Protein AF-0000000075656816 (afdb_homodimer)

Structure (mmCIF, N/CA/C/O backbone):
data_AF-0000000075656816-model_v1
#
loop_
_entity.id
_entity.type
_entity.pdbx_description
1 polymer 'Kelch-like protein 36'
#
loop_
_atom_site.group_PDB
_atom_site.id
_atom_site.type_symbol
_atom_site.label_atom_id
_atom_site.label_alt_id
_atom_site.label_comp_id
_atom_site.label_asym_id
_atom_site.label_entity_id
_atom_site.label_seq_id
_atom_site.pdbx_PDB_ins_code
_atom_site.Cartn_x
_atom_site.Cartn_y
_atom_site.Cartn_z
_atom_site.occupancy
_atom_site.B_iso_or_equiv
_atom_site.auth_seq_id
_atom_site.auth_comp_id
_atom_site.auth_asym_id
_atom_site.auth_atom_id
_atom_site.pdbx_PDB_model_num
ATOM 1 N N . MET A 1 1 ? -4.961 -36.656 16.75 1 29.28 1 MET A N 1
ATOM 2 C CA . MET A 1 1 ? -5.898 -35.531 16.656 1 29.28 1 MET A CA 1
ATOM 3 C C . MET A 1 1 ? -5.984 -35.031 15.211 1 29.28 1 MET A C 1
ATOM 5 O O . MET A 1 1 ? -4.988 -34.562 14.641 1 29.28 1 MET A O 1
ATOM 9 N N . GLU A 1 2 ? -6.75 -35.562 14.344 1 34.56 2 GLU A N 1
ATOM 10 C CA . GLU A 1 2 ? -6.816 -35.438 12.891 1 34.56 2 GLU A CA 1
ATOM 11 C C . GLU A 1 2 ? -6.973 -33.969 12.461 1 34.56 2 GLU A C 1
ATOM 13 O O . GLU A 1 2 ? -7.902 -33.312 12.891 1 34.56 2 GLU A O 1
ATOM 18 N N . LYS A 1 3 ? -5.938 -33.312 12.32 1 48.75 3 LYS A N 1
ATOM 19 C CA . LYS A 1 3 ? -5.871 -31.859 12.047 1 48.75 3 LYS A CA 1
ATOM 20 C C . LYS A 1 3 ? -6.977 -31.438 11.086 1 48.75 3 LYS A C 1
ATOM 22 O O . LYS A 1 3 ? -7.012 -31.875 9.938 1 48.75 3 LYS A O 1
ATOM 27 N N . ILE A 1 4 ? -8.156 -31.234 11.664 1 57.34 4 ILE A N 1
ATOM 28 C CA . ILE A 1 4 ? -9.219 -30.625 10.883 1 57.34 4 ILE A CA 1
ATOM 29 C C . ILE A 1 4 ? -8.664 -29.469 10.062 1 57.34 4 ILE A C 1
ATOM 31 O O . ILE A 1 4 ? -8.133 -28.5 10.625 1 57.34 4 ILE A O 1
ATOM 35 N N . ASN A 1 5 ? -8.445 -29.703 8.758 1 74.75 5 ASN A N 1
ATOM 36 C CA . ASN A 1 5 ? -7.926 -28.688 7.848 1 74.75 5 ASN A CA 1
ATOM 37 C C . ASN A 1 5 ? -8.906 -27.531 7.684 1 74.75 5 ASN A C 1
ATOM 39 O O . ASN A 1 5 ? -9.93 -27.672 7.008 1 74.75 5 ASN A O 1
ATOM 43 N N . GLU A 1 6 ? -8.953 -26.656 8.781 1 87.69 6 GLU A N 1
ATOM 44 C CA . GLU A 1 6 ? -9.828 -25.484 8.734 1 87.69 6 GLU A CA 1
ATOM 45 C C . GLU A 1 6 ? -9.141 -24.312 8.039 1 87.69 6 GLU A C 1
ATOM 47 O O . GLU A 1 6 ? -7.953 -24.047 8.273 1 87.69 6 GLU A O 1
ATOM 52 N N . ARG A 1 7 ? -9.922 -23.781 7.02 1 90.31 7 ARG A N 1
ATOM 53 C CA . ARG A 1 7 ? -9.414 -22.625 6.281 1 90.31 7 ARG A CA 1
ATOM 54 C C . ARG A 1 7 ? -10.367 -21.453 6.391 1 90.31 7 ARG A C 1
ATOM 56 O O . ARG A 1 7 ? -11.57 -21.594 6.152 1 90.31 7 ARG A O 1
ATOM 63 N N . LYS A 1 8 ? -9.789 -20.266 6.84 1 92.62 8 LYS A N 1
ATOM 64 C CA . LYS A 1 8 ? -10.594 -19.047 6.977 1 92.62 8 LYS A CA 1
ATOM 65 C C . LYS A 1 8 ? -10.375 -18.109 5.793 1 92.62 8 LYS A C 1
ATOM 67 O O . LYS A 1 8 ? -9.242 -17.891 5.379 1 92.62 8 LYS A O 1
ATOM 72 N N . PHE A 1 9 ? -11.5 -17.719 5.191 1 91.81 9 PHE A N 1
ATOM 73 C CA . PHE A 1 9 ? -11.477 -16.75 4.102 1 91.81 9 PHE A CA 1
ATOM 74 C C . PHE A 1 9 ? -12.109 -15.43 4.535 1 91.81 9 PHE A C 1
ATOM 76 O O . PHE A 1 9 ? -13.047 -15.414 5.34 1 91.81 9 PHE A O 1
ATOM 83 N N . SER A 1 10 ? -11.508 -14.336 4.102 1 92.5 10 SER A N 1
ATOM 84 C CA . SER A 1 10 ? -12.078 -13.016 4.328 1 92.5 10 SER A CA 1
ATOM 85 C C . SER A 1 10 ? -12.078 -12.188 3.047 1 92.5 10 SER A C 1
ATOM 87 O O . SER A 1 10 ? -11.055 -12.078 2.373 1 92.5 10 SER A O 1
ATOM 89 N N . LEU A 1 11 ? -13.18 -11.672 2.686 1 90.38 11 LEU A N 1
ATOM 90 C CA . LEU A 1 11 ? -13.297 -10.82 1.51 1 90.38 11 LEU A CA 1
ATOM 91 C C . LEU A 1 11 ? -13.398 -9.352 1.914 1 90.38 11 LEU A C 1
ATOM 93 O O . LEU A 1 11 ? -14.477 -8.867 2.27 1 90.38 11 LEU A O 1
ATOM 97 N N . ALA A 1 12 ? -12.375 -8.578 1.737 1 85.56 12 ALA A N 1
ATOM 98 C CA . ALA A 1 12 ? -12.273 -7.191 2.188 1 85.56 12 ALA A CA 1
ATOM 99 C C . ALA A 1 12 ? -13.258 -6.301 1.436 1 85.56 12 ALA A C 1
ATOM 101 O O . ALA A 1 12 ? -13.742 -5.309 1.979 1 85.56 12 ALA A O 1
ATOM 102 N N . SER A 1 13 ? -13.609 -6.66 0.224 1 90.19 13 SER A N 1
ATOM 103 C CA . SER A 1 13 ? -14.453 -5.824 -0.615 1 90.19 13 SER A CA 1
ATOM 104 C C . SER A 1 13 ? -15.93 -6.094 -0.351 1 90.19 13 SER A C 1
ATOM 106 O O . SER A 1 13 ? -16.797 -5.445 -0.936 1 90.19 13 SER A O 1
ATOM 108 N N . HIS A 1 14 ? -16.219 -6.984 0.478 1 94 14 HIS A N 1
ATOM 109 C CA . HIS A 1 14 ? -17.609 -7.367 0.692 1 94 14 HIS A CA 1
ATOM 110 C C . HIS A 1 14 ? -18.406 -6.203 1.251 1 94 14 HIS A C 1
ATOM 112 O O . HIS A 1 14 ? -19.547 -5.965 0.817 1 94 14 HIS A O 1
ATOM 118 N N . GLY A 1 15 ? -17.859 -5.469 2.182 1 94 15 GLY A N 1
ATOM 119 C CA . GLY A 1 15 ? -18.531 -4.312 2.732 1 94 15 GLY A CA 1
ATOM 120 C C . GLY A 1 15 ? -18.922 -3.291 1.679 1 94 15 GLY A C 1
ATOM 121 O O . GLY A 1 15 ? -20.062 -2.803 1.668 1 94 15 GLY A O 1
ATOM 122 N N . SER A 1 16 ? -18.047 -3.018 0.867 1 93.44 16 SER A N 1
ATOM 123 C CA . SER A 1 16 ? -18.297 -2.064 -0.208 1 93.44 16 SER A CA 1
ATOM 124 C C . SER A 1 16 ? -19.375 -2.586 -1.161 1 93.44 16 SER A C 1
ATOM 126 O O . SER A 1 16 ? -20.188 -1.811 -1.673 1 93.44 16 SER A O 1
ATOM 128 N N . SER A 1 17 ? -19.344 -3.867 -1.377 1 94.19 17 SER A N 1
ATOM 129 C CA . SER A 1 17 ? -20.359 -4.465 -2.248 1 94.19 17 SER A CA 1
ATOM 130 C C . SER A 1 17 ? -21.75 -4.371 -1.635 1 94.19 17 SER A C 1
ATOM 132 O O . SER A 1 17 ? -22.719 -4.094 -2.336 1 94.19 17 SER A O 1
ATOM 134 N N . VAL A 1 18 ? -21.797 -4.609 -0.379 1 95.88 18 VAL A N 1
ATOM 135 C CA . VAL A 1 18 ? -23.062 -4.508 0.341 1 95.88 18 VAL A CA 1
ATOM 136 C C . VAL A 1 18 ? -23.594 -3.08 0.251 1 95.88 18 VAL A C 1
ATOM 138 O O . VAL A 1 18 ? -24.781 -2.869 -0.036 1 95.88 18 VAL A O 1
ATOM 141 N N . LEU A 1 19 ? -22.734 -2.178 0.471 1 96.31 19 LEU A N 1
ATOM 142 C CA . LEU A 1 19 ? -23.141 -0.776 0.423 1 96.31 19 LEU A CA 1
ATOM 143 C C . LEU A 1 19 ? -23.641 -0.402 -0.966 1 96.31 19 LEU A C 1
ATOM 145 O O . LEU A 1 19 ? -24.609 0.341 -1.099 1 96.31 19 LEU A O 1
ATOM 149 N N . ALA A 1 20 ? -23 -0.905 -1.975 1 96.12 20 ALA A N 1
ATOM 150 C CA . ALA A 1 20 ? -23.438 -0.663 -3.348 1 96.12 20 ALA A CA 1
ATOM 151 C C . ALA A 1 20 ? -24.828 -1.222 -3.58 1 96.12 20 ALA A C 1
ATOM 153 O O . ALA A 1 20 ? -25.641 -0.609 -4.277 1 96.12 20 ALA A O 1
ATOM 154 N N . GLY A 1 21 ? -25.062 -2.328 -3.035 1 96.31 21 GLY A N 1
ATOM 155 C CA . GLY A 1 21 ? -26.406 -2.904 -3.113 1 96.31 21 GLY A CA 1
ATOM 156 C C . GLY A 1 21 ? -27.469 -2.039 -2.465 1 96.31 21 GLY A C 1
ATOM 157 O O . GLY A 1 21 ? -28.547 -1.848 -3.029 1 96.31 21 GLY A O 1
ATOM 158 N N . PHE A 1 22 ? -27.156 -1.512 -1.354 1 97.12 22 PHE A N 1
ATOM 159 C CA . PHE A 1 22 ? -28.109 -0.655 -0.649 1 97.12 22 PHE A CA 1
ATOM 160 C C . PHE A 1 22 ? -28.328 0.645 -1.414 1 97.12 22 PHE A C 1
ATOM 162 O O . PHE A 1 22 ? -29.438 1.195 -1.398 1 97.12 22 PHE A O 1
ATOM 169 N N . ARG A 1 23 ? -27.312 1.143 -1.962 1 96.56 23 ARG A N 1
ATOM 170 C CA . ARG A 1 23 ? -27.469 2.338 -2.785 1 96.56 23 ARG A CA 1
ATOM 171 C C . ARG A 1 23 ? -28.469 2.102 -3.912 1 96.56 23 ARG A C 1
ATOM 173 O O . ARG A 1 23 ? -29.297 2.971 -4.211 1 96.56 23 ARG A O 1
ATOM 180 N N . GLU A 1 24 ? -28.406 0.906 -4.477 1 96 24 GLU A N 1
ATOM 181 C CA . GLU A 1 24 ? -29.359 0.545 -5.52 1 96 24 GLU A CA 1
ATOM 182 C C . GLU A 1 24 ? -30.781 0.464 -4.965 1 96 24 GLU A C 1
ATOM 184 O O . GLU A 1 24 ? -31.719 0.938 -5.598 1 96 24 GLU A O 1
ATOM 189 N N . LEU A 1 25 ? -30.906 -0.125 -3.818 1 95.94 25 LEU A N 1
ATOM 190 C CA . LEU A 1 25 ? -32.219 -0.218 -3.178 1 95.94 25 LEU A CA 1
ATOM 191 C C . LEU A 1 25 ? -32.781 1.17 -2.873 1 95.94 25 LEU A C 1
ATOM 193 O O . LEU A 1 25 ? -33.969 1.408 -3.025 1 95.94 25 LEU A O 1
ATOM 197 N N . TYR A 1 26 ? -31.906 2.07 -2.465 1 96.06 26 TYR A N 1
ATOM 198 C CA . TYR A 1 26 ? -32.312 3.434 -2.131 1 96.06 26 TYR A CA 1
ATOM 199 C C . TYR A 1 26 ? -32.781 4.18 -3.367 1 96.06 26 TYR A C 1
ATOM 201 O O . TYR A 1 26 ? -33.844 4.828 -3.334 1 96.06 26 TYR A O 1
ATOM 209 N N . GLN A 1 27 ? -32.094 3.996 -4.453 1 95.25 27 GLN A N 1
ATOM 210 C CA . GLN A 1 27 ? -32.406 4.695 -5.691 1 95.25 27 GLN A CA 1
ATOM 211 C C . GLN A 1 27 ? -33.719 4.184 -6.285 1 95.25 27 GLN A C 1
ATOM 213 O O . GLN A 1 27 ? -34.5 4.961 -6.844 1 95.25 27 GLN A O 1
ATOM 218 N N . THR A 1 28 ? -34 2.879 -6.098 1 94.06 28 THR A N 1
ATOM 219 C CA . THR A 1 28 ? -35.188 2.279 -6.66 1 94.06 28 THR A CA 1
ATOM 220 C C . THR A 1 28 ? -36.344 2.264 -5.637 1 94.06 28 THR A C 1
ATOM 222 O O . THR A 1 28 ? -37.469 1.919 -5.965 1 94.06 28 THR A O 1
ATOM 225 N N . GLU A 1 29 ? -36.062 2.645 -4.352 1 93.38 29 GLU A N 1
ATOM 226 C CA . GLU A 1 29 ? -36.969 2.643 -3.223 1 93.38 29 GLU A CA 1
ATOM 227 C C . GLU A 1 29 ? -37.562 1.25 -2.986 1 93.38 29 GLU A C 1
ATOM 229 O O . GLU A 1 29 ? -38.688 1.113 -2.49 1 93.38 29 GLU A O 1
ATOM 234 N N . LEU A 1 30 ? -36.75 0.257 -3.5 1 92.19 30 LEU A N 1
ATOM 235 C CA . LEU A 1 30 ? -37.156 -1.121 -3.279 1 92.19 30 LEU A CA 1
ATOM 236 C C . LEU A 1 30 ? -37.031 -1.506 -1.81 1 92.19 30 LEU A C 1
ATOM 238 O O . LEU A 1 30 ? -36 -1.204 -1.182 1 92.19 30 LEU A O 1
ATOM 242 N N . LEU A 1 31 ? -38.031 -2.062 -1.165 1 91 31 LEU A N 1
ATOM 243 C CA . LEU A 1 31 ? -38.094 -2.596 0.192 1 91 31 LEU A CA 1
ATOM 244 C C . LEU A 1 31 ? -37.938 -1.48 1.221 1 91 31 LEU A C 1
ATOM 246 O O . LEU A 1 31 ? -37.469 -1.716 2.334 1 91 31 LEU A O 1
ATOM 250 N N . SER A 1 32 ? -38.188 -0.219 0.778 1 92.88 32 SER A N 1
ATOM 251 C CA . SER A 1 32 ? -38.188 0.855 1.766 1 92.88 32 SER A CA 1
ATOM 252 C C . SER A 1 32 ? -39.25 0.605 2.832 1 92.88 32 SER A C 1
ATOM 254 O O . SER A 1 32 ? -40.344 0.127 2.525 1 92.88 32 SER A O 1
ATOM 256 N N . ASP A 1 33 ? -38.938 0.909 4.09 1 90.75 33 ASP A N 1
ATOM 257 C CA . ASP A 1 33 ? -39.875 0.591 5.152 1 90.75 33 ASP A CA 1
ATOM 258 C C . ASP A 1 33 ? -40.031 1.749 6.137 1 90.75 33 ASP A C 1
ATOM 260 O O . ASP A 1 33 ? -40.656 1.615 7.18 1 90.75 33 ASP A O 1
ATOM 264 N N . VAL A 1 34 ? -39.375 2.867 5.824 1 92.94 34 VAL A N 1
ATOM 265 C CA . VAL A 1 34 ? -39.531 4.066 6.641 1 92.94 34 VAL A CA 1
ATOM 266 C C . VAL A 1 34 ? -39.5 5.305 5.75 1 92.94 34 VAL A C 1
ATOM 268 O O . VAL A 1 34 ? -38.812 5.328 4.73 1 92.94 34 VAL A O 1
ATOM 271 N N . CYS A 1 35 ? -40.281 6.23 6.074 1 94.81 35 CYS A N 1
ATOM 272 C CA . CYS A 1 35 ? -40.312 7.523 5.402 1 94.81 35 CYS A CA 1
ATOM 273 C C . CYS A 1 35 ? -39.938 8.648 6.367 1 94.81 35 CYS A C 1
ATOM 275 O O . CYS A 1 35 ? -40.688 8.93 7.305 1 94.81 35 CYS A O 1
ATOM 277 N N . LEU A 1 36 ? -38.812 9.266 6.191 1 94.94 36 LEU A N 1
ATOM 278 C CA . LEU A 1 36 ? -38.375 10.391 7.012 1 94.94 36 LEU A CA 1
ATOM 279 C C . LEU A 1 36 ? -38.812 11.711 6.406 1 94.94 36 LEU A C 1
ATOM 281 O O . LEU A 1 36 ? -38.75 11.898 5.188 1 94.94 36 LEU A O 1
ATOM 285 N N . VAL A 1 37 ? -39.344 12.562 7.238 1 96.12 37 VAL A N 1
ATOM 286 C CA . VAL A 1 37 ? -39.844 13.836 6.746 1 96.12 37 VAL A CA 1
ATOM 287 C C . VAL A 1 37 ? -39.125 14.992 7.41 1 96.12 37 VAL A C 1
ATOM 289 O O . VAL A 1 37 ? -39.062 15.07 8.641 1 96.12 37 VAL A O 1
ATOM 292 N N . ALA A 1 38 ? -38.5 15.828 6.652 1 95.31 38 ALA A N 1
ATOM 293 C CA . ALA A 1 38 ? -37.844 17.062 7.105 1 95.31 38 ALA A CA 1
ATOM 294 C C . ALA A 1 38 ? -38.312 18.25 6.27 1 95.31 38 ALA A C 1
ATOM 296 O O . ALA A 1 38 ? -38.156 18.25 5.047 1 95.31 38 ALA A O 1
ATOM 297 N N . GLU A 1 39 ? -38.875 19.281 6.828 1 94.94 39 GLU A N 1
ATOM 298 C CA . GLU A 1 39 ? -39.344 20.469 6.156 1 94.94 39 GLU A CA 1
ATOM 299 C C . GLU A 1 39 ? -40.312 20.125 5.02 1 94.94 39 GLU A C 1
ATOM 301 O O . GLU A 1 39 ? -40.156 20.594 3.893 1 94.94 39 GLU A O 1
ATOM 306 N N . LYS A 1 40 ? -41.219 19.172 5.188 1 92.12 40 LYS A N 1
ATOM 307 C CA . LYS A 1 40 ? -42.281 18.75 4.297 1 92.12 40 LYS A CA 1
ATOM 308 C C . LYS A 1 40 ? -41.75 17.938 3.125 1 92.12 40 LYS A C 1
ATOM 310 O O . LYS A 1 40 ? -42.5 17.578 2.213 1 92.12 40 LYS A O 1
ATOM 315 N N . ARG A 1 41 ? -40.5 17.625 3.178 1 95.75 41 ARG A N 1
ATOM 316 C CA . ARG A 1 41 ? -39.938 16.734 2.17 1 95.75 41 ARG A CA 1
ATOM 317 C C . ARG A 1 41 ? -39.781 15.312 2.707 1 95.75 41 ARG A C 1
ATOM 319 O O . ARG A 1 41 ? -39.406 15.117 3.854 1 95.75 41 ARG A O 1
ATOM 326 N N . GLU A 1 42 ? -40.125 14.375 1.845 1 95.88 42 GLU A N 1
ATOM 327 C CA . GLU A 1 42 ? -40.125 12.977 2.26 1 95.88 42 GLU A CA 1
ATOM 328 C C . GLU A 1 42 ? -38.906 12.234 1.701 1 95.88 42 GLU A C 1
ATOM 330 O O . GLU A 1 42 ? -38.531 12.445 0.55 1 95.88 42 GLU A O 1
ATOM 335 N N . PHE A 1 43 ? -38.312 11.383 2.549 1 96.56 43 PHE A N 1
ATOM 336 C CA . PHE A 1 43 ? -37.188 10.531 2.164 1 96.56 43 PHE A CA 1
ATOM 337 C C . PHE A 1 43 ? -37.469 9.078 2.531 1 96.56 43 PHE A C 1
ATOM 339 O O . PHE A 1 43 ? -37.406 8.703 3.703 1 96.56 43 PHE A O 1
ATOM 346 N N . ARG A 1 44 ? -37.781 8.289 1.512 1 95.94 44 ARG A N 1
ATOM 347 C CA . ARG A 1 44 ? -37.969 6.863 1.754 1 95.94 44 ARG A CA 1
ATOM 348 C C . ARG A 1 44 ? -36.656 6.16 1.963 1 95.94 44 ARG A C 1
ATOM 350 O O . ARG A 1 44 ? -35.719 6.32 1.165 1 95.94 44 ARG A O 1
ATOM 357 N N . SER A 1 45 ? -36.5 5.465 3.086 1 95.81 45 SER A N 1
ATOM 358 C CA . SER A 1 45 ? -35.25 4.867 3.479 1 95.81 45 SER A CA 1
ATOM 359 C C . SER A 1 45 ? -35.438 3.475 4.066 1 95.81 45 SER A C 1
ATOM 361 O O . SER A 1 45 ? -36.531 2.918 3.994 1 95.81 45 SER A O 1
ATOM 363 N N . HIS A 1 46 ? -34.438 2.828 4.492 1 95 46 HIS A N 1
ATOM 364 C CA . HIS A 1 46 ? -34.469 1.479 5.051 1 95 46 HIS A CA 1
ATOM 365 C C . HIS A 1 46 ? -34.062 1.482 6.523 1 95 46 HIS A C 1
ATOM 367 O O . HIS A 1 46 ? -32.938 1.843 6.867 1 95 46 HIS A O 1
ATOM 373 N N . LYS A 1 47 ? -34.969 1.039 7.41 1 94 47 LYS A N 1
ATOM 374 C CA . LYS A 1 47 ? -34.75 1.073 8.859 1 94 47 LYS A CA 1
ATOM 375 C C . LYS A 1 47 ? -33.469 0.352 9.25 1 94 47 LYS A C 1
ATOM 377 O O . LYS A 1 47 ? -32.719 0.849 10.078 1 94 47 LYS A O 1
ATOM 382 N N . THR A 1 48 ? -33.25 -0.8 8.609 1 94.69 48 THR A N 1
ATOM 383 C CA . THR A 1 48 ? -32.156 -1.647 9.039 1 94.69 48 THR A CA 1
ATOM 384 C C . THR A 1 48 ? -30.812 -1.003 8.695 1 94.69 48 THR A C 1
ATOM 386 O O . THR A 1 48 ? -29.875 -1.048 9.492 1 94.69 48 THR A O 1
ATOM 389 N N . LEU A 1 49 ? -30.719 -0.398 7.469 1 96.88 49 LEU A N 1
ATOM 390 C CA . LEU A 1 49 ? -29.484 0.289 7.121 1 96.88 49 LEU A CA 1
ATOM 391 C C . LEU A 1 49 ? -29.219 1.457 8.07 1 96.88 49 LEU A C 1
ATOM 393 O O . LEU A 1 49 ? -28.109 1.623 8.57 1 96.88 49 LEU A O 1
ATOM 397 N N . LEU A 1 50 ? -30.219 2.25 8.312 1 96.12 50 LEU A N 1
ATOM 398 C CA . LEU A 1 50 ? -30.094 3.41 9.188 1 96.12 50 LEU A CA 1
ATOM 399 C C . LEU A 1 50 ? -29.703 2.986 10.594 1 96.12 50 LEU A C 1
ATOM 401 O O . LEU A 1 50 ? -28.812 3.596 11.211 1 96.12 50 LEU A O 1
ATOM 405 N N . ALA A 1 51 ? -30.344 1.909 11.07 1 95.06 51 ALA A N 1
ATOM 406 C CA . ALA A 1 51 ? -30.031 1.408 12.406 1 95.06 51 ALA A CA 1
ATOM 407 C C . ALA A 1 51 ? -28.625 0.822 12.469 1 95.06 51 ALA A C 1
ATOM 409 O O . ALA A 1 51 ? -27.969 0.866 13.516 1 95.06 51 ALA A O 1
ATOM 410 N N . ALA A 1 52 ? -28.156 0.276 11.359 1 95.75 52 ALA A N 1
ATOM 411 C CA . ALA A 1 52 ? -26.844 -0.368 11.32 1 95.75 52 ALA A CA 1
ATOM 412 C C . ALA A 1 52 ? -25.734 0.664 11.406 1 95.75 52 ALA A C 1
ATOM 414 O O . ALA A 1 52 ? -24.672 0.401 12 1 95.75 52 ALA A O 1
ATOM 415 N N . CYS A 1 53 ? -25.922 1.86 10.828 1 93.88 53 CYS A N 1
ATOM 416 C CA . CYS A 1 53 ? -24.766 2.742 10.711 1 93.88 53 CYS A CA 1
ATOM 417 C C . CYS A 1 53 ? -24.984 4.039 11.477 1 93.88 53 CYS A C 1
ATOM 419 O O . CYS A 1 53 ? -24.078 4.867 11.586 1 93.88 53 CYS A O 1
ATOM 421 N N . CYS A 1 54 ? -26.156 4.297 12.086 1 94.38 54 CYS A N 1
ATOM 422 C CA . CYS A 1 54 ? -26.453 5.52 12.828 1 94.38 54 CYS A CA 1
ATOM 423 C C . CYS A 1 54 ? -27.062 5.199 14.188 1 94.38 54 CYS A C 1
ATOM 425 O O . CYS A 1 54 ? -28.203 4.746 14.258 1 94.38 54 CYS A O 1
ATOM 427 N N . PRO A 1 55 ? -26.406 5.52 15.258 1 90.94 55 PRO A N 1
ATOM 428 C CA . PRO A 1 55 ? -26.891 5.191 16.594 1 90.94 55 PRO A CA 1
ATOM 429 C C . PRO A 1 55 ? -28.219 5.855 16.922 1 90.94 55 PRO A C 1
ATOM 431 O O . PRO A 1 55 ? -29.062 5.262 17.609 1 90.94 55 PRO A O 1
ATOM 434 N N . TYR A 1 56 ? -28.422 7.094 16.469 1 92.94 56 TYR A N 1
ATOM 435 C CA . TYR A 1 56 ? -29.688 7.797 16.688 1 92.94 56 TYR A CA 1
ATOM 436 C C . TYR A 1 56 ? -30.859 6.984 16.156 1 92.94 56 TYR A C 1
ATOM 438 O O . TYR A 1 56 ? -31.812 6.723 16.875 1 92.94 56 TYR A O 1
ATOM 446 N N . PHE A 1 57 ? -30.734 6.516 14.969 1 93.44 57 PHE A N 1
ATOM 447 C CA . PHE A 1 57 ? -31.797 5.742 14.352 1 93.44 57 PHE A CA 1
ATOM 448 C C . PHE A 1 57 ? -31.906 4.359 14.984 1 93.44 57 PHE A C 1
ATOM 450 O O . PHE A 1 57 ? -33 3.809 15.109 1 93.44 57 PHE A O 1
ATOM 457 N N . ARG A 1 58 ? -30.75 3.771 15.344 1 92.44 58 ARG A N 1
ATOM 458 C CA . ARG A 1 58 ? -30.766 2.479 16.016 1 92.44 58 ARG A CA 1
ATOM 459 C C . ARG A 1 58 ? -31.609 2.539 17.297 1 92.44 58 ARG A C 1
ATOM 461 O O . ARG A 1 58 ? -32.438 1.67 17.531 1 92.44 58 ARG A O 1
ATOM 468 N N . SER A 1 59 ? -31.406 3.607 18.062 1 90.5 59 SER A N 1
ATOM 469 C CA . SER A 1 59 ? -32.188 3.803 19.297 1 90.5 59 SER A CA 1
ATOM 470 C C . SER A 1 59 ? -33.656 4.066 19 1 90.5 59 SER A C 1
ATOM 472 O O . SER A 1 59 ? -34.531 3.525 19.672 1 90.5 59 SER A O 1
ATOM 474 N N . MET A 1 60 ? -33.844 4.828 18 1 89.69 60 MET A N 1
ATOM 475 C CA . MET A 1 60 ? -35.219 5.199 17.625 1 89.69 60 MET A CA 1
ATOM 476 C C . MET A 1 60 ? -36.031 3.975 17.219 1 89.69 60 MET A C 1
ATOM 478 O O . MET A 1 60 ? -37.156 3.775 17.688 1 89.69 60 MET A O 1
ATOM 482 N N . PHE A 1 61 ? -35.438 3.113 16.391 1 90.12 61 PHE A N 1
ATOM 483 C CA . PHE A 1 61 ? -36.156 2.002 15.805 1 90.12 61 PHE A CA 1
ATOM 484 C C . PHE A 1 61 ? -36.188 0.805 16.75 1 90.12 61 PHE A C 1
ATOM 486 O O . PHE A 1 61 ? -36.938 -0.15 16.547 1 90.12 61 PHE A O 1
ATOM 493 N N . SER A 1 62 ? -35.25 0.786 17.672 1 85.75 62 SER A N 1
ATOM 494 C CA . SER A 1 62 ? -35.25 -0.292 18.656 1 85.75 62 SER A CA 1
ATOM 495 C C . SER A 1 62 ? -36.438 -0.184 19.609 1 85.75 62 SER A C 1
ATOM 497 O O . SER A 1 62 ? -36.906 -1.189 20.156 1 85.75 62 SER A O 1
ATOM 499 N N . ILE A 1 63 ? -36.844 1.059 19.875 1 75.88 63 ILE A N 1
ATOM 500 C CA . ILE A 1 63 ? -37.969 1.291 20.797 1 75.88 63 ILE A CA 1
ATOM 501 C C . ILE A 1 63 ? -39.281 0.988 20.109 1 75.88 63 ILE A C 1
ATOM 503 O O . ILE A 1 63 ? -40.188 0.438 20.719 1 75.88 63 ILE A O 1
ATOM 507 N N . ASP A 1 64 ? -39.375 1.399 18.875 1 60.34 64 ASP A N 1
ATOM 508 C CA . ASP A 1 64 ? -40.625 1.347 18.141 1 60.34 64 ASP A CA 1
ATOM 509 C C . ASP A 1 64 ? -40.875 -0.051 17.578 1 60.34 64 ASP A C 1
ATOM 511 O O . ASP A 1 64 ? -41.656 -0.218 16.641 1 60.34 64 ASP A O 1
ATOM 515 N N . LEU A 1 65 ? -40.219 -1.013 18.062 1 52.41 65 LEU A N 1
ATOM 516 C CA . LEU A 1 65 ? -40.125 -2.371 17.531 1 52.41 65 LEU A CA 1
ATOM 517 C C . LEU A 1 65 ? -41.5 -2.859 17.094 1 52.41 65 LEU A C 1
ATOM 519 O O . LEU A 1 65 ? -41.625 -3.877 16.406 1 52.41 65 LEU A O 1
ATOM 523 N N . ARG A 1 66 ? -42.562 -2.322 17.719 1 46.03 66 ARG A N 1
ATOM 524 C CA . ARG A 1 66 ? -43.781 -3.092 17.531 1 46.03 66 ARG A CA 1
ATOM 525 C C . ARG A 1 66 ? -44.469 -2.73 16.219 1 46.03 66 ARG A C 1
ATOM 527 O O . ARG A 1 66 ? -45.469 -3.357 15.844 1 46.03 66 ARG A O 1
ATOM 534 N N . GLU A 1 67 ? -44.062 -1.602 15.562 1 47.72 67 GLU A N 1
ATOM 535 C CA . GLU A 1 67 ? -45.031 -1.39 14.508 1 47.72 67 GLU A CA 1
ATOM 536 C C . GLU A 1 67 ? -44.469 -1.747 13.133 1 47.72 67 GLU A C 1
ATOM 538 O O . GLU A 1 67 ? -43.438 -1.217 12.734 1 47.72 67 GLU A O 1
ATOM 543 N N . LYS A 1 68 ? -44.719 -2.783 12.578 1 49.5 68 LYS A N 1
ATOM 544 C CA . LYS A 1 68 ? -44.438 -3.441 11.305 1 49.5 68 LYS A CA 1
ATOM 545 C C . LYS A 1 68 ? -44.75 -2.527 10.125 1 49.5 68 LYS A C 1
ATOM 547 O O . LYS A 1 68 ? -44.281 -2.77 9.008 1 49.5 68 LYS A O 1
ATOM 552 N N . GLU A 1 69 ? -45.562 -1.543 10.102 1 54.22 69 GLU A N 1
ATOM 553 C CA . GLU A 1 69 ? -45.969 -0.729 8.961 1 54.22 69 GLU A CA 1
ATOM 554 C C . GLU A 1 69 ? -45 0.428 8.719 1 54.22 69 GLU A C 1
ATOM 556 O O . GLU A 1 69 ? -44.25 0.795 9.609 1 54.22 69 GLU A O 1
ATOM 561 N N . GLU A 1 70 ? -44.969 0.696 7.336 1 60.56 70 GLU A N 1
ATOM 562 C CA . GLU A 1 70 ? -44.188 1.873 6.992 1 60.56 70 GLU A CA 1
ATOM 563 C C . GLU A 1 70 ? -44.438 3.02 7.965 1 60.56 70 GLU A C 1
ATOM 565 O O . GLU A 1 70 ? -45.594 3.482 8.102 1 60.56 70 GLU A O 1
ATOM 570 N N . THR A 1 71 ? -43.406 3.301 8.789 1 77.62 71 THR A N 1
ATOM 571 C CA . THR A 1 71 ? -43.5 4.336 9.812 1 77.62 71 THR A CA 1
ATOM 572 C C . THR A 1 71 ? -42.969 5.668 9.289 1 77.62 71 THR A C 1
ATOM 574 O O . THR A 1 71 ? -41.969 5.699 8.578 1 77.62 71 THR A O 1
ATOM 577 N N . THR A 1 72 ? -43.875 6.641 9.18 1 89.19 72 THR A N 1
ATOM 578 C CA . THR A 1 72 ? -43.438 7.996 8.883 1 89.19 72 THR A CA 1
ATOM 579 C C . THR A 1 72 ? -42.875 8.664 10.133 1 89.19 72 THR A C 1
ATOM 581 O O . THR A 1 72 ? -43.5 8.672 11.188 1 89.19 72 THR A O 1
ATOM 584 N N . VAL A 1 73 ? -41.625 9.062 10.086 1 91.06 73 VAL A N 1
ATOM 585 C CA . VAL A 1 73 ? -40.938 9.703 11.203 1 91.06 73 VAL A CA 1
ATOM 586 C C . VAL A 1 73 ? -40.656 11.164 10.859 1 91.06 73 VAL A C 1
ATOM 588 O O . VAL A 1 73 ? -39.969 11.445 9.859 1 91.06 73 VAL A O 1
ATOM 591 N N . GLU A 1 74 ? -41.156 12.07 11.625 1 91.88 74 GLU A N 1
ATOM 592 C CA . GLU A 1 74 ? -40.844 13.492 11.438 1 91.88 74 GLU A CA 1
ATOM 593 C C . GLU A 1 74 ? -39.531 13.867 12.125 1 91.88 74 GLU A C 1
ATOM 595 O O . GLU A 1 74 ? -39.406 13.703 13.336 1 91.88 74 GLU A O 1
ATOM 600 N N . MET A 1 75 ? -38.656 14.32 11.406 1 92.25 75 MET A N 1
ATOM 601 C CA . MET A 1 75 ? -37.344 14.727 11.922 1 92.25 75 MET A CA 1
ATOM 602 C C . MET A 1 75 ? -37.344 16.203 12.32 1 92.25 75 MET A C 1
ATOM 604 O O . MET A 1 75 ? -36.969 17.062 11.523 1 92.25 75 MET A O 1
ATOM 608 N N . HIS A 1 76 ? -37.625 16.344 13.609 1 86.75 76 HIS A N 1
ATOM 609 C CA . HIS A 1 76 ? -37.656 17.719 14.125 1 86.75 76 HIS A CA 1
ATOM 610 C C . HIS A 1 76 ? -36.25 18.266 14.352 1 86.75 76 HIS A C 1
ATOM 612 O O . HIS A 1 76 ? -35.344 17.531 14.773 1 86.75 76 HIS A O 1
ATOM 618 N N . GLY A 1 77 ? -35.812 19.391 13.672 1 82.19 77 GLY A N 1
ATOM 619 C CA . GLY A 1 77 ? -34.531 20.016 13.938 1 82.19 77 GLY A CA 1
ATOM 620 C C . GLY A 1 77 ? -33.562 19.875 12.789 1 82.19 77 GLY A C 1
ATOM 621 O O . GLY A 1 77 ? -32.406 20.312 12.891 1 82.19 77 GLY A O 1
ATOM 622 N N . THR A 1 78 ? -34.094 19.031 11.836 1 91.81 78 THR A N 1
ATOM 623 C CA . THR A 1 78 ? -33.188 18.859 10.688 1 91.81 78 THR A CA 1
ATOM 624 C C . THR A 1 78 ? -33.75 19.578 9.461 1 91.81 78 THR A C 1
ATOM 626 O O . THR A 1 78 ? -34.969 19.75 9.344 1 91.81 78 THR A O 1
ATOM 629 N N . THR A 1 79 ? -32.906 20.125 8.719 1 95.31 79 THR A N 1
ATOM 630 C CA . THR A 1 79 ? -33.312 20.688 7.426 1 95.31 79 THR A CA 1
ATOM 631 C C . THR A 1 79 ? -33.375 19.594 6.363 1 95.31 79 THR A C 1
ATOM 633 O O . THR A 1 79 ? -32.781 18.531 6.516 1 95.31 79 THR A O 1
ATOM 636 N N . ALA A 1 80 ? -34.188 19.828 5.285 1 96.75 80 ALA A N 1
ATOM 637 C CA . ALA A 1 80 ? -34.281 18.875 4.184 1 96.75 80 ALA A CA 1
ATOM 638 C C . ALA A 1 80 ? -32.938 18.688 3.479 1 96.75 80 ALA A C 1
ATOM 640 O O . ALA A 1 80 ? -32.594 17.578 3.102 1 96.75 80 ALA A O 1
ATOM 641 N N . ARG A 1 81 ? -32.281 19.781 3.391 1 96.19 81 ARG A N 1
ATOM 642 C CA . ARG A 1 81 ? -30.984 19.734 2.727 1 96.19 81 ARG A CA 1
ATOM 643 C C . ARG A 1 81 ? -29.969 18.922 3.533 1 96.19 81 ARG A C 1
ATOM 645 O O . ARG A 1 81 ? -29.25 18.094 2.979 1 96.19 81 ARG A O 1
ATOM 652 N N . GLY A 1 82 ? -29.938 19.172 4.809 1 97.12 82 GLY A N 1
ATOM 653 C CA . GLY A 1 82 ? -29.031 18.438 5.684 1 97.12 82 GLY A CA 1
ATOM 654 C C . GLY A 1 82 ? -29.328 16.953 5.738 1 97.12 82 GLY A C 1
ATOM 655 O O . GLY A 1 82 ? -28.406 16.125 5.641 1 97.12 82 GLY A O 1
ATOM 656 N N . LEU A 1 83 ? -30.609 16.641 5.812 1 97.44 83 LEU A N 1
ATOM 657 C CA . LEU A 1 83 ? -31 15.234 5.906 1 97.44 83 LEU A CA 1
ATOM 658 C C . LEU A 1 83 ? -30.688 14.492 4.605 1 97.44 83 LEU A C 1
ATOM 660 O O . LEU A 1 83 ? -30.234 13.352 4.633 1 97.44 83 LEU A O 1
ATOM 664 N N . SER A 1 84 ? -30.984 15.156 3.516 1 97.31 84 SER A N 1
ATOM 665 C CA . SER A 1 84 ? -30.703 14.57 2.213 1 97.31 84 SER A CA 1
ATOM 666 C C . SER A 1 84 ? -29.219 14.211 2.076 1 97.31 84 SER A C 1
ATOM 668 O O . SER A 1 84 ? -28.875 13.117 1.632 1 97.31 84 SER A O 1
ATOM 670 N N . ALA A 1 85 ? -28.344 15.125 2.5 1 97.25 85 ALA A N 1
ATOM 671 C CA . ALA A 1 85 ? -26.906 14.914 2.4 1 97.25 85 ALA A CA 1
ATOM 672 C C . ALA A 1 85 ? -26.453 13.773 3.309 1 97.25 85 ALA A C 1
ATOM 674 O O . ALA A 1 85 ? -25.609 12.961 2.924 1 97.25 85 ALA A O 1
ATOM 675 N N . ILE A 1 86 ? -27.031 13.711 4.477 1 97.81 86 ILE A N 1
ATOM 676 C CA . ILE A 1 86 ? -26.656 12.68 5.438 1 97.81 86 ILE A CA 1
ATOM 677 C C . ILE A 1 86 ? -27.078 11.312 4.914 1 97.81 86 ILE A C 1
ATOM 679 O O . ILE A 1 86 ? -26.312 10.344 4.996 1 97.81 86 ILE A O 1
ATOM 683 N N . LEU A 1 87 ? -28.266 11.211 4.355 1 97.5 87 LEU A N 1
ATOM 684 C CA . LEU A 1 87 ? -28.75 9.953 3.809 1 97.5 87 LEU A CA 1
ATOM 685 C C . LEU A 1 87 ? -27.891 9.5 2.639 1 97.5 87 LEU A C 1
ATOM 687 O O . LEU A 1 87 ? -27.547 8.312 2.533 1 97.5 87 LEU A O 1
ATOM 691 N N . ASP A 1 88 ? -27.562 10.43 1.819 1 96.88 88 ASP A N 1
ATOM 692 C CA . ASP A 1 88 ? -26.672 10.102 0.711 1 96.88 88 ASP A CA 1
ATOM 693 C C . ASP A 1 88 ? -25.359 9.508 1.221 1 96.88 88 ASP A C 1
ATOM 695 O O . ASP A 1 88 ? -24.844 8.539 0.648 1 96.88 88 ASP A O 1
ATOM 699 N N . PHE A 1 89 ? -24.875 10.055 2.266 1 97.56 89 PHE A N 1
ATOM 700 C CA . PHE A 1 89 ? -23.641 9.555 2.848 1 97.56 89 PHE A CA 1
ATOM 701 C C . PHE A 1 89 ? -23.844 8.156 3.428 1 97.56 89 PHE A C 1
ATOM 703 O O . PHE A 1 89 ? -23.016 7.266 3.211 1 97.56 89 PHE A O 1
ATOM 710 N N . LEU A 1 90 ? -24.875 7.988 4.145 1 97.5 90 LEU A N 1
ATOM 711 C CA . LEU A 1 90 ? -25.109 6.711 4.805 1 97.5 90 LEU A CA 1
ATOM 712 C C . LEU A 1 90 ? -25.234 5.586 3.781 1 97.5 90 LEU A C 1
ATOM 714 O O . LEU A 1 90 ? -24.797 4.461 4.035 1 97.5 90 LEU A O 1
ATOM 718 N N . TYR A 1 91 ? -25.766 5.887 2.582 1 97.75 91 TYR A N 1
ATOM 719 C CA . TYR A 1 91 ? -26.016 4.863 1.57 1 97.75 91 TYR A CA 1
ATOM 720 C C . TYR A 1 91 ? -24.812 4.727 0.64 1 97.75 91 TYR A C 1
ATOM 722 O O . TYR A 1 91 ? -24.766 3.816 -0.191 1 97.75 91 TYR A O 1
ATOM 730 N N . SER A 1 92 ? -23.812 5.617 0.712 1 95.62 92 SER A N 1
ATOM 731 C CA . SER A 1 92 ? -22.75 5.57 -0.295 1 95.62 92 SER A CA 1
ATOM 732 C C . SER A 1 92 ? -21.375 5.73 0.34 1 95.62 92 SER A C 1
ATOM 734 O O . SER A 1 92 ? -20.375 5.297 -0.226 1 95.62 92 SER A O 1
ATOM 736 N N . GLY A 1 93 ? -21.328 6.461 1.43 1 95.5 93 GLY A N 1
ATOM 737 C CA . GLY A 1 93 ? -20.047 6.805 2.014 1 95.5 93 GLY A CA 1
ATOM 738 C C . GLY A 1 93 ? -19.453 8.07 1.431 1 95.5 93 GLY A C 1
ATOM 739 O O . GLY A 1 93 ? -18.344 8.477 1.817 1 95.5 93 GLY A O 1
ATOM 740 N N . ASP A 1 94 ? -20.219 8.727 0.535 1 95.81 94 ASP A N 1
ATOM 741 C CA . ASP A 1 94 ? -19.75 9.953 -0.115 1 95.81 94 ASP A CA 1
ATOM 742 C C . ASP A 1 94 ? -20.516 11.172 0.396 1 95.81 94 ASP A C 1
ATOM 744 O O . ASP A 1 94 ? -21.703 11.078 0.703 1 95.81 94 ASP A O 1
ATOM 748 N N . LEU A 1 95 ? -19.812 12.281 0.539 1 96.31 95 LEU A N 1
ATOM 749 C CA . LEU A 1 95 ? -20.406 13.539 0.987 1 96.31 95 LEU A CA 1
ATOM 750 C C . LEU A 1 95 ? -19.875 14.711 0.169 1 96.31 95 LEU A C 1
ATOM 752 O O . LEU A 1 95 ? -18.656 14.805 -0.078 1 96.31 95 LEU A O 1
ATOM 756 N N . THR A 1 96 ? -20.766 15.492 -0.349 1 96.06 96 THR A N 1
ATOM 757 C CA . THR A 1 96 ? -20.375 16.719 -1.054 1 96.06 96 THR A CA 1
ATOM 758 C C . THR A 1 96 ? -20.75 17.953 -0.239 1 96.06 96 THR A C 1
ATOM 760 O O . THR A 1 96 ? -21.906 18.109 0.156 1 96.06 96 THR A O 1
ATOM 763 N N . LEU A 1 97 ? -19.781 18.766 0.027 1 95.38 97 LEU A N 1
ATOM 764 C CA . LEU A 1 97 ? -20 19.984 0.808 1 95.38 97 LEU A CA 1
ATOM 765 C C . LEU A 1 97 ? -19.703 21.219 -0.019 1 95.38 97 LEU A C 1
ATOM 767 O O . LEU A 1 97 ? -18.828 21.188 -0.896 1 95.38 97 LEU A O 1
ATOM 771 N N . ASN A 1 98 ? -20.406 22.234 0.119 1 94 98 ASN A N 1
ATOM 772 C CA . ASN A 1 98 ? -20.188 23.562 -0.458 1 94 98 ASN A CA 1
ATOM 773 C C . ASN A 1 98 ? -20.609 24.656 0.505 1 94 98 ASN A C 1
ATOM 775 O O . ASN A 1 98 ? -21.062 24.391 1.621 1 94 98 ASN A O 1
ATOM 779 N N . ASP A 1 99 ? -20.469 25.922 0.162 1 90.5 99 ASP A N 1
ATOM 780 C CA . ASP A 1 99 ? -20.719 27.062 1.044 1 90.5 99 ASP A CA 1
ATOM 781 C C . ASP A 1 99 ? -22.219 27.172 1.382 1 90.5 99 ASP A C 1
ATOM 783 O O . ASP A 1 99 ? -22.578 27.672 2.445 1 90.5 99 ASP A O 1
ATOM 787 N N . GLU A 1 100 ? -23.062 26.547 0.624 1 91.88 100 GLU A N 1
ATOM 788 C CA . GLU A 1 100 ? -24.5 26.688 0.806 1 91.88 100 GLU A CA 1
ATOM 789 C C . GLU A 1 100 ? -25.031 25.625 1.766 1 91.88 100 GLU A C 1
ATOM 791 O O . GLU A 1 100 ? -25.984 25.891 2.514 1 91.88 100 GLU A O 1
ATOM 796 N N . ASN A 1 101 ? -24.422 24.469 1.738 1 94.94 101 ASN A N 1
ATOM 797 C CA . ASN A 1 101 ? -25.047 23.391 2.484 1 94.94 101 ASN A CA 1
ATOM 798 C C . ASN A 1 101 ? -24.25 23.016 3.723 1 94.94 101 ASN A C 1
ATOM 800 O O . ASN A 1 101 ? -24.734 22.297 4.59 1 94.94 101 ASN A O 1
ATOM 804 N N . LYS A 1 102 ? -23.031 23.484 3.93 1 94.31 102 LYS A N 1
ATOM 805 C CA . LYS A 1 102 ? -22.109 23.031 4.973 1 94.31 102 LYS A CA 1
ATOM 806 C C . LYS A 1 102 ? -22.734 23.172 6.355 1 94.31 102 LYS A C 1
ATOM 808 O O . LYS A 1 102 ? -22.609 22.281 7.195 1 94.31 102 LYS A O 1
ATOM 813 N N . GLU A 1 103 ? -23.438 24.266 6.625 1 93.75 103 GLU A N 1
ATOM 814 C CA . GLU A 1 103 ? -24 24.5 7.949 1 93.75 103 GLU A CA 1
ATOM 815 C C . GLU A 1 103 ? -25.188 23.594 8.219 1 93.75 103 GLU A C 1
ATOM 817 O O . GLU A 1 103 ? -25.344 23.062 9.32 1 93.75 103 GLU A O 1
ATOM 822 N N . ASP A 1 104 ? -26.031 23.375 7.184 1 95.81 104 ASP A N 1
ATOM 823 C CA . ASP A 1 104 ? -27.188 22.5 7.309 1 95.81 104 ASP A CA 1
ATOM 824 C C . ASP A 1 104 ? -26.734 21.062 7.578 1 95.81 104 ASP A C 1
ATOM 826 O O . ASP A 1 104 ? -27.312 20.375 8.43 1 95.81 104 ASP A O 1
ATOM 830 N N . VAL A 1 105 ? -25.781 20.609 6.848 1 97.56 105 VAL A N 1
ATOM 831 C CA . VAL A 1 105 ? -25.281 19.25 6.965 1 97.56 105 VAL A CA 1
ATOM 832 C C . VAL A 1 105 ? -24.656 19.047 8.344 1 97.56 105 VAL A C 1
ATOM 834 O O . VAL A 1 105 ? -24.922 18.047 9.016 1 97.56 105 VAL A O 1
ATOM 837 N N . LEU A 1 106 ? -23.812 20.031 8.734 1 96.88 106 LEU A N 1
ATOM 838 C CA . LEU A 1 106 ? -23.141 19.938 10.031 1 96.88 106 LEU A CA 1
ATOM 839 C C . LEU A 1 106 ? -24.156 19.891 11.164 1 96.88 106 LEU A C 1
ATOM 841 O O . LEU A 1 106 ? -24.062 19.031 12.055 1 96.88 106 LEU A O 1
ATOM 845 N N . ALA A 1 107 ? -25.141 20.75 11.125 1 95.12 107 ALA A N 1
ATOM 846 C CA . ALA A 1 107 ? -26.172 20.781 12.164 1 95.12 107 ALA A CA 1
ATOM 847 C C . ALA A 1 107 ? -26.938 19.469 12.211 1 95.12 107 ALA A C 1
ATOM 849 O O . ALA A 1 107 ? -27.172 18.922 13.289 1 95.12 107 ALA A O 1
ATOM 850 N N . THR A 1 108 ? -27.297 18.938 11.078 1 96.12 108 THR A N 1
ATOM 851 C CA . THR A 1 108 ? -28.031 17.688 11.008 1 96.12 108 THR A CA 1
ATOM 852 C C . THR A 1 108 ? -27.172 16.531 11.508 1 96.12 108 THR A C 1
ATOM 854 O O . THR A 1 108 ? -27.656 15.648 12.219 1 96.12 108 THR A O 1
ATOM 857 N N . ALA A 1 109 ? -25.906 16.516 11.07 1 96.75 109 ALA A N 1
ATOM 858 C CA . ALA A 1 109 ? -24.984 15.477 11.508 1 96.75 109 ALA A CA 1
ATOM 859 C C . ALA A 1 109 ? -24.828 15.461 13.023 1 96.75 109 ALA A C 1
ATOM 861 O O . ALA A 1 109 ? -24.797 14.398 13.641 1 96.75 109 ALA A O 1
ATOM 862 N N . CYS A 1 110 ? -24.688 16.672 13.609 1 94.88 110 CYS A N 1
ATOM 863 C CA . CYS A 1 110 ? -24.609 16.781 15.062 1 94.88 110 CYS A CA 1
ATOM 864 C C . CYS A 1 110 ? -25.891 16.266 15.727 1 94.88 110 CYS A C 1
ATOM 866 O O . CYS A 1 110 ? -25.828 15.562 16.734 1 94.88 110 CYS A O 1
ATOM 868 N N . TYR A 1 111 ? -27.047 16.625 15.094 1 94 111 TYR A N 1
ATOM 869 C CA . TYR A 1 111 ? -28.344 16.188 15.609 1 94 111 TYR A CA 1
ATOM 870 C C . TYR A 1 111 ? -28.453 14.672 15.586 1 94 111 TYR A C 1
ATOM 872 O O . TYR A 1 111 ? -28.891 14.055 16.562 1 94 111 TYR A O 1
ATOM 880 N N . LEU A 1 112 ? -28.031 14.023 14.531 1 94.88 112 LEU A N 1
ATOM 881 C CA . LEU A 1 112 ? -28.156 12.578 14.336 1 94.88 112 LEU A CA 1
ATOM 882 C C . LEU A 1 112 ? -26.938 11.859 14.898 1 94.88 112 LEU A C 1
ATOM 884 O O . LEU A 1 112 ? -26.891 10.625 14.906 1 94.88 112 LEU A O 1
ATOM 888 N N . GLN A 1 113 ? -25.906 12.555 15.273 1 92.62 113 GLN A N 1
ATOM 889 C CA . GLN A 1 113 ? -24.688 12.031 15.875 1 92.62 113 GLN A CA 1
ATOM 890 C C . GLN A 1 113 ? -23.922 11.141 14.891 1 92.62 113 GLN A C 1
ATOM 892 O O . GLN A 1 113 ? -23.562 10.008 15.219 1 92.62 113 GLN A O 1
ATOM 897 N N . VAL A 1 114 ? -23.734 11.625 13.711 1 95.88 114 VAL A N 1
ATOM 898 C CA . VAL A 1 114 ? -22.922 10.961 12.703 1 95.88 114 VAL A CA 1
ATOM 899 C C . VAL A 1 114 ? -21.5 11.531 12.711 1 95.88 114 VAL A C 1
ATOM 901 O O . VAL A 1 114 ? -21.188 12.445 11.938 1 95.88 114 VAL A O 1
ATOM 904 N N . ASP A 1 115 ? -20.609 10.961 13.422 1 94.5 115 ASP A N 1
ATOM 905 C CA . ASP A 1 115 ? -19.281 11.492 13.734 1 94.5 115 ASP A CA 1
ATOM 906 C C . ASP A 1 115 ? -18.453 11.664 12.461 1 94.5 115 ASP A C 1
ATOM 908 O O . ASP A 1 115 ? -17.734 12.664 12.312 1 94.5 115 ASP A O 1
ATOM 912 N N . ALA A 1 116 ? -18.578 10.695 11.547 1 94.88 116 ALA A N 1
ATOM 913 C CA . ALA A 1 116 ? -17.781 10.758 10.328 1 94.88 116 ALA A CA 1
ATOM 914 C C . ALA A 1 116 ? -18.125 12.008 9.523 1 94.88 116 ALA A C 1
ATOM 916 O O . ALA A 1 116 ? -17.234 12.672 8.984 1 94.88 116 ALA A O 1
ATOM 917 N N . VAL A 1 117 ? -19.344 12.312 9.453 1 96.75 117 VAL A N 1
ATOM 918 C CA . VAL A 1 117 ? -19.781 13.477 8.688 1 96.75 117 VAL A CA 1
ATOM 919 C C . VAL A 1 117 ? -19.391 14.75 9.43 1 96.75 117 VAL A C 1
ATOM 921 O O . VAL A 1 117 ? -19.016 15.742 8.805 1 96.75 117 VAL A O 1
ATOM 924 N N . ILE A 1 118 ? -19.516 14.758 10.758 1 96.12 118 ILE A N 1
ATOM 925 C CA . ILE A 1 118 ? -19.078 15.898 11.562 1 96.12 118 ILE A CA 1
ATOM 926 C C . ILE A 1 118 ? -17.609 16.203 11.281 1 96.12 118 ILE A C 1
ATOM 928 O O . ILE A 1 118 ? -17.25 17.344 11.023 1 96.12 118 ILE A O 1
ATOM 932 N N . ASP A 1 119 ? -16.844 15.188 11.258 1 94 119 ASP A N 1
ATOM 933 C CA . ASP A 1 119 ? -15.422 15.344 11.008 1 94 119 ASP A CA 1
ATOM 934 C C . ASP A 1 119 ? -15.164 15.938 9.625 1 94 119 ASP A C 1
ATOM 936 O O . ASP A 1 119 ? -14.305 16.797 9.461 1 94 119 ASP A O 1
ATOM 940 N N . MET A 1 120 ? -15.938 15.469 8.648 1 94.19 120 MET A N 1
ATOM 941 C CA . MET A 1 120 ? -15.789 15.953 7.281 1 94.19 120 MET A CA 1
ATOM 942 C C . MET A 1 120 ? -16.188 17.422 7.18 1 94.19 120 MET A C 1
ATOM 944 O O . MET A 1 120 ? -15.508 18.203 6.504 1 94.19 120 MET A O 1
ATOM 948 N N . CYS A 1 121 ? -17.188 17.734 7.828 1 95.19 121 CYS A N 1
ATOM 949 C CA . CYS A 1 121 ? -17.625 19.125 7.832 1 95.19 121 CYS A CA 1
ATOM 950 C C . CYS A 1 121 ? -16.609 20.031 8.508 1 95.19 121 CYS A C 1
ATOM 952 O O . CYS A 1 121 ? -16.312 21.125 8.016 1 95.19 121 CYS A O 1
ATOM 954 N N . CYS A 1 122 ? -16.094 19.578 9.609 1 93.06 122 CYS A N 1
ATOM 955 C CA . CYS A 1 122 ? -15.07 20.344 10.305 1 93.06 122 CYS A CA 1
ATOM 956 C C . CYS A 1 122 ? -13.836 20.531 9.43 1 93.06 122 CYS A C 1
ATOM 958 O O . CYS A 1 122 ? -13.25 21.609 9.383 1 93.06 122 CYS A O 1
ATOM 960 N N . SER A 1 123 ? -13.516 19.5 8.734 1 89.31 123 SER A N 1
ATOM 961 C CA . SER A 1 123 ? -12.391 19.594 7.812 1 89.31 123 SER A CA 1
ATOM 962 C C . SER A 1 123 ? -12.648 20.625 6.715 1 89.31 123 SER A C 1
ATOM 964 O O . SER A 1 123 ? -11.758 21.391 6.355 1 89.31 123 SER A O 1
ATOM 966 N N . TYR A 1 124 ? -13.805 20.578 6.199 1 92.38 124 TYR A N 1
ATOM 967 C CA . TYR A 1 124 ? -14.195 21.531 5.164 1 92.38 124 TYR A CA 1
ATOM 968 C C . TYR A 1 124 ? -14.094 22.953 5.672 1 92.38 124 TYR A C 1
ATOM 970 O O . TYR A 1 124 ? -13.578 23.844 4.973 1 92.38 124 TYR A O 1
ATOM 978 N N . LEU A 1 125 ? -14.57 23.203 6.863 1 92.06 125 LEU A N 1
ATOM 979 C CA . LEU A 1 125 ? -14.555 24.547 7.449 1 92.06 125 LEU A CA 1
ATOM 980 C C . LEU A 1 125 ? -13.125 25 7.719 1 92.06 125 LEU A C 1
ATOM 982 O O . LEU A 1 125 ? -12.789 26.156 7.48 1 92.06 125 LEU A O 1
ATOM 986 N N . ARG A 1 126 ? -12.281 24.109 8.195 1 87.5 126 ARG A N 1
ATOM 987 C CA . ARG A 1 126 ? -10.883 24.438 8.438 1 87.5 126 ARG A CA 1
ATOM 988 C C . ARG A 1 126 ? -10.172 24.828 7.141 1 87.5 126 ARG A C 1
ATOM 990 O O . ARG A 1 126 ? -9.422 25.797 7.105 1 87.5 126 ARG A O 1
ATOM 997 N N . GLU A 1 127 ? -10.516 24.094 6.121 1 82.25 127 GLU A N 1
ATOM 998 C CA . GLU A 1 127 ? -9.875 24.312 4.824 1 82.25 127 GLU A CA 1
ATOM 999 C C . GLU A 1 127 ? -10.305 25.641 4.219 1 82.25 127 GLU A C 1
ATOM 1001 O O . GLU A 1 127 ? -9.578 26.234 3.41 1 82.25 127 GLU A O 1
ATOM 1006 N N . ASN A 1 128 ? -11.438 26.094 4.609 1 86.5 128 ASN A N 1
ATOM 1007 C CA . ASN A 1 128 ? -11.992 27.281 3.963 1 86.5 128 ASN A CA 1
ATOM 1008 C C . ASN A 1 128 ? -12.086 28.453 4.934 1 86.5 128 ASN A C 1
ATOM 1010 O O . ASN A 1 128 ? -12.883 29.375 4.734 1 86.5 128 ASN A O 1
ATOM 1014 N N . ILE A 1 129 ? -11.211 28.391 5.957 1 87.06 129 ILE A N 1
ATOM 1015 C CA . ILE A 1 129 ? -11.25 29.484 6.938 1 87.06 129 ILE A CA 1
ATOM 1016 C C . ILE A 1 129 ? -10.516 30.703 6.391 1 87.06 129 ILE A C 1
ATOM 1018 O O . ILE A 1 129 ? -9.477 30.562 5.734 1 87.06 129 ILE A O 1
ATOM 1022 N N . HIS A 1 130 ? -11.078 31.812 6.465 1 85 130 HIS A N 1
ATOM 1023 C CA . HIS A 1 130 ? -10.461 33.094 6.117 1 85 130 HIS A CA 1
ATOM 1024 C C . HIS A 1 130 ? -10.938 34.219 7.035 1 85 130 HIS A C 1
ATOM 1026 O O . HIS A 1 130 ? -11.789 34 7.902 1 85 130 HIS A O 1
ATOM 1032 N N . MET A 1 131 ? -10.445 35.375 6.918 1 82.75 131 MET A N 1
ATOM 1033 C CA . MET A 1 131 ? -10.617 36.438 7.898 1 82.75 131 MET A CA 1
ATOM 1034 C C . MET A 1 131 ? -12.062 36.906 7.938 1 82.75 131 MET A C 1
ATOM 1036 O O . MET A 1 131 ? -12.547 37.375 8.977 1 82.75 131 MET A O 1
ATOM 1040 N N . ASN A 1 132 ? -12.781 36.688 6.875 1 85.5 132 ASN A N 1
ATOM 1041 C CA . ASN A 1 132 ? -14.148 37.188 6.82 1 85.5 132 ASN A CA 1
ATOM 1042 C C . ASN A 1 132 ? -15.133 36.188 7.414 1 85.5 132 ASN A C 1
ATOM 1044 O O . ASN A 1 132 ? -16.297 36.5 7.672 1 85.5 132 ASN A O 1
ATOM 1048 N N . ASN A 1 133 ? -14.648 34.938 7.637 1 89.5 133 ASN A N 1
ATOM 1049 C CA . ASN A 1 133 ? -15.602 33.938 8.141 1 89.5 133 ASN A CA 1
ATOM 1050 C C . ASN A 1 133 ? -15.102 33.281 9.422 1 89.5 133 ASN A C 1
ATOM 1052 O O . ASN A 1 133 ? -15.797 32.469 10.008 1 89.5 133 ASN A O 1
ATOM 1056 N N . CYS A 1 134 ? -13.938 33.625 9.93 1 91.56 134 CYS A N 1
ATOM 1057 C CA . CYS A 1 134 ? -13.312 32.938 11.062 1 91.56 134 CYS A CA 1
ATOM 1058 C C . CYS A 1 134 ? -14.148 33.094 12.32 1 91.56 134 CYS A C 1
ATOM 1060 O O . CYS A 1 134 ? -14.305 32.125 13.086 1 91.56 134 CYS A O 1
ATOM 1062 N N . ILE A 1 135 ? -14.695 34.25 12.523 1 93.06 135 ILE A N 1
ATOM 1063 C CA . ILE A 1 135 ? -15.508 34.469 13.711 1 93.06 135 ILE A CA 1
ATOM 1064 C C . ILE A 1 135 ? -16.812 33.719 13.594 1 93.06 135 ILE A C 1
ATOM 1066 O O . ILE A 1 135 ? -17.312 33.156 14.578 1 93.06 135 ILE A O 1
ATOM 1070 N N . GLY A 1 136 ? -17.391 33.656 12.367 1 92.5 136 GLY A N 1
ATOM 1071 C CA . GLY A 1 136 ? -18.562 32.844 12.133 1 92.5 136 GLY A CA 1
ATOM 1072 C C . GLY A 1 136 ? -18.328 31.375 12.438 1 92.5 136 GLY A C 1
ATOM 1073 O O . GLY A 1 136 ? -19.172 30.719 13.062 1 92.5 136 GLY A O 1
ATOM 1074 N N . ILE A 1 137 ? -17.266 30.875 12.008 1 93.69 137 ILE A N 1
ATOM 1075 C CA . ILE A 1 137 ? -16.891 29.5 12.258 1 93.69 137 ILE A CA 1
ATOM 1076 C C . ILE A 1 137 ? -16.719 29.266 13.758 1 93.69 137 ILE A C 1
ATOM 1078 O O . ILE A 1 137 ? -17.141 28.25 14.297 1 93.69 137 ILE A O 1
ATOM 1082 N N . TRP A 1 138 ? -16.062 30.297 14.414 1 94.75 138 TRP A N 1
ATOM 1083 C CA . TRP A 1 138 ? -15.891 30.219 15.867 1 94.75 138 TRP A CA 1
ATOM 1084 C C . TRP A 1 138 ? -17.234 30.125 16.562 1 94.75 138 TRP A C 1
ATOM 1086 O O . TRP A 1 138 ? -17.438 29.281 17.438 1 94.75 138 TRP A O 1
ATOM 1096 N N . ASN A 1 139 ? -18.172 30.938 16.172 1 94 139 ASN A N 1
ATOM 1097 C CA . ASN A 1 139 ? -19.516 30.938 16.766 1 94 139 ASN A CA 1
ATOM 1098 C C . ASN A 1 139 ? -20.234 29.625 16.516 1 94 139 ASN A C 1
ATOM 1100 O O . ASN A 1 139 ? -20.906 29.094 17.406 1 94 139 ASN A O 1
ATOM 1104 N N . LEU A 1 140 ? -20.125 29.188 15.305 1 93.75 140 LEU A N 1
ATOM 1105 C CA . LEU A 1 140 ? -20.75 27.922 14.93 1 93.75 140 LEU A CA 1
ATOM 1106 C C . LEU A 1 140 ? -20.203 26.781 15.781 1 93.75 140 LEU A C 1
ATOM 1108 O O . LEU A 1 140 ? -20.953 25.938 16.266 1 93.75 140 LEU A O 1
ATOM 1112 N N . ALA A 1 141 ? -18.891 26.719 15.953 1 94.88 141 ALA A N 1
ATOM 1113 C CA . ALA A 1 141 ? -18.234 25.672 16.75 1 94.88 141 ALA A CA 1
ATOM 1114 C C . ALA A 1 141 ? -18.719 25.703 18.203 1 94.88 141 ALA A C 1
ATOM 1116 O O . ALA A 1 141 ? -18.953 24.656 18.797 1 94.88 141 ALA A O 1
ATOM 1117 N N . CYS A 1 142 ? -18.891 26.953 18.703 1 93.62 142 CYS A N 1
ATOM 1118 C CA . CYS A 1 142 ? -19.391 27.109 20.062 1 93.62 142 CYS A CA 1
ATOM 1119 C C . CYS A 1 142 ? -20.828 26.641 20.172 1 93.62 142 CYS A C 1
ATOM 1121 O O . CYS A 1 142 ? -21.188 25.922 21.125 1 93.62 142 CYS A O 1
ATOM 1123 N N . ALA A 1 143 ? -21.688 27.031 19.234 1 92.88 143 ALA A N 1
ATOM 1124 C CA . ALA A 1 143 ? -23.109 26.688 19.25 1 92.88 143 ALA A CA 1
ATOM 1125 C C . ALA A 1 143 ? -23.312 25.188 19.188 1 92.88 143 ALA A C 1
ATOM 1127 O O . ALA A 1 143 ? -24.234 24.641 19.812 1 92.88 143 ALA A O 1
ATOM 1128 N N . LEU A 1 144 ? -22.469 24.469 18.5 1 94.62 144 LEU A N 1
ATOM 1129 C CA . LEU A 1 144 ? -22.641 23.031 18.281 1 94.62 144 LEU A CA 1
ATOM 1130 C C . LEU A 1 144 ? -21.703 22.234 19.172 1 94.62 144 LEU A C 1
ATOM 1132 O O . LEU A 1 144 ? -21.594 21.016 19.016 1 94.62 144 LEU A O 1
ATOM 1136 N N . ASN A 1 145 ? -20.922 22.922 20.062 1 93.12 145 ASN A N 1
ATOM 1137 C CA . ASN A 1 145 ? -20.031 22.312 21.047 1 93.12 145 ASN A CA 1
ATOM 1138 C C . ASN A 1 145 ? -18.953 21.469 20.375 1 93.12 145 ASN A C 1
ATOM 1140 O O . ASN A 1 145 ? -18.734 20.328 20.766 1 93.12 145 ASN A O 1
ATOM 1144 N N . LEU A 1 146 ? -18.438 21.922 19.25 1 94.69 146 LEU A N 1
ATOM 1145 C CA . LEU A 1 146 ? -17.328 21.297 18.562 1 94.69 146 LEU A CA 1
ATOM 1146 C C . LEU A 1 146 ? -15.992 21.812 19.094 1 94.69 146 LEU A C 1
ATOM 1148 O O . LEU A 1 146 ? -15.461 22.797 18.578 1 94.69 146 LEU A O 1
ATOM 1152 N N . HIS A 1 147 ? -15.305 21.219 19.953 1 91.94 147 HIS A N 1
ATOM 1153 C CA . HIS A 1 147 ? -14.195 21.734 20.734 1 91.94 147 HIS A CA 1
ATOM 1154 C C . HIS A 1 147 ? -12.945 21.922 19.875 1 91.94 147 HIS A C 1
ATOM 1156 O O . HIS A 1 147 ? -12.281 22.953 19.953 1 91.94 147 HIS A O 1
ATOM 1162 N N . GLU A 1 148 ? -12.734 20.938 19.062 1 86.94 148 GLU A N 1
ATOM 1163 C CA . GLU A 1 148 ? -11.531 21.016 18.25 1 86.94 148 GLU A CA 1
ATOM 1164 C C . GLU A 1 148 ? -11.633 22.156 17.234 1 86.94 148 GLU A C 1
ATOM 1166 O O . GLU A 1 148 ? -10.664 22.891 17.016 1 86.94 148 GLU A O 1
ATOM 1171 N N . LEU A 1 149 ? -12.797 22.219 16.609 1 91 149 LEU A N 1
ATOM 1172 C CA . LEU A 1 149 ? -13.008 23.297 15.641 1 91 149 LEU A CA 1
ATOM 1173 C C . LEU A 1 149 ? -13 24.656 16.328 1 91 149 LEU A C 1
ATOM 1175 O O . LEU A 1 149 ? -12.516 25.641 15.766 1 91 149 LEU A O 1
ATOM 1179 N N . LYS A 1 150 ? -13.531 24.703 17.5 1 93.5 150 LYS A N 1
ATOM 1180 C CA . LYS A 1 150 ? -13.523 25.922 18.312 1 93.5 150 LYS A CA 1
ATOM 1181 C C . LYS A 1 150 ? -12.102 26.391 18.594 1 93.5 150 LYS A C 1
ATOM 1183 O O . LYS A 1 150 ? -11.766 27.547 18.375 1 93.5 150 LYS A O 1
ATOM 1188 N N . ASP A 1 151 ? -11.297 25.516 19.094 1 87.62 151 ASP A N 1
ATOM 1189 C CA . ASP A 1 151 ? -9.906 25.844 19.391 1 87.62 151 ASP A CA 1
ATOM 1190 C C . ASP A 1 151 ? -9.164 26.312 18.141 1 87.62 151 ASP A C 1
ATOM 1192 O O . ASP A 1 151 ? -8.375 27.266 18.219 1 87.62 151 ASP A O 1
ATOM 1196 N N . PHE A 1 152 ? -9.461 25.672 17.078 1 86.94 152 PHE A N 1
ATOM 1197 C CA . PHE A 1 152 ? -8.828 26.031 15.812 1 86.94 152 PHE A CA 1
ATOM 1198 C C . PHE A 1 152 ? -9.203 27.438 15.391 1 86.94 152 PHE A C 1
ATOM 1200 O O . PHE A 1 152 ? -8.344 28.234 15.031 1 86.94 152 PHE A O 1
ATOM 1207 N N . ALA A 1 153 ? -10.461 27.672 15.391 1 90.56 153 ALA A N 1
ATOM 1208 C CA . ALA A 1 153 ? -10.953 28.984 14.992 1 90.56 153 ALA A CA 1
ATOM 1209 C C . ALA A 1 153 ? -10.453 30.062 15.938 1 90.56 153 ALA A C 1
ATOM 1211 O O . ALA A 1 153 ? -10.055 31.156 15.5 1 90.56 153 ALA A O 1
ATOM 1212 N N . GLU A 1 154 ? -10.484 29.812 17.203 1 89.94 154 GLU A N 1
ATOM 1213 C CA . GLU A 1 154 ? -9.984 30.734 18.203 1 89.94 154 GLU A CA 1
ATOM 1214 C C . GLU A 1 154 ? -8.516 31.078 17.953 1 89.94 154 GLU A C 1
ATOM 1216 O O . GLU A 1 154 ? -8.117 32.25 18.031 1 89.94 154 GLU A O 1
ATOM 1221 N N . ASN A 1 155 ? -7.754 30.078 17.734 1 85.06 155 ASN A N 1
ATOM 1222 C CA . ASN A 1 155 ? -6.336 30.281 17.453 1 85.06 155 ASN A CA 1
ATOM 1223 C C . ASN A 1 155 ? -6.121 31.109 16.188 1 85.06 155 ASN A C 1
ATOM 1225 O O . ASN A 1 155 ? -5.215 31.953 16.141 1 85.06 155 ASN A O 1
ATOM 1229 N N . HIS A 1 156 ? -6.906 30.812 15.234 1 87.19 156 HIS A N 1
ATOM 1230 C CA . HIS A 1 156 ? -6.801 31.562 13.984 1 87.19 156 HIS A CA 1
ATOM 1231 C C . HIS A 1 156 ? -7.109 33.031 14.211 1 87.19 156 HIS A C 1
ATOM 1233 O O . HIS A 1 156 ? -6.418 33.906 13.68 1 87.19 156 HIS A O 1
ATOM 1239 N N . VAL A 1 157 ? -8.102 33.312 14.938 1 89.44 157 VAL A N 1
ATOM 1240 C CA . VAL A 1 157 ? -8.477 34.688 15.25 1 89.44 157 VAL A CA 1
ATOM 1241 C C . VAL A 1 157 ? -7.387 35.344 16.094 1 89.44 157 VAL A C 1
ATOM 1243 O O . VAL A 1 157 ? -7.012 36.5 15.844 1 89.44 157 VAL A O 1
ATOM 1246 N N . THR A 1 158 ? -6.898 34.594 17.047 1 85.75 158 THR A N 1
ATOM 1247 C CA . THR A 1 158 ? -5.852 35.125 17.922 1 85.75 158 THR A CA 1
ATOM 1248 C C . THR A 1 158 ? -4.609 35.5 17.125 1 85.75 158 THR A C 1
ATOM 1250 O O . THR A 1 158 ? -4.016 36.562 17.344 1 85.75 158 THR A O 1
ATOM 1253 N N . ASN A 1 159 ? -4.254 34.688 16.203 1 81.31 159 ASN A N 1
ATOM 1254 C CA . ASN A 1 159 ? -3.051 34.906 15.398 1 81.31 159 ASN A CA 1
ATOM 1255 C C . ASN A 1 159 ? -3.23 36.031 14.406 1 81.31 159 ASN A C 1
ATOM 1257 O O . ASN A 1 159 ? -2.25 36.625 13.938 1 81.31 159 ASN A O 1
ATOM 1261 N N . ASN A 1 160 ? -4.504 36.375 14.148 1 85.69 160 ASN A N 1
ATOM 1262 C CA . ASN A 1 160 ? -4.801 37.438 13.188 1 85.69 160 ASN A CA 1
ATOM 1263 C C . ASN A 1 160 ? -5.781 38.469 13.758 1 85.69 160 ASN A C 1
ATOM 1265 O O . ASN A 1 160 ? -6.707 38.906 13.07 1 85.69 160 ASN A O 1
ATOM 1269 N N . LEU A 1 161 ? -5.551 38.812 14.953 1 88.69 161 LEU A N 1
ATOM 1270 C CA . LEU A 1 161 ? -6.535 39.594 15.703 1 88.69 161 LEU A CA 1
ATOM 1271 C C . LEU A 1 161 ? -6.734 40.969 15.078 1 88.69 161 LEU A C 1
ATOM 1273 O O . LEU A 1 161 ? -7.863 41.469 14.984 1 88.69 161 LEU A O 1
ATOM 1277 N N . ILE A 1 162 ? -5.625 41.594 14.625 1 87.19 162 ILE A N 1
ATOM 1278 C CA . ILE A 1 162 ? -5.723 42.938 14.07 1 87.19 162 ILE A CA 1
ATOM 1279 C C . ILE A 1 162 ? -6.598 42.906 12.82 1 87.19 162 ILE A C 1
ATOM 1281 O O . ILE A 1 162 ? -7.52 43.719 12.688 1 87.19 162 ILE A O 1
ATOM 1285 N N . GLU A 1 163 ? -6.305 42 12.016 1 89.25 163 GLU A N 1
ATOM 1286 C CA . GLU A 1 163 ? -7.086 41.875 10.789 1 89.25 163 GLU A CA 1
ATOM 1287 C C . GLU A 1 163 ? -8.523 41.469 11.086 1 89.25 163 GLU A C 1
ATOM 1289 O O . GLU A 1 163 ? -9.469 41.969 10.477 1 89.25 163 GLU A O 1
ATOM 1294 N N . ALA A 1 164 ? -8.695 40.562 11.992 1 90.38 164 ALA A N 1
ATOM 1295 C CA . ALA A 1 164 ? -10.023 40.094 12.367 1 90.38 164 ALA A CA 1
ATOM 1296 C C . ALA A 1 164 ? -10.867 41.219 12.969 1 90.38 164 ALA A C 1
ATOM 1298 O O . ALA A 1 164 ? -12.078 41.25 12.781 1 90.38 164 ALA A O 1
ATOM 1299 N N . SER A 1 165 ? -10.242 42.156 13.672 1 90.25 165 SER A N 1
ATOM 1300 C CA . SER A 1 165 ? -10.945 43.25 14.352 1 90.25 165 SER A CA 1
ATOM 1301 C C . SER A 1 165 ? -11.508 44.25 13.352 1 90.25 165 SER A C 1
ATOM 1303 O O . SER A 1 165 ? -12.391 45.031 13.688 1 90.25 165 SER A O 1
ATOM 1305 N N . GLN A 1 166 ? -10.945 44.125 12.117 1 87.75 166 GLN A N 1
ATOM 1306 C CA . GLN A 1 166 ? -11.406 45.062 11.086 1 87.75 166 GLN A CA 1
ATOM 1307 C C . GLN A 1 166 ? -12.68 44.562 10.422 1 87.75 166 GLN A C 1
ATOM 1309 O O . GLN A 1 166 ? -13.398 45.312 9.766 1 87.75 166 GLN A O 1
ATOM 1314 N N . SER A 1 167 ? -12.969 43.312 10.656 1 87.94 167 SER A N 1
ATOM 1315 C CA . SER A 1 167 ? -14.172 42.719 10.062 1 87.94 167 SER A CA 1
ATOM 1316 C C . SER A 1 167 ? -15.406 43.031 10.891 1 87.94 167 SER A C 1
ATOM 1318 O O . SER A 1 167 ? -15.32 43.219 12.109 1 87.94 167 SER A O 1
ATOM 1320 N N . ASP A 1 168 ? -16.609 43.094 10.227 1 87.88 168 ASP A N 1
ATOM 1321 C CA . ASP A 1 168 ? -17.875 43.344 10.906 1 87.88 168 ASP A CA 1
ATOM 1322 C C . ASP A 1 168 ? -18.219 42.188 11.852 1 87.88 168 ASP A C 1
ATOM 1324 O O . ASP A 1 168 ? -18.891 42.406 12.859 1 87.88 168 ASP A O 1
ATOM 1328 N N . ASP A 1 169 ? -17.688 41.094 11.547 1 90.5 169 ASP A N 1
ATOM 1329 C CA . ASP A 1 169 ? -17.969 39.906 12.352 1 90.5 169 ASP A CA 1
ATOM 1330 C C . ASP A 1 169 ? -17.375 40.062 13.75 1 90.5 169 ASP A C 1
ATOM 1332 O O . ASP A 1 169 ? -17.859 39.438 14.703 1 90.5 169 ASP A O 1
ATOM 1336 N N . PHE A 1 170 ? -16.375 40.875 13.844 1 92.75 170 PHE A N 1
ATOM 1337 C CA . PHE A 1 170 ? -15.719 41.094 15.133 1 92.75 170 PHE A CA 1
ATOM 1338 C C . PHE A 1 170 ? -16.688 41.656 16.156 1 92.75 170 PHE A C 1
ATOM 1340 O O . PHE A 1 170 ? -16.609 41.344 17.344 1 92.75 170 PHE A O 1
ATOM 1347 N N . LEU A 1 171 ? -17.609 42.438 15.648 1 91.25 171 LEU A N 1
ATOM 1348 C CA . LEU A 1 171 ? -18.578 43.094 16.516 1 91.25 171 LEU A CA 1
ATOM 1349 C C . LEU A 1 171 ? -19.625 42.125 17.031 1 91.25 171 LEU A C 1
ATOM 1351 O O . LEU A 1 171 ? -20.359 42.438 17.969 1 91.25 171 LEU A O 1
ATOM 1355 N N . GLU A 1 172 ? -19.625 40.906 16.438 1 89.81 172 GLU A N 1
ATOM 1356 C CA . GLU A 1 172 ? -20.594 39.906 16.844 1 89.81 172 GLU A CA 1
ATOM 1357 C C . GLU A 1 172 ? -20.016 38.969 17.906 1 89.81 172 GLU A C 1
ATOM 1359 O O . GLU A 1 172 ? -20.703 38.062 18.375 1 89.81 172 GLU A O 1
ATOM 1364 N N . LEU A 1 173 ? -18.812 39.281 18.359 1 93.31 173 LEU A N 1
ATOM 1365 C CA . LEU A 1 173 ? -18.188 38.469 19.406 1 93.31 173 LEU A CA 1
ATOM 1366 C C . LEU A 1 173 ? -18.953 38.594 20.719 1 93.31 173 LEU A C 1
ATOM 1368 O O . LEU A 1 173 ? -19.453 39.656 21.062 1 93.31 173 LEU A O 1
ATOM 1372 N N . SER A 1 174 ? -19.047 37.5 21.406 1 91.88 174 SER A N 1
ATOM 1373 C CA . SER A 1 174 ? -19.578 37.562 22.766 1 91.88 174 SER A CA 1
ATOM 1374 C C . SER A 1 174 ? -18.578 38.188 23.734 1 91.88 174 SER A C 1
ATOM 1376 O O . SER A 1 174 ? -17.406 38.312 23.406 1 91.88 174 SER A O 1
ATOM 1378 N N . CYS A 1 175 ? -19.031 38.625 24.844 1 90.5 175 CYS A N 1
ATOM 1379 C CA . CYS A 1 175 ? -18.141 39.188 25.859 1 90.5 175 CYS A CA 1
ATOM 1380 C C . CYS A 1 175 ? -17.094 38.188 26.297 1 90.5 175 CYS A C 1
ATOM 1382 O O . CYS A 1 175 ? -15.922 38.562 26.453 1 90.5 175 CYS A O 1
ATOM 1384 N N . ASP A 1 176 ? -17.547 37.031 26.406 1 92 176 ASP A N 1
ATOM 1385 C CA . ASP A 1 176 ? -16.625 35.969 26.828 1 92 176 ASP A CA 1
ATOM 1386 C C . ASP A 1 176 ? -15.508 35.781 25.797 1 92 176 ASP A C 1
ATOM 1388 O O . ASP A 1 176 ? -14.336 35.625 26.156 1 92 176 ASP A O 1
ATOM 1392 N N . GLN A 1 177 ? -15.906 35.781 24.531 1 93.5 177 GLN A N 1
ATOM 1393 C CA . GLN A 1 177 ? -14.93 35.594 23.469 1 93.5 177 GLN A CA 1
ATOM 1394 C C . GLN A 1 177 ? -13.953 36.781 23.422 1 93.5 177 GLN A C 1
ATOM 1396 O O . GLN A 1 177 ? -12.75 36.562 23.219 1 93.5 177 GLN A O 1
ATOM 1401 N N . LEU A 1 178 ? -14.469 37.969 23.562 1 93.31 178 LEU A N 1
ATOM 1402 C CA . LEU A 1 178 ? -13.617 39.156 23.578 1 93.31 178 LEU A CA 1
ATOM 1403 C C . LEU A 1 178 ? -12.625 39.094 24.734 1 93.31 178 LEU A C 1
ATOM 1405 O O . LEU A 1 178 ? -11.445 39.406 24.562 1 93.31 178 LEU A O 1
ATOM 1409 N N . ILE A 1 179 ? -13.094 38.75 25.906 1 90.31 179 ILE A N 1
ATOM 1410 C CA . ILE A 1 179 ? -12.258 38.688 27.094 1 90.31 179 ILE A CA 1
ATOM 1411 C C . ILE A 1 179 ? -11.156 37.625 26.891 1 90.31 179 ILE A C 1
ATOM 1413 O O . ILE A 1 179 ? -10.008 37.844 27.297 1 90.31 179 ILE A O 1
ATOM 1417 N N . VAL A 1 180 ? -11.516 36.562 26.266 1 90.31 180 VAL A N 1
ATOM 1418 C CA . VAL A 1 180 ? -10.547 35.5 25.969 1 90.31 180 VAL A CA 1
ATOM 1419 C C . VAL A 1 180 ? -9.438 36.062 25.078 1 90.31 180 VAL A C 1
ATOM 1421 O O . VAL A 1 180 ? -8.258 35.781 25.281 1 90.31 180 VAL A O 1
ATOM 1424 N N . LEU A 1 181 ? -9.82 36.781 24.109 1 90.12 181 LEU A N 1
ATOM 1425 C CA . LEU A 1 181 ? -8.859 37.375 23.172 1 90.12 181 LEU A CA 1
ATOM 1426 C C . LEU A 1 181 ? -7.984 38.406 23.875 1 90.12 181 LEU A C 1
ATOM 1428 O O . LEU A 1 181 ? -6.766 38.406 23.703 1 90.12 181 LEU A O 1
ATOM 1432 N N . LEU A 1 182 ? -8.609 39.219 24.75 1 87.5 182 LEU A N 1
ATOM 1433 C CA . LEU A 1 182 ? -7.898 40.281 25.422 1 87.5 182 LEU A CA 1
ATOM 1434 C C . LEU A 1 182 ? -6.969 39.75 26.5 1 87.5 182 LEU A C 1
ATOM 1436 O O . LEU A 1 182 ? -5.926 40.344 26.781 1 87.5 182 LEU A O 1
ATOM 1440 N N . SER A 1 183 ? -7.309 38.656 27.062 1 84.5 183 SER A N 1
ATOM 1441 C CA . SER A 1 183 ? -6.531 38.094 28.141 1 84.5 183 SER A CA 1
ATOM 1442 C C . SER A 1 183 ? -5.438 37.156 27.625 1 84.5 183 SER A C 1
ATOM 1444 O O . SER A 1 183 ? -4.641 36.625 28.391 1 84.5 183 SER A O 1
ATOM 1446 N N . ASN A 1 184 ? -5.445 36.938 26.359 1 85.19 184 ASN A N 1
ATOM 1447 C CA . ASN A 1 184 ? -4.469 36.031 25.75 1 85.19 184 ASN A CA 1
ATOM 1448 C C . ASN A 1 184 ? -3.141 36.719 25.484 1 85.19 184 ASN A C 1
ATOM 1450 O O . ASN A 1 184 ? -3.068 37.625 24.656 1 85.19 184 ASN A O 1
ATOM 1454 N N . ASP A 1 185 ? -2.041 36.281 26.094 1 79.56 185 ASP A N 1
ATOM 1455 C CA . ASP A 1 185 ? -0.735 36.938 26 1 79.56 185 ASP A CA 1
ATOM 1456 C C . ASP A 1 185 ? -0.093 36.656 24.641 1 79.56 185 ASP A C 1
ATOM 1458 O O . ASP A 1 185 ? 0.872 37.344 24.266 1 79.56 185 ASP A O 1
ATOM 1462 N N . TRP A 1 186 ? -0.703 35.844 23.875 1 80.38 186 TRP A N 1
ATOM 1463 C CA . TRP A 1 186 ? -0.087 35.469 22.609 1 80.38 186 TRP A CA 1
ATOM 1464 C C . TRP A 1 186 ? -0.624 36.312 21.469 1 80.38 186 TRP A C 1
ATOM 1466 O O . TRP A 1 186 ? -0.187 36.188 20.328 1 80.38 186 TRP A O 1
ATOM 1476 N N . VAL A 1 187 ? -1.546 37.156 21.797 1 83.06 187 VAL A N 1
ATOM 1477 C CA . VAL A 1 187 ? -2.117 38.031 20.766 1 83.06 187 VAL A CA 1
ATOM 1478 C C . VAL A 1 187 ? -1.056 39 20.266 1 83.06 187 VAL A C 1
ATOM 1480 O O . VAL A 1 187 ? -0.29 39.562 21.047 1 83.06 187 VAL A O 1
ATOM 1483 N N . LYS A 1 188 ? -1.027 39.188 18.969 1 77.38 188 LYS A N 1
ATOM 1484 C CA . LYS A 1 188 ? -0.066 40.094 18.344 1 77.38 188 LYS A CA 1
ATOM 1485 C C . LYS A 1 188 ? -0.666 41.5 18.141 1 77.38 188 LYS A C 1
ATOM 1487 O O . LYS A 1 188 ? -0.88 41.938 17.016 1 77.38 188 LYS A O 1
ATOM 1492 N N . ALA A 1 189 ? -0.961 42.156 19.234 1 80.19 189 ALA A N 1
ATOM 1493 C CA . ALA A 1 189 ? -1.534 43.5 19.219 1 80.19 189 ALA A CA 1
ATOM 1494 C C . ALA A 1 189 ? -1.039 44.312 20.406 1 80.19 189 ALA A C 1
ATOM 1496 O O . ALA A 1 189 ? -0.726 43.75 21.469 1 80.19 189 ALA A O 1
ATOM 1497 N N . THR A 1 190 ? -0.887 45.531 20.219 1 77.12 190 THR A N 1
ATOM 1498 C CA . THR A 1 190 ? -0.518 46.469 21.297 1 77.12 190 THR A CA 1
ATOM 1499 C C . THR A 1 190 ? -1.719 46.75 22.188 1 77.12 190 THR A C 1
ATOM 1501 O O . THR A 1 190 ? -2.863 46.531 21.797 1 77.12 190 THR A O 1
ATOM 1504 N N . ASP A 1 191 ? -1.396 47.219 23.391 1 75.88 191 ASP A N 1
ATOM 1505 C CA . ASP A 1 191 ? -2.475 47.562 24.312 1 75.88 191 ASP A CA 1
ATOM 1506 C C . ASP A 1 191 ? -3.377 48.656 23.703 1 75.88 191 ASP A C 1
ATOM 1508 O O . ASP A 1 191 ? -4.586 48.656 23.938 1 75.88 191 ASP A O 1
ATOM 1512 N N . ARG A 1 192 ? -2.721 49.469 22.922 1 77.38 192 ARG A N 1
ATOM 1513 C CA . ARG A 1 192 ? -3.492 50.531 22.266 1 77.38 192 ARG A CA 1
ATOM 1514 C C . ARG A 1 192 ? -4.492 49.938 21.281 1 77.38 192 ARG A C 1
ATOM 1516 O O . ARG A 1 192 ? -5.66 50.344 21.266 1 77.38 192 ARG A O 1
ATOM 1523 N N . GLU A 1 193 ? -3.973 49.094 20.516 1 83.62 193 GLU A N 1
ATOM 1524 C CA . GLU A 1 193 ? -4.828 48.469 19.531 1 83.62 193 GLU A CA 1
ATOM 1525 C C . GLU A 1 193 ? -5.953 47.656 20.188 1 83.62 193 GLU A C 1
ATOM 1527 O O . GLU A 1 193 ? -7.09 47.688 19.703 1 83.62 193 GLU A O 1
ATOM 1532 N N . LEU A 1 194 ? -5.633 47.031 21.25 1 87.38 194 LEU A N 1
ATOM 1533 C CA . LEU A 1 194 ? -6.629 46.25 21.984 1 87.38 194 LEU A CA 1
ATOM 1534 C C . LEU A 1 194 ? -7.707 47.156 22.562 1 87.38 194 LEU A C 1
ATOM 1536 O O . LEU A 1 194 ? -8.891 46.812 22.562 1 87.38 194 LEU A O 1
ATOM 1540 N N . CYS A 1 195 ? -7.266 48.281 23.031 1 83.19 195 CYS A N 1
ATOM 1541 C CA . CYS A 1 195 ? -8.219 49.25 23.562 1 83.19 195 CYS A CA 1
ATOM 1542 C C . CYS A 1 195 ? -9.141 49.75 22.453 1 83.19 195 CYS A C 1
ATOM 1544 O O . CYS A 1 195 ? -10.352 49.875 22.656 1 83.19 195 CYS A O 1
ATOM 1546 N N . GLU A 1 196 ? -8.539 50.062 21.359 1 85.12 196 GLU A N 1
ATOM 1547 C CA . GLU A 1 196 ? -9.305 50.562 20.234 1 85.12 196 GLU A CA 1
ATOM 1548 C C . GLU A 1 196 ? -10.359 49.562 19.766 1 85.12 196 GLU A C 1
ATOM 1550 O O . GLU A 1 196 ? -11.5 49.938 19.5 1 85.12 196 GLU A O 1
ATOM 1555 N N . MET A 1 197 ? -9.914 48.375 19.656 1 89.88 197 MET A N 1
ATOM 1556 C CA . MET A 1 197 ? -10.852 47.375 19.188 1 89.88 197 MET A CA 1
ATOM 1557 C C . MET A 1 197 ? -11.938 47.094 20.234 1 89.88 197 MET A C 1
ATOM 1559 O O . MET A 1 197 ? -13.086 46.844 19.875 1 89.88 197 MET A O 1
ATOM 1563 N N . SER A 1 198 ? -11.625 47.188 21.5 1 89.56 198 SER A N 1
ATOM 1564 C CA . SER A 1 198 ? -12.617 47.031 22.562 1 89.56 198 SER A CA 1
ATOM 1565 C C . SER A 1 198 ? -13.633 48.156 22.547 1 89.56 198 SER A C 1
ATOM 1567 O O . SER A 1 198 ? -14.828 47.938 22.766 1 89.56 198 SER A O 1
ATOM 1569 N N . ASP A 1 199 ? -13.102 49.281 22.266 1 86.94 199 ASP A N 1
ATOM 1570 C CA . ASP A 1 199 ? -13.992 50.438 22.172 1 86.94 199 ASP A CA 1
ATOM 1571 C C . ASP A 1 199 ? -14.992 50.281 21.031 1 86.94 199 ASP A C 1
ATOM 1573 O O . ASP A 1 199 ? -16.172 50.594 21.188 1 86.94 199 ASP A O 1
ATOM 1577 N N . LYS A 1 200 ? -14.453 49.875 19.969 1 90 200 LYS A N 1
ATOM 1578 C CA . LYS A 1 200 ? -15.305 49.625 18.797 1 90 200 LYS A CA 1
ATOM 1579 C C . LYS A 1 200 ? -16.375 48.594 19.109 1 90 200 LYS A C 1
ATOM 1581 O O . LYS A 1 200 ? -17.531 48.719 18.688 1 90 200 LYS A O 1
ATOM 1586 N N . TRP A 1 201 ? -15.992 47.562 19.828 1 93.12 201 TRP A N 1
ATOM 1587 C CA . TRP A 1 201 ? -16.906 46.469 20.203 1 93.12 201 TRP A CA 1
ATOM 1588 C C . TRP A 1 201 ? -17.984 46.969 21.156 1 93.12 201 TRP A C 1
ATOM 1590 O O . TRP A 1 201 ? -19.156 46.656 21.016 1 93.12 201 TRP A O 1
ATOM 1600 N N . VAL A 1 202 ? -17.688 47.844 22.062 1 89.5 202 VAL A N 1
ATOM 1601 C CA . VAL A 1 202 ? -18.641 48.375 23.047 1 89.5 202 VAL A CA 1
ATOM 1602 C C . VAL A 1 202 ? -19.578 49.375 22.375 1 89.5 202 VAL A C 1
ATOM 1604 O O . VAL A 1 202 ? -20.766 49.438 22.734 1 89.5 202 VAL A O 1
ATOM 1607 N N . ALA A 1 203 ? -19.078 50.094 21.406 1 88.56 203 ALA A N 1
ATOM 1608 C CA . ALA A 1 203 ? -19.859 51.125 20.719 1 88.56 203 ALA A CA 1
ATOM 1609 C C . ALA A 1 203 ? -21 50.531 19.922 1 88.56 203 ALA A C 1
ATOM 1611 O O . ALA A 1 203 ? -22.016 51.188 19.672 1 88.56 203 ALA A O 1
ATOM 1612 N N . ARG A 1 204 ? -20.891 49.281 19.516 1 90.25 204 ARG A N 1
ATOM 1613 C CA . ARG A 1 204 ? -21.906 48.625 18.703 1 90.25 204 ARG A CA 1
ATOM 1614 C C . ARG A 1 204 ? -23.172 48.344 19.516 1 90.25 204 ARG A C 1
ATOM 1616 O O . ARG A 1 204 ? -24.281 48.406 18.969 1 90.25 204 ARG A O 1
ATOM 1623 N N . ASP A 1 205 ? -23 48.062 20.781 1 90.31 205 ASP A N 1
ATOM 1624 C CA . ASP A 1 205 ? -24.109 47.781 21.688 1 90.31 205 ASP A CA 1
ATOM 1625 C C . ASP A 1 205 ? -23.891 48.438 23.047 1 90.31 205 ASP A C 1
ATOM 1627 O O . ASP A 1 205 ? -23.031 48.031 23.812 1 90.31 205 ASP A O 1
ATOM 1631 N N . PRO A 1 206 ? -24.734 49.406 23.359 1 84.56 206 PRO A N 1
ATOM 1632 C CA . PRO A 1 206 ? -24.562 50.156 24.609 1 84.56 206 PRO A CA 1
ATOM 1633 C C . PRO A 1 206 ? -24.672 49.25 25.859 1 84.56 206 PRO A C 1
ATOM 1635 O O . PRO A 1 206 ? -24.109 49.594 26.906 1 84.56 206 PRO A O 1
ATOM 1638 N N . LYS A 1 207 ? -25.344 48.156 25.656 1 90.75 207 LYS A N 1
ATOM 1639 C CA . LYS A 1 207 ? -25.469 47.25 26.797 1 90.75 207 LYS A CA 1
ATOM 1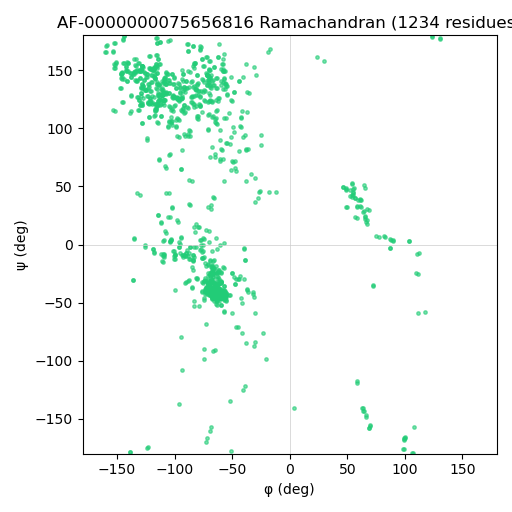640 C C . LYS A 1 207 ? -24.125 46.656 27.188 1 90.75 207 LYS A C 1
ATOM 1642 O O . LYS A 1 207 ? -23.953 46.219 28.328 1 90.75 207 LYS A O 1
ATOM 1647 N N . ARG A 1 208 ? -23.203 46.781 26.359 1 91 208 ARG A N 1
ATOM 1648 C CA . ARG A 1 208 ? -21.891 46.156 26.594 1 91 208 ARG A CA 1
ATOM 1649 C C . ARG A 1 208 ? -21.031 47.062 27.5 1 91 208 ARG A C 1
ATOM 1651 O O . ARG A 1 208 ? -19.953 46.656 27.922 1 91 208 ARG A O 1
ATOM 1658 N N . SER A 1 209 ? -21.516 48.188 27.875 1 86.44 209 SER A N 1
ATOM 1659 C CA . SER A 1 209 ? -20.797 49.094 28.75 1 86.44 209 SER A CA 1
ATOM 1660 C C . SER A 1 209 ? -20.609 48.5 30.141 1 86.44 209 SER A C 1
ATOM 1662 O O . SER A 1 209 ? -19.703 48.875 30.875 1 86.44 209 SER A O 1
ATOM 1664 N N . GLU A 1 210 ? -21.438 47.562 30.375 1 87.38 210 GLU A N 1
ATOM 1665 C CA . GLU A 1 210 ? -21.359 46.906 31.672 1 87.38 210 GLU A CA 1
ATOM 1666 C C . GLU A 1 210 ? -20.062 46.125 31.812 1 87.38 210 GLU A C 1
ATOM 1668 O O . GLU A 1 210 ? -19.594 45.875 32.938 1 87.38 210 GLU A O 1
ATOM 1673 N N . TYR A 1 211 ? -19.469 45.812 30.703 1 87.44 211 TYR A N 1
ATOM 1674 C CA . TYR A 1 211 ? -18.266 44.969 30.719 1 87.44 211 TYR A CA 1
ATOM 1675 C C . TYR A 1 211 ? -17.016 45.844 30.703 1 87.44 211 TYR A C 1
ATOM 1677 O O . TYR A 1 211 ? -15.898 45.312 30.719 1 87.44 211 TYR A O 1
ATOM 1685 N N . LEU A 1 212 ? -17.125 47.094 30.688 1 83.62 212 LEU A N 1
ATOM 1686 C CA . LEU A 1 212 ? -15.992 48.031 30.531 1 83.62 212 LEU A CA 1
ATOM 1687 C C . LEU A 1 212 ? -15.023 47.906 31.703 1 83.62 212 LEU A C 1
ATOM 1689 O O . LEU A 1 212 ? -13.805 48 31.516 1 83.62 212 LEU A O 1
ATOM 1693 N N . ASP A 1 213 ? -15.555 47.656 32.844 1 82.25 213 ASP A N 1
ATOM 1694 C CA . ASP A 1 213 ? -14.695 47.531 34 1 82.25 213 ASP A CA 1
ATOM 1695 C C . ASP A 1 213 ? -13.812 46.281 33.906 1 82.25 213 ASP A C 1
ATOM 1697 O O . ASP A 1 213 ? -12.625 46.344 34.219 1 82.25 213 ASP A O 1
ATOM 1701 N N . GLU A 1 214 ? -14.414 45.344 33.438 1 85.62 214 GLU A N 1
ATOM 1702 C CA . GLU A 1 214 ? -13.68 44.094 33.281 1 85.62 214 GLU A CA 1
ATOM 1703 C C . GLU A 1 214 ? -12.617 44.188 32.188 1 85.62 214 GLU A C 1
ATOM 1705 O O . GLU A 1 214 ? -11.492 43.75 32.344 1 85.62 214 GLU A O 1
ATOM 1710 N N . ILE A 1 215 ? -13.008 44.812 31.109 1 86.5 215 ILE A N 1
ATOM 1711 C CA . ILE A 1 215 ? -12.102 45 29.984 1 86.5 215 ILE A CA 1
ATOM 1712 C C . ILE A 1 215 ? -10.93 45.875 30.406 1 86.5 215 ILE A C 1
ATOM 1714 O O . ILE A 1 215 ? -9.773 45.562 30.094 1 86.5 215 ILE A O 1
ATOM 1718 N N . SER A 1 216 ? -11.188 46.844 31.203 1 79.25 216 SER A N 1
ATOM 1719 C CA . SER A 1 216 ? -10.156 47.781 31.656 1 79.25 216 SER A CA 1
ATOM 1720 C C . SER A 1 216 ? -9.18 47.125 32.625 1 79.25 216 SER A C 1
ATOM 1722 O O . SER A 1 216 ? -8.008 47.469 32.656 1 79.25 216 SER A O 1
ATOM 1724 N N . SER A 1 217 ? -9.688 46.219 33.312 1 81.62 217 SER A N 1
ATOM 1725 C CA . SER A 1 217 ? -8.836 45.5 34.25 1 81.62 217 SER A CA 1
ATOM 1726 C C . SER A 1 217 ? -7.828 44.625 33.531 1 81.62 217 SER A C 1
ATOM 1728 O O . SER A 1 217 ? -6.758 44.312 34.062 1 81.62 217 SER A O 1
ATOM 1730 N N . ILE A 1 218 ? -8.195 44.219 32.344 1 82.5 218 ILE A N 1
ATOM 1731 C CA . ILE A 1 218 ? -7.34 43.344 31.578 1 82.5 218 ILE A CA 1
ATOM 1732 C C . ILE A 1 218 ? -6.309 44.156 30.812 1 82.5 218 ILE A C 1
ATOM 1734 O O . ILE A 1 218 ? -5.148 43.75 30.688 1 82.5 218 ILE A O 1
ATOM 1738 N N . LEU A 1 219 ? -6.766 45.312 30.359 1 79.25 219 LEU A N 1
ATOM 1739 C CA . LEU A 1 219 ? -5.918 46.156 29.516 1 79.25 219 LEU A CA 1
ATOM 1740 C C . LEU A 1 219 ? -5.133 47.156 30.344 1 79.25 219 LEU A C 1
ATOM 1742 O O . LEU A 1 219 ? -5.637 47.656 31.344 1 79.25 219 LEU A O 1
ATOM 1746 N N . ASN A 1 220 ? -3.855 47.094 30.438 1 66.88 220 ASN A N 1
ATOM 1747 C CA . ASN A 1 220 ? -3.047 48.125 31.125 1 66.88 220 ASN A CA 1
ATOM 1748 C C . ASN A 1 220 ? -3.213 49.5 30.484 1 66.88 220 ASN A C 1
ATOM 1750 O O . ASN A 1 220 ? -2.332 49.938 29.75 1 66.88 220 ASN A O 1
ATOM 1754 N N . ILE A 1 221 ? -4.305 50.062 30.703 1 61.38 221 ILE A N 1
ATOM 1755 C CA . ILE A 1 221 ? -4.664 51.312 30.062 1 61.38 221 ILE A CA 1
ATOM 1756 C C . ILE A 1 221 ? -3.736 52.406 30.562 1 61.38 221 ILE A C 1
ATOM 1758 O O . ILE A 1 221 ? -3.381 53.312 29.797 1 61.38 221 ILE A O 1
ATOM 1762 N N . ASP A 1 222 ? -3.373 52.219 31.828 1 57.62 222 ASP A N 1
ATOM 1763 C CA . ASP A 1 222 ? -2.549 53.281 32.438 1 57.62 222 ASP A CA 1
ATOM 1764 C C . ASP A 1 222 ? -1.167 53.312 31.781 1 57.62 222 ASP A C 1
ATOM 1766 O O . ASP A 1 222 ? -0.492 54.344 31.844 1 57.62 222 ASP A O 1
ATOM 1770 N N . SER A 1 223 ? -0.797 52.25 31.156 1 54.94 223 SER A N 1
ATOM 1771 C CA . SER A 1 223 ? 0.541 52.188 30.578 1 54.94 223 SER A CA 1
ATOM 1772 C C . SER A 1 223 ? 0.559 52.844 29.188 1 54.94 223 SER A C 1
ATOM 1774 O O . SER A 1 223 ? 1.624 53 28.594 1 54.94 223 SER A O 1
ATOM 1776 N N . ILE A 1 224 ? -0.56 53.156 28.703 1 54.66 224 ILE A N 1
ATOM 1777 C CA . ILE A 1 224 ? -0.602 53.781 27.375 1 54.66 224 ILE A CA 1
ATOM 1778 C C . ILE A 1 224 ? -0.257 55.281 27.5 1 54.66 224 ILE A C 1
ATOM 1780 O O . ILE A 1 224 ? -0.896 56 28.25 1 54.66 224 ILE A O 1
ATOM 1784 N N . PRO A 1 225 ? 0.948 55.656 26.969 1 48.09 225 PRO A N 1
ATOM 1785 C CA . PRO A 1 225 ? 1.35 57.062 27.094 1 48.09 225 PRO A CA 1
ATOM 1786 C C . PRO A 1 225 ? 0.25 58.031 26.672 1 48.09 225 PRO A C 1
ATOM 1788 O O . PRO A 1 225 ? -0.53 57.719 25.766 1 48.09 225 PRO A O 1
ATOM 1791 N N . ALA A 1 226 ? -0.043 59.031 27.469 1 46 226 ALA A N 1
ATOM 1792 C CA . ALA A 1 226 ? -1.028 60.094 27.297 1 46 226 ALA A CA 1
ATOM 1793 C C . ALA A 1 226 ? -0.93 60.719 25.922 1 46 226 ALA A C 1
ATOM 1795 O O . ALA A 1 226 ? -1.938 61.156 25.344 1 46 226 ALA A O 1
ATOM 1796 N N . GLU A 1 227 ? 0.268 60.812 25.344 1 42.34 227 GLU A N 1
ATOM 1797 C CA . GLU A 1 227 ? 0.463 61.5 24.078 1 42.34 227 GLU A CA 1
ATOM 1798 C C . GLU A 1 227 ? -0.264 60.781 22.953 1 42.34 227 GLU A C 1
ATOM 1800 O O . GLU A 1 227 ? -0.725 61.406 22 1 42.34 227 GLU A O 1
ATOM 1805 N N . ASP A 1 228 ? -0.216 59.531 22.906 1 41.94 228 ASP A N 1
ATOM 1806 C CA . ASP A 1 228 ? -0.82 58.719 21.875 1 41.94 228 ASP A CA 1
ATOM 1807 C C . ASP A 1 228 ? -2.324 58.562 22.078 1 41.94 228 ASP A C 1
ATOM 1809 O O . ASP A 1 228 ? -3.002 57.875 21.328 1 41.94 228 ASP A O 1
ATOM 1813 N N . ASN A 1 229 ? -2.816 59.062 23.141 1 37.22 229 ASN A N 1
ATOM 1814 C CA . ASN A 1 229 ? -4.238 59.156 23.469 1 37.22 229 ASN A CA 1
ATOM 1815 C C . ASN A 1 229 ? -4.926 60.281 22.672 1 37.22 229 ASN A C 1
ATOM 1817 O O . ASN A 1 229 ? -6.047 60.656 22.984 1 37.22 229 ASN A O 1
ATOM 1821 N N . PHE A 1 230 ? -4.234 61 21.844 1 34.25 230 PHE A N 1
ATOM 1822 C CA . PHE A 1 230 ? -4.84 62.188 21.281 1 34.25 230 PHE A CA 1
ATOM 1823 C C . PHE A 1 230 ? -6.141 61.844 20.562 1 34.25 230 PHE A C 1
ATOM 1825 O O . PHE A 1 230 ? -7.09 62.656 20.578 1 34.25 230 PHE A O 1
ATOM 1832 N N . GLY A 1 231 ? -6.121 60.938 19.562 1 35.47 231 GLY A N 1
ATOM 1833 C CA . GLY A 1 231 ? -7.27 60.844 18.672 1 35.47 231 GLY A CA 1
ATOM 1834 C C . GLY A 1 231 ? -8.453 60.125 19.312 1 35.47 231 GLY A C 1
ATOM 1835 O O . GLY A 1 231 ? -9.422 59.781 18.641 1 35.47 231 GLY A O 1
ATOM 1836 N N . ILE A 1 232 ? -8.266 59.469 20.453 1 37.34 232 ILE A N 1
ATOM 1837 C CA . ILE A 1 232 ? -9.469 58.844 20.984 1 37.34 232 ILE A CA 1
ATOM 1838 C C . ILE A 1 232 ? -10.422 59.938 21.516 1 37.34 232 ILE A C 1
ATOM 1840 O O . ILE A 1 232 ? -10.047 60.719 22.375 1 37.34 232 ILE A O 1
ATOM 1844 N N . PRO A 1 233 ? -11.445 60.375 20.828 1 36.47 233 PRO A N 1
ATOM 1845 C CA . PRO A 1 233 ? -12.367 61.406 21.328 1 36.47 233 PRO A CA 1
ATOM 1846 C C . PRO A 1 233 ? -12.625 61.281 22.828 1 36.47 233 PRO A C 1
ATOM 1848 O O . PRO A 1 233 ? -12.531 60.188 23.391 1 36.47 233 PRO A O 1
ATOM 1851 N N . ALA A 1 234 ? -12.516 62.406 23.641 1 36.94 234 ALA A N 1
ATOM 1852 C CA . ALA A 1 234 ? -12.875 62.688 25.031 1 36.94 234 ALA A CA 1
ATOM 1853 C C . ALA A 1 234 ? -14.094 61.875 25.453 1 36.94 234 ALA A C 1
ATOM 1855 O O . ALA A 1 234 ? -14.328 61.656 26.656 1 36.94 234 ALA A O 1
ATOM 1856 N N . THR A 1 235 ? -15.125 61.812 24.625 1 39.34 235 THR A N 1
ATOM 1857 C CA . THR A 1 235 ? -16.375 61.125 24.969 1 39.34 235 THR A CA 1
ATOM 1858 C C . THR A 1 235 ? -16.172 59.625 25.016 1 39.34 235 THR A C 1
ATOM 1860 O O . THR A 1 235 ? -17.109 58.844 24.766 1 39.34 235 THR A O 1
ATOM 1863 N N . ARG A 1 236 ? -15 59.125 25 1 43.16 236 ARG A N 1
ATOM 1864 C CA . ARG A 1 236 ? -14.781 57.688 25 1 43.16 236 ARG A CA 1
ATOM 1865 C C . ARG A 1 236 ? -15.453 57.031 26.203 1 43.16 236 ARG A C 1
ATOM 1867 O O . ARG A 1 236 ? -15.352 57.531 27.328 1 43.16 236 ARG A O 1
ATOM 1874 N N . PRO A 1 237 ? -16.469 56.312 26.016 1 44.06 237 PRO A N 1
ATOM 1875 C CA . PRO A 1 237 ? -17.062 55.75 27.219 1 44.06 237 PRO A CA 1
ATOM 1876 C C . PRO A 1 237 ? -16.016 55.344 28.25 1 44.06 237 PRO A C 1
ATOM 1878 O O . PRO A 1 237 ? -16.234 55.5 29.469 1 44.06 237 PRO A O 1
ATOM 1881 N N . LEU A 1 238 ? -14.883 54.781 27.844 1 40.31 238 LEU A N 1
ATOM 1882 C CA . LEU A 1 238 ? -13.891 54.438 28.859 1 40.31 238 LEU A CA 1
ATOM 1883 C C . LEU A 1 238 ? -13.039 55.656 29.219 1 40.31 238 LEU A C 1
ATOM 1885 O O . LEU A 1 238 ? -12.562 55.781 30.344 1 40.31 238 LEU A O 1
ATOM 1889 N N . GLY A 1 239 ? -12.312 56.656 28.25 1 35.62 239 GLY A N 1
ATOM 1890 C CA . GLY A 1 239 ? -11.305 57.656 28.562 1 35.62 239 GLY A CA 1
ATOM 1891 C C . GLY A 1 239 ? -11.898 59 28.969 1 35.62 239 GLY A C 1
ATOM 1892 O O . GLY A 1 239 ? -12.336 59.781 28.109 1 35.62 239 GLY A O 1
ATOM 1893 N N . GLY A 1 240 ? -12.742 59.469 29.859 1 31.7 240 GLY A N 1
ATOM 1894 C CA . GLY A 1 240 ? -13.062 60.875 30.078 1 31.7 240 GLY A CA 1
ATOM 1895 C C . GLY A 1 240 ? -11.859 61.781 29.969 1 31.7 240 GLY A C 1
ATOM 1896 O O . GLY A 1 240 ? -11.523 62.25 28.875 1 31.7 240 GLY A O 1
ATOM 1897 N N . GLU A 1 241 ? -11.375 62.656 30.984 1 30.3 241 GLU A N 1
ATOM 1898 C CA . GLU A 1 241 ? -10.828 64 31.031 1 30.3 241 GLU A CA 1
ATOM 1899 C C . GLU A 1 241 ? -9.469 64.062 30.328 1 30.3 241 GLU A C 1
ATOM 1901 O O . GLU A 1 241 ? -8.867 65.125 30.219 1 30.3 241 GLU A O 1
ATOM 1906 N N . HIS A 1 242 ? -8.516 63.219 30.375 1 26.47 242 HIS A N 1
ATOM 1907 C CA . HIS A 1 242 ? -7.137 63.688 30.266 1 26.47 242 HIS A CA 1
ATOM 1908 C C . HIS A 1 242 ? -6.809 64.125 28.844 1 26.47 242 HIS A C 1
ATOM 1910 O O . HIS A 1 242 ? -6.129 65.125 28.656 1 26.47 242 HIS A O 1
ATOM 1916 N N . VAL A 1 243 ? -6.691 63.375 27.688 1 28.62 243 VAL A N 1
ATOM 1917 C CA . VAL A 1 243 ? -5.547 63.438 26.781 1 28.62 243 VAL A CA 1
ATOM 1918 C C . VAL A 1 243 ? -5.828 64.438 25.672 1 28.62 243 VAL A C 1
ATOM 1920 O O . VAL A 1 243 ? -6.715 64.25 24.844 1 28.62 243 VAL A O 1
ATOM 1923 N N . ALA A 1 244 ? -5.66 65.688 25.891 1 24.56 244 ALA A N 1
ATOM 1924 C CA . ALA A 1 244 ? -5.758 66.5 24.719 1 24.56 244 ALA A CA 1
ATOM 1925 C C . ALA A 1 244 ? -4.844 66 23.594 1 24.56 244 ALA A C 1
ATOM 1927 O O . ALA A 1 244 ? -3.955 65.188 23.844 1 24.56 244 ALA A O 1
ATOM 1928 N N . ARG A 1 245 ? -3.988 66.938 22.812 1 24.28 245 ARG A N 1
ATOM 1929 C CA . ARG A 1 245 ? -3.904 67.438 21.453 1 24.28 245 ARG A CA 1
ATOM 1930 C C . ARG A 1 245 ? -2.883 66.625 20.641 1 24.28 245 ARG A C 1
ATOM 1932 O O . ARG A 1 245 ? -2.119 65.875 21.188 1 24.28 245 ARG A O 1
ATOM 1939 N N . ARG A 1 246 ? -1.878 67.312 19.688 1 23.45 246 ARG A N 1
ATOM 1940 C CA . ARG A 1 246 ? -1.433 67.5 18.312 1 23.45 246 ARG A CA 1
ATOM 1941 C C . ARG A 1 246 ? -0.31 66.5 17.984 1 23.45 246 ARG A C 1
ATOM 1943 O O . ARG A 1 246 ? 0.483 66.188 18.844 1 23.45 246 ARG A O 1
ATOM 1950 N N . HIS A 1 247 ? -0.167 66 16.5 1 24.38 247 HIS A N 1
ATOM 1951 C CA . HIS A 1 247 ? 0.193 65.125 15.391 1 24.38 247 HIS A CA 1
ATOM 1952 C C . HIS A 1 247 ? 1.661 65.312 15.016 1 24.38 247 HIS A C 1
ATOM 1954 O O . HIS A 1 247 ? 2.088 64.875 13.953 1 24.38 247 HIS A O 1
ATOM 1960 N N . ASP A 1 248 ? 2.609 65.812 15.398 1 22.34 248 ASP A N 1
ATOM 1961 C CA . ASP A 1 248 ? 3.611 66.062 14.367 1 22.34 248 ASP A CA 1
ATOM 1962 C C . ASP A 1 248 ? 4.02 64.75 13.672 1 22.34 248 ASP A C 1
ATOM 1964 O O . ASP A 1 248 ? 3.9 63.688 14.25 1 22.34 248 ASP A O 1
ATOM 1968 N N . SER A 1 249 ? 4.695 64.625 12.266 1 24.19 249 SER A N 1
ATOM 1969 C CA . SER A 1 249 ? 4.812 64 10.961 1 24.19 249 SER A CA 1
ATOM 1970 C C . SER A 1 249 ? 5.461 62.625 11.078 1 24.19 249 SER A C 1
ATOM 1972 O O . SER A 1 249 ? 4.961 61.656 10.516 1 24.19 249 SER A O 1
ATOM 1974 N N . ALA A 1 250 ? 6.871 62.438 10.992 1 24.86 250 ALA A N 1
ATOM 1975 C CA . ALA A 1 250 ? 7.754 61.781 10.023 1 24.86 250 ALA A CA 1
ATOM 1976 C C . ALA A 1 250 ? 7.734 60.281 10.18 1 24.86 250 ALA A C 1
ATOM 1978 O O . ALA A 1 250 ? 7.363 59.75 11.234 1 24.86 250 ALA A O 1
ATOM 1979 N N . GLU A 1 251 ? 8.445 59.406 9.07 1 27.58 251 GLU A N 1
ATOM 1980 C CA . GLU A 1 251 ? 8.727 58.188 8.305 1 27.58 251 GLU A CA 1
ATOM 1981 C C . GLU A 1 251 ? 9.281 57.094 9.203 1 27.58 251 GLU A C 1
ATOM 1983 O O . GLU A 1 251 ? 9.648 56.031 8.719 1 27.58 251 GLU A O 1
ATOM 1988 N N . THR A 1 252 ? 9.969 57.375 10.25 1 28.62 252 THR A N 1
ATOM 1989 C CA . THR A 1 252 ? 10.852 56.281 10.672 1 28.62 252 THR A CA 1
ATOM 1990 C C . THR A 1 252 ? 10.039 55.031 11 1 28.62 252 THR A C 1
ATOM 1992 O O . THR A 1 252 ? 9.172 55.062 11.867 1 28.62 252 THR A O 1
ATOM 1995 N N . ALA A 1 253 ? 9.781 54.125 10.008 1 31.16 253 ALA A N 1
ATOM 1996 C CA . ALA A 1 253 ? 9.281 52.75 9.93 1 31.16 253 ALA A CA 1
ATOM 1997 C C . ALA A 1 253 ? 9.555 52 11.227 1 31.16 253 ALA A C 1
ATOM 1999 O O . ALA A 1 253 ? 10.711 51.75 11.562 1 31.16 253 ALA A O 1
ATOM 2000 N N . ARG A 1 254 ? 8.773 52.125 12.062 1 31.75 254 ARG A N 1
ATOM 2001 C CA . ARG A 1 254 ? 8.539 51.5 13.344 1 31.75 254 ARG A CA 1
ATOM 2002 C C . ARG A 1 254 ? 8.602 49.969 13.219 1 31.75 254 ARG A C 1
ATOM 2004 O O . ARG A 1 254 ? 7.73 49.344 12.602 1 31.75 254 ARG A O 1
ATOM 2011 N N . GLU A 1 255 ? 9.797 49.312 12.898 1 30.91 255 GLU A N 1
ATOM 2012 C CA . GLU A 1 255 ? 10.219 47.906 13.039 1 30.91 255 GLU A CA 1
ATOM 2013 C C . GLU A 1 255 ? 9.406 47.188 14.117 1 30.91 255 GLU A C 1
ATOM 2015 O O . GLU A 1 255 ? 8.984 46.062 13.93 1 30.91 255 GLU A O 1
ATOM 2020 N N . SER A 1 256 ? 9.766 47.5 15.492 1 32.25 256 SER A N 1
ATOM 2021 C CA . SER A 1 256 ? 9.523 46.531 16.547 1 32.25 256 SER A CA 1
ATOM 2022 C C . SER A 1 256 ? 8.031 46.344 16.797 1 32.25 256 SER A C 1
ATOM 2024 O O . SER A 1 256 ? 7.383 47.188 17.438 1 32.25 256 SER A O 1
ATOM 2026 N N . THR A 1 257 ? 7.105 46.438 16.047 1 35.09 257 THR A N 1
ATOM 2027 C CA . THR A 1 257 ? 5.734 46.25 16.484 1 35.09 257 THR A CA 1
ATOM 2028 C C . THR A 1 257 ? 5.676 45.188 17.594 1 35.09 257 THR A C 1
ATOM 2030 O O . THR A 1 257 ? 5.758 44 17.312 1 35.09 257 THR A O 1
ATOM 2033 N N . ILE A 1 258 ? 6.301 45.344 18.703 1 40.38 258 ILE A N 1
ATOM 2034 C CA . ILE A 1 258 ? 6.344 44.75 20.031 1 40.38 258 ILE A CA 1
ATOM 2035 C C . ILE A 1 258 ? 4.926 44.5 20.531 1 40.38 258 ILE A C 1
ATOM 2037 O O . ILE A 1 258 ? 4.129 45.406 20.688 1 40.38 258 ILE A O 1
ATOM 2041 N N . CYS A 1 259 ? 4.141 43.438 20.188 1 47.5 259 CYS A N 1
ATOM 2042 C CA . CYS A 1 259 ? 3.041 42.844 20.953 1 47.5 259 CYS A CA 1
ATOM 2043 C C . CYS A 1 259 ? 3.137 43.25 22.422 1 47.5 259 CYS A C 1
ATOM 2045 O O . CYS A 1 259 ? 4.172 43.75 22.859 1 47.5 259 CYS A O 1
ATOM 2047 N N . ARG A 1 260 ? 2.016 43.031 23.234 1 53.41 260 ARG A N 1
ATOM 2048 C CA . ARG A 1 260 ? 2.182 42.906 24.688 1 53.41 260 ARG A CA 1
ATOM 2049 C C . ARG A 1 260 ? 3.555 42.344 25.031 1 53.41 260 ARG A C 1
ATOM 2051 O O . ARG A 1 260 ? 4.164 41.656 24.234 1 53.41 260 ARG A O 1
ATOM 2058 N N . ALA A 1 261 ? 4.262 42.688 26.109 1 58.09 261 ALA A N 1
ATOM 2059 C CA . ALA A 1 261 ? 5.551 42.375 26.719 1 58.09 261 ALA A CA 1
ATOM 2060 C C . ALA A 1 261 ? 6.195 41.156 26.062 1 58.09 261 ALA A C 1
ATOM 2062 O O . ALA A 1 261 ? 6.469 40.156 26.719 1 58.09 261 ALA A O 1
ATOM 2063 N N . SER A 1 262 ? 6.125 41.188 24.594 1 69.88 262 SER A N 1
ATOM 2064 C CA . SER A 1 262 ? 6.758 40.062 23.922 1 69.88 262 SER A CA 1
ATOM 2065 C C . SER A 1 262 ? 8.281 40.125 24.047 1 69.88 262 SER A C 1
ATOM 2067 O O . SER A 1 262 ? 8.852 41.219 24.109 1 69.88 262 SER A O 1
ATOM 2069 N N . ARG A 1 263 ? 8.844 39 24.25 1 74.88 263 ARG A N 1
ATOM 2070 C CA . ARG A 1 263 ? 10.289 38.812 24.359 1 74.88 263 ARG A CA 1
ATOM 2071 C C . ARG A 1 263 ? 10.82 37.969 23.234 1 74.88 263 ARG A C 1
ATOM 2073 O O . ARG A 1 263 ? 10.148 37.031 22.781 1 74.88 263 ARG A O 1
ATOM 2080 N N . GLU A 1 264 ? 11.922 38.375 22.781 1 78.94 264 GLU A N 1
ATOM 2081 C CA . GLU A 1 264 ? 12.586 37.625 21.75 1 78.94 264 GLU A CA 1
ATOM 2082 C C . GLU A 1 264 ? 13.359 36.438 22.344 1 78.94 264 GLU A C 1
ATOM 2084 O O . GLU A 1 264 ? 14.07 36.594 23.328 1 78.94 264 GLU A O 1
ATOM 2089 N N . VAL A 1 265 ? 13.047 35.312 21.734 1 83.19 265 VAL A N 1
ATOM 2090 C CA . VAL A 1 265 ? 13.781 34.125 22.203 1 83.19 265 VAL A CA 1
ATOM 2091 C C . VAL A 1 265 ? 14.391 33.406 21 1 83.19 265 VAL A C 1
ATOM 2093 O O . VAL A 1 265 ? 13.93 33.562 19.875 1 83.19 265 VAL A O 1
ATOM 2096 N N . VAL A 1 266 ? 15.477 32.688 21.25 1 85 266 VAL A N 1
ATOM 2097 C CA . VAL A 1 266 ? 16.062 31.797 20.25 1 85 266 VAL A CA 1
ATOM 2098 C C . VAL A 1 266 ? 15.742 30.359 20.609 1 85 266 VAL A C 1
ATOM 2100 O O . VAL A 1 266 ? 16.062 29.891 21.703 1 85 266 VAL A O 1
ATOM 2103 N N . LEU A 1 267 ? 15.062 29.781 19.688 1 85.44 267 LEU A N 1
ATOM 2104 C CA . LEU A 1 267 ? 14.703 28.375 19.875 1 85.44 267 LEU A CA 1
ATOM 2105 C C . LEU A 1 267 ? 15.758 27.453 19.25 1 85.44 267 LEU A C 1
ATOM 2107 O O . LEU A 1 267 ? 16.234 27.719 18.141 1 85.44 267 LEU A O 1
ATOM 2111 N N . ALA A 1 268 ? 16.156 26.438 19.922 1 80.81 268 ALA A N 1
ATOM 2112 C CA . ALA A 1 268 ? 17 25.375 19.422 1 80.81 268 ALA A CA 1
ATOM 2113 C C . ALA A 1 268 ? 16.281 24.031 19.422 1 80.81 268 ALA A C 1
ATOM 2115 O O . ALA A 1 268 ? 15.805 23.578 20.469 1 80.81 268 ALA A O 1
ATOM 2116 N N . VAL A 1 269 ? 16.125 23.5 18.25 1 82 269 VAL A N 1
ATOM 2117 C CA . VAL A 1 269 ? 15.406 22.234 18.141 1 82 269 VAL A CA 1
ATOM 2118 C C . VAL A 1 269 ? 16.391 21.094 17.938 1 82 269 VAL A C 1
ATOM 2120 O O . VAL A 1 269 ? 16.906 20.891 16.828 1 82 269 VAL A O 1
ATOM 2123 N N . GLY A 1 270 ? 16.578 20.328 18.766 1 72.81 270 GLY A N 1
ATOM 2124 C CA . GLY A 1 270 ? 17.5 19.203 18.703 1 72.81 270 GLY A CA 1
ATOM 2125 C C . GLY A 1 270 ? 18.734 19.391 19.562 1 72.81 270 GLY A C 1
ATOM 2126 O O . GLY A 1 270 ? 18.719 20.156 20.516 1 72.81 270 GLY A O 1
ATOM 2127 N N . GLY A 1 271 ? 20.172 18.656 19.359 1 56.38 271 GLY A N 1
ATOM 2128 C CA . GLY A 1 271 ? 21.469 18.812 20 1 56.38 271 GLY A CA 1
ATOM 2129 C C . GLY A 1 271 ? 21.859 17.625 20.859 1 56.38 271 GLY A C 1
ATOM 2130 O O . GLY A 1 271 ? 22.047 16.516 20.344 1 56.38 271 GLY A O 1
ATOM 2131 N N . ARG A 1 272 ? 21.266 17.109 21.875 1 49.66 272 ARG A N 1
ATOM 2132 C CA . ARG A 1 272 ? 22.062 16.438 22.891 1 49.66 272 ARG A CA 1
ATOM 2133 C C . ARG A 1 272 ? 22.656 15.141 22.359 1 49.66 272 ARG A C 1
ATOM 2135 O O . ARG A 1 272 ? 21.938 14.188 22.062 1 49.66 272 ARG A O 1
ATOM 2142 N N . LEU A 1 273 ? 23.641 15.008 21.562 1 44.69 273 LEU A N 1
ATOM 2143 C CA . LEU A 1 273 ? 24.281 13.75 21.203 1 44.69 273 LEU A CA 1
ATOM 2144 C C . LEU A 1 273 ? 25.078 13.195 22.391 1 44.69 273 LEU A C 1
ATOM 2146 O O . LEU A 1 273 ? 25.938 13.883 22.938 1 44.69 273 LEU A O 1
ATOM 2150 N N . MET A 1 274 ? 25.094 13.141 23.625 1 40.38 274 MET A N 1
ATOM 2151 C CA . MET A 1 274 ? 26.328 12.578 24.156 1 40.38 274 MET A CA 1
ATOM 2152 C C . MET A 1 274 ? 26.531 11.148 23.656 1 40.38 274 MET A C 1
ATOM 2154 O O . MET A 1 274 ? 25.656 10.297 23.828 1 40.38 274 MET A O 1
ATOM 2158 N N . TYR A 1 275 ? 27.359 10.953 22.594 1 36.41 275 TYR A N 1
ATOM 2159 C CA . TYR A 1 275 ? 27.938 9.742 22.016 1 36.41 275 TYR A CA 1
ATOM 2160 C C . TYR A 1 275 ? 28.297 8.734 23.094 1 36.41 275 TYR A C 1
ATOM 2162 O O . TYR A 1 275 ? 28.859 7.68 22.812 1 36.41 275 TYR A O 1
ATOM 2170 N N . ASN A 1 276 ? 28.781 8.922 24.125 1 36.62 276 ASN A N 1
ATOM 2171 C CA . ASN A 1 276 ? 29.734 7.863 24.422 1 36.62 276 ASN A CA 1
ATOM 2172 C C . ASN A 1 276 ? 29.234 6.504 23.938 1 36.62 276 ASN A C 1
ATOM 2174 O O . ASN A 1 276 ? 30.031 5.578 23.75 1 36.62 276 ASN A O 1
ATOM 2178 N N . GLU A 1 277 ? 28.453 5.684 24.547 1 35.41 277 GLU A N 1
ATOM 2179 C CA . GLU A 1 277 ? 28.391 4.242 24.359 1 35.41 277 GLU A CA 1
ATOM 2180 C C . GLU A 1 277 ? 27.75 3.896 23.016 1 35.41 277 GLU A C 1
ATOM 2182 O O . GLU A 1 277 ? 27.094 4.742 22.391 1 35.41 277 GLU A O 1
ATOM 2187 N N . ARG A 1 278 ? 27.25 2.594 22.562 1 33.91 278 ARG A N 1
ATOM 2188 C CA . ARG A 1 278 ? 26.625 1.977 21.391 1 33.91 278 ARG A CA 1
ATOM 2189 C C . ARG A 1 278 ? 25.625 2.926 20.734 1 33.91 278 ARG A C 1
ATOM 2191 O O . ARG A 1 278 ? 25.094 3.83 21.391 1 33.91 278 ARG A O 1
ATOM 2198 N N . PRO A 1 279 ? 25.312 2.754 19.281 1 40.31 279 PRO A N 1
ATOM 2199 C CA . PRO A 1 279 ? 24.656 3.689 18.359 1 40.31 279 PRO A CA 1
ATOM 2200 C C . PRO A 1 279 ? 23.516 4.469 19.031 1 40.31 279 PRO A C 1
ATOM 2202 O O . PRO A 1 279 ? 22.484 3.891 19.359 1 40.31 279 PRO A O 1
ATOM 2205 N N . ALA A 1 280 ? 23.656 5.184 20.156 1 38.72 280 ALA A N 1
ATOM 2206 C CA . ALA A 1 280 ? 22.781 5.859 21.109 1 38.72 280 ALA A CA 1
ATOM 2207 C C . ALA A 1 280 ? 21.812 6.781 20.391 1 38.72 280 ALA A C 1
ATOM 2209 O O . ALA A 1 280 ? 22.203 7.602 19.562 1 38.72 280 ALA A O 1
ATOM 2210 N N . VAL A 1 281 ? 20.766 6.324 20.109 1 46.16 281 VAL A N 1
ATOM 2211 C CA . VAL A 1 281 ? 19.594 7.059 19.672 1 46.16 281 VAL A CA 1
ATOM 2212 C C . VAL A 1 281 ? 19.453 8.344 20.484 1 46.16 281 VAL A C 1
ATOM 2214 O O . VAL A 1 281 ? 19.406 8.305 21.719 1 46.16 281 VAL A O 1
ATOM 2217 N N . GLN A 1 282 ? 19.984 9.492 20.062 1 49.78 282 GLN A N 1
ATOM 2218 C CA . GLN A 1 282 ? 20.016 10.867 20.562 1 49.78 282 GLN A CA 1
ATOM 2219 C C . GLN A 1 282 ? 18.625 11.352 20.953 1 49.78 282 GLN A C 1
ATOM 2221 O O . GLN A 1 282 ? 17.688 11.242 20.188 1 49.78 282 GLN A O 1
ATOM 2226 N N . ARG A 1 283 ? 18.422 11.312 22.344 1 56.28 283 ARG A N 1
ATOM 2227 C CA . ARG A 1 283 ? 17.25 12.086 22.766 1 56.28 283 ARG A CA 1
ATOM 2228 C C . ARG A 1 283 ? 17.438 13.57 22.469 1 56.28 283 ARG A C 1
ATOM 2230 O O . ARG A 1 283 ? 18.484 14.141 22.766 1 56.28 283 ARG A O 1
ATOM 2237 N N . THR A 1 284 ? 16.734 14.07 21.531 1 67.62 284 THR A N 1
ATOM 2238 C CA . THR A 1 284 ? 16.781 15.492 21.188 1 67.62 284 THR A CA 1
ATOM 2239 C C . THR A 1 284 ? 15.672 16.266 21.891 1 67.62 284 THR A C 1
ATOM 2241 O O . THR A 1 284 ? 14.672 15.672 22.312 1 67.62 284 THR A O 1
ATOM 2244 N N . CYS A 1 285 ? 16 17.5 22.5 1 71.25 285 CYS A N 1
ATOM 2245 C CA . CYS A 1 285 ? 15.023 18.359 23.141 1 71.25 285 CYS A CA 1
ATOM 2246 C C . CYS A 1 285 ? 14.906 19.703 22.422 1 71.25 285 CYS A C 1
ATOM 2248 O O . CYS A 1 285 ? 15.758 20.047 21.594 1 71.25 285 CYS A O 1
ATOM 2250 N N . VAL A 1 286 ? 13.789 20.344 22.75 1 76.38 286 VAL A N 1
ATOM 2251 C CA . VAL A 1 286 ? 13.617 21.734 22.359 1 76.38 286 VAL A CA 1
ATOM 2252 C C . VAL A 1 286 ? 14.023 22.656 23.5 1 76.38 286 VAL A C 1
ATOM 2254 O O . VAL A 1 286 ? 13.648 22.422 24.656 1 76.38 286 VAL A O 1
ATOM 2257 N N . SER A 1 287 ? 14.93 23.562 23.219 1 76.25 287 SER A N 1
ATOM 2258 C CA . SER A 1 287 ? 15.367 24.531 24.203 1 76.25 287 SER A CA 1
ATOM 2259 C C . SER A 1 287 ? 15.289 25.953 23.656 1 76.25 287 SER A C 1
ATOM 2261 O O . SER A 1 287 ? 15.188 26.141 22.438 1 76.25 287 SER A O 1
ATOM 2263 N N . PHE A 1 288 ? 15.125 26.875 24.625 1 80.75 288 PHE A N 1
ATOM 2264 C CA . PHE A 1 288 ? 15.141 28.25 24.156 1 80.75 288 PHE A CA 1
ATOM 2265 C C . PHE A 1 288 ? 16.016 29.125 25.047 1 80.75 288 PHE A C 1
ATOM 2267 O O . PHE A 1 288 ? 16.297 28.766 26.203 1 80.75 288 PHE A O 1
ATOM 2274 N N . CYS A 1 289 ? 16.578 30.109 24.406 1 77.38 289 CYS A N 1
ATOM 2275 C CA . CYS A 1 289 ? 17.375 31.109 25.109 1 77.38 289 CYS A CA 1
ATOM 2276 C C . CYS A 1 289 ? 16.672 32.469 25.125 1 77.38 289 CYS A C 1
ATOM 2278 O O . CYS A 1 289 ? 16.172 32.938 24.094 1 77.38 289 CYS A O 1
ATOM 2280 N N . ASP A 1 290 ? 16.578 33 26.328 1 76.19 290 ASP A N 1
ATOM 2281 C CA . ASP A 1 290 ? 16.047 34.375 26.453 1 76.19 290 ASP A CA 1
ATOM 2282 C C . ASP A 1 290 ? 17.109 35.406 26.125 1 76.19 290 ASP A C 1
ATOM 2284 O O . ASP A 1 290 ? 18.031 35.625 26.906 1 76.19 290 ASP A O 1
ATOM 2288 N N . VAL A 1 291 ? 16.906 36 25 1 74.56 291 VAL A N 1
ATOM 2289 C CA . VAL A 1 291 ? 17.922 36.906 24.453 1 74.56 291 VAL A CA 1
ATOM 2290 C C . VAL A 1 291 ? 18.094 38.094 25.391 1 74.56 291 VAL A C 1
ATOM 2292 O O . VAL A 1 291 ? 19.203 38.625 25.531 1 74.56 291 VAL A O 1
ATOM 2295 N N . ARG A 1 292 ? 17.078 38.625 25.953 1 67.88 292 ARG A N 1
ATOM 2296 C CA . ARG A 1 292 ? 17.172 39.781 26.797 1 67.88 292 ARG A CA 1
ATOM 2297 C C . ARG A 1 292 ? 17.031 39.406 28.266 1 67.88 292 ARG A C 1
ATOM 2299 O O . ARG A 1 292 ? 16.266 40.031 29.016 1 67.88 292 ARG A O 1
ATOM 2306 N N . SER A 1 293 ? 17.75 38.312 28.578 1 61.59 293 SER A N 1
ATOM 2307 C CA . SER A 1 293 ? 17.672 37.969 30 1 61.59 293 SER A CA 1
ATOM 2308 C C . SER A 1 293 ? 18.281 39.062 30.859 1 61.59 293 SER A C 1
ATOM 2310 O O . SER A 1 293 ? 19.375 39.594 30.562 1 61.59 293 SER A O 1
ATOM 2312 N N . PRO A 1 294 ? 17.453 39.75 31.719 1 51.06 294 PRO A N 1
ATOM 2313 C CA . PRO A 1 294 ? 17.984 40.812 32.594 1 51.06 294 PRO A CA 1
ATOM 2314 C C . PRO A 1 294 ? 19.25 40.375 33.344 1 51.06 294 PRO A C 1
ATOM 2316 O O . PRO A 1 294 ? 20 41.219 33.812 1 51.06 294 PRO A O 1
ATOM 2319 N N . ASP A 1 295 ? 19.375 39.094 33.594 1 50.75 295 ASP A N 1
ATOM 2320 C CA . ASP A 1 295 ? 20.469 38.656 34.438 1 50.75 295 ASP A CA 1
ATOM 2321 C C . ASP A 1 295 ? 21.781 38.594 33.688 1 50.75 295 ASP A C 1
ATOM 2323 O O . ASP A 1 295 ? 22.797 38.156 34.219 1 50.75 295 ASP A O 1
ATOM 2327 N N . GLY A 1 296 ? 21.797 39.219 32.531 1 51.75 296 GLY A N 1
ATOM 2328 C CA . GLY A 1 296 ? 23.016 39.312 31.734 1 51.75 296 GLY A CA 1
ATOM 2329 C C . GLY A 1 296 ? 23.406 38 31.094 1 51.75 296 GLY A C 1
ATOM 2330 O O . GLY A 1 296 ? 24.125 37.969 30.094 1 51.75 296 GLY A O 1
ATOM 2331 N N . ASP A 1 297 ? 23.172 36.812 31.766 1 57.12 297 ASP A N 1
ATOM 2332 C CA . ASP A 1 297 ? 23.578 35.5 31.281 1 57.12 297 ASP A CA 1
ATOM 2333 C C . ASP A 1 297 ? 22.516 34.875 30.391 1 57.12 297 ASP A C 1
ATOM 2335 O O . ASP A 1 297 ? 21.312 35 30.672 1 57.12 297 ASP A O 1
ATOM 2339 N N . LYS A 1 298 ? 22.531 34.969 29.109 1 66.06 298 LYS A N 1
ATOM 2340 C CA . LYS A 1 298 ? 21.641 34.375 28.109 1 66.06 298 LYS A CA 1
ATOM 2341 C C . LYS A 1 298 ? 21.469 32.906 28.344 1 66.06 298 LYS A C 1
ATOM 2343 O O . LYS A 1 298 ? 21.984 32.062 27.594 1 66.06 298 LYS A O 1
ATOM 2348 N N . PRO A 1 299 ? 20.703 32.656 29.469 1 71.94 299 PRO A N 1
ATOM 2349 C CA . PRO A 1 299 ? 20.578 31.25 29.812 1 71.94 299 PRO A CA 1
ATOM 2350 C C . PRO A 1 299 ? 19.688 30.484 28.844 1 71.94 299 PRO A C 1
ATOM 2352 O O . PRO A 1 299 ? 18.75 31.047 28.281 1 71.94 299 PRO A O 1
ATOM 2355 N N . TRP A 1 300 ? 20.016 29.219 28.609 1 78.06 300 TRP A N 1
ATOM 2356 C CA . TRP A 1 300 ? 19.188 28.297 27.812 1 78.06 300 TRP A CA 1
ATOM 2357 C C . TRP A 1 300 ? 18.234 27.516 28.719 1 78.06 300 TRP A C 1
ATOM 2359 O O . TRP A 1 300 ? 18.625 27.062 29.797 1 78.06 300 TRP A O 1
ATOM 2369 N N . TYR A 1 301 ? 17.031 27.469 28.344 1 78.94 301 TYR A N 1
ATOM 2370 C CA . TYR A 1 301 ? 16.016 26.719 29.062 1 78.94 301 TYR A CA 1
ATOM 2371 C C . TYR A 1 301 ? 15.562 25.5 28.25 1 78.94 301 TYR A C 1
ATOM 2373 O O . TYR A 1 301 ? 15.305 25.609 27.062 1 78.94 301 TYR A O 1
ATOM 2381 N N . GLU A 1 302 ? 15.5 24.359 28.891 1 77.62 302 GLU A N 1
ATOM 2382 C CA . GLU A 1 302 ? 14.984 23.156 28.234 1 77.62 302 GLU A CA 1
ATOM 2383 C C . GLU A 1 302 ? 13.461 23.094 28.328 1 77.62 302 GLU A C 1
ATOM 2385 O O . GLU A 1 302 ? 12.883 23.297 29.391 1 77.62 302 GLU A O 1
ATOM 2390 N N . MET A 1 303 ? 12.828 22.938 27.266 1 78.94 303 MET A N 1
ATOM 2391 C CA . MET A 1 303 ? 11.367 22.891 27.25 1 78.94 303 MET A CA 1
ATOM 2392 C C . MET A 1 303 ? 10.859 21.453 27.312 1 78.94 303 MET A C 1
ATOM 2394 O O . MET A 1 303 ? 10.211 21.062 28.281 1 78.94 303 MET A O 1
ATOM 2398 N N . THR A 1 304 ? 10.844 20.703 26.219 1 78.19 304 THR A N 1
ATOM 2399 C CA . THR A 1 304 ? 10.289 19.344 26.156 1 78.19 304 THR A CA 1
ATOM 2400 C C . THR A 1 304 ? 11.164 18.453 25.281 1 78.19 304 THR A C 1
ATOM 2402 O O . THR A 1 304 ? 11.891 18.938 24.406 1 78.19 304 THR A O 1
ATOM 2405 N N . GLN A 1 305 ? 11.023 17.25 25.578 1 78.69 305 GLN A N 1
ATOM 2406 C CA . GLN A 1 305 ? 11.719 16.25 24.766 1 78.69 305 GLN A CA 1
ATOM 2407 C C . GLN A 1 305 ? 10.969 15.984 23.469 1 78.69 305 GLN A C 1
ATOM 2409 O O . GLN A 1 305 ? 9.742 15.922 23.453 1 78.69 305 GLN A O 1
ATOM 2414 N N . ILE A 1 306 ? 11.789 15.859 22.438 1 80.06 306 ILE A N 1
ATOM 2415 C CA . ILE A 1 306 ? 11.188 15.477 21.156 1 80.06 306 ILE A CA 1
ATOM 2416 C C . ILE A 1 306 ? 10.82 13.992 21.188 1 80.06 306 ILE A C 1
ATOM 2418 O O . ILE A 1 306 ? 11.625 13.156 21.609 1 80.06 306 ILE A O 1
ATOM 2422 N N . PRO A 1 307 ? 9.648 13.617 20.766 1 76.38 307 PRO A N 1
ATOM 2423 C CA . PRO A 1 307 ? 9.148 12.25 20.938 1 76.38 307 PRO A CA 1
ATOM 2424 C C . PRO A 1 307 ? 9.805 11.266 19.969 1 76.38 307 PRO A C 1
ATOM 2426 O O . PRO A 1 307 ? 9.414 10.094 19.922 1 76.38 307 PRO A O 1
ATOM 2429 N N . ILE A 1 308 ? 10.703 11.688 19.266 1 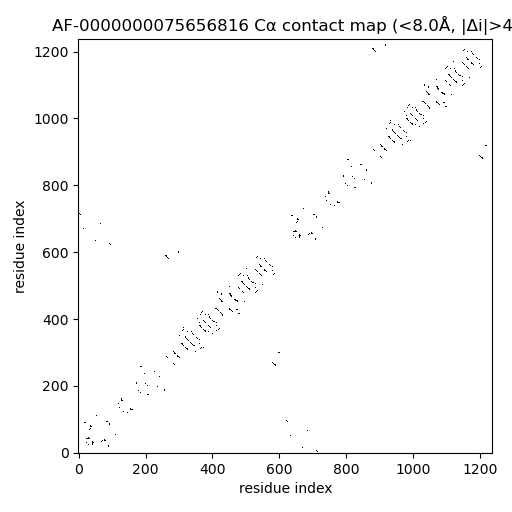73.06 308 ILE A N 1
ATOM 2430 C CA . ILE A 1 308 ? 11.32 10.773 18.297 1 73.06 308 ILE A CA 1
ATOM 2431 C C . ILE A 1 308 ? 12.828 10.75 18.516 1 73.06 308 ILE A C 1
ATOM 2433 O O . ILE A 1 308 ? 13.422 11.75 18.922 1 73.06 308 ILE A O 1
ATOM 2437 N N . ARG A 1 309 ? 13.414 9.555 18.234 1 73.56 309 ARG A N 1
ATOM 2438 C CA . ARG A 1 309 ? 14.859 9.398 18.234 1 73.56 309 ARG A CA 1
ATOM 2439 C C . ARG A 1 309 ? 15.406 9.312 16.812 1 73.56 309 ARG A C 1
ATOM 2441 O O . ARG A 1 309 ? 15.695 8.219 16.312 1 73.56 309 ARG A O 1
ATOM 2448 N N . ARG A 1 310 ? 15.492 10.5 16.156 1 77.62 310 ARG A N 1
ATOM 2449 C CA . ARG A 1 310 ? 15.922 10.555 14.766 1 77.62 310 ARG A CA 1
ATOM 2450 C C . ARG A 1 310 ? 17.062 11.555 14.586 1 77.62 310 ARG A C 1
ATOM 2452 O O . ARG A 1 310 ? 17.203 12.484 15.383 1 77.62 310 ARG A O 1
ATOM 2459 N N . ARG A 1 311 ? 17.812 11.242 13.547 1 78.31 311 ARG A N 1
ATOM 2460 C CA . ARG A 1 311 ? 18.812 12.203 13.109 1 78.31 311 ARG A CA 1
ATOM 2461 C C . ARG A 1 311 ? 18.484 12.766 11.734 1 78.31 311 ARG A C 1
ATOM 2463 O O . ARG A 1 311 ? 17.688 12.172 10.992 1 78.31 311 ARG A O 1
ATOM 2470 N N . ASN A 1 312 ? 19.031 13.984 11.508 1 83.19 312 ASN A N 1
ATOM 2471 C CA . ASN A 1 312 ? 18.938 14.641 10.203 1 83.19 312 ASN A CA 1
ATOM 2472 C C . ASN A 1 312 ? 17.484 14.969 9.852 1 83.19 312 ASN A C 1
ATOM 2474 O O . ASN A 1 312 ? 17.094 14.883 8.68 1 83.19 312 ASN A O 1
ATOM 2478 N N . TYR A 1 313 ? 16.688 15.18 10.883 1 87.44 313 TYR A N 1
ATOM 2479 C CA . TYR A 1 313 ? 15.367 15.766 10.648 1 87.44 313 TYR A CA 1
ATOM 2480 C C . TYR A 1 313 ? 15.469 17.266 10.43 1 87.44 313 TYR A C 1
ATOM 2482 O O . TYR A 1 313 ? 16.547 17.859 10.625 1 87.44 313 TYR A O 1
ATOM 2490 N N . CYS A 1 314 ? 14.406 17.828 9.984 1 89.88 314 CYS A N 1
ATOM 2491 C CA . CYS A 1 314 ? 14.336 19.281 9.891 1 89.88 314 CYS A CA 1
ATOM 2492 C C . CYS A 1 314 ? 13.227 19.828 10.773 1 89.88 314 CYS A C 1
ATOM 2494 O O . CYS A 1 314 ? 12.266 19.125 11.086 1 89.88 314 CYS A O 1
ATOM 2496 N N . ALA A 1 315 ? 13.445 21.047 11.203 1 89.81 315 ALA A N 1
ATOM 2497 C CA . ALA A 1 315 ? 12.445 21.734 12.023 1 89.81 315 ALA A CA 1
ATOM 2498 C C . ALA A 1 315 ? 12.148 23.125 11.461 1 89.81 315 ALA A C 1
ATOM 2500 O O . ALA A 1 315 ? 12.977 23.703 10.766 1 89.81 315 ALA A O 1
ATOM 2501 N N . ALA A 1 316 ? 10.969 23.531 11.68 1 90.88 316 ALA A N 1
ATOM 2502 C CA . ALA A 1 316 ? 10.555 24.891 11.312 1 90.88 316 ALA A CA 1
ATOM 2503 C C . ALA A 1 316 ? 9.445 25.391 12.234 1 90.88 316 ALA A C 1
ATOM 2505 O O . ALA A 1 316 ? 8.758 24.594 12.883 1 90.88 316 ALA A O 1
ATOM 2506 N N . VAL A 1 317 ? 9.359 26.625 12.305 1 88.25 317 VAL A N 1
ATOM 2507 C CA . VAL A 1 317 ? 8.367 27.25 13.172 1 88.25 317 VAL A CA 1
ATOM 2508 C C . VAL A 1 317 ? 7.285 27.922 12.328 1 88.25 317 VAL A C 1
ATOM 2510 O O . VAL A 1 317 ? 7.594 28.641 11.375 1 88.25 317 VAL A O 1
ATOM 2513 N N . LEU A 1 318 ? 6.125 27.625 12.625 1 84.56 318 LEU A N 1
ATOM 2514 C CA . LEU A 1 318 ? 4.953 28.312 12.086 1 84.56 318 LEU A CA 1
ATOM 2515 C C . LEU A 1 318 ? 4.094 28.891 13.203 1 84.56 318 LEU A C 1
ATOM 2517 O O . LEU A 1 318 ? 3.459 28.141 13.953 1 84.56 318 LEU A O 1
ATOM 2521 N N . ASP A 1 319 ? 4.117 30.203 13.289 1 78.81 319 ASP A N 1
ATOM 2522 C CA . ASP A 1 319 ? 3.398 30.859 14.375 1 78.81 319 ASP A CA 1
ATOM 2523 C C . ASP A 1 319 ? 3.896 30.391 15.734 1 78.81 319 ASP A C 1
ATOM 2525 O O . ASP A 1 319 ? 5.09 30.484 16.031 1 78.81 319 ASP A O 1
ATOM 2529 N N . ASP A 1 320 ? 3.061 29.797 16.547 1 82.19 320 ASP A N 1
ATOM 2530 C CA . ASP A 1 320 ? 3.48 29.359 17.875 1 82.19 320 ASP A CA 1
ATOM 2531 C C . ASP A 1 320 ? 3.682 27.859 17.938 1 82.19 320 ASP A C 1
ATOM 2533 O O . ASP A 1 320 ? 3.621 27.25 19.016 1 82.19 320 ASP A O 1
ATOM 2537 N N . GLU A 1 321 ? 3.928 27.344 16.734 1 87.62 321 GLU A N 1
ATOM 2538 C CA . GLU A 1 321 ? 4.102 25.891 16.672 1 87.62 321 GLU A CA 1
ATOM 2539 C C . GLU A 1 321 ? 5.438 25.516 16.047 1 87.62 321 GLU A C 1
ATOM 2541 O O . GLU A 1 321 ? 5.902 26.188 15.117 1 87.62 321 GLU A O 1
ATOM 2546 N N . ILE A 1 322 ? 6.027 24.438 16.562 1 89.44 322 ILE A N 1
ATOM 2547 C CA . ILE A 1 322 ? 7.281 23.891 16.062 1 89.44 322 ILE A CA 1
ATOM 2548 C C . ILE A 1 322 ? 7.02 22.578 15.344 1 89.44 322 ILE A C 1
ATOM 2550 O O . ILE A 1 322 ? 6.422 21.656 15.922 1 89.44 322 ILE A O 1
ATOM 2554 N N . TYR A 1 323 ? 7.449 22.531 14.109 1 91.69 323 TYR A N 1
ATOM 2555 C CA . TYR A 1 323 ? 7.285 21.297 13.336 1 91.69 323 TYR A CA 1
ATOM 2556 C C . TYR A 1 323 ? 8.609 20.562 13.211 1 91.69 323 TYR A C 1
ATOM 2558 O O . TYR A 1 323 ? 9.633 21.156 12.883 1 91.69 323 TYR A O 1
ATOM 2566 N N . VAL A 1 324 ? 8.625 19.281 13.508 1 90.88 324 VAL A N 1
ATOM 2567 C CA . VAL A 1 324 ? 9.766 18.375 13.336 1 90.88 324 VAL A CA 1
ATOM 2568 C C . VAL A 1 324 ? 9.406 17.281 12.336 1 90.88 324 VAL A C 1
ATOM 2570 O O . VAL A 1 324 ? 8.469 16.5 12.562 1 90.88 324 VAL A O 1
ATOM 2573 N N . VAL A 1 325 ? 10.203 17.234 11.258 1 92.88 325 VAL A N 1
ATOM 2574 C CA . VAL A 1 325 ? 9.758 16.422 10.141 1 92.88 325 VAL A CA 1
ATOM 2575 C C . VAL A 1 325 ? 10.914 15.547 9.641 1 92.88 325 VAL A C 1
ATOM 2577 O O . VAL A 1 325 ? 12.055 16.016 9.555 1 92.88 325 VAL A O 1
ATOM 2580 N N . GLY A 1 326 ? 10.617 14.227 9.258 1 90.56 326 GLY A N 1
ATOM 2581 C CA . GLY A 1 326 ? 11.555 13.328 8.594 1 90.56 326 GLY A CA 1
ATOM 2582 C C . GLY A 1 326 ? 12.695 12.883 9.492 1 90.56 326 GLY A C 1
ATOM 2583 O O . GLY A 1 326 ? 12.523 12.781 10.711 1 90.56 326 GLY A O 1
ATOM 2584 N N . GLY A 1 327 ? 13.812 12.508 8.797 1 87.56 327 GLY A N 1
ATOM 2585 C CA . GLY A 1 327 ? 15 12.055 9.508 1 87.56 327 GLY A CA 1
ATOM 2586 C C . GLY A 1 327 ? 15.219 10.555 9.398 1 87.56 327 GLY A C 1
ATOM 2587 O O . GLY A 1 327 ? 14.547 9.883 8.609 1 87.56 327 GLY A O 1
ATOM 2588 N N . ARG A 1 328 ? 16.219 10.102 9.992 1 82.88 328 ARG A N 1
ATOM 2589 C CA . ARG A 1 328 ? 16.562 8.688 9.992 1 82.88 328 ARG A CA 1
ATOM 2590 C C . ARG A 1 328 ? 16.656 8.148 11.414 1 82.88 328 ARG A C 1
ATOM 2592 O O . ARG A 1 328 ? 17.109 8.844 12.328 1 82.88 328 ARG A O 1
ATOM 2599 N N . GLU A 1 329 ? 16.078 6.941 11.484 1 74.62 329 GLU A N 1
ATOM 2600 C CA . GLU A 1 329 ? 16.109 6.266 12.781 1 74.62 329 GLU A CA 1
ATOM 2601 C C . GLU A 1 329 ? 17.016 5.039 12.75 1 74.62 329 GLU A C 1
ATOM 2603 O O . GLU A 1 329 ? 17.047 4.312 11.75 1 74.62 329 GLU A O 1
ATOM 2608 N N . TRP A 1 330 ? 17.734 5.062 13.805 1 62.66 330 TRP A N 1
ATOM 2609 C CA . TRP A 1 330 ? 18.578 3.885 13.922 1 62.66 330 TRP A CA 1
ATOM 2610 C C . TRP A 1 330 ? 17.75 2.641 14.219 1 62.66 330 TRP A C 1
ATOM 2612 O O . TRP A 1 330 ? 16.938 2.643 15.141 1 62.66 330 TRP A O 1
ATOM 2622 N N . ASP A 1 331 ? 17.688 1.767 13.32 1 54.59 331 ASP A N 1
ATOM 2623 C CA . ASP A 1 331 ? 16.953 0.528 13.547 1 54.59 331 ASP A CA 1
ATOM 2624 C C . ASP A 1 331 ? 17.891 -0.61 13.93 1 54.59 331 ASP A C 1
ATOM 2626 O O . ASP A 1 331 ? 18.672 -1.086 13.102 1 54.59 331 ASP A O 1
ATOM 2630 N N . LYS A 1 332 ? 17.875 -0.856 15.328 1 52.12 332 LYS A N 1
ATOM 2631 C CA . LYS A 1 332 ? 18.672 -1.984 15.797 1 52.12 332 LYS A CA 1
ATOM 2632 C C . LYS A 1 332 ? 18.281 -3.271 15.078 1 52.12 332 LYS A C 1
ATOM 2634 O O . LYS A 1 332 ? 19.125 -4.129 14.828 1 52.12 332 LYS A O 1
ATOM 2639 N N . GLU A 1 333 ? 17.016 -3.377 14.945 1 44.91 333 GLU A N 1
ATOM 2640 C CA . GLU A 1 333 ? 16.547 -4.66 14.422 1 44.91 333 GLU A CA 1
ATOM 2641 C C . GLU A 1 333 ? 16.906 -4.816 12.945 1 44.91 333 GLU A C 1
ATOM 2643 O O . GLU A 1 333 ? 17.062 -5.934 12.453 1 44.91 333 GLU A O 1
ATOM 2648 N N . ALA A 1 334 ? 16.984 -3.602 12.438 1 41.03 334 ALA A N 1
ATOM 2649 C CA . ALA A 1 334 ? 17.312 -3.68 11.016 1 41.03 334 ALA A CA 1
ATOM 2650 C C . ALA A 1 334 ? 18.812 -3.744 10.797 1 41.03 334 ALA A C 1
ATOM 2652 O O . ALA A 1 334 ? 19.344 -3.137 9.859 1 41.03 334 ALA A O 1
ATOM 2653 N N . ARG A 1 335 ? 19.562 -4.371 11.68 1 41.91 335 ARG A N 1
ATOM 2654 C CA . ARG A 1 335 ? 20.969 -4.77 11.664 1 41.91 335 ARG A CA 1
ATOM 2655 C C . ARG A 1 335 ? 21.891 -3.551 11.633 1 41.91 335 ARG A C 1
ATOM 2657 O O . ARG A 1 335 ? 22.938 -3.576 10.992 1 41.91 335 ARG A O 1
ATOM 2664 N N . GLY A 1 336 ? 21.484 -2.393 12.094 1 49.59 336 GLY A N 1
ATOM 2665 C CA . GLY A 1 336 ? 22.344 -1.237 12.305 1 49.59 336 GLY A CA 1
ATOM 2666 C C . GLY A 1 336 ? 22.188 -0.167 11.242 1 49.59 336 GLY A C 1
ATOM 2667 O O . GLY A 1 336 ? 23.047 0.709 11.102 1 49.59 336 GLY A O 1
ATOM 2668 N N . TYR A 1 337 ? 21.234 -0.446 10.328 1 53.12 337 TYR A N 1
ATOM 2669 C CA . TYR A 1 337 ? 21.062 0.567 9.289 1 53.12 337 TYR A CA 1
ATOM 2670 C C . TYR A 1 337 ? 19.969 1.555 9.672 1 53.12 337 TYR A C 1
ATOM 2672 O O . TYR A 1 337 ? 19.016 1.196 10.375 1 53.12 337 TYR A O 1
ATOM 2680 N N . ASP A 1 338 ? 20.234 2.82 9.32 1 67.69 338 ASP A N 1
ATOM 2681 C CA . ASP A 1 338 ? 19.25 3.879 9.523 1 67.69 338 ASP A CA 1
ATOM 2682 C C . ASP A 1 338 ? 17.984 3.613 8.711 1 67.69 338 ASP A C 1
ATOM 2684 O O . ASP A 1 338 ? 18.062 3.092 7.594 1 67.69 338 ASP A O 1
ATOM 2688 N N . ARG A 1 339 ? 16.969 3.609 9.32 1 77.62 339 ARG A N 1
ATOM 2689 C CA . ARG A 1 339 ? 15.68 3.613 8.625 1 77.62 339 ARG A CA 1
ATOM 2690 C C . ARG A 1 339 ? 15.18 5.039 8.414 1 77.62 339 ARG A C 1
ATOM 2692 O O . ARG A 1 339 ? 15.047 5.805 9.375 1 77.62 339 ARG A O 1
ATOM 2699 N N . TRP A 1 340 ? 14.984 5.445 7.191 1 85.5 340 TRP A N 1
ATOM 2700 C CA . TRP A 1 340 ? 14.461 6.762 6.844 1 85.5 340 TRP A CA 1
ATOM 2701 C C . TRP A 1 340 ? 12.984 6.883 7.23 1 85.5 340 TRP A C 1
ATOM 2703 O O . TRP A 1 340 ? 12.242 5.898 7.184 1 85.5 340 TRP A O 1
ATOM 2713 N N . SER A 1 341 ? 12.602 8.07 7.676 1 87.88 341 SER A N 1
ATOM 2714 C CA . SER A 1 341 ? 11.234 8.289 8.117 1 87.88 341 SER A CA 1
ATOM 2715 C C . SER A 1 341 ? 10.578 9.438 7.355 1 87.88 341 SER A C 1
ATOM 2717 O O . SER A 1 341 ? 11.25 10.398 6.98 1 87.88 341 SER A O 1
ATOM 2719 N N . ALA A 1 342 ? 9.266 9.297 7.152 1 92.12 342 ALA A N 1
ATOM 2720 C CA . ALA A 1 342 ? 8.453 10.375 6.598 1 92.12 342 ALA A CA 1
ATOM 2721 C C . ALA A 1 342 ? 7.613 11.047 7.684 1 92.12 342 ALA A C 1
ATOM 2723 O O . ALA A 1 342 ? 6.902 12.016 7.418 1 92.12 342 ALA A O 1
ATOM 2724 N N . ALA A 1 343 ? 7.719 10.68 8.914 1 90.5 343 ALA A N 1
ATOM 2725 C CA . ALA A 1 343 ? 6.824 11.109 9.984 1 90.5 343 ALA A CA 1
ATOM 2726 C C . ALA A 1 343 ? 7.074 12.57 10.352 1 90.5 343 ALA A C 1
ATOM 2728 O O . ALA A 1 343 ? 8.203 13.055 10.258 1 90.5 343 ALA A O 1
ATOM 2729 N N . ALA A 1 344 ? 6.008 13.234 10.758 1 92.5 344 ALA A N 1
ATOM 2730 C CA . ALA A 1 344 ? 6.066 14.641 11.148 1 92.5 344 ALA A CA 1
ATOM 2731 C C . ALA A 1 344 ? 5.309 14.883 12.453 1 92.5 344 ALA A C 1
ATOM 2733 O O . ALA A 1 344 ? 4.246 14.297 12.68 1 92.5 344 ALA A O 1
ATOM 2734 N N . PHE A 1 345 ? 5.895 15.789 13.305 1 91.31 345 PHE A N 1
ATOM 2735 C CA . PHE A 1 345 ? 5.301 16.141 14.586 1 91.31 345 PHE A CA 1
ATOM 2736 C C . PHE A 1 345 ? 5.25 17.656 14.758 1 91.31 345 PHE A C 1
ATOM 2738 O O . PHE A 1 345 ? 6.078 18.375 14.203 1 91.31 345 PHE A O 1
ATOM 2745 N N . CYS A 1 346 ? 4.254 18.062 15.484 1 90.75 346 CYS A N 1
ATOM 2746 C CA . CYS A 1 346 ? 4.074 19.484 15.773 1 90.75 346 CYS A CA 1
ATOM 2747 C C . CYS A 1 346 ? 3.975 19.719 17.281 1 90.75 346 CYS A C 1
ATOM 2749 O O . CYS A 1 346 ? 3.291 18.969 17.984 1 90.75 346 CYS A O 1
ATOM 2751 N N . TYR A 1 347 ? 4.711 20.703 17.766 1 88.19 347 TYR A N 1
ATOM 2752 C CA . TYR A 1 347 ? 4.672 21.109 19.172 1 88.19 347 TYR A CA 1
ATOM 2753 C C . TYR A 1 347 ? 4.016 22.484 19.312 1 88.19 347 TYR A C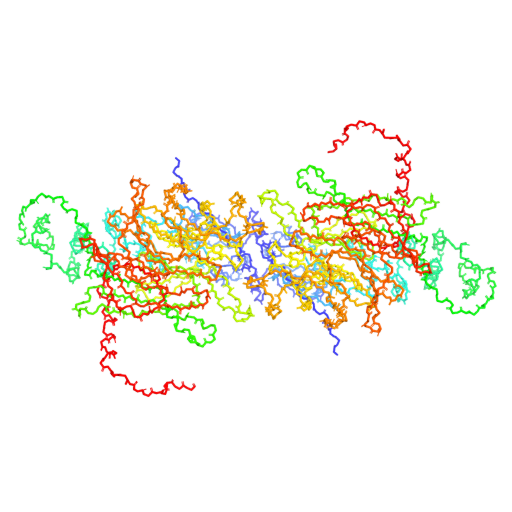 1
ATOM 2755 O O . TYR A 1 347 ? 4.488 23.469 18.734 1 88.19 347 TYR A O 1
ATOM 2763 N N . ASN A 1 348 ? 2.965 22.516 20.078 1 85.25 348 ASN A N 1
ATOM 2764 C CA . ASN A 1 348 ? 2.299 23.781 20.375 1 85.25 348 ASN A CA 1
ATOM 2765 C C . ASN A 1 348 ? 2.883 24.453 21.609 1 85.25 348 ASN A C 1
ATOM 2767 O O . ASN A 1 348 ? 2.832 23.891 22.719 1 85.25 348 ASN A O 1
ATOM 2771 N N . LEU A 1 349 ? 3.422 25.594 21.469 1 82.44 349 LEU A N 1
ATOM 2772 C CA . LEU A 1 349 ? 4.086 26.297 22.562 1 82.44 349 LEU A CA 1
ATOM 2773 C C . LEU A 1 349 ? 3.08 26.719 23.625 1 82.44 349 LEU A C 1
ATOM 2775 O O . LEU A 1 349 ? 3.426 26.844 24.812 1 82.44 349 LEU A O 1
ATOM 2779 N N . ARG A 1 350 ? 1.912 26.969 23.219 1 75.38 350 ARG A N 1
ATOM 2780 C CA . ARG A 1 350 ? 0.896 27.438 24.156 1 75.38 350 ARG A CA 1
ATOM 2781 C C . ARG A 1 350 ? 0.414 26.312 25.062 1 75.38 350 ARG A C 1
ATOM 2783 O O . ARG A 1 350 ? 0.24 26.516 26.266 1 75.38 350 ARG A O 1
ATOM 2790 N N . THR A 1 351 ? 0.267 25.188 24.422 1 76 351 THR A N 1
ATOM 2791 C CA . THR A 1 351 ? -0.284 24.078 25.172 1 76 351 THR A CA 1
ATOM 2792 C C . THR A 1 351 ? 0.828 23.141 25.641 1 76 351 THR A C 1
ATOM 2794 O O . THR A 1 351 ? 0.601 22.266 26.5 1 76 351 THR A O 1
ATOM 2797 N N . ALA A 1 352 ? 2.01 23.328 25.188 1 79.44 352 ALA A N 1
ATOM 2798 C CA . ALA A 1 352 ? 3.16 22.484 25.531 1 79.44 352 ALA A CA 1
ATOM 2799 C C . ALA A 1 352 ? 2.879 21.016 25.234 1 79.44 352 ALA A C 1
ATOM 2801 O O . ALA A 1 352 ? 3.17 20.141 26.047 1 79.44 352 ALA A O 1
ATOM 2802 N N . LYS A 1 353 ? 2.279 20.781 24.125 1 83.12 353 LYS A N 1
ATOM 2803 C CA . LYS A 1 353 ? 1.931 19.406 23.75 1 83.12 353 LYS A CA 1
ATOM 2804 C C . LYS A 1 353 ? 2.395 19.094 22.328 1 83.12 353 LYS A C 1
ATOM 2806 O O . LYS A 1 353 ? 2.367 19.953 21.453 1 83.12 353 LYS A O 1
ATOM 2811 N N . TRP A 1 354 ? 2.857 17.766 22.188 1 87.25 354 TRP A N 1
ATOM 2812 C CA . TRP A 1 354 ? 3.186 17.234 20.859 1 87.25 354 TRP A CA 1
ATOM 2813 C C . TRP A 1 354 ? 1.967 16.578 20.219 1 87.25 354 TRP A C 1
ATOM 2815 O O . TRP A 1 354 ? 1.169 15.938 20.906 1 87.25 354 TRP A O 1
ATOM 2825 N N . ARG A 1 355 ? 1.851 16.797 18.984 1 86.94 355 ARG A N 1
ATOM 2826 C CA . ARG A 1 355 ? 0.852 16.047 18.234 1 86.94 355 ARG A CA 1
ATOM 2827 C C . ARG A 1 355 ? 1.432 15.539 16.906 1 86.94 355 ARG A C 1
ATOM 2829 O O . ARG A 1 355 ? 2.266 16.203 16.297 1 86.94 355 ARG A O 1
ATOM 2836 N N . GLU A 1 356 ? 0.955 14.391 16.5 1 89.31 356 GLU A N 1
ATOM 2837 C CA . GLU A 1 356 ? 1.344 13.859 15.195 1 89.31 356 GLU A CA 1
ATOM 2838 C C . GLU A 1 356 ? 0.525 14.492 14.07 1 89.31 356 GLU A C 1
ATOM 2840 O O . GLU A 1 356 ? -0.679 14.703 14.227 1 89.31 356 GLU A O 1
ATOM 2845 N N . VAL A 1 357 ? 1.218 14.883 13.039 1 89.38 357 VAL A N 1
ATOM 2846 C CA . VAL A 1 357 ? 0.546 15.422 11.867 1 89.38 357 VAL A CA 1
ATOM 2847 C C . VAL A 1 357 ? 0.788 14.516 10.664 1 89.38 357 VAL A C 1
ATOM 2849 O O . VAL A 1 357 ? 1.451 13.477 10.781 1 89.38 357 VAL A O 1
ATOM 2852 N N . SER A 1 358 ? 0.188 14.875 9.531 1 89.81 358 SER A N 1
ATOM 2853 C CA . SER A 1 358 ? 0.322 14.055 8.336 1 89.81 358 SER A CA 1
ATOM 2854 C C . SER A 1 358 ? 1.786 13.875 7.949 1 89.81 358 SER A C 1
ATOM 2856 O O . SER A 1 358 ? 2.574 14.82 8.031 1 89.81 358 SER A O 1
ATOM 2858 N N . SER A 1 359 ? 2.145 12.703 7.469 1 92.12 359 SER A N 1
ATOM 2859 C CA . SER A 1 359 ? 3.51 12.375 7.07 1 92.12 359 SER A CA 1
ATOM 2860 C C . SER A 1 359 ? 3.805 12.859 5.652 1 92.12 359 SER A C 1
ATOM 2862 O O . SER A 1 359 ? 2.887 13.055 4.855 1 92.12 359 SER A O 1
ATOM 2864 N N . LEU A 1 360 ? 5.141 13.055 5.469 1 92.75 360 LEU A N 1
ATOM 2865 C CA . LEU A 1 360 ? 5.602 13.32 4.109 1 92.75 360 LEU A CA 1
ATOM 2866 C C . LEU A 1 360 ? 5.215 12.188 3.168 1 92.75 360 LEU A C 1
ATOM 2868 O O . LEU A 1 360 ? 4.977 11.062 3.611 1 92.75 360 LEU A O 1
ATOM 2872 N N . SER A 1 361 ? 5.125 12.555 1.887 1 86.88 361 SER A N 1
ATOM 2873 C CA . SER A 1 361 ? 4.875 11.523 0.884 1 86.88 361 SER A CA 1
ATOM 2874 C C . SER A 1 361 ? 6.098 10.641 0.684 1 86.88 361 SER A C 1
ATOM 2876 O O . SER A 1 361 ? 5.969 9.461 0.338 1 86.88 361 SER A O 1
ATOM 2878 N N . THR A 1 362 ? 7.258 11.203 0.829 1 88.94 362 THR A N 1
ATOM 2879 C CA . THR A 1 362 ? 8.523 10.5 0.664 1 88.94 362 THR A CA 1
ATOM 2880 C C . THR A 1 362 ? 9.375 10.609 1.928 1 88.94 362 THR A C 1
ATOM 2882 O O . THR A 1 362 ? 9.516 11.688 2.496 1 88.94 362 THR A O 1
ATOM 2885 N N . LYS A 1 363 ? 9.898 9.438 2.25 1 90.12 363 LYS A N 1
ATOM 2886 C CA . LYS A 1 363 ? 10.867 9.492 3.342 1 90.12 363 LYS A CA 1
ATOM 2887 C C . LYS A 1 363 ? 12.086 10.328 2.955 1 90.12 363 LYS A C 1
ATOM 2889 O O . LYS A 1 363 ? 12.547 10.281 1.811 1 90.12 363 LYS A O 1
ATOM 2894 N N . ARG A 1 364 ? 12.5 11.203 3.891 1 92 364 ARG A N 1
ATOM 2895 C CA . ARG A 1 364 ? 13.641 12.047 3.551 1 92 364 ARG A CA 1
ATOM 2896 C C . ARG A 1 364 ? 14.5 12.328 4.777 1 92 364 ARG A C 1
ATOM 2898 O O . ARG A 1 364 ? 13.977 12.5 5.883 1 92 364 ARG A O 1
ATOM 2905 N N . SER A 1 365 ? 15.758 12.336 4.488 1 89.62 365 SER A N 1
ATOM 2906 C CA . SER A 1 365 ? 16.75 12.852 5.422 1 89.62 365 SER A CA 1
ATOM 2907 C C . SER A 1 365 ? 17.703 13.828 4.738 1 89.62 365 SER A C 1
ATOM 2909 O O . SER A 1 365 ? 17.734 13.906 3.51 1 89.62 365 SER A O 1
ATOM 2911 N N . CYS A 1 366 ? 18.312 14.719 5.535 1 90.25 366 CYS A N 1
ATOM 2912 C CA . CYS A 1 366 ? 19.281 15.68 5.023 1 90.25 366 CYS A CA 1
ATOM 2913 C C . CYS A 1 366 ? 18.641 16.609 4 1 90.25 366 CYS A C 1
ATOM 2915 O O . CYS A 1 366 ? 19.219 16.875 2.941 1 90.25 366 CYS A O 1
ATOM 2917 N N . PHE A 1 367 ? 17.453 17 4.227 1 94.12 367 PHE A N 1
ATOM 2918 C CA . PHE A 1 367 ? 16.734 17.969 3.408 1 94.12 367 PHE A CA 1
ATOM 2919 C C . PHE A 1 367 ? 16.672 19.328 4.105 1 94.12 367 PHE A C 1
ATOM 2921 O O . PHE A 1 367 ? 17.266 19.516 5.164 1 94.12 367 PHE A O 1
ATOM 2928 N N . SER A 1 368 ? 16.156 20.312 3.504 1 95.06 368 SER A N 1
ATOM 2929 C CA . SER A 1 368 ? 15.922 21.609 4.133 1 95.06 368 SER A CA 1
ATOM 2930 C C . SER A 1 368 ? 14.43 21.938 4.191 1 95.06 368 SER A C 1
ATOM 2932 O O . SER A 1 368 ? 13.648 21.422 3.395 1 95.06 368 SER A O 1
ATOM 2934 N N . MET A 1 369 ? 14.086 22.719 5.133 1 94.44 369 MET A N 1
ATOM 2935 C CA . MET A 1 369 ? 12.68 23.078 5.316 1 94.44 369 MET A CA 1
ATOM 2936 C C . MET A 1 369 ? 12.531 24.5 5.84 1 94.44 369 MET A C 1
ATOM 2938 O O . MET A 1 369 ? 13.25 24.906 6.762 1 94.44 369 MET A O 1
ATOM 2942 N N . ASP A 1 370 ? 11.633 25.219 5.25 1 94.5 370 ASP A N 1
ATOM 2943 C CA . ASP A 1 370 ? 11.391 26.609 5.637 1 94.5 370 ASP A CA 1
ATOM 2944 C C . ASP A 1 370 ? 9.906 26.953 5.582 1 94.5 370 ASP A C 1
ATOM 2946 O O . ASP A 1 370 ? 9.148 26.297 4.855 1 94.5 370 ASP A O 1
ATOM 2950 N N . ALA A 1 371 ? 9.516 27.906 6.367 1 92.38 371 ALA A N 1
ATOM 2951 C CA . ALA A 1 371 ? 8.141 28.391 6.391 1 92.38 371 ALA A CA 1
ATOM 2952 C C . ALA A 1 371 ? 7.965 29.594 5.473 1 92.38 371 ALA A C 1
ATOM 2954 O O . ALA A 1 371 ? 8.773 30.516 5.5 1 92.38 371 ALA A O 1
ATOM 2955 N N . ILE A 1 372 ? 7.016 29.469 4.598 1 90.81 372 ILE A N 1
ATOM 2956 C CA . ILE A 1 372 ? 6.652 30.594 3.742 1 90.81 372 ILE A CA 1
ATOM 2957 C C . ILE A 1 372 ? 5.148 30.828 3.816 1 90.81 372 ILE A C 1
ATOM 2959 O O . ILE A 1 372 ? 4.355 29.984 3.389 1 90.81 372 ILE A O 1
ATOM 2963 N N . GLU A 1 373 ? 4.777 31.953 4.227 1 81.31 373 GLU A N 1
ATOM 2964 C CA . GLU A 1 373 ? 3.383 32.375 4.242 1 81.31 373 GLU A CA 1
ATOM 2965 C C . GLU A 1 373 ? 2.475 31.297 4.816 1 81.31 373 GLU A C 1
ATOM 2967 O O . GLU A 1 373 ? 1.488 30.906 4.188 1 81.31 373 GLU A O 1
ATOM 2972 N N . GLY A 1 374 ? 2.902 30.828 5.926 1 84 374 GLY A N 1
ATOM 2973 C CA . GLY A 1 374 ? 2.039 29.922 6.676 1 84 374 GLY A CA 1
ATOM 2974 C C . GLY A 1 374 ? 2.18 28.469 6.258 1 84 374 GLY A C 1
ATOM 2975 O O . GLY A 1 374 ? 1.5 27.594 6.797 1 84 374 GLY A O 1
ATOM 2976 N N . ASN A 1 375 ? 2.965 28.203 5.281 1 91.06 375 ASN A N 1
ATOM 2977 C CA . ASN A 1 375 ? 3.217 26.828 4.844 1 91.06 375 ASN A CA 1
ATOM 2978 C C . ASN A 1 375 ? 4.668 26.422 5.086 1 91.06 375 ASN A C 1
ATOM 2980 O O . ASN A 1 375 ? 5.531 27.281 5.285 1 91.06 375 ASN A O 1
ATOM 2984 N N . LEU A 1 376 ? 4.906 25.125 5.133 1 94.19 376 LEU A N 1
ATOM 2985 C CA . LEU A 1 376 ? 6.266 24.609 5.207 1 94.19 376 LEU A CA 1
ATOM 2986 C C . LEU A 1 376 ? 6.684 23.984 3.879 1 94.19 376 LEU A C 1
ATOM 2988 O O . LEU A 1 376 ? 5.879 23.328 3.213 1 94.19 376 LEU A O 1
ATOM 2992 N N . PHE A 1 377 ? 7.859 24.219 3.475 1 95.75 377 PHE A N 1
ATOM 2993 C CA . PHE A 1 377 ? 8.406 23.656 2.25 1 95.75 377 PHE A CA 1
ATOM 2994 C C . PHE A 1 377 ? 9.602 22.75 2.557 1 95.75 377 PHE A C 1
ATOM 2996 O O . PHE A 1 377 ? 10.625 23.219 3.045 1 95.75 377 PHE A O 1
ATOM 3003 N N . ALA A 1 378 ? 9.477 21.516 2.293 1 96.25 378 ALA A N 1
ATOM 3004 C CA . ALA A 1 378 ? 10.57 20.547 2.41 1 96.25 378 ALA A CA 1
ATOM 3005 C C . ALA A 1 378 ? 11.219 20.281 1.056 1 96.25 378 ALA A C 1
ATOM 3007 O O . ALA A 1 378 ? 10.547 19.891 0.101 1 96.25 378 ALA A O 1
ATOM 3008 N N . VAL A 1 379 ? 12.555 20.453 0.991 1 96.31 379 VAL A N 1
ATOM 3009 C CA . VAL A 1 379 ? 13.227 20.391 -0.303 1 96.31 379 VAL A CA 1
ATOM 3010 C C . VAL A 1 379 ? 14.305 19.328 -0.285 1 96.31 379 VAL A C 1
ATOM 3012 O O . VAL A 1 379 ? 15.18 19.312 0.59 1 96.31 379 VAL A O 1
ATOM 3015 N N . GLY A 1 380 ? 14.258 18.438 -1.259 1 94.81 380 GLY A N 1
ATOM 3016 C CA . GLY A 1 380 ? 15.328 17.484 -1.515 1 94.81 380 GLY A CA 1
ATOM 3017 C C . GLY A 1 380 ? 15.531 16.5 -0.378 1 94.81 380 GLY A C 1
ATOM 3018 O O . GLY A 1 380 ? 14.57 16.031 0.229 1 94.81 380 GLY A O 1
ATOM 3019 N N . GLY A 1 381 ? 16.844 16.141 -0.113 1 92.94 381 GLY A N 1
ATOM 3020 C CA . GLY A 1 381 ? 17.219 15.125 0.865 1 92.94 381 GLY A CA 1
ATOM 3021 C C . GLY A 1 381 ? 17.516 13.773 0.243 1 92.94 381 GLY A C 1
ATOM 3022 O O . GLY A 1 381 ? 17.828 13.688 -0.945 1 92.94 381 GLY A O 1
ATOM 3023 N N . ASP A 1 382 ? 17.609 12.828 1.118 1 88.31 382 ASP A N 1
ATOM 3024 C CA . ASP A 1 382 ? 17.844 11.469 0.654 1 88.31 382 ASP A CA 1
ATOM 3025 C C . ASP A 1 382 ? 16.859 10.492 1.288 1 88.31 382 ASP A C 1
ATOM 3027 O O . ASP A 1 382 ? 16.328 10.75 2.375 1 88.31 382 ASP A O 1
ATOM 3031 N N . GLU A 1 383 ? 16.562 9.453 0.556 1 83.12 383 GLU A N 1
ATOM 3032 C CA . GLU A 1 383 ? 15.562 8.508 1.041 1 83.12 383 GLU A CA 1
ATOM 3033 C C . GLU A 1 383 ? 16.203 7.184 1.451 1 83.12 383 GLU A C 1
ATOM 3035 O O . GLU A 1 383 ? 15.539 6.312 2.018 1 83.12 383 GLU A O 1
ATOM 3040 N N . ASP A 1 384 ? 17.328 7.105 1.163 1 70.81 384 ASP A N 1
ATOM 3041 C CA . ASP A 1 384 ? 18.062 5.891 1.503 1 70.81 384 ASP A CA 1
ATOM 3042 C C . ASP A 1 384 ? 19.578 6.145 1.521 1 70.81 384 ASP A C 1
ATOM 3044 O O . ASP A 1 384 ? 20.016 7.266 1.276 1 70.81 384 ASP A O 1
ATOM 3048 N N . HIS A 1 385 ? 20.359 5.23 1.969 1 60.34 385 HIS A N 1
ATOM 3049 C CA . HIS A 1 385 ? 21.812 5.363 2.107 1 60.34 385 HIS A CA 1
ATOM 3050 C C . HIS A 1 385 ? 22.484 5.418 0.746 1 60.34 385 HIS A C 1
ATOM 3052 O O . HIS A 1 385 ? 23.625 5.871 0.636 1 60.34 385 HIS A O 1
ATOM 3058 N N . GLU A 1 386 ? 21.688 5.055 -0.277 1 54.62 386 GLU A N 1
ATOM 3059 C CA . GLU A 1 386 ? 22.312 4.957 -1.594 1 54.62 386 GLU A CA 1
ATOM 3060 C C . GLU A 1 386 ? 22.5 6.336 -2.219 1 54.62 386 GLU A C 1
ATOM 3062 O O . GLU A 1 386 ? 21.672 7.227 -2.031 1 54.62 386 GLU A O 1
ATOM 3067 N N . ASP A 1 387 ? 23.734 6.715 -2.689 1 54.25 387 ASP A N 1
ATOM 3068 C CA . ASP A 1 387 ? 24.031 7.988 -3.336 1 54.25 387 ASP A CA 1
ATOM 3069 C C . ASP A 1 387 ? 22.953 8.344 -4.363 1 54.25 387 ASP A C 1
ATOM 3071 O O . ASP A 1 387 ? 22.734 9.516 -4.656 1 54.25 387 ASP A O 1
ATOM 3075 N N . THR A 1 388 ? 22.359 7.23 -4.93 1 51.72 388 THR A N 1
ATOM 3076 C CA . THR A 1 388 ? 21.328 7.469 -5.926 1 51.72 388 THR A CA 1
ATOM 3077 C C . THR A 1 388 ? 20.016 7.871 -5.254 1 51.72 388 THR A C 1
ATOM 3079 O O . THR A 1 388 ? 19.062 8.266 -5.93 1 51.72 388 THR A O 1
ATOM 3082 N N . SER A 1 389 ? 20.094 8 -3.986 1 69.75 389 SER A N 1
ATOM 3083 C CA . SER A 1 389 ? 18.859 8.234 -3.268 1 69.75 389 SER A CA 1
ATOM 3084 C C . SER A 1 389 ? 18.641 9.719 -2.986 1 69.75 389 SER A C 1
ATOM 3086 O O . SER A 1 389 ? 17.828 10.078 -2.143 1 69.75 389 SER A O 1
ATOM 3088 N N . ILE A 1 390 ? 19.375 10.508 -3.779 1 85.5 390 ILE A N 1
ATOM 3089 C CA . ILE A 1 390 ? 19.203 11.945 -3.619 1 85.5 390 ILE A CA 1
ATOM 3090 C C . ILE A 1 390 ? 17.875 12.375 -4.262 1 85.5 390 ILE A C 1
ATOM 3092 O O . ILE A 1 390 ? 17.578 12 -5.398 1 85.5 390 ILE A O 1
ATOM 3096 N N . LEU A 1 391 ? 17.109 13.094 -3.59 1 89.31 391 LEU A N 1
ATOM 3097 C CA . LEU A 1 391 ? 15.758 13.477 -3.988 1 89.31 391 LEU A CA 1
ATOM 3098 C C . LEU A 1 391 ? 15.758 14.844 -4.648 1 89.31 391 LEU A C 1
ATOM 3100 O O . LEU A 1 391 ? 16.469 15.75 -4.219 1 89.31 391 LEU A O 1
ATOM 3104 N N . SER A 1 392 ? 14.992 14.938 -5.691 1 91.94 392 SER A N 1
ATOM 3105 C CA . SER A 1 392 ? 14.695 16.234 -6.27 1 91.94 392 SER A CA 1
ATOM 3106 C C . SER A 1 392 ? 13.32 16.734 -5.848 1 91.94 392 SER A C 1
ATOM 3108 O O . SER A 1 392 ? 12.969 17.891 -6.074 1 91.94 392 SER A O 1
ATOM 3110 N N . SER A 1 393 ? 12.617 15.953 -5.18 1 93.12 393 SER A N 1
ATOM 3111 C CA . SER A 1 393 ? 11.227 16.266 -4.867 1 93.12 393 SER A CA 1
ATOM 3112 C C . SER A 1 393 ? 11.125 17.375 -3.828 1 93.12 393 SER A C 1
ATOM 3114 O O . SER A 1 393 ? 12 17.516 -2.969 1 93.12 393 SER A O 1
ATOM 3116 N N . VAL A 1 394 ? 10.117 18.188 -3.945 1 95.38 394 VAL A N 1
ATOM 3117 C CA . VAL A 1 394 ? 9.742 19.25 -3.023 1 95.38 394 VAL A CA 1
ATOM 3118 C C . VAL A 1 394 ? 8.297 19.062 -2.584 1 95.38 394 VAL A C 1
ATOM 3120 O O . VAL A 1 394 ? 7.422 18.781 -3.406 1 95.38 394 VAL A O 1
ATOM 3123 N N . GLU A 1 395 ? 8.078 19.172 -1.301 1 95.06 395 GLU A N 1
ATOM 3124 C CA . GLU A 1 395 ? 6.723 19.047 -0.77 1 95.06 395 GLU A CA 1
ATOM 3125 C C . GLU A 1 395 ? 6.348 20.25 0.089 1 95.06 395 GLU A C 1
ATOM 3127 O O . GLU A 1 395 ? 7.18 20.766 0.835 1 95.06 395 GLU A O 1
ATOM 3132 N N . ARG A 1 396 ? 5.148 20.672 -0.001 1 94.06 396 ARG A N 1
ATOM 3133 C CA . ARG A 1 396 ? 4.594 21.766 0.785 1 94.06 396 ARG A CA 1
ATOM 3134 C C . ARG A 1 396 ? 3.564 21.266 1.788 1 94.06 396 ARG A C 1
ATOM 3136 O O . ARG A 1 396 ? 2.621 20.562 1.417 1 94.06 396 ARG A O 1
ATOM 3143 N N . PHE A 1 397 ? 3.738 21.641 2.984 1 93.19 397 PHE A N 1
ATOM 3144 C CA . PHE A 1 397 ? 2.785 21.281 4.027 1 93.19 397 PHE A CA 1
ATOM 3145 C C . PHE A 1 397 ? 1.804 22.422 4.281 1 93.19 397 PHE A C 1
ATOM 3147 O O . PHE A 1 397 ? 2.213 23.547 4.578 1 93.19 397 PHE A O 1
ATOM 3154 N N . ASP A 1 398 ? 0.603 22.031 4.184 1 84.31 398 ASP A N 1
ATOM 3155 C CA . ASP A 1 398 ? -0.477 22.938 4.562 1 84.31 398 ASP A CA 1
ATOM 3156 C C . ASP A 1 398 ? -1.046 22.578 5.93 1 84.31 398 ASP A C 1
ATOM 3158 O O . ASP A 1 398 ? -1.787 21.609 6.059 1 84.31 398 ASP A O 1
ATOM 3162 N N . PRO A 1 399 ? -0.692 23.344 6.895 1 84.69 399 PRO A N 1
ATOM 3163 C CA . PRO A 1 399 ? -1.133 22.984 8.25 1 84.69 399 PRO A CA 1
ATOM 3164 C C . PRO A 1 399 ? -2.652 23.016 8.398 1 84.69 399 PRO A C 1
ATOM 3166 O O . PRO A 1 399 ? -3.199 22.391 9.305 1 84.69 399 PRO A O 1
ATOM 3169 N N . ILE A 1 400 ? -3.277 23.781 7.57 1 73.12 400 ILE A N 1
ATOM 3170 C CA . ILE A 1 400 ? -4.73 23.875 7.641 1 73.12 400 ILE A CA 1
ATOM 3171 C C . ILE A 1 400 ? -5.359 22.578 7.168 1 73.12 400 ILE A C 1
ATOM 3173 O O . ILE A 1 400 ? -6.227 22.016 7.844 1 73.12 400 ILE A O 1
ATOM 3177 N N . GLN A 1 401 ? -4.836 22.078 6.109 1 72.12 401 GLN A N 1
ATOM 3178 C CA . GLN A 1 401 ? -5.359 20.828 5.57 1 72.12 401 GLN A CA 1
ATOM 3179 C C . GLN A 1 401 ? -4.637 19.625 6.168 1 72.12 401 GLN A C 1
ATOM 3181 O O . GLN A 1 401 ? -5.082 18.484 6.016 1 72.12 401 GLN A O 1
ATOM 3186 N N . ASN A 1 402 ? -3.588 19.953 6.922 1 82.69 402 ASN A N 1
ATOM 3187 C CA . ASN A 1 402 ? -2.732 18.891 7.441 1 82.69 402 ASN A CA 1
ATOM 3188 C C . ASN A 1 402 ? -2.338 17.906 6.352 1 82.69 402 ASN A C 1
ATOM 3190 O O . ASN A 1 402 ? -2.531 16.703 6.5 1 82.69 402 ASN A O 1
ATOM 3194 N N . LEU A 1 403 ? -1.91 18.406 5.234 1 84.38 403 LEU A N 1
ATOM 3195 C CA . LEU A 1 403 ? -1.515 17.578 4.09 1 84.38 403 LEU A CA 1
ATOM 3196 C C . LEU A 1 403 ? -0.241 18.125 3.449 1 84.38 403 LEU A C 1
ATOM 3198 O O . LEU A 1 403 ? -0.017 19.344 3.432 1 84.38 403 LEU A O 1
ATOM 3202 N N . TRP A 1 404 ? 0.566 17.188 2.988 1 90.31 404 TRP A N 1
ATOM 3203 C CA . TRP A 1 404 ? 1.727 17.531 2.176 1 90.31 404 TRP A CA 1
ATOM 3204 C C . TRP A 1 404 ? 1.389 17.469 0.689 1 90.31 404 TRP A C 1
ATOM 3206 O O . TRP A 1 404 ? 0.875 16.469 0.203 1 90.31 404 TRP A O 1
ATOM 3216 N N . TRP A 1 405 ? 1.674 18.578 0.009 1 87.56 405 TRP A N 1
ATOM 3217 C CA . TRP A 1 405 ? 1.415 18.656 -1.425 1 87.56 405 TRP A CA 1
ATOM 3218 C C . TRP A 1 405 ? 2.719 18.641 -2.215 1 87.56 405 TRP A C 1
ATOM 3220 O O . TRP A 1 405 ? 3.699 19.281 -1.823 1 87.56 405 TRP A O 1
ATOM 3230 N N . PRO A 1 406 ? 2.734 17.906 -3.416 1 90.25 406 PRO A N 1
ATOM 3231 C CA . PRO A 1 406 ? 3.938 17.969 -4.25 1 90.25 406 PRO A CA 1
ATOM 3232 C C . PRO A 1 406 ? 4.102 19.312 -4.949 1 90.25 406 PRO A C 1
ATOM 3234 O O . PRO A 1 406 ? 3.115 19.922 -5.379 1 90.25 406 PRO A O 1
ATOM 3237 N N . CYS A 1 407 ? 5.297 19.797 -4.961 1 90.75 407 CYS A N 1
ATOM 3238 C CA . CYS A 1 407 ? 5.668 21 -5.691 1 90.75 407 CYS A CA 1
ATOM 3239 C C . CYS A 1 407 ? 6.66 20.688 -6.805 1 90.75 407 CYS A C 1
ATOM 3241 O O . CYS A 1 407 ? 7.07 19.531 -6.969 1 90.75 407 CYS A O 1
ATOM 3243 N N . SER A 1 408 ? 6.926 21.75 -7.586 1 91.38 408 SER A N 1
ATOM 3244 C CA . SER A 1 408 ? 7.934 21.594 -8.633 1 91.38 408 SER A CA 1
ATOM 3245 C C . SER A 1 408 ? 9.258 21.094 -8.047 1 91.38 408 SER A C 1
ATOM 3247 O O . SER A 1 408 ? 9.719 21.609 -7.027 1 91.38 408 SER A O 1
ATOM 3249 N N . GLU A 1 409 ? 9.836 20.156 -8.734 1 93.88 409 GLU A N 1
ATOM 3250 C CA . GLU A 1 409 ? 11.094 19.594 -8.266 1 93.88 409 GLU A CA 1
ATOM 3251 C C . GLU A 1 409 ? 12.242 20.578 -8.445 1 93.88 409 GLU A C 1
ATOM 3253 O O . GLU A 1 409 ? 12.242 21.375 -9.375 1 93.88 409 GLU A O 1
ATOM 3258 N N . ILE A 1 410 ? 13.148 20.516 -7.523 1 93.94 410 ILE A N 1
ATOM 3259 C CA . ILE A 1 410 ? 14.359 21.297 -7.699 1 93.94 410 ILE A CA 1
ATOM 3260 C C . ILE A 1 410 ? 15.195 20.734 -8.844 1 93.94 410 ILE A C 1
ATOM 3262 O O . ILE A 1 410 ? 15.297 19.516 -8.992 1 93.94 410 ILE A O 1
ATOM 3266 N N . PRO A 1 411 ? 15.719 21.531 -9.742 1 87.56 411 PRO A N 1
ATOM 3267 C CA . PRO A 1 411 ? 16.375 21.078 -10.977 1 87.56 411 PRO A CA 1
ATOM 3268 C C . PRO A 1 411 ? 17.453 20.031 -10.719 1 87.56 411 PRO A C 1
ATOM 3270 O O . PRO A 1 411 ? 17.578 19.062 -11.477 1 87.56 411 PRO A O 1
ATOM 3273 N N . ASP A 1 412 ? 18.328 20.141 -9.727 1 86 412 ASP A N 1
ATOM 3274 C CA . ASP A 1 412 ? 19.328 19.156 -9.352 1 86 412 ASP A CA 1
ATOM 3275 C C . ASP A 1 412 ? 19.047 18.578 -7.969 1 86 412 ASP A C 1
ATOM 3277 O O . ASP A 1 412 ? 19.266 19.25 -6.957 1 86 412 ASP A O 1
ATOM 3281 N N . GLY A 1 413 ? 18.531 17.312 -8.016 1 88.31 413 GLY A N 1
ATOM 3282 C CA . GLY A 1 413 ? 18.391 16.703 -6.707 1 88.31 413 GLY A CA 1
ATOM 3283 C C . GLY A 1 413 ? 19.594 16.922 -5.812 1 88.31 413 GLY A C 1
ATOM 3284 O O . GLY A 1 413 ? 20.734 16.859 -6.277 1 88.31 413 GLY A O 1
ATOM 3285 N N . ARG A 1 414 ? 19.281 17.172 -4.504 1 90.88 414 ARG A N 1
ATOM 3286 C CA . ARG A 1 414 ? 20.391 17.5 -3.613 1 90.88 414 ARG A CA 1
ATOM 3287 C C . ARG A 1 414 ? 20.078 17.094 -2.178 1 90.88 414 ARG A C 1
ATOM 3289 O O . ARG A 1 414 ? 18.922 16.953 -1.81 1 90.88 414 ARG A O 1
ATOM 3296 N N . ARG A 1 415 ? 21.141 16.875 -1.527 1 91.19 415 ARG A N 1
ATOM 3297 C CA . ARG A 1 415 ? 21.047 16.609 -0.095 1 91.19 415 ARG A CA 1
ATOM 3298 C C . ARG A 1 415 ? 22.078 17.438 0.677 1 91.19 415 ARG A C 1
ATOM 3300 O O . ARG A 1 415 ? 23.062 17.891 0.108 1 91.19 415 ARG A O 1
ATOM 3307 N N . CYS A 1 416 ? 21.781 17.734 1.986 1 91.75 416 CYS A N 1
ATOM 3308 C CA . CYS A 1 416 ? 22.625 18.5 2.887 1 91.75 416 CYS A CA 1
ATOM 3309 C C . CYS A 1 416 ? 22.828 19.922 2.367 1 91.75 416 CYS A C 1
ATOM 3311 O O . CYS A 1 416 ? 23.922 20.484 2.512 1 91.75 416 CYS A O 1
ATOM 3313 N N . GLN A 1 417 ? 21.844 20.438 1.701 1 94.56 417 GLN A N 1
ATOM 3314 C CA . GLN A 1 417 ? 21.828 21.844 1.274 1 94.56 417 GLN A CA 1
ATOM 3315 C C . GLN A 1 417 ? 21.328 22.75 2.396 1 94.56 417 GLN A C 1
ATOM 3317 O O . GLN A 1 417 ? 20.891 22.266 3.447 1 94.56 417 GLN A O 1
ATOM 3322 N N . ALA A 1 418 ? 21.438 24.047 2.201 1 95.62 418 ALA A N 1
ATOM 3323 C CA . ALA A 1 418 ? 20.859 25.031 3.098 1 95.62 418 ALA A CA 1
ATOM 3324 C C . ALA A 1 418 ? 19.812 25.875 2.377 1 95.62 418 ALA A C 1
ATOM 3326 O O . ALA A 1 418 ? 19.859 26.031 1.154 1 95.62 418 ALA A O 1
ATOM 3327 N N . SER A 1 419 ? 18.906 26.344 3.125 1 96.38 419 SER A N 1
ATOM 3328 C CA . SER A 1 419 ? 17.859 27.188 2.527 1 96.38 419 SER A CA 1
ATOM 3329 C C . SER A 1 419 ? 17.438 28.297 3.475 1 96.38 419 SER A C 1
ATOM 3331 O O . SER A 1 419 ? 17.688 28.219 4.68 1 96.38 419 SER A O 1
ATOM 3333 N N . CYS A 1 420 ? 16.891 29.391 2.961 1 95.31 420 CYS A N 1
ATOM 3334 C CA . CYS A 1 420 ? 16.281 30.484 3.715 1 95.31 420 CYS A CA 1
ATOM 3335 C C . CYS A 1 420 ? 15.234 31.188 2.879 1 95.31 420 CYS A C 1
ATOM 3337 O O . CYS A 1 420 ? 15.141 30.969 1.67 1 95.31 420 CYS A O 1
ATOM 3339 N N . VAL A 1 421 ? 14.469 31.953 3.535 1 95.38 421 VAL A N 1
ATOM 3340 C CA . VAL A 1 421 ? 13.375 32.656 2.869 1 95.38 421 VAL A CA 1
ATOM 3341 C C . VAL A 1 421 ? 13.68 34.156 2.814 1 95.38 421 VAL A C 1
ATOM 3343 O O . VAL A 1 421 ? 14.016 34.75 3.832 1 95.38 421 VAL A O 1
ATOM 3346 N N . TYR A 1 422 ? 13.664 34.719 1.64 1 94.88 422 TYR A N 1
ATOM 3347 C CA . TYR A 1 422 ? 13.805 36.156 1.426 1 94.88 422 TYR A CA 1
ATOM 3348 C C . TYR A 1 422 ? 12.703 36.688 0.51 1 94.88 422 TYR A C 1
ATOM 3350 O O . TYR A 1 422 ? 12.562 36.219 -0.625 1 94.88 422 TYR A O 1
ATOM 3358 N N . ASN A 1 423 ? 11.906 37.625 1.038 1 91.88 423 ASN A N 1
ATOM 3359 C CA . ASN A 1 423 ? 10.797 38.219 0.298 1 91.88 423 ASN A CA 1
ATOM 3360 C C . ASN A 1 423 ? 9.844 37.156 -0.233 1 91.88 423 ASN A C 1
ATOM 3362 O O . ASN A 1 423 ? 9.531 37.125 -1.425 1 91.88 423 ASN A O 1
ATOM 3366 N N . ASN A 1 424 ? 9.523 36.219 0.596 1 91.38 424 ASN A N 1
ATOM 3367 C CA . ASN A 1 424 ? 8.547 35.156 0.36 1 91.38 424 ASN A CA 1
ATOM 3368 C C . ASN A 1 424 ? 9 34.219 -0.743 1 91.38 424 ASN A C 1
ATOM 3370 O O . ASN A 1 424 ? 8.172 33.594 -1.415 1 91.38 424 ASN A O 1
ATOM 3374 N N . ARG A 1 425 ? 10.266 34.219 -0.953 1 95.12 425 ARG A N 1
ATOM 3375 C CA . ARG A 1 425 ? 10.859 33.25 -1.861 1 95.12 425 ARG A CA 1
ATOM 3376 C C . ARG A 1 425 ? 11.867 32.375 -1.134 1 95.12 425 ARG A C 1
ATOM 3378 O O . ARG A 1 425 ? 12.477 32.781 -0.149 1 95.12 425 ARG A O 1
ATOM 3385 N N . LEU A 1 426 ? 11.969 31.203 -1.632 1 96.75 426 LEU A N 1
ATOM 3386 C CA . LEU A 1 426 ? 12.859 30.219 -1.005 1 96.75 426 LEU A CA 1
ATOM 3387 C C . LEU A 1 426 ? 14.18 30.125 -1.764 1 96.75 426 LEU A C 1
ATOM 3389 O O . LEU A 1 426 ? 14.188 29.875 -2.969 1 96.75 426 LEU A O 1
ATOM 3393 N N . TYR A 1 427 ? 15.273 30.422 -1.132 1 97.44 427 TYR A N 1
ATOM 3394 C CA . TYR A 1 427 ? 16.609 30.266 -1.708 1 97.44 427 TYR A CA 1
ATOM 3395 C C . TYR A 1 427 ? 17.281 29.016 -1.18 1 97.44 427 TYR A C 1
ATOM 3397 O O . TYR A 1 427 ? 17.312 28.781 0.031 1 97.44 427 TYR A O 1
ATOM 3405 N N . VAL A 1 428 ? 17.734 28.172 -2.07 1 97.5 428 VAL A N 1
ATOM 3406 C CA . VAL A 1 428 ? 18.422 26.938 -1.721 1 97.5 428 VAL A CA 1
ATOM 3407 C C . VAL A 1 428 ? 19.828 26.938 -2.314 1 97.5 428 VAL A C 1
ATOM 3409 O O . VAL A 1 428 ? 20.016 27.234 -3.498 1 97.5 428 VAL A O 1
ATOM 3412 N N . SER A 1 429 ? 20.828 26.609 -1.525 1 96.38 429 SER A N 1
ATOM 3413 C CA . SER A 1 429 ? 22.203 26.656 -2.021 1 96.38 429 SER A CA 1
ATOM 3414 C C . SER A 1 429 ? 22.984 25.422 -1.616 1 96.38 429 SER A C 1
ATOM 3416 O O . SER A 1 429 ? 22.734 24.828 -0.565 1 96.38 429 SER A O 1
ATOM 3418 N N . GLY A 1 430 ? 23.906 25.031 -2.459 1 95.12 430 GLY A N 1
ATOM 3419 C CA . GLY A 1 430 ? 24.891 24.031 -2.137 1 95.12 430 GLY A CA 1
ATOM 3420 C C . GLY A 1 430 ? 24.297 22.641 -1.994 1 95.12 430 GLY A C 1
ATOM 3421 O O . GLY A 1 430 ? 23.281 22.328 -2.609 1 95.12 430 GLY A O 1
ATOM 3422 N N . GLY A 1 431 ? 25.078 21.75 -1.228 1 91.88 431 GLY A N 1
ATOM 3423 C CA . GLY A 1 431 ? 24.672 20.359 -1.014 1 91.88 431 GLY A CA 1
ATOM 3424 C C . GLY A 1 431 ? 25.375 19.391 -1.948 1 91.88 431 GLY A C 1
ATOM 3425 O O . GLY A 1 431 ? 26.25 19.781 -2.717 1 91.88 431 GLY A O 1
ATOM 3426 N N . TRP A 1 432 ? 24.938 18.141 -1.796 1 87.69 432 TRP A N 1
ATOM 3427 C CA . TRP A 1 432 ? 25.406 17.078 -2.67 1 87.69 432 TRP A CA 1
ATOM 3428 C C . TRP A 1 432 ? 24.422 16.828 -3.809 1 87.69 432 TRP A C 1
ATOM 3430 O O . TRP A 1 432 ? 23.219 16.703 -3.58 1 87.69 432 TRP A O 1
ATOM 3440 N N . ILE A 1 433 ? 24.922 16.891 -4.988 1 85.81 433 ILE A N 1
ATOM 3441 C CA . ILE A 1 433 ? 24.047 16.656 -6.133 1 85.81 433 ILE A CA 1
ATOM 3442 C C . ILE A 1 433 ? 24.5 15.398 -6.871 1 85.81 433 ILE A C 1
ATOM 3444 O O . ILE A 1 433 ? 25.656 14.984 -6.766 1 85.81 433 ILE A O 1
ATOM 3448 N N . LYS A 1 434 ? 23.422 14.836 -7.574 1 68.38 434 LYS A N 1
ATOM 3449 C CA . LYS A 1 434 ? 23.75 13.672 -8.391 1 68.38 434 LYS A CA 1
ATOM 3450 C C . LYS A 1 434 ? 24.609 14.07 -9.586 1 68.38 434 LYS A C 1
ATOM 3452 O O . LYS A 1 434 ? 24.406 15.125 -10.188 1 68.38 434 LYS A O 1
ATOM 3457 N N . ARG A 1 435 ? 25.719 13.523 -9.789 1 54.03 435 ARG A N 1
ATOM 3458 C CA . ARG A 1 435 ? 26.609 13.883 -10.891 1 54.03 435 ARG A CA 1
ATOM 3459 C C . ARG A 1 435 ? 25.953 13.57 -12.234 1 54.03 435 ARG A C 1
ATOM 3461 O O . ARG A 1 435 ? 25.422 12.477 -12.438 1 54.03 435 ARG A O 1
ATOM 3468 N N . THR A 1 436 ? 25.453 14.539 -13.016 1 45.94 436 THR A N 1
ATOM 3469 C CA . THR A 1 436 ? 25.047 14.344 -14.406 1 45.94 436 THR A CA 1
ATOM 3470 C C . THR A 1 436 ? 26.219 13.828 -15.242 1 45.94 436 THR A C 1
ATOM 3472 O O . THR A 1 436 ? 27.375 14.062 -14.906 1 45.94 436 THR A O 1
ATOM 3475 N N . GLU A 1 437 ? 26 13.023 -16.297 1 40.53 437 GLU A N 1
ATOM 3476 C CA . GLU A 1 437 ? 26.891 12.422 -17.281 1 40.53 437 GLU A CA 1
ATOM 3477 C C . GLU A 1 437 ? 27.953 13.422 -17.75 1 40.53 437 GLU A C 1
ATOM 3479 O O . GLU A 1 437 ? 29.078 13.047 -18.062 1 40.53 437 GLU A O 1
ATOM 3484 N N . ALA A 1 438 ? 27.641 14.766 -18.125 1 33.94 438 ALA A N 1
ATOM 3485 C CA . ALA A 1 438 ? 28.562 15.555 -18.953 1 33.94 438 ALA A CA 1
ATOM 3486 C C . ALA A 1 438 ? 29.875 15.805 -18.234 1 33.94 438 ALA A C 1
ATOM 3488 O O . ALA A 1 438 ? 30.875 16.188 -18.844 1 33.94 438 ALA A O 1
ATOM 3489 N N . ALA A 1 439 ? 29.766 16.172 -17.109 1 32.03 439 ALA A N 1
ATOM 3490 C CA . ALA A 1 439 ? 31.016 16.688 -16.547 1 32.03 439 ALA A CA 1
ATOM 3491 C C . ALA A 1 439 ? 32.062 15.594 -16.484 1 32.03 439 ALA A C 1
ATOM 3493 O O . ALA A 1 439 ? 33.156 15.797 -15.922 1 32.03 439 ALA A O 1
ATOM 3494 N N . PHE A 1 440 ? 31.688 14.523 -16.812 1 31.48 440 PHE A N 1
ATOM 3495 C CA . PHE A 1 440 ? 32.656 13.422 -16.75 1 31.48 440 PHE A CA 1
ATOM 3496 C C . PHE A 1 440 ? 33.719 13.578 -17.828 1 31.48 440 PHE A C 1
ATOM 3498 O O . PHE A 1 440 ? 34.125 12.594 -18.422 1 31.48 440 PHE A O 1
ATOM 3505 N N . SER A 1 441 ? 33.75 14.625 -18.656 1 29.28 441 SER A N 1
ATOM 3506 C CA . SER A 1 441 ? 34.812 14.539 -19.625 1 29.28 441 SER A CA 1
ATOM 3507 C C . SER A 1 441 ? 36.125 14.148 -18.938 1 29.28 441 SER A C 1
ATOM 3509 O O . SER A 1 441 ? 36.969 13.477 -19.547 1 29.28 441 SER A O 1
ATOM 3511 N N . LEU A 1 442 ? 36.719 15.102 -18.141 1 27.38 442 LEU A N 1
ATOM 3512 C CA . LEU A 1 442 ? 38.188 15.062 -18.047 1 27.38 442 LEU A CA 1
ATOM 3513 C C . LEU A 1 442 ? 38.656 13.773 -17.375 1 27.38 442 LEU A C 1
ATOM 3515 O O . LEU A 1 442 ? 39.594 13.133 -17.828 1 27.38 442 LEU A O 1
ATOM 3519 N N . THR A 1 443 ? 38.812 13.789 -15.984 1 26.78 443 THR A N 1
ATOM 3520 C CA . THR A 1 443 ? 39.812 12.914 -15.391 1 26.78 443 THR A CA 1
ATOM 3521 C C . THR A 1 443 ? 39.406 11.453 -15.531 1 26.78 443 THR A C 1
ATOM 3523 O O . THR A 1 443 ? 38.25 11.156 -15.859 1 26.78 443 THR A O 1
ATOM 3526 N N . LEU A 1 444 ? 40 10.539 -14.578 1 27.69 444 LEU A N 1
ATOM 3527 C CA . LEU A 1 444 ? 40.219 9.094 -14.594 1 27.69 444 LEU A CA 1
ATOM 3528 C C . LEU A 1 444 ? 38.875 8.352 -14.742 1 27.69 444 LEU A C 1
ATOM 3530 O O . LEU A 1 444 ? 37.844 8.867 -14.367 1 27.69 444 LEU A O 1
ATOM 3534 N N . ASN A 1 445 ? 38.781 7.281 -15.586 1 28 445 ASN A N 1
ATOM 3535 C CA . ASN A 1 445 ? 37.969 6.246 -16.188 1 28 445 ASN A CA 1
ATOM 3536 C C . ASN A 1 445 ? 36.969 5.652 -15.188 1 28 445 ASN A C 1
ATOM 3538 O O . ASN A 1 445 ? 36.531 4.523 -15.352 1 28 445 ASN A O 1
ATOM 3542 N N . VAL A 1 446 ? 37.25 6 -13.875 1 29.83 446 VAL A N 1
ATOM 3543 C CA . VAL A 1 446 ? 36.375 5.449 -12.828 1 29.83 446 VAL A CA 1
ATOM 3544 C C . VAL A 1 446 ? 34.938 5.871 -13.078 1 29.83 446 VAL A C 1
ATOM 3546 O O . VAL A 1 446 ? 34.656 7.055 -13.273 1 29.83 446 VAL A O 1
ATOM 3549 N N . ASN A 1 447 ? 34.25 5.234 -13.922 1 30.97 447 ASN A N 1
ATOM 3550 C CA . ASN A 1 447 ? 32.812 5.484 -14.086 1 30.97 447 ASN A CA 1
ATOM 3551 C C . ASN A 1 447 ? 32.188 6.039 -12.805 1 30.97 447 ASN A C 1
ATOM 3553 O O . ASN A 1 447 ? 31.75 5.277 -11.945 1 30.97 447 ASN A O 1
ATOM 3557 N N . MET A 1 448 ? 32.75 7.02 -12.094 1 34.62 448 MET A N 1
ATOM 3558 C CA . MET A 1 448 ? 32.5 8.008 -11.055 1 34.62 448 MET A CA 1
ATOM 3559 C C . MET A 1 448 ? 31.109 8.625 -11.227 1 34.62 448 MET A C 1
ATOM 3561 O O . MET A 1 448 ? 30.797 9.648 -10.617 1 34.62 448 MET A O 1
ATOM 3565 N N . SER A 1 449 ? 30.469 8.297 -12.148 1 38.91 449 SER A N 1
ATOM 3566 C CA . SER A 1 449 ? 29.234 8.992 -12.5 1 38.91 449 SER A CA 1
ATOM 3567 C C . SER A 1 449 ? 28.234 8.969 -11.344 1 38.91 449 SER A C 1
ATOM 3569 O O . SER A 1 449 ? 27.312 9.781 -11.305 1 38.91 449 SER A O 1
ATOM 3571 N N . CYS A 1 450 ? 28.375 8.055 -10.383 1 42.75 450 CYS A N 1
ATOM 3572 C CA . CYS A 1 450 ? 27.281 7.969 -9.422 1 42.75 450 CYS A CA 1
ATOM 3573 C C . CYS A 1 450 ? 27.656 8.641 -8.109 1 42.75 450 CYS A C 1
ATOM 3575 O O . CYS A 1 450 ? 26.984 8.469 -7.098 1 42.75 450 CYS A O 1
ATOM 3577 N N . ILE A 1 451 ? 28.875 9.289 -8.039 1 51.34 451 ILE A N 1
ATOM 3578 C CA . ILE A 1 451 ? 29.25 9.898 -6.77 1 51.34 451 ILE A CA 1
ATOM 3579 C C . ILE A 1 451 ? 28.641 11.297 -6.668 1 51.34 451 ILE A C 1
ATOM 3581 O O . ILE A 1 451 ? 28.844 12.133 -7.547 1 51.34 451 ILE A O 1
ATOM 3585 N N . PRO A 1 452 ? 27.906 11.492 -5.68 1 65.88 452 PRO A N 1
ATOM 3586 C CA . PRO A 1 452 ? 27.406 12.852 -5.484 1 65.88 452 PRO A CA 1
ATOM 3587 C C . PRO A 1 452 ? 28.516 13.898 -5.434 1 65.88 452 PRO A C 1
ATOM 3589 O O . PRO A 1 452 ? 29.625 13.594 -4.988 1 65.88 452 PRO A O 1
ATOM 3592 N N . THR A 1 453 ? 28.359 14.914 -6.219 1 75.75 453 THR A N 1
ATOM 3593 C CA . THR A 1 453 ? 29.297 16.016 -6.223 1 75.75 453 THR A CA 1
ATOM 3594 C C . THR A 1 453 ? 28.766 17.203 -5.414 1 75.75 453 THR A C 1
ATOM 3596 O O . THR A 1 453 ? 27.562 17.484 -5.445 1 75.75 453 THR A O 1
ATOM 3599 N N . MET A 1 454 ? 29.734 17.859 -4.727 1 85.44 454 MET A N 1
ATOM 3600 C CA . MET A 1 454 ? 29.375 19.062 -3.98 1 85.44 454 MET A CA 1
ATOM 3601 C C . MET A 1 454 ? 29.062 20.219 -4.926 1 85.44 454 MET A C 1
ATOM 3603 O O . MET A 1 454 ? 29.766 20.422 -5.918 1 85.44 454 MET A O 1
ATOM 3607 N N . SER A 1 455 ? 28.109 20.953 -4.578 1 89.94 455 SER A N 1
ATOM 3608 C CA . SER A 1 455 ? 27.641 21.984 -5.5 1 89.94 455 SER A CA 1
ATOM 3609 C C . SER A 1 455 ? 27.734 23.375 -4.867 1 89.94 455 SER A C 1
ATOM 3611 O O . SER A 1 455 ? 27.641 23.516 -3.646 1 89.94 455 SER A O 1
ATOM 3613 N N . ALA A 1 456 ? 27.906 24.375 -5.727 1 93.5 456 ALA A N 1
ATOM 3614 C CA . ALA A 1 456 ? 27.828 25.781 -5.336 1 93.5 456 ALA A CA 1
ATOM 3615 C C . ALA A 1 456 ? 26.578 26.438 -5.906 1 93.5 456 ALA A C 1
ATOM 3617 O O . ALA A 1 456 ? 26.328 27.625 -5.676 1 93.5 456 ALA A O 1
ATOM 3618 N N . THR A 1 457 ? 25.828 25.656 -6.539 1 93.94 457 THR A N 1
ATOM 3619 C CA . THR A 1 457 ? 24.688 26.234 -7.254 1 93.94 457 THR A CA 1
ATOM 3620 C C . THR A 1 457 ? 23.641 26.75 -6.277 1 93.94 457 THR A C 1
ATOM 3622 O O . THR A 1 457 ? 23.547 26.266 -5.148 1 93.94 457 THR A O 1
ATOM 3625 N N . VAL A 1 458 ? 22.906 27.797 -6.723 1 96.62 458 VAL A N 1
ATOM 3626 C CA . VAL A 1 458 ? 21.828 28.422 -5.941 1 96.62 458 VAL A CA 1
ATOM 3627 C C . VAL A 1 458 ? 20.562 28.516 -6.781 1 96.62 458 VAL A C 1
ATOM 3629 O O . VAL A 1 458 ? 20.609 28.906 -7.949 1 96.62 458 VAL A O 1
ATOM 3632 N N . TYR A 1 459 ? 19.516 28.062 -6.191 1 97.06 459 TYR A N 1
ATOM 3633 C CA . TYR A 1 459 ? 18.219 28.172 -6.844 1 97.06 459 TYR A CA 1
ATOM 3634 C C . TYR A 1 459 ? 17.25 29 -6.008 1 97.06 459 TYR A C 1
ATOM 3636 O O . TYR A 1 459 ? 17.344 29.016 -4.777 1 97.06 459 TYR A O 1
ATOM 3644 N N . CYS A 1 460 ? 16.422 29.719 -6.664 1 97.06 460 CYS A N 1
ATOM 3645 C CA . CYS A 1 460 ? 15.336 30.469 -6.055 1 97.06 460 CYS A CA 1
ATOM 3646 C C . CYS A 1 460 ? 13.984 29.906 -6.461 1 97.06 460 CYS A C 1
ATOM 3648 O O . CYS A 1 460 ? 13.719 29.719 -7.648 1 97.06 460 CYS A O 1
ATOM 3650 N N . TYR A 1 461 ? 13.188 29.625 -5.492 1 96.5 461 TYR A N 1
ATOM 3651 C CA . TYR A 1 461 ? 11.859 29.094 -5.719 1 96.5 461 TYR A CA 1
ATOM 3652 C C . TYR A 1 461 ? 10.781 30.125 -5.422 1 96.5 461 TYR A C 1
ATOM 3654 O O . TYR A 1 461 ? 10.789 30.75 -4.355 1 96.5 461 TYR A O 1
ATOM 3662 N N . ASP A 1 462 ? 9.898 30.266 -6.336 1 91.56 462 ASP A N 1
ATOM 3663 C CA . ASP A 1 462 ? 8.734 31.125 -6.156 1 91.56 462 ASP A CA 1
ATOM 3664 C C . ASP A 1 462 ? 7.473 30.312 -5.898 1 91.56 462 ASP A C 1
ATOM 3666 O O . ASP A 1 462 ? 6.922 29.703 -6.82 1 91.56 462 ASP A O 1
ATOM 3670 N N . PRO A 1 463 ? 7.039 30.312 -4.66 1 89.44 463 PRO A N 1
ATOM 3671 C CA . PRO A 1 463 ? 5.875 29.484 -4.328 1 89.44 463 PRO A CA 1
ATOM 3672 C C . PRO A 1 463 ? 4.613 29.906 -5.078 1 89.44 463 PRO A C 1
ATOM 3674 O O . PRO A 1 463 ? 3.695 29.109 -5.258 1 89.44 463 PRO A O 1
ATOM 3677 N N . LEU A 1 464 ? 4.492 31.141 -5.449 1 79.44 464 LEU A N 1
ATOM 3678 C CA . LEU A 1 464 ? 3.312 31.625 -6.16 1 79.44 464 LEU A CA 1
ATOM 3679 C C . LEU A 1 464 ? 3.234 31.016 -7.559 1 79.44 464 LEU A C 1
ATOM 3681 O O . LEU A 1 464 ? 2.152 30.641 -8.016 1 79.44 464 LEU A O 1
ATOM 3685 N N . THR A 1 465 ? 4.387 30.906 -8.203 1 83.94 465 THR A N 1
ATOM 3686 C CA . THR A 1 465 ? 4.414 30.391 -9.562 1 83.94 465 THR A CA 1
ATOM 3687 C C . THR A 1 465 ? 4.832 28.922 -9.57 1 83.94 465 THR A C 1
ATOM 3689 O O . THR A 1 465 ? 4.707 28.234 -10.586 1 83.94 465 THR A O 1
ATOM 3692 N N . ASP A 1 466 ? 5.266 28.438 -8.461 1 91.81 466 ASP A N 1
ATOM 3693 C CA . ASP A 1 466 ? 5.777 27.078 -8.336 1 91.81 466 ASP A CA 1
ATOM 3694 C C . ASP A 1 466 ? 6.91 26.828 -9.336 1 91.81 466 ASP A C 1
ATOM 3696 O O . ASP A 1 466 ? 6.898 25.828 -10.055 1 91.81 466 ASP A O 1
ATOM 3700 N N . MET A 1 467 ? 7.816 27.719 -9.375 1 91.19 467 MET A N 1
ATOM 3701 C CA . MET A 1 467 ? 8.914 27.625 -10.328 1 91.19 467 MET A CA 1
ATOM 3702 C C . MET A 1 467 ? 10.258 27.891 -9.648 1 91.19 467 MET A C 1
ATOM 3704 O O . MET A 1 467 ? 10.336 28.688 -8.711 1 91.19 467 MET A O 1
ATOM 3708 N N . TRP A 1 468 ? 11.234 27.234 -10.219 1 94.56 468 TRP A N 1
ATOM 3709 C CA . TRP A 1 468 ? 12.609 27.422 -9.773 1 94.56 468 TRP A CA 1
ATOM 3710 C C . TRP A 1 468 ? 13.391 28.281 -10.766 1 94.56 468 TRP A C 1
ATOM 3712 O O . TRP A 1 468 ? 13.227 28.125 -11.984 1 94.56 468 TRP A O 1
ATOM 3722 N N . SER A 1 469 ? 14.203 29.109 -10.305 1 94.38 469 SER A N 1
ATOM 3723 C CA . SER A 1 469 ? 15.141 29.891 -11.117 1 94.38 469 SER A CA 1
ATOM 3724 C C . SER A 1 469 ? 16.562 29.766 -10.594 1 94.38 469 SER A C 1
ATOM 3726 O O . SER A 1 469 ? 16.781 29.781 -9.383 1 94.38 469 SER A O 1
ATOM 3728 N N . GLU A 1 470 ? 17.484 29.625 -11.523 1 95.25 470 GLU A N 1
ATOM 3729 C CA . GLU A 1 470 ? 18.875 29.547 -11.125 1 95.25 470 GLU A CA 1
ATOM 3730 C C . GLU A 1 470 ? 19.469 30.938 -10.891 1 95.25 470 GLU A C 1
ATOM 3732 O O . GLU A 1 470 ? 19.203 31.875 -11.656 1 95.25 470 GLU A O 1
ATOM 3737 N N . ARG A 1 471 ? 20.172 31.109 -9.805 1 96.12 471 ARG A N 1
ATOM 3738 C CA . ARG A 1 471 ? 20.859 32.344 -9.469 1 96.12 471 ARG A CA 1
ATOM 3739 C C . ARG A 1 471 ? 22.375 32.156 -9.5 1 96.12 471 ARG A C 1
ATOM 3741 O O . ARG A 1 471 ? 22.859 31.062 -9.758 1 96.12 471 ARG A O 1
ATOM 3748 N N . SER A 1 472 ? 23.078 33.281 -9.312 1 95.94 472 SER A N 1
ATOM 3749 C CA . SER A 1 472 ? 24.531 33.188 -9.305 1 95.94 472 SER A CA 1
ATOM 3750 C C . SER A 1 472 ? 25.016 32.188 -8.258 1 95.94 472 SER A C 1
ATOM 3752 O O . SER A 1 472 ? 24.516 32.156 -7.141 1 95.94 472 SER A O 1
ATOM 3754 N N . ALA A 1 473 ? 25.984 31.406 -8.641 1 95.31 473 ALA A N 1
ATOM 3755 C CA . ALA A 1 473 ? 26.516 30.375 -7.75 1 95.31 473 ALA A CA 1
ATOM 3756 C C . ALA A 1 473 ? 27.391 31 -6.664 1 95.31 473 ALA A C 1
ATOM 3758 O O . ALA A 1 473 ? 27.969 32.062 -6.855 1 95.31 473 ALA A O 1
ATOM 3759 N N . MET A 1 474 ? 27.438 30.297 -5.586 1 95.31 474 MET A N 1
ATOM 3760 C CA . MET A 1 474 ? 28.391 30.688 -4.551 1 95.31 474 MET A CA 1
ATOM 3761 C C . MET A 1 474 ? 29.828 30.594 -5.07 1 95.31 474 MET A C 1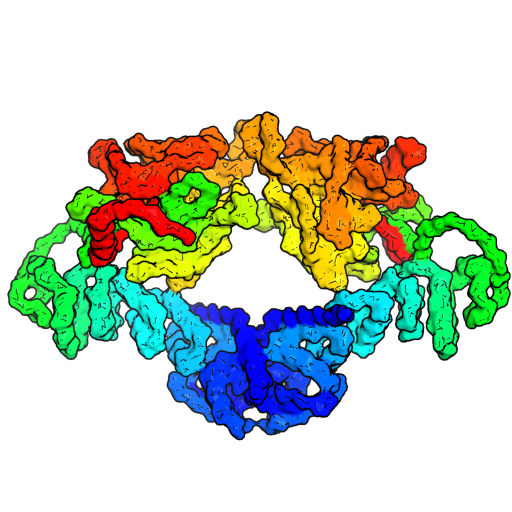
ATOM 3763 O O . MET A 1 474 ? 30.094 29.891 -6.051 1 95.31 474 MET A O 1
ATOM 3767 N N . HIS A 1 475 ? 30.719 31.266 -4.395 1 92.12 475 HIS A N 1
ATOM 3768 C CA . HIS A 1 475 ? 32.125 31.172 -4.75 1 92.12 475 HIS A CA 1
ATOM 3769 C C . HIS A 1 475 ? 32.719 29.828 -4.312 1 92.12 475 HIS A C 1
ATOM 3771 O O . HIS A 1 475 ? 33.656 29.328 -4.93 1 92.12 475 HIS A O 1
ATOM 3777 N N . VAL A 1 476 ? 32.188 29.281 -3.217 1 92 476 VAL A N 1
ATOM 3778 C CA . VAL A 1 476 ? 32.688 28.047 -2.65 1 92 476 VAL A CA 1
ATOM 3779 C C . VAL A 1 476 ? 31.594 27 -2.594 1 92 476 VAL A C 1
ATOM 3781 O O . VAL A 1 476 ? 30.531 27.234 -2.008 1 92 476 VAL A O 1
ATOM 3784 N N . ALA A 1 477 ? 31.891 25.859 -3.23 1 92.44 477 ALA A N 1
ATOM 3785 C CA . ALA A 1 477 ? 31 24.719 -3.078 1 92.44 477 ALA A CA 1
ATOM 3786 C C . ALA A 1 477 ? 31.062 24.156 -1.661 1 92.44 477 ALA A C 1
ATOM 3788 O O . ALA A 1 477 ? 32.156 24.047 -1.081 1 92.44 477 ALA A O 1
ATOM 3789 N N . ARG A 1 478 ? 29.922 23.828 -1.104 1 92.69 478 ARG A N 1
ATOM 3790 C CA . ARG A 1 478 ? 29.891 23.406 0.29 1 92.69 478 ARG A CA 1
ATOM 3791 C C . ARG A 1 478 ? 28.609 22.625 0.585 1 92.69 478 ARG A C 1
ATOM 3793 O O . ARG A 1 478 ? 27.672 22.641 -0.211 1 92.69 478 ARG A O 1
ATOM 3800 N N . PHE A 1 479 ? 28.609 21.969 1.686 1 90.81 479 PHE A N 1
ATOM 3801 C CA . PHE A 1 479 ? 27.422 21.281 2.186 1 90.81 479 PHE A CA 1
ATOM 3802 C C . PHE A 1 479 ? 27.297 21.438 3.697 1 90.81 479 PHE A C 1
ATOM 3804 O O . PHE A 1 479 ? 28.266 21.844 4.359 1 90.81 479 PHE A O 1
ATOM 3811 N N . SER A 1 480 ? 26.047 21.297 4.234 1 91.56 480 SER A N 1
ATOM 3812 C CA . SER A 1 480 ? 25.75 21.422 5.66 1 91.56 480 SER A CA 1
ATOM 3813 C C . SER A 1 480 ? 26.156 22.781 6.207 1 91.56 480 SER A C 1
ATOM 3815 O O . SER A 1 480 ? 26.719 22.875 7.301 1 91.56 480 SER A O 1
ATOM 3817 N N . HIS A 1 481 ? 26.062 23.828 5.371 1 93.94 481 HIS A N 1
ATOM 3818 C CA . HIS A 1 481 ? 26.25 25.203 5.785 1 93.94 481 HIS A CA 1
ATOM 3819 C C . HIS A 1 481 ? 24.938 25.828 6.262 1 93.94 481 HIS A C 1
ATOM 3821 O O . HIS A 1 481 ? 23.891 25.172 6.215 1 93.94 481 HIS A O 1
ATOM 3827 N N . ALA A 1 482 ? 24.969 27.031 6.82 1 94.56 482 ALA A N 1
ATOM 3828 C CA . ALA A 1 482 ? 23.781 27.75 7.258 1 94.56 482 ALA A CA 1
ATOM 3829 C C . ALA A 1 482 ? 23.469 28.922 6.32 1 94.56 482 ALA A C 1
ATOM 3831 O O . ALA A 1 482 ? 24.375 29.5 5.715 1 94.56 482 ALA A O 1
ATOM 3832 N N . MET A 1 483 ? 22.297 29.172 6.199 1 95.75 483 MET A N 1
ATOM 3833 C CA . MET A 1 483 ? 21.844 30.344 5.449 1 95.75 483 MET A CA 1
ATOM 3834 C C . MET A 1 483 ? 20.891 31.188 6.289 1 95.75 483 MET A C 1
ATOM 3836 O O . MET A 1 483 ? 20.047 30.656 7.012 1 95.75 483 MET A O 1
ATOM 3840 N N . GLU A 1 484 ? 21.078 32.469 6.25 1 95.06 484 GLU A N 1
ATOM 3841 C CA . GLU A 1 484 ? 20.203 33.406 6.965 1 95.06 484 GLU A CA 1
ATOM 3842 C C . GLU A 1 484 ? 20.156 34.75 6.262 1 95.06 484 GLU A C 1
ATOM 3844 O O . GLU A 1 484 ? 21.094 35.125 5.539 1 95.06 484 GLU A O 1
ATOM 3849 N N . VAL A 1 485 ? 19.094 35.406 6.43 1 94.44 485 VAL A N 1
ATOM 3850 C CA . VAL A 1 485 ? 18.922 36.719 5.852 1 94.44 485 VAL A CA 1
ATOM 3851 C C . VAL A 1 485 ? 19.297 37.781 6.879 1 94.44 485 VAL A C 1
ATOM 3853 O O . VAL A 1 485 ? 18.875 37.719 8.039 1 94.44 485 VAL A O 1
ATOM 3856 N N . TYR A 1 486 ? 20.094 38.688 6.465 1 91.94 486 TYR A N 1
ATOM 3857 C CA . TYR A 1 486 ? 20.531 39.812 7.32 1 91.94 486 TYR A CA 1
ATOM 3858 C C . TYR A 1 486 ? 20.719 41.094 6.516 1 91.94 486 TYR A C 1
ATOM 3860 O O . TYR A 1 486 ? 21.469 41.094 5.539 1 91.94 486 TYR A O 1
ATOM 3868 N N . SER A 1 487 ? 20 42.125 6.91 1 88.75 487 SER A N 1
ATOM 3869 C CA . SER A 1 487 ? 20.109 43.438 6.32 1 88.75 487 SER A CA 1
ATOM 3870 C C . SER A 1 487 ? 19.859 43.406 4.816 1 88.75 487 SER A C 1
ATOM 3872 O O . SER A 1 487 ? 20.656 43.938 4.035 1 88.75 487 SER A O 1
ATOM 3874 N N . GLY A 1 488 ? 18.938 42.656 4.414 1 90.75 488 GLY A N 1
ATOM 3875 C CA . GLY A 1 488 ? 18.5 42.594 3.027 1 90.75 488 GLY A CA 1
ATOM 3876 C C . GLY A 1 488 ? 19.359 41.719 2.152 1 90.75 488 GLY A C 1
ATOM 3877 O O . GLY A 1 488 ? 19.219 41.719 0.929 1 90.75 488 GLY A O 1
ATOM 3878 N N . ARG A 1 489 ? 20.234 41.062 2.74 1 94.81 489 ARG A N 1
ATOM 3879 C CA . ARG A 1 489 ? 21.094 40.125 2.02 1 94.81 489 ARG A CA 1
ATOM 3880 C C . ARG A 1 489 ? 20.984 38.719 2.586 1 94.81 489 ARG A C 1
ATOM 3882 O O . ARG A 1 489 ? 20.484 38.531 3.699 1 94.81 489 ARG A O 1
ATOM 3889 N N . ILE A 1 490 ? 21.438 37.781 1.747 1 97.06 490 ILE A N 1
ATOM 3890 C CA . ILE A 1 490 ? 21.422 36.375 2.168 1 97.06 490 ILE A CA 1
ATOM 3891 C C . ILE A 1 490 ? 22.844 35.906 2.455 1 97.06 490 ILE A C 1
ATOM 3893 O O . ILE A 1 490 ? 23.734 36.094 1.627 1 97.06 490 ILE A O 1
ATOM 3897 N N . PHE A 1 491 ? 23.078 35.312 3.564 1 96.5 491 PHE A N 1
ATOM 3898 C CA . PHE A 1 491 ? 24.406 34.875 3.973 1 96.5 491 PHE A CA 1
ATOM 3899 C C . PHE A 1 491 ? 24.516 33.375 3.924 1 96.5 491 PHE A C 1
ATOM 3901 O O . PHE A 1 491 ? 23.609 32.656 4.375 1 96.5 491 PHE A O 1
ATOM 3908 N N . ALA A 1 492 ? 25.531 32.844 3.318 1 97.12 492 ALA A N 1
ATOM 3909 C CA . ALA A 1 492 ? 25.953 31.453 3.449 1 97.12 492 ALA A CA 1
ATOM 3910 C C . ALA A 1 492 ? 27.141 31.328 4.398 1 97.12 492 ALA A C 1
ATOM 3912 O O . ALA A 1 492 ? 28.172 31.953 4.191 1 97.12 492 ALA A O 1
ATOM 3913 N N . ILE A 1 493 ? 27 30.469 5.352 1 95.81 493 ILE A N 1
ATOM 3914 C CA . ILE A 1 493 ? 27.953 30.516 6.457 1 95.81 493 ILE A CA 1
ATOM 3915 C C . ILE A 1 493 ? 28.5 29.109 6.727 1 95.81 493 ILE A C 1
ATOM 3917 O O . ILE A 1 493 ? 27.734 28.188 7.02 1 95.81 493 ILE A O 1
ATOM 3921 N N . GLY A 1 494 ? 29.797 29 6.691 1 94.69 494 GLY A N 1
ATOM 3922 C CA . GLY A 1 494 ? 30.469 27.766 7.059 1 94.69 494 GLY A CA 1
ATOM 3923 C C . GLY A 1 494 ? 30.141 26.609 6.148 1 94.69 494 GLY A C 1
ATOM 3924 O O . GLY A 1 494 ? 30.125 26.75 4.926 1 94.69 494 GLY A O 1
ATOM 3925 N N . GLY A 1 495 ? 29.969 25.359 6.789 1 92.25 495 GLY A N 1
ATOM 3926 C CA . GLY A 1 495 ? 29.781 24.125 6.062 1 92.25 495 GLY A CA 1
ATOM 3927 C C . GLY A 1 495 ? 31.047 23.297 5.938 1 92.25 495 GLY A C 1
ATOM 3928 O O . GLY A 1 495 ? 31.969 23.453 6.727 1 92.25 495 GLY A O 1
ATOM 3929 N N . TYR A 1 496 ? 30.859 22.297 4.988 1 88.75 496 TYR A N 1
ATOM 3930 C CA . TYR A 1 496 ? 32 21.422 4.73 1 88.75 496 TYR A CA 1
ATOM 3931 C C . TYR A 1 496 ? 32.406 21.5 3.266 1 88.75 496 TYR A C 1
ATOM 3933 O O . TYR A 1 496 ? 31.609 21.797 2.395 1 88.75 496 TYR A O 1
ATOM 3941 N N . THR A 1 497 ? 33.656 21.266 3.154 1 84.62 497 THR A N 1
ATOM 3942 C CA . THR A 1 497 ? 34.156 20.906 1.833 1 84.62 497 THR A CA 1
ATOM 3943 C C . THR A 1 497 ? 34.688 19.484 1.834 1 84.62 497 THR A C 1
ATOM 3945 O O . THR A 1 497 ? 35.062 18.953 2.887 1 84.62 497 THR A O 1
ATOM 3948 N N . SER A 1 498 ? 34.531 18.875 0.693 1 73.31 498 SER A N 1
ATOM 3949 C CA . SER A 1 498 ? 34.969 17.484 0.652 1 73.31 498 SER A CA 1
ATOM 3950 C C . SER A 1 498 ? 36.312 17.359 -0.082 1 73.31 498 SER A C 1
ATOM 3952 O O . SER A 1 498 ? 36.438 17.812 -1.225 1 73.31 498 SER A O 1
ATOM 3954 N N . LEU A 1 499 ? 37.344 16.938 0.617 1 55.09 499 LEU A N 1
ATOM 3955 C CA . LEU A 1 499 ? 38.625 16.688 0.009 1 55.09 499 LEU A CA 1
ATOM 3956 C C . LEU A 1 499 ? 38.719 15.266 -0.528 1 55.09 499 LEU A C 1
ATOM 3958 O O . LEU A 1 499 ? 39.438 15.008 -1.503 1 55.09 499 LEU A O 1
ATOM 3962 N N . SER A 1 500 ? 38 14.461 0.188 1 50.53 500 SER A N 1
ATOM 3963 C CA . SER A 1 500 ? 37.906 13.062 -0.2 1 50.53 500 SER A CA 1
ATOM 3964 C C . SER A 1 500 ? 36.594 12.445 0.274 1 50.53 500 SER A C 1
ATOM 3966 O O . SER A 1 500 ? 35.781 13.117 0.917 1 50.53 500 SER A O 1
ATOM 3968 N N . ARG A 1 501 ? 36.312 11.305 -0.078 1 50.19 501 ARG A N 1
ATOM 3969 C CA . ARG A 1 501 ? 35.062 10.633 0.282 1 50.19 501 ARG A CA 1
ATOM 3970 C C . ARG A 1 501 ? 34.906 10.516 1.796 1 50.19 501 ARG A C 1
ATOM 3972 O O . ARG A 1 501 ? 33.812 10.438 2.318 1 50.19 501 ARG A O 1
ATOM 3979 N N . THR A 1 502 ? 36.031 10.539 2.42 1 53.75 502 THR A N 1
ATOM 3980 C CA . THR A 1 502 ? 35.938 10.312 3.859 1 53.75 502 THR A CA 1
ATOM 3981 C C . THR A 1 502 ? 36.438 11.547 4.625 1 53.75 502 THR A C 1
ATOM 3983 O O . THR A 1 502 ? 36.375 11.578 5.855 1 53.75 502 THR A O 1
ATOM 3986 N N . HIS A 1 503 ? 36.938 12.43 3.842 1 61.41 503 HIS A N 1
ATOM 3987 C CA . HIS A 1 503 ? 37.469 13.594 4.527 1 61.41 503 HIS A CA 1
ATOM 3988 C C . HIS A 1 503 ? 36.719 14.859 4.176 1 61.41 503 HIS A C 1
ATOM 3990 O O . HIS A 1 503 ? 36.656 15.242 3.006 1 61.41 503 HIS A O 1
ATOM 3996 N N . ASN A 1 504 ? 36.125 15.352 5.258 1 75.44 504 ASN A N 1
ATOM 3997 C CA . ASN A 1 504 ? 35.469 16.656 5.16 1 75.44 504 ASN A CA 1
ATOM 3998 C C . ASN A 1 504 ? 36.188 17.703 6.016 1 75.44 504 ASN A C 1
ATOM 4000 O O . ASN A 1 504 ? 36.719 17.375 7.07 1 75.44 504 ASN A O 1
ATOM 4004 N N . GLU A 1 505 ? 36.312 18.797 5.457 1 80.88 505 GLU A N 1
ATOM 4005 C CA . GLU A 1 505 ? 36.906 19.906 6.203 1 80.88 505 GLU A CA 1
ATOM 4006 C C . GLU A 1 505 ? 35.875 21 6.473 1 80.88 505 GLU A C 1
ATOM 4008 O O . GLU A 1 505 ? 35.25 21.516 5.539 1 80.88 505 GLU A O 1
ATOM 4013 N N . PRO A 1 506 ? 35.719 21.328 7.809 1 88.81 506 PRO A N 1
ATOM 4014 C CA . PRO A 1 506 ? 34.844 22.453 8.102 1 88.81 506 PRO A CA 1
ATOM 4015 C C . PRO A 1 506 ? 35.344 23.781 7.539 1 88.81 506 PRO A C 1
ATOM 4017 O O . PRO A 1 506 ? 36.562 24.031 7.551 1 88.81 506 PRO A O 1
ATOM 4020 N N . LEU A 1 507 ? 34.438 24.531 7.113 1 90.94 507 LEU A N 1
ATOM 4021 C CA . LEU A 1 507 ? 34.781 25.797 6.477 1 90.94 507 LEU A CA 1
ATOM 4022 C C . LEU A 1 507 ? 34.562 26.953 7.441 1 90.94 507 LEU A C 1
ATOM 4024 O O . LEU A 1 507 ? 33.688 26.906 8.297 1 90.94 507 LEU A O 1
ATOM 4028 N N . ASP A 1 508 ? 35.438 27.984 7.277 1 92.69 508 ASP A N 1
ATOM 4029 C CA . ASP A 1 508 ? 35.219 29.234 8 1 92.69 508 ASP A CA 1
ATOM 4030 C C . ASP A 1 508 ? 34.75 30.344 7.066 1 92.69 508 ASP A C 1
ATOM 4032 O O . ASP A 1 508 ? 34.594 31.5 7.488 1 92.69 508 ASP A O 1
ATOM 4036 N N . VAL A 1 509 ? 34.438 29.969 5.906 1 93.44 509 VAL A N 1
ATOM 4037 C CA . VAL A 1 509 ? 34.125 30.953 4.875 1 93.44 509 VAL A CA 1
ATOM 4038 C C . VAL A 1 509 ? 32.688 31.438 5.055 1 93.44 509 VAL A C 1
ATOM 4040 O O . VAL A 1 509 ? 31.797 30.656 5.371 1 93.44 509 VAL A O 1
ATOM 4043 N N . VAL A 1 510 ? 32.5 32.781 4.906 1 96.06 510 VAL A N 1
ATOM 4044 C CA . VAL A 1 510 ? 31.188 33.406 4.891 1 96.06 510 VAL A CA 1
ATOM 4045 C C . VAL A 1 510 ? 31.047 34.281 3.652 1 96.06 510 VAL A C 1
ATOM 4047 O O . VAL A 1 510 ? 31.922 35.094 3.355 1 96.06 510 VAL A O 1
ATOM 4050 N N . GLU A 1 511 ? 30.031 34.062 2.914 1 95.5 511 GLU A N 1
ATOM 4051 C CA . GLU A 1 511 ? 29.734 34.906 1.763 1 95.5 511 GLU A CA 1
ATOM 4052 C C . GLU A 1 511 ? 28.297 35.438 1.806 1 95.5 511 GLU A C 1
ATOM 4054 O O . GLU A 1 511 ? 27.422 34.812 2.422 1 95.5 511 GLU A O 1
ATOM 4059 N N . CYS A 1 512 ? 28.078 36.531 1.293 1 95.69 512 CYS A N 1
ATOM 4060 C CA . CYS A 1 512 ? 26.766 37.156 1.274 1 95.69 512 CYS A CA 1
ATOM 4061 C C . CYS A 1 512 ? 26.297 37.406 -0.156 1 95.69 512 CYS A C 1
ATOM 4063 O O . CYS A 1 512 ? 27.094 37.781 -1.018 1 95.69 512 CYS A O 1
ATOM 4065 N N . TYR A 1 513 ? 25.094 37.188 -0.363 1 96.81 513 TYR A N 1
ATOM 4066 C CA . TYR A 1 513 ? 24.438 37.281 -1.661 1 96.81 513 TYR A CA 1
ATOM 4067 C C . TYR A 1 513 ? 23.469 38.469 -1.693 1 96.81 513 TYR A C 1
ATOM 4069 O O . TYR A 1 513 ? 22.625 38.625 -0.812 1 96.81 513 TYR A O 1
ATOM 4077 N N . SER A 1 514 ? 23.609 39.312 -2.727 1 95 514 SER A N 1
ATOM 4078 C CA . SER A 1 514 ? 22.641 40.375 -2.996 1 95 514 SER A CA 1
ATOM 4079 C C . SER A 1 514 ? 21.609 39.938 -4.035 1 95 514 SER A C 1
ATOM 4081 O O . SER A 1 514 ? 21.922 39.844 -5.223 1 95 514 SER A O 1
ATOM 4083 N N . PRO A 1 515 ? 20.5 39.719 -3.574 1 93 515 PRO A N 1
ATOM 4084 C CA . PRO A 1 515 ? 19.484 39.312 -4.543 1 93 515 PRO A CA 1
ATOM 4085 C C . PRO A 1 515 ? 19.234 40.344 -5.625 1 93 515 PRO A C 1
ATOM 4087 O O . PRO A 1 515 ? 18.891 40 -6.758 1 93 515 PRO A O 1
ATOM 4090 N N . GLU A 1 516 ? 19.359 41.562 -5.309 1 91.38 516 GLU A N 1
ATOM 4091 C CA . GLU A 1 516 ? 19.156 42.625 -6.273 1 91.38 516 GLU A CA 1
ATOM 4092 C C . GLU A 1 516 ? 20.234 42.625 -7.359 1 91.38 516 GLU A C 1
ATOM 4094 O O . GLU A 1 516 ? 19.922 42.781 -8.539 1 91.38 516 GLU A O 1
ATOM 4099 N N . ARG A 1 517 ? 21.406 42.312 -6.984 1 93.5 517 ARG A N 1
ATOM 4100 C CA . ARG A 1 517 ? 22.516 42.344 -7.926 1 93.5 517 ARG A CA 1
ATOM 4101 C C . ARG A 1 517 ? 22.844 40.938 -8.43 1 93.5 517 ARG A C 1
ATOM 4103 O O . ARG A 1 517 ? 23.578 40.781 -9.414 1 93.5 517 ARG A O 1
ATOM 4110 N N . ASP A 1 518 ? 22.312 40 -7.816 1 95.81 518 ASP A N 1
ATOM 4111 C CA . ASP A 1 518 ? 22.594 38.594 -8.117 1 95.81 518 ASP A CA 1
ATOM 4112 C C . ASP A 1 518 ? 24.094 38.312 -8.078 1 95.81 518 ASP A C 1
ATOM 4114 O O . ASP A 1 518 ? 24.656 37.781 -9.031 1 95.81 518 ASP A O 1
ATOM 4118 N N . GLN A 1 519 ? 24.625 38.688 -6.992 1 94.19 519 GLN A N 1
ATOM 4119 C CA . GLN A 1 519 ? 26.062 38.531 -6.84 1 94.19 519 GLN A CA 1
ATOM 4120 C C . GLN A 1 519 ? 26.422 38.125 -5.41 1 94.19 519 GLN A C 1
ATOM 4122 O O . GLN A 1 519 ? 25.75 38.562 -4.461 1 94.19 519 GLN A O 1
ATOM 4127 N N . TRP A 1 520 ? 27.516 37.375 -5.336 1 95.62 520 TRP A N 1
ATOM 4128 C CA . TRP A 1 520 ? 28.047 36.969 -4.047 1 95.62 520 TRP A CA 1
ATOM 4129 C C . TRP A 1 520 ? 29.312 37.75 -3.713 1 95.62 520 TRP A C 1
ATOM 4131 O O . TRP A 1 520 ? 30.094 38.125 -4.609 1 95.62 520 TRP A O 1
ATOM 4141 N N . SER A 1 521 ? 29.484 38 -2.502 1 93.69 521 SER A N 1
ATOM 4142 C CA . SER A 1 521 ? 30.703 38.625 -2.006 1 93.69 521 SER A CA 1
ATOM 4143 C C . SER A 1 521 ? 31.172 37.969 -0.707 1 93.69 521 SER A C 1
ATOM 4145 O O . SER A 1 521 ? 30.359 37.531 0.106 1 93.69 521 SER A O 1
ATOM 4147 N N . PHE A 1 522 ? 32.5 37.938 -0.503 1 93.81 522 PHE A N 1
ATOM 4148 C CA . PHE A 1 522 ? 33.031 37.406 0.74 1 93.81 522 PHE A CA 1
ATOM 4149 C C . PHE A 1 522 ? 32.969 38.438 1.855 1 93.81 522 PHE A C 1
ATOM 4151 O O . PHE A 1 522 ? 33.094 39.625 1.605 1 93.81 522 PHE A O 1
ATOM 4158 N N . ILE A 1 523 ? 32.75 38 2.998 1 92.69 523 ILE A N 1
ATOM 4159 C CA . ILE A 1 523 ? 32.938 38.812 4.188 1 92.69 523 ILE A CA 1
ATOM 4160 C C . ILE A 1 523 ? 33.906 38.125 5.137 1 92.69 523 ILE A C 1
ATOM 4162 O O . ILE A 1 523 ? 34.594 37.188 4.762 1 92.69 523 ILE A O 1
ATOM 4166 N N . GLU A 1 524 ? 34.062 38.719 6.32 1 92.56 524 GLU A N 1
ATOM 4167 C CA . GLU A 1 524 ? 35.031 38.156 7.281 1 92.56 524 GLU A CA 1
ATOM 4168 C C . GLU A 1 524 ? 34.719 36.719 7.621 1 92.56 524 GLU A C 1
ATOM 4170 O O . GLU A 1 524 ? 33.562 36.344 7.82 1 92.56 524 GLU A O 1
ATOM 4175 N N . PRO A 1 525 ? 35.719 35.906 7.609 1 93.81 525 PRO A N 1
ATOM 4176 C CA . PRO A 1 525 ? 35.5 34.5 7.945 1 93.81 525 PRO A CA 1
ATOM 4177 C C . PRO A 1 525 ? 35.156 34.281 9.414 1 93.81 525 PRO A C 1
ATOM 4179 O O . PRO A 1 525 ? 35.438 35.156 10.25 1 93.81 525 PRO A O 1
ATOM 4182 N N . LEU A 1 526 ? 34.562 33.219 9.609 1 93.94 526 LEU A N 1
ATOM 4183 C CA . LEU A 1 526 ? 34.312 32.812 10.992 1 93.94 526 LEU A CA 1
ATOM 4184 C C . LEU A 1 526 ? 35.594 32.688 11.773 1 93.94 526 LEU A C 1
ATOM 4186 O O . LEU A 1 526 ? 36.656 32.375 11.195 1 93.94 526 LEU A O 1
ATOM 4190 N N . ARG A 1 527 ? 35.531 32.906 13.008 1 92.31 527 ARG A N 1
ATOM 4191 C CA . ARG A 1 527 ? 36.688 32.688 13.867 1 92.31 527 ARG A CA 1
ATOM 4192 C C . ARG A 1 527 ? 36.969 31.203 14.062 1 92.31 527 ARG A C 1
ATOM 4194 O O . ARG A 1 527 ? 38.094 30.797 14.266 1 92.31 527 ARG A O 1
ATOM 4201 N N . VAL A 1 528 ? 35.906 30.484 14.148 1 89.38 528 VAL A N 1
ATOM 4202 C CA . VAL A 1 528 ? 35.969 29.031 14.25 1 89.38 528 VAL A CA 1
ATOM 4203 C C . VAL A 1 528 ? 35.188 28.391 13.109 1 89.38 528 VAL A C 1
ATOM 4205 O O . VAL A 1 528 ? 34 28.625 12.969 1 89.38 528 VAL A O 1
ATOM 4208 N N . PRO A 1 529 ? 35.938 27.578 12.32 1 89.94 529 PRO A N 1
ATOM 4209 C CA . PRO A 1 529 ? 35.188 26.875 11.281 1 89.94 529 PRO A CA 1
ATOM 4210 C C . PRO A 1 529 ? 34.031 26.031 11.844 1 89.94 529 PRO A C 1
ATOM 4212 O O . PRO A 1 529 ? 34.156 25.484 12.945 1 89.94 529 PRO A O 1
ATOM 4215 N N . ALA A 1 530 ? 33.031 25.906 11.062 1 87.44 530 ALA A N 1
ATOM 4216 C CA . ALA A 1 530 ? 31.875 25.188 11.609 1 87.44 530 ALA A CA 1
ATOM 4217 C C . ALA A 1 530 ? 31.062 24.547 10.492 1 87.44 530 ALA A C 1
ATOM 4219 O O . ALA A 1 530 ? 30.516 25.234 9.625 1 87.44 530 ALA A O 1
ATOM 4220 N N . GLY A 1 531 ? 31 23.297 10.469 1 87.88 531 GLY A N 1
ATOM 4221 C CA . GLY A 1 531 ? 30 22.562 9.719 1 87.88 531 GLY A CA 1
ATOM 4222 C C . GLY A 1 531 ? 28.766 22.219 10.539 1 87.88 531 GLY A C 1
ATOM 4223 O O . GLY A 1 531 ? 28.828 22.203 11.773 1 87.88 531 GLY A O 1
ATOM 4224 N N . LEU A 1 532 ? 27.547 22.188 9.922 1 87.06 532 LEU A N 1
ATOM 4225 C CA . LEU A 1 532 ? 26.312 21.812 10.594 1 87.06 532 LEU A CA 1
ATOM 4226 C C . LEU A 1 532 ? 25.922 22.875 11.617 1 87.06 532 LEU A C 1
ATOM 4228 O O . LEU A 1 532 ? 25.328 22.562 12.648 1 87.06 532 LEU A O 1
ATOM 4232 N N . CYS A 1 533 ? 26.281 24.078 11.375 1 87.69 533 CYS A N 1
ATOM 4233 C CA . CYS A 1 533 ? 25.906 25.172 12.266 1 87.69 533 CYS A CA 1
ATOM 4234 C C . CYS A 1 533 ? 24.547 25.766 11.875 1 87.69 533 CYS A C 1
ATOM 4236 O O . CYS A 1 533 ? 24 25.422 10.82 1 87.69 533 CYS A O 1
ATOM 4238 N N . SER A 1 534 ? 24.016 26.562 12.781 1 89.81 534 SER A N 1
ATOM 4239 C CA . SER A 1 534 ? 22.797 27.312 12.523 1 89.81 534 SER A CA 1
ATOM 4240 C C . SER A 1 534 ? 23.047 28.828 12.609 1 89.81 534 SER A C 1
ATOM 4242 O O . SER A 1 534 ? 23.984 29.266 13.266 1 89.81 534 SER A O 1
ATOM 4244 N N . ALA A 1 535 ? 22.281 29.531 11.867 1 92.06 535 ALA A N 1
ATOM 4245 C CA . ALA A 1 535 ? 22.406 31 11.883 1 92.06 535 ALA A CA 1
ATOM 4246 C C . ALA A 1 535 ? 21.047 31.656 12.125 1 92.06 535 ALA A C 1
ATOM 4248 O O . ALA A 1 535 ? 20.031 31.203 11.602 1 92.06 535 ALA A O 1
ATOM 4249 N N . VAL A 1 536 ? 21.062 32.656 13.031 1 90.38 536 VAL A N 1
ATOM 4250 C CA . VAL A 1 536 ? 19.859 33.438 13.336 1 90.38 536 VAL A CA 1
ATOM 4251 C C . VAL A 1 536 ? 20.234 34.875 13.633 1 90.38 536 VAL A C 1
ATOM 4253 O O . VAL A 1 536 ? 21.344 35.156 14.094 1 90.38 536 VAL A O 1
ATOM 4256 N N . VAL A 1 537 ? 19.375 35.719 13.281 1 89 537 VAL A N 1
ATOM 4257 C CA . VAL A 1 537 ? 19.609 37.125 13.617 1 89 537 VAL A CA 1
ATOM 4258 C C . VAL A 1 537 ? 18.953 37.469 14.961 1 89 537 VAL A C 1
ATOM 4260 O O . VAL A 1 537 ? 17.734 37.312 15.109 1 89 537 VAL A O 1
ATOM 4263 N N . VAL A 1 538 ? 19.781 37.812 15.898 1 83.38 538 VAL A N 1
ATOM 4264 C CA . VAL A 1 538 ? 19.312 38.125 17.25 1 83.38 538 VAL A CA 1
ATOM 4265 C C . VAL A 1 538 ? 19.656 39.562 17.578 1 83.38 538 VAL A C 1
ATOM 4267 O O . VAL A 1 538 ? 20.828 39.969 17.516 1 83.38 538 VAL A O 1
ATOM 4270 N N . GLU A 1 539 ? 18.656 40.312 17.984 1 78.25 539 GLU A N 1
ATOM 4271 C CA . GLU A 1 539 ? 18.844 41.719 18.359 1 78.25 539 GLU A CA 1
ATOM 4272 C C . GLU A 1 539 ? 19.609 42.469 17.297 1 78.25 539 GLU A C 1
ATOM 4274 O O . GLU A 1 539 ? 20.531 43.219 17.609 1 78.25 539 GLU A O 1
ATOM 4279 N N . GLY A 1 540 ? 19.406 42.062 16.141 1 81.88 540 GLY A N 1
ATOM 4280 C CA . GLY A 1 540 ? 19.984 42.781 15.016 1 81.88 540 GLY A CA 1
ATOM 4281 C C . GLY A 1 540 ? 21.375 42.281 14.641 1 81.88 540 GLY A C 1
ATOM 4282 O O . GLY A 1 540 ? 22.016 42.844 13.75 1 81.88 540 GLY A O 1
ATOM 4283 N N . TYR A 1 541 ? 21.875 41.281 15.281 1 88.25 541 TYR A N 1
ATOM 4284 C CA . TYR A 1 541 ? 23.188 40.719 14.953 1 88.25 541 TYR A CA 1
ATOM 4285 C C . TYR A 1 541 ? 23.078 39.312 14.406 1 88.25 541 TYR A C 1
ATOM 4287 O O . TYR A 1 541 ? 22.281 38.5 14.914 1 88.25 541 TYR A O 1
ATOM 4295 N N . MET A 1 542 ? 23.875 39.125 13.375 1 91.75 542 MET A N 1
ATOM 4296 C CA . MET A 1 542 ? 23.984 37.75 12.898 1 91.75 542 MET A CA 1
ATOM 4297 C C . MET A 1 542 ? 24.688 36.844 13.922 1 91.75 542 MET A C 1
ATOM 4299 O O . MET A 1 542 ? 25.812 37.156 14.336 1 91.75 542 MET A O 1
ATOM 4303 N N . THR A 1 543 ? 24.047 35.812 14.32 1 89.06 543 THR A N 1
ATOM 4304 C CA . THR A 1 543 ? 24.562 34.906 15.344 1 89.06 543 THR A CA 1
ATOM 4305 C C . THR A 1 543 ? 24.641 33.469 14.82 1 89.06 543 THR A C 1
ATOM 4307 O O . THR A 1 543 ? 23.641 32.938 14.352 1 89.06 543 THR A O 1
ATOM 4310 N N . VAL A 1 544 ? 25.766 32.906 14.844 1 91.06 544 VAL A N 1
ATOM 4311 C CA . VAL A 1 544 ? 25.984 31.531 14.422 1 91.06 544 VAL A CA 1
ATOM 4312 C C . VAL A 1 544 ? 26.094 30.625 15.648 1 91.06 544 VAL A C 1
ATOM 4314 O O . VAL A 1 544 ? 26.844 30.922 16.578 1 91.06 544 VAL A O 1
ATOM 4317 N N . LEU A 1 545 ? 25.312 29.594 15.633 1 86.69 545 LEU A N 1
ATOM 4318 C CA . LEU A 1 545 ? 25.25 28.719 16.797 1 86.69 545 LEU A CA 1
ATOM 4319 C C . LEU A 1 545 ? 25.797 27.328 16.469 1 86.69 545 LEU A C 1
ATOM 4321 O O . LEU A 1 545 ? 25.359 26.688 15.508 1 86.69 545 LEU A O 1
ATOM 4325 N N . GLY A 1 546 ? 26.719 26.891 17.328 1 83.25 546 GLY A N 1
ATOM 4326 C CA . GLY A 1 546 ? 27.219 25.516 17.312 1 83.25 546 GLY A CA 1
ATOM 4327 C C . GLY A 1 546 ? 28 25.188 16.047 1 83.25 546 GLY A C 1
ATOM 4328 O O . GLY A 1 546 ? 28.75 26.016 15.539 1 83.25 546 GLY A O 1
ATOM 4329 N N . GLY A 1 547 ? 27.828 23.781 15.648 1 81.69 547 GLY A N 1
ATOM 4330 C CA . GLY A 1 547 ? 28.531 23.266 14.484 1 81.69 547 GLY A CA 1
ATOM 4331 C C . GLY A 1 547 ? 29.406 22.062 14.797 1 81.69 547 GLY A C 1
ATOM 4332 O O . GLY A 1 547 ? 29.328 21.516 15.898 1 81.69 547 GLY A O 1
ATOM 4333 N N . ASP A 1 548 ? 29.984 21.641 13.797 1 82.12 548 ASP A N 1
ATOM 4334 C CA . ASP A 1 548 ? 30.859 20.469 13.867 1 82.12 548 ASP A CA 1
ATOM 4335 C C . ASP A 1 548 ? 32.219 20.766 13.234 1 82.12 548 ASP A C 1
ATOM 4337 O O . ASP A 1 548 ? 32.281 21.359 12.156 1 82.12 548 ASP A O 1
ATOM 4341 N N . GLN A 1 549 ? 33.25 20.312 13.992 1 77.75 549 GLN A N 1
ATOM 4342 C CA . GLN A 1 549 ? 34.625 20.562 13.5 1 77.75 549 GLN A CA 1
ATOM 4343 C C . GLN A 1 549 ? 35.312 19.266 13.086 1 77.75 549 GLN A C 1
ATOM 4345 O O . GLN A 1 549 ? 36.531 19.219 13 1 77.75 549 GLN A O 1
ATOM 4350 N N . SER A 1 550 ? 34.469 18.344 12.891 1 76.56 550 SER A N 1
ATOM 4351 C CA . SER A 1 550 ? 35.062 17.047 12.523 1 76.56 550 SER A CA 1
ATOM 4352 C C . SER A 1 550 ? 35.688 17.109 11.125 1 76.56 550 SER A C 1
ATOM 4354 O O . SER A 1 550 ? 35.156 17.797 10.242 1 76.56 550 SER A O 1
ATOM 4356 N N . THR A 1 551 ? 36.844 16.344 10.906 1 65.75 551 THR A N 1
ATOM 4357 C CA . THR A 1 551 ? 37.5 16.281 9.617 1 65.75 551 THR A CA 1
ATOM 4358 C C . THR A 1 551 ? 37.344 14.906 8.984 1 65.75 551 THR A C 1
ATOM 4360 O O . THR A 1 551 ? 37.719 14.703 7.82 1 65.75 551 THR A O 1
ATOM 4363 N N . PHE A 1 552 ? 36.938 14 9.781 1 58.97 552 PHE A N 1
ATOM 4364 C CA . PHE A 1 552 ? 36.781 12.656 9.25 1 58.97 552 PHE A CA 1
ATOM 4365 C C . PHE A 1 552 ? 35.312 12.203 9.352 1 58.97 552 PHE A C 1
ATOM 4367 O O . PHE A 1 552 ? 34.625 12.516 10.328 1 58.97 552 PHE A O 1
ATOM 4374 N N . SER A 1 553 ? 34.969 11.445 8.281 1 54.5 553 SER A N 1
ATOM 4375 C CA . SER A 1 553 ? 33.594 10.906 8.281 1 54.5 553 SER A CA 1
ATOM 4376 C C . SER A 1 553 ? 33.406 9.938 9.445 1 54.5 553 SER A C 1
ATOM 4378 O O . SER A 1 553 ? 34.25 9.094 9.711 1 54.5 553 SER A O 1
ATOM 4380 N N . GLY A 1 554 ? 32.5 10.07 10.312 1 54.34 554 GLY A N 1
ATOM 4381 C CA . GLY A 1 554 ? 32.219 9.203 11.438 1 54.34 554 GLY A CA 1
ATOM 4382 C C . GLY A 1 554 ? 32.531 9.836 12.781 1 54.34 554 GLY A C 1
ATOM 4383 O O . GLY A 1 554 ? 32.062 9.383 13.82 1 54.34 554 GLY A O 1
ATOM 4384 N N . GLU A 1 555 ? 33.469 10.797 12.719 1 57.31 555 GLU A N 1
ATOM 4385 C CA . GLU A 1 555 ? 33.781 11.492 13.969 1 57.31 555 GLU A CA 1
ATOM 4386 C C . GLU A 1 555 ? 32.875 12.695 14.164 1 57.31 555 GLU A C 1
ATOM 4388 O O . GLU A 1 555 ? 32.438 13.328 13.195 1 57.31 555 GLU A O 1
ATOM 4393 N N . MET A 1 556 ? 32.406 12.742 15.391 1 63.78 556 MET A N 1
ATOM 4394 C CA . MET A 1 556 ? 31.594 13.914 15.727 1 63.78 556 MET A CA 1
ATOM 4395 C C . MET A 1 556 ? 32.312 14.805 16.734 1 63.78 556 MET A C 1
ATOM 4397 O O . MET A 1 556 ? 32.688 14.352 17.812 1 63.78 556 MET A O 1
ATOM 4401 N N . ASN A 1 557 ? 32.75 16.047 16.234 1 74.38 557 ASN A N 1
ATOM 4402 C CA . ASN A 1 557 ? 33.344 17.094 17.078 1 74.38 557 ASN A CA 1
ATOM 4403 C C . ASN A 1 557 ? 32.438 18.328 17.156 1 74.38 557 ASN A C 1
ATOM 4405 O O . ASN A 1 557 ? 32.812 19.406 16.688 1 74.38 557 ASN A O 1
ATOM 4409 N N . TYR A 1 558 ? 31.375 18.141 17.875 1 76 558 TYR A N 1
ATOM 4410 C CA . TYR A 1 558 ? 30.406 19.219 18 1 76 558 TYR A CA 1
ATOM 4411 C C . TYR A 1 558 ? 30.906 20.312 18.938 1 76 558 TYR A C 1
ATOM 4413 O O . TYR A 1 558 ? 31.547 20.016 19.953 1 76 558 TYR A O 1
ATOM 4421 N N . VAL A 1 559 ? 30.609 21.531 18.547 1 73.81 559 VAL A N 1
ATOM 4422 C CA . VAL A 1 559 ? 31.078 22.641 19.359 1 73.81 559 VAL A CA 1
ATOM 4423 C C . VAL A 1 559 ? 29.875 23.422 19.906 1 73.81 559 VAL A C 1
ATOM 4425 O O . VAL A 1 559 ? 28.812 23.453 19.281 1 73.81 559 VAL A O 1
ATOM 4428 N N . SER A 1 560 ? 30.062 24.047 21.109 1 77.38 560 SER A N 1
ATOM 4429 C CA . SER A 1 560 ? 29.047 24.891 21.734 1 77.38 560 SER A CA 1
ATOM 4430 C C . SER A 1 560 ? 29.359 26.375 21.547 1 77.38 560 SER A C 1
ATOM 4432 O O . SER A 1 560 ? 29.094 27.172 22.438 1 77.38 560 SER A O 1
ATOM 4434 N N . LYS A 1 561 ? 29.969 26.688 20.484 1 81.06 561 LYS A N 1
ATOM 4435 C CA . LYS A 1 561 ? 30.406 28.062 20.25 1 81.06 561 LYS A CA 1
ATOM 4436 C C . LYS A 1 561 ? 29.281 28.891 19.641 1 81.06 561 LYS A C 1
ATOM 4438 O O . LYS A 1 561 ? 28.484 28.406 18.828 1 81.06 561 LYS A O 1
ATOM 4443 N N . VAL A 1 562 ? 29.234 30.125 20.141 1 85.31 562 VAL A N 1
ATOM 4444 C CA . VAL A 1 562 ? 28.359 31.141 19.562 1 85.31 562 VAL A CA 1
ATOM 4445 C C . VAL A 1 562 ? 29.203 32.281 18.953 1 85.31 562 VAL A C 1
ATOM 4447 O O . VAL A 1 562 ? 30.047 32.844 19.641 1 85.31 562 VAL A O 1
ATOM 4450 N N . GLN A 1 563 ? 29.016 32.469 17.719 1 89.56 563 GLN A N 1
ATOM 4451 C CA . GLN A 1 563 ? 29.75 33.531 17.031 1 89.56 563 GLN A CA 1
ATOM 4452 C C . GLN A 1 563 ? 28.828 34.625 16.531 1 89.56 563 GLN A C 1
ATOM 4454 O O . GLN A 1 563 ? 27.859 34.344 15.828 1 89.56 563 GLN A O 1
ATOM 4459 N N . VAL A 1 564 ? 29.094 35.812 16.938 1 91.19 564 VAL A N 1
ATOM 4460 C CA . VAL A 1 564 ? 28.234 36.969 16.609 1 91.19 564 VAL A CA 1
ATOM 4461 C C . VAL A 1 564 ? 29 37.938 15.711 1 91.19 564 VAL A C 1
ATOM 4463 O O . VAL A 1 564 ? 30.141 38.281 16 1 91.19 564 VAL A O 1
ATOM 4466 N N . TYR A 1 565 ? 28.359 38.281 14.68 1 92.69 565 TYR A N 1
ATOM 4467 C CA . TYR A 1 565 ? 28.984 39.188 13.711 1 92.69 565 TYR A CA 1
ATOM 4468 C C . TYR A 1 565 ? 28.578 40.625 13.953 1 92.69 565 TYR A C 1
ATOM 4470 O O . TYR A 1 565 ? 27.391 40.969 13.977 1 92.69 565 TYR A O 1
ATOM 4478 N N . ASP A 1 566 ? 29.531 41.469 14.133 1 88.5 566 ASP A N 1
ATOM 4479 C CA . ASP A 1 566 ? 29.328 42.906 14.164 1 88.5 566 ASP A CA 1
ATOM 4480 C C . ASP A 1 566 ? 29.672 43.531 12.812 1 88.5 566 ASP A C 1
ATOM 4482 O O . ASP A 1 566 ? 30.844 43.719 12.477 1 88.5 566 ASP A O 1
ATOM 4486 N N . GLU A 1 567 ? 28.719 43.906 12.141 1 86.25 567 GLU A N 1
ATOM 4487 C CA . GLU A 1 567 ? 28.906 44.406 10.789 1 86.25 567 GLU A CA 1
ATOM 4488 C C . GLU A 1 567 ? 29.688 45.719 10.789 1 86.25 567 GLU A C 1
ATOM 4490 O O . GLU A 1 567 ? 30.469 46 9.883 1 86.25 567 GLU A O 1
ATOM 4495 N N . SER A 1 568 ? 29.375 46.562 11.75 1 87.5 568 SER A N 1
ATOM 4496 C CA . SER A 1 568 ? 30.047 47.844 11.844 1 87.5 568 SER A CA 1
ATOM 4497 C C . SER A 1 568 ? 31.547 47.688 12.102 1 87.5 568 SER A C 1
ATOM 4499 O O . SER A 1 568 ? 32.375 48.375 11.492 1 87.5 568 SER A O 1
ATOM 4501 N N . ALA A 1 569 ? 31.844 46.719 12.914 1 88.5 569 ALA A N 1
ATOM 4502 C CA . ALA A 1 569 ? 33.25 46.469 13.25 1 88.5 569 ALA A CA 1
ATOM 4503 C C . ALA A 1 569 ? 33.844 45.438 12.297 1 88.5 569 ALA A C 1
ATOM 4505 O O . ALA A 1 569 ? 35.062 45.281 12.258 1 88.5 569 ALA A O 1
ATOM 4506 N N . ARG A 1 570 ? 33.031 44.781 11.5 1 88.06 570 ARG A N 1
ATOM 4507 C CA . ARG A 1 570 ? 33.469 43.719 10.602 1 88.06 570 ARG A CA 1
ATOM 4508 C C . ARG A 1 570 ? 34.281 42.656 11.336 1 88.06 570 ARG A C 1
ATOM 4510 O O . ARG A 1 570 ? 35.375 42.312 10.922 1 88.06 570 ARG A O 1
ATOM 4517 N N . GLU A 1 571 ? 33.75 42.281 12.414 1 91 571 GLU A N 1
ATOM 4518 C CA . GLU A 1 571 ? 34.406 41.281 13.242 1 91 571 GLU A CA 1
ATOM 4519 C C . GLU A 1 571 ? 33.438 40.312 13.836 1 91 571 GLU A C 1
ATOM 4521 O O . GLU A 1 571 ? 32.281 40.656 14.086 1 91 571 GLU A O 1
ATOM 4526 N N . TRP A 1 572 ? 33.969 39.062 14.023 1 92.62 572 TRP A N 1
ATOM 4527 C CA . TRP A 1 572 ? 33.219 38.031 14.727 1 92.62 572 TRP A CA 1
ATOM 4528 C C . TRP A 1 572 ? 33.688 37.938 16.172 1 92.62 572 TRP A C 1
ATOM 4530 O O . TRP A 1 572 ? 34.875 37.969 16.469 1 92.62 572 TRP A O 1
ATOM 4540 N N . THR A 1 573 ? 32.719 37.875 17.016 1 90.88 573 THR A N 1
ATOM 4541 C CA . THR A 1 573 ? 33 37.594 18.422 1 90.88 573 THR A CA 1
ATOM 4542 C C . THR A 1 573 ? 32.531 36.188 18.797 1 90.88 573 THR A C 1
ATOM 4544 O O . THR A 1 573 ? 31.484 35.719 18.344 1 90.88 573 THR A O 1
ATOM 4547 N N . VAL A 1 574 ? 33.344 35.469 19.578 1 88.88 574 VAL A N 1
ATOM 4548 C CA . VAL A 1 574 ? 33.031 34.094 19.906 1 88.88 574 VAL A CA 1
ATOM 4549 C C . VAL A 1 574 ? 32.781 33.938 21.406 1 88.88 574 VAL A C 1
ATOM 4551 O O . VAL A 1 574 ? 33.438 34.562 22.219 1 88.88 574 VAL A O 1
ATOM 4554 N N . SER A 1 575 ? 31.734 33.25 21.688 1 80.12 575 SER A N 1
ATOM 4555 C CA . SER A 1 575 ? 31.438 32.844 23.078 1 80.12 575 SER A CA 1
ATOM 4556 C C . SER A 1 575 ? 31.047 31.391 23.156 1 80.12 575 SER A C 1
ATOM 4558 O O . SER A 1 575 ? 30.812 30.734 22.141 1 80.12 575 SER A O 1
ATOM 4560 N N . ASN A 1 576 ? 31.156 30.766 24.328 1 72.31 576 ASN A N 1
ATOM 4561 C CA . ASN A 1 576 ? 30.781 29.375 24.562 1 72.31 576 ASN A CA 1
ATOM 4562 C C . ASN A 1 576 ? 29.5 29.266 25.406 1 72.31 576 ASN A C 1
ATOM 4564 O O . ASN A 1 576 ? 29.531 28.734 26.516 1 72.31 576 ASN A O 1
ATOM 4568 N N . THR A 1 577 ? 28.484 29.672 24.844 1 66.62 577 THR A N 1
ATOM 4569 C CA . THR A 1 577 ? 27.297 29.812 25.688 1 66.62 577 THR A CA 1
ATOM 4570 C C . THR A 1 577 ? 26.234 28.781 25.297 1 66.62 577 THR A C 1
ATOM 4572 O O . THR A 1 577 ? 25.203 28.688 25.953 1 66.62 577 THR A O 1
ATOM 4575 N N . LEU A 1 578 ? 26.5 28.125 24.234 1 71.19 578 LEU A N 1
ATOM 4576 C CA . LEU A 1 578 ? 25.516 27.141 23.844 1 71.19 578 LEU A CA 1
ATOM 4577 C C . LEU A 1 578 ? 25.516 25.953 24.828 1 71.19 578 LEU A C 1
ATOM 4579 O O . LEU A 1 578 ? 26.578 25.422 25.141 1 71.19 578 LEU A O 1
ATOM 4583 N N . ARG A 1 579 ? 24.422 25.688 25.375 1 64.56 579 ARG A N 1
ATOM 4584 C CA . ARG A 1 579 ? 24.344 24.641 26.391 1 64.56 579 ARG A CA 1
ATOM 4585 C C . ARG A 1 579 ? 24.641 23.281 25.797 1 64.56 579 ARG A C 1
ATOM 4587 O O . ARG A 1 579 ? 25.328 22.453 26.422 1 64.56 579 ARG A O 1
ATOM 4594 N N . TYR A 1 580 ? 24.094 23 24.641 1 64.69 580 TYR A N 1
ATOM 4595 C CA . TYR A 1 580 ? 24.281 21.672 24.078 1 64.69 580 TYR A CA 1
ATOM 4596 C C . TYR A 1 580 ? 24.984 21.75 22.719 1 64.69 580 TYR A C 1
ATOM 4598 O O . TYR A 1 580 ? 24.5 22.453 21.812 1 64.69 580 TYR A O 1
ATOM 4606 N N . PRO A 1 581 ? 26.141 21.062 22.688 1 62.94 581 PRO A N 1
ATOM 4607 C CA . PRO A 1 581 ? 26.812 21.016 21.391 1 62.94 581 PRO A CA 1
ATOM 4608 C C . PRO A 1 581 ? 26.062 20.156 20.359 1 62.94 581 PRO A C 1
ATOM 4610 O O . PRO A 1 581 ? 25.234 19.328 20.734 1 62.94 581 PRO A O 1
ATOM 4613 N N . GLY A 1 582 ? 26.156 20.453 19.109 1 61.31 582 GLY A N 1
ATOM 4614 C CA . GLY A 1 582 ? 25.609 19.641 18.016 1 61.31 582 GLY A CA 1
ATOM 4615 C C . GLY A 1 582 ? 24.781 20.453 17.031 1 61.31 582 GLY A C 1
ATOM 4616 O O . GLY A 1 582 ? 24.672 21.672 17.172 1 61.31 582 GLY A O 1
ATOM 4617 N N . PRO A 1 583 ? 24.328 19.609 15.984 1 59.34 583 PRO A N 1
ATOM 4618 C CA . PRO A 1 583 ? 23.469 20.281 15.008 1 59.34 583 PRO A CA 1
ATOM 4619 C C . PRO A 1 583 ? 22.125 20.703 15.602 1 59.34 583 PRO A C 1
ATOM 4621 O O . PRO A 1 583 ? 21.375 19.859 16.094 1 59.34 583 PRO A O 1
ATOM 4624 N N . VAL A 1 584 ? 21.953 22.031 15.758 1 66.19 584 VAL A N 1
ATOM 4625 C CA . VAL A 1 584 ? 20.781 22.578 16.438 1 66.19 584 VAL A CA 1
ATOM 4626 C C . VAL A 1 584 ? 20.078 23.562 15.516 1 66.19 584 VAL A C 1
ATOM 4628 O O . VAL A 1 584 ? 20.438 24.75 15.477 1 66.19 584 VAL A O 1
ATOM 4631 N N . PRO A 1 585 ? 19.109 22.984 14.75 1 73.38 585 PRO A N 1
ATOM 4632 C CA . PRO A 1 585 ? 18.297 24 14.078 1 73.38 585 PRO A CA 1
ATOM 4633 C C . PRO A 1 585 ? 17.781 25.062 15.031 1 73.38 585 PRO A C 1
ATOM 4635 O O . PRO A 1 585 ? 17.312 24.75 16.125 1 73.38 585 PRO A O 1
ATOM 4638 N N . ALA A 1 586 ? 18.094 26.312 14.719 1 76.75 586 ALA A N 1
ATOM 4639 C CA . ALA A 1 586 ? 17.719 27.422 15.602 1 76.75 586 ALA A CA 1
ATOM 4640 C C . ALA A 1 586 ? 16.766 28.391 14.891 1 76.75 586 ALA A C 1
ATOM 4642 O O . ALA A 1 586 ? 16.906 28.625 13.688 1 76.75 586 ALA A O 1
ATOM 4643 N N . TYR A 1 587 ? 15.898 28.891 15.711 1 79.62 587 TYR A N 1
ATOM 4644 C CA . TYR A 1 587 ? 14.898 29.812 15.172 1 79.62 587 TYR A CA 1
ATOM 4645 C C . TYR A 1 587 ? 14.625 30.953 16.141 1 79.62 587 TYR A C 1
ATOM 4647 O O . TYR A 1 587 ? 14.664 30.766 17.359 1 79.62 587 TYR A O 1
ATOM 4655 N N . LYS A 1 588 ? 14.477 32.062 15.539 1 77.81 588 LYS A N 1
ATOM 4656 C CA . LYS A 1 588 ? 14.031 33.219 16.312 1 77.81 588 LYS A CA 1
ATOM 4657 C C . LYS A 1 588 ? 12.516 33.219 16.453 1 77.81 588 LYS A C 1
ATOM 4659 O O . LYS A 1 588 ? 11.789 32.906 15.516 1 77.81 588 LYS A O 1
ATOM 4664 N N . MET A 1 589 ? 12.156 33.531 17.75 1 77.75 589 MET A N 1
ATOM 4665 C CA . MET A 1 589 ? 10.719 33.594 17.984 1 77.75 589 MET A CA 1
ATOM 4666 C C . MET A 1 589 ? 10.367 34.656 19.016 1 77.75 589 MET A C 1
ATOM 4668 O O . MET A 1 589 ? 11.18 34.938 19.891 1 77.75 589 MET A O 1
ATOM 4672 N N . MET A 1 590 ? 9.211 35.219 18.844 1 73.94 590 MET A N 1
ATOM 4673 C CA . MET A 1 590 ? 8.672 36.125 19.844 1 73.94 590 MET A CA 1
ATOM 4674 C C . MET A 1 590 ? 7.684 35.406 20.766 1 73.94 590 MET A C 1
ATOM 4676 O O . MET A 1 590 ? 6.777 34.719 20.281 1 73.94 590 MET A O 1
ATOM 4680 N N . VAL A 1 591 ? 7.953 35.5 22.078 1 79.38 591 VAL A N 1
ATOM 4681 C CA . VAL A 1 591 ? 7.062 34.875 23.031 1 79.38 591 VAL A CA 1
ATOM 4682 C C . VAL A 1 591 ? 6.668 35.875 24.125 1 79.38 591 VAL A C 1
ATOM 4684 O O . VAL A 1 591 ? 7.402 36.844 24.391 1 79.38 591 VAL A O 1
ATOM 4687 N N . PRO A 1 592 ? 5.445 35.625 24.625 1 76.25 592 PRO A N 1
ATOM 4688 C CA . PRO A 1 592 ? 5.098 36.5 25.75 1 76.25 592 PRO A CA 1
ATOM 4689 C C . PRO A 1 592 ? 5.977 36.25 26.969 1 76.25 592 PRO A C 1
ATOM 4691 O O . PRO A 1 592 ? 6.508 35.156 27.156 1 76.25 592 PRO A O 1
ATOM 4694 N N . GLY A 1 593 ? 6.129 37.25 27.734 1 74.94 593 GLY A N 1
ATOM 4695 C CA . GLY A 1 593 ? 6.898 37.125 28.953 1 74.94 593 GLY A CA 1
ATOM 4696 C C . GLY A 1 593 ? 6.379 36.031 29.891 1 74.94 593 GLY A C 1
ATOM 4697 O O . GLY A 1 593 ? 7.152 35.406 30.609 1 74.94 593 GLY A O 1
ATOM 4698 N N . SER A 1 594 ? 5.113 35.938 29.859 1 76.56 594 SER A N 1
ATOM 4699 C CA . SER A 1 594 ? 4.48 34.938 30.719 1 76.56 594 SER A CA 1
ATOM 4700 C C . SER A 1 594 ? 4.914 33.531 30.359 1 76.56 594 SER A C 1
ATOM 4702 O O . SER A 1 594 ? 4.855 32.625 31.188 1 76.56 594 SER A O 1
ATOM 4704 N N . PHE A 1 595 ? 5.348 33.406 29.188 1 80.88 595 PHE A N 1
ATOM 4705 C CA . PHE A 1 595 ? 5.836 32.094 28.75 1 80.88 595 PHE A CA 1
ATOM 4706 C C . PHE A 1 595 ? 7.172 31.766 29.406 1 80.88 595 PHE A C 1
ATOM 4708 O O . PHE A 1 595 ? 7.438 30.609 29.719 1 80.88 595 PHE A O 1
ATOM 4715 N N . ILE A 1 596 ? 7.977 32.656 29.594 1 77.5 596 ILE A N 1
ATOM 4716 C CA . ILE A 1 596 ? 9.359 32.5 30.047 1 77.5 596 ILE A CA 1
ATOM 4717 C C . ILE A 1 596 ? 9.398 32.312 31.562 1 77.5 596 ILE A C 1
ATOM 4719 O O . ILE A 1 596 ? 10.234 31.562 32.094 1 77.5 596 ILE A O 1
ATOM 4723 N N . GLU A 1 597 ? 8.469 32.844 32.188 1 77.06 597 GLU A N 1
ATOM 4724 C CA . GLU A 1 597 ? 8.523 33 33.656 1 77.06 597 GLU A CA 1
ATOM 4725 C C . GLU A 1 597 ? 8.562 31.641 34.344 1 77.06 597 GLU A C 1
ATOM 4727 O O . GLU A 1 597 ? 9.336 31.438 35.281 1 77.06 597 GLU A O 1
ATOM 4732 N N . PRO A 1 598 ? 7.805 30.797 33.844 1 77.38 598 PRO A N 1
ATOM 4733 C CA . PRO A 1 598 ? 7.863 29.484 34.531 1 77.38 598 PRO A CA 1
ATOM 4734 C C . PRO A 1 598 ? 9.227 28.812 34.406 1 77.38 598 PRO A C 1
ATOM 4736 O O . PRO A 1 598 ? 9.672 28.141 35.312 1 77.38 598 PRO A O 1
ATOM 4739 N N . PHE A 1 599 ? 9.82 28.969 33.406 1 78.44 599 PHE A N 1
ATOM 4740 C CA . PHE A 1 599 ? 11.125 28.359 33.188 1 78.44 599 PHE A CA 1
ATOM 4741 C C . PHE A 1 599 ? 12.203 29.062 34 1 78.44 599 PHE A C 1
ATOM 4743 O O . PHE A 1 599 ? 13.109 28.422 34.531 1 78.44 599 PHE A O 1
ATOM 4750 N N . ARG A 1 600 ? 12.094 30.297 34.062 1 73 600 ARG A N 1
ATOM 4751 C CA . ARG A 1 600 ? 13.023 31.078 34.844 1 73 600 ARG A CA 1
ATOM 4752 C C . ARG A 1 600 ? 12.938 30.688 36.344 1 73 600 ARG A C 1
ATOM 4754 O O . ARG A 1 600 ? 13.961 30.547 37 1 73 600 ARG A O 1
ATOM 4761 N N . THR A 1 601 ? 11.766 30.547 36.75 1 70.12 601 THR A N 1
ATOM 4762 C CA . THR A 1 601 ? 11.547 30.172 38.125 1 70.12 601 THR A CA 1
ATOM 4763 C C . THR A 1 601 ? 12.086 28.781 38.406 1 70.12 601 THR A C 1
ATOM 4765 O O . THR A 1 601 ? 12.703 28.547 39.469 1 70.12 601 THR A O 1
ATOM 4768 N N . GLU A 1 602 ? 11.852 27.938 37.5 1 70 602 GLU A N 1
ATOM 4769 C CA . GLU A 1 602 ? 12.344 26.562 37.688 1 70 602 GLU A CA 1
ATOM 4770 C C . GLU A 1 602 ? 13.867 26.531 37.719 1 70 602 GLU A C 1
ATOM 4772 O O . GLU A 1 602 ? 14.453 25.797 38.5 1 70 602 GLU A O 1
ATOM 4777 N N . LYS A 1 603 ? 14.383 27.266 36.844 1 66.25 603 LYS A N 1
ATOM 4778 C CA . LYS A 1 603 ? 15.844 27.312 36.812 1 66.25 603 LYS A CA 1
ATOM 4779 C C . LYS A 1 603 ? 16.391 27.938 38.094 1 66.25 603 LYS A C 1
ATOM 4781 O O . LYS A 1 603 ? 17.391 27.453 38.625 1 66.25 603 LYS A O 1
ATOM 4786 N N . ARG A 1 604 ? 15.789 28.938 38.531 1 61.44 604 ARG A N 1
ATOM 4787 C CA . ARG A 1 604 ? 16.203 29.578 39.75 1 61.44 604 ARG A CA 1
ATOM 4788 C C . ARG A 1 604 ? 16.094 28.609 40.938 1 61.44 604 ARG A C 1
ATOM 4790 O O . ARG A 1 604 ? 16.984 28.562 41.781 1 61.44 604 ARG A O 1
ATOM 4797 N N . LEU A 1 605 ? 15.086 27.844 40.938 1 53.34 605 LEU A N 1
ATOM 4798 C CA . LEU A 1 605 ? 14.883 26.875 42 1 53.34 605 LEU A CA 1
ATOM 4799 C C . LEU A 1 605 ? 15.914 25.75 41.906 1 53.34 605 LEU A C 1
ATOM 4801 O O . LEU A 1 605 ? 16.438 25.297 42.938 1 53.34 605 LEU A O 1
ATOM 4805 N N . ALA A 1 606 ? 16.172 25.359 40.625 1 57.03 606 ALA A N 1
ATOM 4806 C CA . ALA A 1 606 ? 17.172 24.312 40.438 1 57.03 606 ALA A CA 1
ATOM 4807 C C . ALA A 1 606 ? 18.562 24.797 40.844 1 57.03 606 ALA A C 1
ATOM 4809 O O . ALA A 1 606 ? 19.344 24.031 41.406 1 57.03 606 ALA A O 1
ATOM 4810 N N . ASP A 1 607 ? 18.844 26 40.531 1 57.06 607 ASP A N 1
ATOM 4811 C CA . ASP A 1 607 ? 20.125 26.578 40.906 1 57.06 607 ASP A CA 1
ATOM 4812 C C . ASP A 1 607 ? 20.25 26.719 42.406 1 57.06 607 ASP A C 1
ATOM 4814 O O . ASP A 1 607 ? 21.359 26.672 42.969 1 57.06 607 ASP A O 1
ATOM 4818 N N . GLN A 1 608 ? 19.219 26.953 43.094 1 49.44 608 GLN A N 1
ATOM 4819 C CA . GLN A 1 608 ? 19.219 27.094 44.562 1 49.44 608 GLN A CA 1
ATOM 4820 C C . GLN A 1 608 ? 19.375 25.75 45.25 1 49.44 608 GLN A C 1
ATOM 4822 O O . GLN A 1 608 ? 19.969 25.656 46.312 1 49.44 608 GLN A O 1
ATOM 4827 N N . VAL A 1 609 ? 18.547 24.719 44.781 1 45.47 609 VAL A N 1
ATOM 4828 C CA . VAL A 1 609 ? 18.594 23.422 45.469 1 45.47 609 VAL A CA 1
ATOM 4829 C C . VAL A 1 609 ? 19.969 22.781 45.281 1 45.47 609 VAL A C 1
ATOM 4831 O O . VAL A 1 609 ? 20.359 21.906 46.031 1 45.47 609 VAL A O 1
ATOM 4834 N N . GLY A 1 610 ? 21.109 23.188 45.281 1 35.88 610 GLY A N 1
ATOM 4835 C CA . GLY A 1 610 ? 22.438 22.594 45.156 1 35.88 610 GLY A CA 1
ATOM 4836 C C . GLY A 1 610 ? 22.422 21.25 44.438 1 35.88 610 GLY A C 1
ATOM 4837 O O . GLY A 1 610 ? 21.359 20.672 44.25 1 35.88 610 GLY A O 1
ATOM 4838 N N . PRO A 1 611 ? 23.734 20.781 43.875 1 33.81 611 PRO A N 1
ATOM 4839 C CA . PRO A 1 611 ? 23.812 19.438 43.312 1 33.81 611 PRO A CA 1
ATOM 4840 C C . PRO A 1 611 ? 23.281 18.359 44.25 1 33.81 611 PRO A C 1
ATOM 4842 O O . PRO A 1 611 ? 23.797 18.203 45.375 1 33.81 611 PRO A O 1
ATOM 4845 N N . ILE A 1 612 ? 22.203 18.203 44.656 1 29.47 612 ILE A N 1
ATOM 4846 C CA . ILE A 1 612 ? 22.031 17 45.469 1 29.47 612 ILE A CA 1
ATOM 4847 C C . ILE A 1 612 ? 22.891 15.875 44.875 1 29.47 612 ILE A C 1
ATOM 4849 O O . ILE A 1 612 ? 22.859 15.617 43.688 1 29.47 612 ILE A O 1
ATOM 4853 N N . GLY A 1 613 ? 23.969 15.438 45.719 1 25.78 613 GLY A N 1
ATOM 4854 C CA . GLY A 1 613 ? 24.875 14.32 45.531 1 25.78 613 GLY A CA 1
ATOM 4855 C C . GLY A 1 613 ? 24.25 13.156 44.781 1 25.78 613 GLY A C 1
ATOM 4856 O O . GLY A 1 613 ? 24.891 12.562 43.906 1 25.78 613 GLY A O 1
ATOM 4857 N N . GLY A 1 614 ? 23.578 12.312 45.844 1 22.86 614 GLY A N 1
ATOM 4858 C CA . GLY A 1 614 ? 23.484 10.859 45.75 1 22.86 614 GLY A CA 1
ATOM 4859 C C . GLY A 1 614 ? 22.922 10.383 44.406 1 22.86 614 GLY A C 1
ATOM 4860 O O . GLY A 1 614 ? 22.297 11.156 43.688 1 22.86 614 GLY A O 1
ATOM 4861 N N . ALA A 1 615 ? 23.516 9.203 43.969 1 22.88 615 ALA A N 1
ATOM 4862 C CA . ALA A 1 615 ? 23.391 8.078 43.062 1 22.88 615 ALA A CA 1
ATOM 4863 C C . ALA A 1 615 ? 21.922 7.715 42.844 1 22.88 615 ALA A C 1
ATOM 4865 O O . ALA A 1 615 ? 21.578 6.996 41.906 1 22.88 615 ALA A O 1
ATOM 4866 N N . SER A 1 616 ? 21.125 7.723 44.062 1 19.23 616 SER A N 1
ATOM 4867 C CA . SER A 1 616 ? 20.219 6.578 44.062 1 19.23 616 SER A CA 1
ATOM 4868 C C . SER A 1 616 ? 19.188 6.695 42.969 1 19.23 616 SER A C 1
ATOM 4870 O O . SER A 1 616 ? 18.188 5.961 42.969 1 19.23 616 SER A O 1
ATOM 4872 N N . ARG A 1 617 ? 19.031 7.73 42.406 1 21.12 617 ARG A N 1
ATOM 4873 C CA . ARG A 1 617 ? 17.984 7.383 41.469 1 21.12 617 ARG A CA 1
ATOM 4874 C C . ARG A 1 617 ? 18.422 6.219 40.594 1 21.12 617 ARG A C 1
ATOM 4876 O O . ARG A 1 617 ? 19.156 6.406 39.625 1 21.12 617 ARG A O 1
ATOM 4883 N N . THR A 1 618 ? 18.891 4.949 41.156 1 18.83 618 THR A N 1
ATOM 4884 C CA . THR A 1 618 ? 19.016 3.496 41.188 1 18.83 618 THR A CA 1
ATOM 4885 C C . THR A 1 618 ? 18.344 2.867 39.969 1 18.83 618 THR A C 1
ATOM 4887 O O . THR A 1 618 ? 17.594 3.535 39.281 1 18.83 618 THR A O 1
ATOM 4890 N N . PHE A 1 619 ? 17.609 1.59 40.344 1 17.41 619 PHE A N 1
ATOM 4891 C CA . PHE A 1 619 ? 17.562 0.134 40.312 1 17.41 619 PHE A CA 1
ATOM 4892 C C . PHE A 1 619 ? 16.609 -0.339 39.219 1 17.41 619 PHE A C 1
ATOM 4894 O O . PHE A 1 619 ? 15.539 0.245 39.031 1 17.41 619 PHE A O 1
ATOM 4901 N N . MET B 1 1 ? -18.281 33.594 -12.602 1 31.11 1 MET B N 1
ATOM 4902 C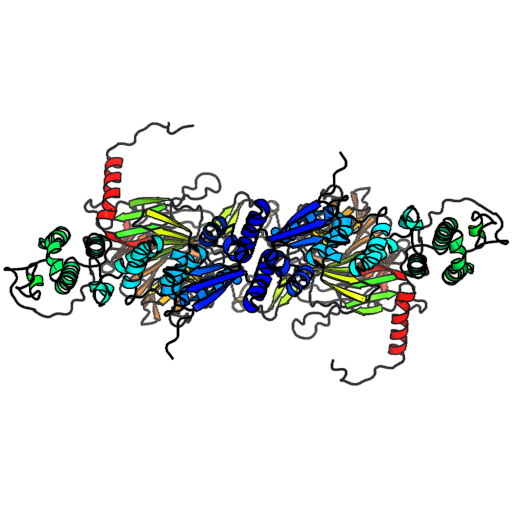 CA . MET B 1 1 ? -18.891 32.312 -12.18 1 31.11 1 MET B CA 1
ATOM 4903 C C . MET B 1 1 ? -18.328 31.891 -10.82 1 31.11 1 MET B C 1
ATOM 4905 O O . MET B 1 1 ? -17.125 31.641 -10.688 1 31.11 1 MET B O 1
ATOM 4909 N N . GLU B 1 2 ? -18.844 32.375 -9.758 1 40.31 2 GLU B N 1
ATOM 4910 C CA . GLU B 1 2 ? -18.328 32.375 -8.391 1 40.31 2 GLU B CA 1
ATOM 4911 C C . GLU B 1 2 ? -17.938 30.969 -7.945 1 40.31 2 GLU B C 1
ATOM 4913 O O . GLU B 1 2 ? -18.734 30.031 -8.055 1 40.31 2 GLU B O 1
ATOM 4918 N N . LYS B 1 3 ? -16.859 30.609 -8.211 1 48.28 3 LYS B N 1
ATOM 4919 C CA . LYS B 1 3 ? -16.312 29.266 -8.031 1 48.28 3 LYS B CA 1
ATOM 4920 C C . LYS B 1 3 ? -16.844 28.625 -6.758 1 48.28 3 LYS B C 1
ATOM 4922 O O . LYS B 1 3 ? -16.578 29.094 -5.656 1 48.28 3 LYS B O 1
ATOM 4927 N N . ILE B 1 4 ? -18 28.094 -6.895 1 57.25 4 ILE B N 1
ATOM 4928 C CA . ILE B 1 4 ? -18.562 27.297 -5.801 1 57.25 4 ILE B CA 1
ATOM 4929 C C . ILE B 1 4 ? -17.516 26.297 -5.32 1 57.25 4 ILE B C 1
ATOM 4931 O O . ILE B 1 4 ? -17.062 25.453 -6.098 1 57.25 4 ILE B O 1
ATOM 4935 N N . ASN B 1 5 ? -16.812 26.641 -4.277 1 74.62 5 ASN B N 1
ATOM 4936 C CA . ASN B 1 5 ? -15.82 25.781 -3.658 1 74.62 5 ASN B CA 1
ATOM 4937 C C . ASN B 1 5 ? -16.438 24.453 -3.199 1 74.62 5 ASN B C 1
ATOM 4939 O O . ASN B 1 5 ? -17.141 24.406 -2.191 1 74.62 5 ASN B O 1
ATOM 4943 N N . GLU B 1 6 ? -16.734 23.562 -4.234 1 88 6 GLU B N 1
ATOM 4944 C CA . GLU B 1 6 ? -17.281 22.234 -3.926 1 88 6 GLU B CA 1
ATOM 4945 C C . GLU B 1 6 ? -16.156 21.25 -3.568 1 88 6 GLU B C 1
ATOM 4947 O O . GLU B 1 6 ? -15.109 21.234 -4.211 1 88 6 GLU B O 1
ATOM 4952 N N . ARG B 1 7 ? -16.406 20.625 -2.361 1 90.44 7 ARG B N 1
ATOM 4953 C CA . ARG B 1 7 ? -15.438 19.641 -1.896 1 90.44 7 ARG B CA 1
ATOM 4954 C C . ARG B 1 7 ? -16.109 18.281 -1.703 1 90.44 7 ARG B C 1
ATOM 4956 O O . ARG B 1 7 ? -17.156 18.172 -1.05 1 90.44 7 ARG B O 1
ATOM 4963 N N . LYS B 1 8 ? -15.516 17.219 -2.389 1 92.81 8 LYS B N 1
ATOM 4964 C CA . LYS B 1 8 ? -16.047 15.867 -2.275 1 92.81 8 LYS B CA 1
ATOM 4965 C C . LYS B 1 8 ? -15.234 15.031 -1.288 1 92.81 8 LYS B C 1
ATOM 4967 O O . LYS B 1 8 ? -14 15.055 -1.313 1 92.81 8 LYS B O 1
ATOM 4972 N N . PHE B 1 9 ? -15.961 14.453 -0.33 1 91.81 9 PHE B N 1
ATOM 4973 C CA . PHE B 1 9 ? -15.359 13.555 0.645 1 91.81 9 PHE B CA 1
ATOM 4974 C C . PHE B 1 9 ? -15.82 12.117 0.412 1 91.81 9 PHE B C 1
ATOM 4976 O O . PHE B 1 9 ? -16.953 11.883 -0.002 1 91.81 9 PHE B O 1
ATOM 4983 N N . SER B 1 10 ? -14.883 11.188 0.547 1 92.81 10 SER B N 1
ATOM 4984 C CA . SER B 1 10 ? -15.219 9.766 0.49 1 92.81 10 SER B CA 1
ATOM 4985 C C . SER B 1 10 ? -14.586 9 1.65 1 92.81 10 SER B C 1
ATOM 4987 O O . SER B 1 10 ? -13.391 9.133 1.904 1 92.81 10 SER B O 1
ATOM 4989 N N . LEU B 1 11 ? -15.367 8.289 2.365 1 90.69 11 LEU B N 1
ATOM 4990 C CA . LEU B 1 11 ? -14.875 7.473 3.469 1 90.69 11 LEU B CA 1
ATOM 4991 C C . LEU B 1 11 ? -14.805 6.004 3.066 1 90.69 11 LEU B C 1
ATOM 4993 O O . LEU B 1 11 ? -15.82 5.301 3.096 1 90.69 11 LEU B O 1
ATOM 4997 N N . ALA B 1 12 ? -13.648 5.465 2.84 1 85.88 12 ALA B N 1
ATOM 4998 C CA . ALA B 1 12 ? -13.438 4.113 2.328 1 85.88 12 ALA B CA 1
ATOM 4999 C C . ALA B 1 12 ? -13.883 3.066 3.344 1 85.88 12 ALA B C 1
ATOM 5001 O O . ALA B 1 12 ? -14.312 1.975 2.971 1 85.88 12 ALA B O 1
ATOM 5002 N N . SER B 1 13 ? -13.844 3.385 4.613 1 90.44 13 SER B N 1
ATOM 5003 C CA . SER B 1 13 ? -14.148 2.422 5.664 1 90.44 13 SER B CA 1
ATOM 5004 C C . SER B 1 13 ? -15.648 2.377 5.957 1 90.44 13 SER B C 1
ATOM 5006 O O . SER B 1 13 ? -16.094 1.588 6.789 1 90.44 13 SER B O 1
ATOM 5008 N N . HIS B 1 14 ? -16.375 3.172 5.32 1 94.12 14 HIS B N 1
ATOM 5009 C CA . HIS B 1 14 ? -17.797 3.258 5.633 1 94.12 14 HIS B CA 1
ATOM 5010 C C . HIS B 1 14 ? -18.5 1.934 5.359 1 94.12 14 HIS B C 1
ATOM 5012 O O . HIS B 1 14 ? -19.328 1.485 6.16 1 94.12 14 HIS B O 1
ATOM 5018 N N . GLY B 1 15 ? -18.188 1.288 4.262 1 94.06 15 GLY B N 1
ATOM 5019 C CA . GLY B 1 15 ? -18.781 -0.005 3.949 1 94.06 15 GLY B CA 1
ATOM 5020 C C . GLY B 1 15 ? -18.547 -1.042 5.031 1 94.06 15 GLY B C 1
ATOM 5021 O O . GLY B 1 15 ? -19.469 -1.752 5.43 1 94.06 15 GLY B O 1
ATOM 5022 N N . SER B 1 16 ? -17.391 -1.096 5.465 1 93.56 16 SER B N 1
ATOM 5023 C CA . SER B 1 16 ? -17.047 -2.037 6.523 1 93.56 16 SER B CA 1
ATOM 5024 C C . SER B 1 16 ? -17.797 -1.711 7.816 1 93.56 16 SER B C 1
ATOM 5026 O O . SER B 1 16 ? -18.188 -2.615 8.555 1 93.56 16 SER B O 1
ATOM 5028 N N . SER B 1 17 ? -17.938 -0.442 8.055 1 94.25 17 SER B N 1
ATOM 5029 C CA . SER B 1 17 ? -18.672 -0.029 9.25 1 94.25 17 SER B CA 1
ATOM 5030 C C . SER B 1 17 ? -20.141 -0.432 9.172 1 94.25 17 SER B C 1
ATOM 5032 O O . SER B 1 17 ? -20.719 -0.873 10.164 1 94.25 17 SER B O 1
ATOM 5034 N N . VAL B 1 18 ? -20.688 -0.253 8.023 1 96 18 VAL B N 1
ATOM 5035 C CA . VAL B 1 18 ? -22.078 -0.638 7.805 1 96 18 VAL B CA 1
ATOM 5036 C C . VAL B 1 18 ? -22.25 -2.141 8.023 1 96 18 VAL B C 1
ATOM 5038 O O . VAL B 1 18 ? -23.172 -2.578 8.703 1 96 18 VAL B O 1
ATOM 5041 N N . LEU B 1 19 ? -21.359 -2.855 7.48 1 96.38 19 LEU B N 1
ATOM 5042 C CA . LEU B 1 19 ? -21.422 -4.309 7.613 1 96.38 19 LEU B CA 1
ATOM 5043 C C . LEU B 1 19 ? -21.297 -4.727 9.078 1 96.38 19 LEU B C 1
ATOM 5045 O O . LEU B 1 19 ? -21.984 -5.645 9.516 1 96.38 19 LEU B O 1
ATOM 5049 N N . ALA B 1 20 ? -20.453 -4.059 9.805 1 96.12 20 ALA B N 1
ATOM 5050 C CA . ALA B 1 20 ? -20.312 -4.332 11.234 1 96.12 20 ALA B CA 1
ATOM 5051 C C . ALA B 1 20 ? -21.625 -4.066 11.977 1 96.12 20 ALA B C 1
ATOM 5053 O O . ALA B 1 20 ? -21.984 -4.805 12.891 1 96.12 20 ALA B O 1
ATOM 5054 N N . GLY B 1 21 ? -22.25 -3.053 11.586 1 96.31 21 GLY B N 1
ATOM 5055 C CA . GLY B 1 21 ? -23.562 -2.76 12.156 1 96.31 21 GLY B CA 1
ATOM 5056 C C . GLY B 1 21 ? -24.578 -3.852 11.898 1 96.31 21 GLY B C 1
ATOM 5057 O O . GLY B 1 21 ? -25.328 -4.238 12.805 1 96.31 21 GLY B O 1
ATOM 5058 N N . PHE B 1 22 ? -24.594 -4.348 10.742 1 97.12 22 PHE B N 1
ATOM 5059 C CA . PHE B 1 22 ? -25.531 -5.41 10.391 1 97.12 22 PHE B CA 1
ATOM 5060 C C . PHE B 1 22 ? -25.203 -6.695 11.133 1 97.12 22 PHE B C 1
ATOM 5062 O O . PHE B 1 22 ? -26.094 -7.461 11.492 1 97.12 22 PHE B O 1
ATOM 5069 N N . ARG B 1 23 ? -23.984 -6.957 11.258 1 96.62 23 ARG B N 1
ATOM 5070 C CA . ARG B 1 23 ? -23.578 -8.125 12.039 1 96.62 23 ARG B CA 1
ATOM 5071 C C . ARG B 1 23 ? -24.141 -8.055 13.453 1 96.62 23 ARG B C 1
ATOM 5073 O O . ARG B 1 23 ? -24.609 -9.062 13.992 1 96.62 23 ARG B O 1
ATOM 5080 N N . GLU B 1 24 ? -24.125 -6.855 14.016 1 96 24 GLU B N 1
ATOM 5081 C CA . GLU B 1 24 ? -24.688 -6.656 15.344 1 96 24 GLU B CA 1
ATOM 5082 C C . GLU B 1 24 ? -26.203 -6.887 15.328 1 96 24 GLU B C 1
ATOM 5084 O O . GLU B 1 24 ? -26.734 -7.523 16.234 1 96 24 GLU B O 1
ATOM 5089 N N . LEU B 1 25 ? -26.844 -6.379 14.328 1 95.94 25 LEU B N 1
ATOM 5090 C CA . LEU B 1 25 ? -28.281 -6.582 14.195 1 95.94 25 LEU B CA 1
ATOM 5091 C C . LEU B 1 25 ? -28.609 -8.062 14.062 1 95.94 25 LEU B C 1
ATOM 5093 O O . LEU B 1 25 ? -29.609 -8.539 14.625 1 95.94 25 LEU B O 1
ATOM 5097 N N . TYR B 1 26 ? -27.781 -8.797 13.336 1 96.06 26 TYR B N 1
ATOM 5098 C CA . TYR B 1 26 ? -27.984 -10.219 13.109 1 96.06 26 TYR B CA 1
ATOM 5099 C C . TYR B 1 26 ? -27.844 -11 14.414 1 96.06 26 TYR B C 1
ATOM 5101 O O . TYR B 1 26 ? -28.672 -11.852 14.734 1 96.06 26 TYR B O 1
ATOM 5109 N N . GLN B 1 27 ? -26.859 -10.641 15.18 1 95.25 27 GLN B N 1
ATOM 5110 C CA . GLN B 1 27 ? -26.578 -11.336 16.438 1 95.25 27 GLN B CA 1
ATOM 5111 C C . GLN B 1 27 ? -27.656 -11.086 17.469 1 95.25 27 GLN B C 1
ATOM 5113 O O . GLN B 1 27 ? -28.016 -11.984 18.234 1 95.25 27 GLN B O 1
ATOM 5118 N N . THR B 1 28 ? -28.234 -9.859 17.453 1 94.06 28 THR B N 1
ATOM 5119 C CA . THR B 1 28 ? -29.266 -9.492 18.422 1 94.06 28 THR B CA 1
ATOM 5120 C C . THR B 1 28 ? -30.656 -9.758 17.875 1 94.06 28 THR B C 1
ATOM 5122 O O . THR B 1 28 ? -31.656 -9.648 18.594 1 94.06 28 THR B O 1
ATOM 5125 N N . GLU B 1 29 ? -30.797 -10.109 16.547 1 93.38 29 GLU B N 1
ATOM 5126 C CA . GLU B 1 29 ? -32.031 -10.344 15.82 1 93.38 29 GLU B CA 1
ATOM 5127 C C . GLU B 1 29 ? -32.938 -9.109 15.859 1 93.38 29 GLU B C 1
ATOM 5129 O O . GLU B 1 29 ? -34.156 -9.227 15.797 1 93.38 29 GLU B O 1
ATOM 5134 N N . LEU B 1 30 ? -32.219 -7.957 16.094 1 92.12 30 LEU B N 1
ATOM 5135 C CA . LEU B 1 30 ? -32.969 -6.703 16.094 1 92.12 30 LEU B CA 1
ATOM 5136 C C . LEU B 1 30 ? -33.438 -6.359 14.688 1 92.12 30 LEU B C 1
ATOM 5138 O O . LEU B 1 30 ? -32.656 -6.473 13.727 1 92.12 30 LEU B O 1
ATOM 5142 N N . LEU B 1 31 ? -34.688 -6.043 14.469 1 91.06 31 LEU B N 1
ATOM 5143 C CA . LEU B 1 31 ? -35.344 -5.578 13.234 1 91.06 31 LEU B CA 1
ATOM 5144 C C . LEU B 1 31 ? -35.344 -6.68 12.18 1 91.06 31 LEU B C 1
ATOM 5146 O O . LEU B 1 31 ? -35.375 -6.398 10.984 1 91.06 31 LEU B O 1
ATOM 5150 N N . SER B 1 32 ? -35.125 -7.949 12.625 1 92.88 32 SER B N 1
ATOM 5151 C CA . SER B 1 32 ? -35.281 -9.047 11.672 1 92.88 32 SER B CA 1
ATOM 5152 C C . SER B 1 32 ? -36.688 -9.055 11.07 1 92.88 32 SER B C 1
ATOM 5154 O O . SER B 1 32 ? -37.688 -8.797 11.758 1 92.88 32 SER B O 1
ATOM 5156 N N . ASP B 1 33 ? -36.812 -9.328 9.766 1 90.81 33 ASP B N 1
ATOM 5157 C CA . ASP B 1 33 ? -38.094 -9.258 9.125 1 90.81 33 ASP B CA 1
ATOM 5158 C C . ASP B 1 33 ? -38.344 -10.453 8.203 1 90.81 33 ASP B C 1
ATOM 5160 O O . ASP B 1 33 ? -39.312 -10.484 7.461 1 90.81 33 ASP B O 1
ATOM 5164 N N . VAL B 1 34 ? -37.406 -11.414 8.227 1 92.94 34 VAL B N 1
ATOM 5165 C CA . VAL B 1 34 ? -37.625 -12.648 7.477 1 92.94 34 VAL B CA 1
ATOM 5166 C C . VAL B 1 34 ? -37 -13.82 8.25 1 92.94 34 VAL B C 1
ATOM 5168 O O . VAL B 1 34 ? -36 -13.664 8.945 1 92.94 34 VAL B O 1
ATOM 5171 N N . CYS B 1 35 ? -37.625 -14.898 8.188 1 94.75 35 CYS B N 1
ATOM 5172 C CA . CYS B 1 35 ? -37.156 -16.141 8.773 1 94.75 35 CYS B CA 1
ATOM 5173 C C . CYS B 1 35 ? -36.938 -17.203 7.699 1 94.75 35 CYS B C 1
ATOM 5175 O O . CYS B 1 35 ? -37.906 -17.672 7.086 1 94.75 35 CYS B O 1
ATOM 5177 N N . LEU B 1 36 ? -35.719 -17.562 7.434 1 94.94 36 LEU B N 1
ATOM 5178 C CA . LEU B 1 36 ? -35.375 -18.609 6.473 1 94.94 36 LEU B CA 1
ATOM 5179 C C . LEU B 1 36 ? -35.312 -19.969 7.148 1 94.94 36 LEU B C 1
ATOM 5181 O O . LEU B 1 36 ? -34.781 -20.094 8.258 1 94.94 36 LEU B O 1
ATOM 5185 N N . VAL B 1 37 ? -35.906 -20.938 6.512 1 96.12 37 VAL B N 1
ATOM 5186 C CA . VAL B 1 37 ? -35.938 -22.266 7.113 1 96.12 37 VAL B CA 1
ATOM 5187 C C . VAL B 1 37 ? -35.281 -23.281 6.188 1 96.12 37 VAL B C 1
ATOM 5189 O O . VAL B 1 37 ? -35.625 -23.391 5.012 1 96.12 37 VAL B O 1
ATOM 5192 N N . ALA B 1 38 ? -34.281 -23.953 6.641 1 95.31 38 ALA B N 1
ATOM 5193 C CA . ALA B 1 38 ? -33.594 -25.047 5.945 1 95.31 38 ALA B CA 1
ATOM 5194 C C . ALA B 1 38 ? -33.469 -26.281 6.844 1 95.31 38 ALA B C 1
ATOM 5196 O O . ALA B 1 38 ? -32.906 -26.203 7.938 1 95.31 38 ALA B O 1
ATOM 5197 N N . GLU B 1 39 ? -33.969 -27.406 6.48 1 94.88 39 GLU B N 1
ATOM 5198 C CA . GLU B 1 39 ? -33.938 -28.656 7.238 1 94.88 39 GLU B CA 1
ATOM 5199 C C . GLU B 1 39 ? -34.469 -28.453 8.648 1 94.88 39 GLU B C 1
ATOM 5201 O O . GLU B 1 39 ? -33.812 -28.844 9.625 1 94.88 39 GLU B O 1
ATOM 5206 N N . LYS B 1 40 ? -35.531 -27.703 8.859 1 92.12 40 LYS B N 1
ATOM 5207 C CA . LYS B 1 40 ? -36.281 -27.484 10.094 1 92.12 40 LYS B CA 1
ATOM 5208 C C . LYS B 1 40 ? -35.562 -26.531 11.023 1 92.12 40 LYS B C 1
ATOM 5210 O O . LYS B 1 40 ? -35.969 -26.297 12.156 1 92.12 40 LYS B O 1
ATOM 5215 N N . ARG B 1 41 ? -34.5 -25.984 10.539 1 95.75 41 ARG B N 1
ATOM 5216 C CA . ARG B 1 41 ? -33.781 -24.969 11.305 1 95.75 41 ARG B CA 1
ATOM 5217 C C . ARG B 1 41 ? -34.125 -23.562 10.812 1 95.75 41 ARG B C 1
ATOM 5219 O O . ARG B 1 41 ? -34.219 -23.328 9.602 1 95.75 41 ARG B O 1
ATOM 5226 N N . GLU B 1 42 ? -34.312 -22.672 11.766 1 95.88 42 GLU B N 1
ATOM 5227 C CA . GLU B 1 42 ? -34.75 -21.328 11.43 1 95.88 42 GLU B CA 1
ATOM 5228 C C . GLU B 1 42 ? -33.594 -20.328 11.547 1 95.88 42 GLU B C 1
ATOM 5230 O O . GLU B 1 42 ? -32.781 -20.406 12.477 1 95.88 42 GLU B O 1
ATOM 5235 N N . PHE B 1 43 ? -33.531 -19.406 10.57 1 96.5 43 PHE B N 1
ATOM 5236 C CA . PHE B 1 43 ? -32.531 -18.328 10.562 1 96.5 43 PHE B CA 1
ATOM 5237 C C . PHE B 1 43 ? -33.219 -16.984 10.375 1 96.5 43 PHE B C 1
ATOM 5239 O O . PHE B 1 43 ? -33.656 -16.641 9.266 1 96.5 43 PHE B O 1
ATOM 5246 N N . ARG B 1 44 ? -33.312 -16.234 11.469 1 95.81 44 ARG B N 1
ATOM 5247 C CA . ARG B 1 44 ? -33.844 -14.883 11.367 1 95.81 44 ARG B CA 1
ATOM 5248 C C . ARG B 1 44 ? -32.875 -13.93 10.719 1 95.81 44 ARG B C 1
ATOM 5250 O O . ARG B 1 44 ? -31.703 -13.867 11.125 1 95.81 44 ARG B O 1
ATOM 5257 N N . SER B 1 45 ? -33.281 -13.273 9.648 1 95.81 45 SER B N 1
ATOM 5258 C CA . SER B 1 45 ? -32.375 -12.445 8.852 1 95.81 45 SER B CA 1
ATOM 5259 C C . SER B 1 45 ? -33.062 -11.148 8.43 1 95.81 45 SER B C 1
ATOM 5261 O O . SER B 1 45 ? -34.156 -10.828 8.906 1 95.81 45 SER B O 1
ATOM 5263 N N . HIS B 1 46 ? -32.438 -10.312 7.711 1 95 46 HIS B N 1
ATOM 5264 C CA . HIS B 1 46 ? -32.938 -9.023 7.254 1 95 46 HIS B CA 1
ATOM 5265 C C . HIS B 1 46 ? -33.094 -9 5.738 1 95 46 HIS B C 1
ATOM 5267 O O . HIS B 1 46 ? -32.125 -9.141 5 1 95 46 HIS B O 1
ATOM 5273 N N . LYS B 1 47 ? -34.312 -8.773 5.242 1 94 47 LYS B N 1
ATOM 5274 C CA . LYS B 1 47 ? -34.656 -8.82 3.822 1 94 47 LYS B CA 1
ATOM 5275 C C . LYS B 1 47 ? -33.75 -7.871 3.021 1 94 47 LYS B C 1
ATOM 5277 O O . LYS B 1 47 ? -33.25 -8.234 1.956 1 94 47 LYS B O 1
ATOM 5282 N N . THR B 1 48 ? -33.562 -6.688 3.584 1 94.62 48 THR B N 1
ATOM 5283 C CA . THR B 1 48 ? -32.906 -5.645 2.82 1 94.62 48 THR B CA 1
ATOM 5284 C C . THR B 1 48 ? -31.422 -5.988 2.639 1 94.62 48 THR B C 1
ATOM 5286 O O . THR B 1 48 ? -30.859 -5.785 1.561 1 94.62 48 THR B O 1
ATOM 5289 N N . LEU B 1 49 ? -30.766 -6.516 3.727 1 96.88 49 LEU B N 1
ATOM 5290 C CA . LEU B 1 49 ? -29.375 -6.922 3.582 1 96.88 49 LEU B CA 1
ATOM 5291 C C . LEU B 1 49 ? -29.234 -8.047 2.562 1 96.88 49 LEU B C 1
ATOM 5293 O O . LEU B 1 49 ? -28.375 -8 1.688 1 96.88 49 LEU B O 1
ATOM 5297 N N . LEU B 1 50 ? -30.078 -9.039 2.66 1 96.19 50 LEU B N 1
ATOM 5298 C CA . LEU B 1 50 ? -30.031 -10.18 1.754 1 96.19 50 LEU B CA 1
ATOM 5299 C C . LEU B 1 50 ? -30.266 -9.734 0.312 1 96.19 50 LEU B C 1
ATOM 5301 O O . LEU B 1 50 ? -29.547 -10.172 -0.594 1 96.19 50 LEU B O 1
ATOM 5305 N N . ALA B 1 51 ? -31.234 -8.836 0.145 1 95.06 51 ALA B N 1
ATOM 5306 C CA . ALA B 1 51 ? -31.531 -8.336 -1.193 1 95.06 51 ALA B CA 1
ATOM 5307 C C . ALA B 1 51 ? -30.391 -7.477 -1.731 1 95.06 51 ALA B C 1
ATOM 5309 O O . ALA B 1 51 ? -30.172 -7.426 -2.941 1 95.06 51 ALA B O 1
ATOM 5310 N N . ALA B 1 52 ? -29.688 -6.797 -0.851 1 95.75 52 ALA B N 1
ATOM 5311 C CA . ALA B 1 52 ? -28.609 -5.895 -1.258 1 95.75 52 ALA B CA 1
ATOM 5312 C C . ALA B 1 52 ? -27.406 -6.68 -1.78 1 95.75 52 ALA B C 1
ATOM 5314 O O . ALA B 1 52 ? -26.719 -6.227 -2.697 1 95.75 52 ALA B O 1
ATOM 5315 N N . CYS B 1 53 ? -27.125 -7.863 -1.223 1 93.75 53 CYS B N 1
ATOM 5316 C CA . CYS B 1 53 ? -25.859 -8.484 -1.559 1 93.75 53 CYS B CA 1
ATOM 5317 C C . CYS B 1 53 ? -26.062 -9.828 -2.246 1 93.75 53 CYS B C 1
ATOM 5319 O O . CYS B 1 53 ? -25.109 -10.453 -2.705 1 93.75 53 CYS B O 1
ATOM 5321 N N . CYS B 1 54 ? -27.297 -10.344 -2.398 1 94.38 54 CYS B N 1
ATOM 5322 C CA . CYS B 1 54 ? -27.578 -11.633 -3.031 1 94.38 54 CYS B CA 1
ATOM 5323 C C . CYS B 1 54 ? -28.688 -11.492 -4.062 1 94.38 54 CYS B C 1
ATOM 5325 O O . CYS B 1 54 ? -29.859 -11.289 -3.707 1 94.38 54 CYS B O 1
ATOM 5327 N N . PRO B 1 55 ? -28.406 -11.711 -5.312 1 91.06 55 PRO B N 1
ATOM 5328 C CA . PRO B 1 55 ? -29.391 -11.539 -6.383 1 91.06 55 PRO B CA 1
ATOM 5329 C C . PRO B 1 55 ? -30.594 -12.477 -6.234 1 91.06 55 PRO B C 1
ATOM 5331 O O . PRO B 1 55 ? -31.719 -12.094 -6.551 1 91.06 55 PRO B O 1
ATOM 5334 N N . TYR B 1 56 ? -30.359 -13.719 -5.793 1 92.88 56 TYR B N 1
ATOM 5335 C CA . TYR B 1 56 ? -31.438 -14.672 -5.57 1 92.88 56 TYR B CA 1
ATOM 5336 C C . TYR B 1 56 ? -32.469 -14.102 -4.625 1 92.88 56 TYR B C 1
ATOM 5338 O O . TYR B 1 56 ? -33.656 -14.07 -4.953 1 92.88 56 TYR B O 1
ATOM 5346 N N . PHE B 1 57 ? -32.031 -13.562 -3.541 1 93.38 57 PHE B N 1
ATOM 5347 C CA . PHE B 1 57 ? -32.969 -12.992 -2.555 1 93.38 57 PHE B CA 1
ATOM 5348 C C . PHE B 1 57 ? -33.562 -11.688 -3.061 1 93.38 57 PHE B C 1
ATOM 5350 O O . PHE B 1 57 ? -34.719 -11.383 -2.768 1 93.38 57 PHE B O 1
ATOM 5357 N N . ARG B 1 58 ? -32.75 -10.891 -3.781 1 92.5 58 ARG B N 1
ATOM 5358 C CA . ARG B 1 58 ? -33.281 -9.656 -4.355 1 92.5 58 ARG B CA 1
ATOM 5359 C C . ARG B 1 58 ? -34.469 -9.93 -5.246 1 92.5 58 ARG B C 1
ATOM 5361 O O . ARG B 1 58 ? -35.5 -9.258 -5.137 1 92.5 58 ARG B O 1
ATOM 5368 N N . SER B 1 59 ? -34.375 -10.969 -6.062 1 90.5 59 SER B N 1
ATOM 5369 C CA . SER B 1 59 ? -35.469 -11.359 -6.949 1 90.5 59 SER B CA 1
ATOM 5370 C C . SER B 1 59 ? -36.656 -11.906 -6.16 1 90.5 59 SER B C 1
ATOM 5372 O O . SER B 1 59 ? -37.781 -11.586 -6.453 1 90.5 59 SER B O 1
ATOM 5374 N N . MET B 1 60 ? -36.312 -12.664 -5.191 1 89.75 60 MET B N 1
ATOM 5375 C CA . MET B 1 60 ? -37.375 -13.297 -4.379 1 89.75 60 MET B CA 1
ATOM 5376 C C . MET B 1 60 ? -38.188 -12.242 -3.654 1 89.75 60 MET B C 1
ATOM 5378 O O . MET B 1 60 ? -39.438 -12.297 -3.682 1 89.75 60 MET B O 1
ATOM 5382 N N . PHE B 1 61 ? -37.531 -11.258 -3.053 1 90.12 61 PHE B N 1
ATOM 5383 C CA . PHE B 1 61 ? -38.219 -10.305 -2.199 1 90.12 61 PHE B CA 1
ATOM 5384 C C . PHE B 1 61 ? -38.812 -9.172 -3.029 1 90.12 61 PHE B C 1
ATOM 5386 O O . PHE B 1 61 ? -39.625 -8.383 -2.529 1 90.12 61 PHE B O 1
ATOM 5393 N N . SER B 1 62 ? -38.312 -8.992 -4.234 1 85.62 62 SER B N 1
ATOM 5394 C CA . SER B 1 62 ? -38.875 -7.969 -5.109 1 85.62 62 SER B CA 1
ATOM 5395 C C . SER B 1 62 ? -40.281 -8.352 -5.574 1 85.62 62 SER B C 1
ATOM 5397 O O . SER B 1 62 ? -41.094 -7.484 -5.883 1 85.62 62 SER B O 1
ATOM 5399 N N . ILE B 1 63 ? -40.5 -9.656 -5.746 1 76 63 ILE B N 1
ATOM 5400 C CA . ILE B 1 63 ? -41.781 -10.141 -6.219 1 76 63 ILE B CA 1
ATOM 5401 C C . ILE B 1 63 ? -42.812 -10.094 -5.086 1 76 63 ILE B C 1
ATOM 5403 O O . ILE B 1 63 ? -43.969 -9.766 -5.305 1 76 63 ILE B O 1
ATOM 5407 N N . ASP B 1 64 ? -42.344 -10.453 -3.914 1 60.53 64 ASP B N 1
ATOM 5408 C CA . ASP B 1 64 ? -43.25 -10.633 -2.781 1 60.53 64 ASP B CA 1
ATOM 5409 C C . ASP B 1 64 ? -43.562 -9.297 -2.109 1 60.53 64 ASP B C 1
ATOM 5411 O O . ASP B 1 64 ? -44 -9.258 -0.951 1 60.53 64 ASP B O 1
ATOM 5415 N N . LEU B 1 65 ? -43.281 -8.219 -2.738 1 52.72 65 LEU B N 1
ATOM 5416 C CA . LEU B 1 65 ? -43.312 -6.863 -2.203 1 52.72 65 LEU B CA 1
ATOM 5417 C C . LEU B 1 65 ? -44.5 -6.645 -1.293 1 52.72 65 LEU B C 1
ATOM 5419 O O . LEU B 1 65 ? -44.562 -5.648 -0.57 1 52.72 65 LEU B O 1
ATOM 5423 N N . ARG B 1 66 ? -45.594 -7.379 -1.562 1 46.03 66 ARG B N 1
ATOM 5424 C CA . ARG B 1 66 ? -46.781 -6.859 -0.926 1 46.03 66 ARG B CA 1
ATOM 5425 C C . ARG B 1 66 ? -46.906 -7.324 0.523 1 46.03 66 ARG B C 1
ATOM 5427 O O . ARG B 1 66 ? -47.781 -6.91 1.254 1 46.03 66 ARG B O 1
ATOM 5434 N N . GLU B 1 67 ? -46.031 -8.336 0.944 1 48.09 67 GLU B N 1
ATOM 5435 C CA . GLU B 1 67 ? -46.531 -8.719 2.266 1 48.09 67 GLU B CA 1
ATOM 5436 C C . GLU B 1 67 ? -45.625 -8.188 3.365 1 48.09 67 GLU B C 1
ATOM 5438 O O . GLU B 1 67 ? -44.406 -8.445 3.361 1 48.09 67 GLU B O 1
ATOM 5443 N N . LYS B 1 68 ? -45.875 -7.219 4.035 1 49.19 68 LYS B N 1
ATOM 5444 C CA . LYS B 1 68 ? -45.344 -6.453 5.145 1 49.19 68 LYS B CA 1
ATOM 5445 C C . LYS B 1 68 ? -45 -7.363 6.32 1 49.19 68 LYS B C 1
ATOM 5447 O O . LYS B 1 68 ? -44.219 -6.969 7.211 1 49.19 68 LYS B O 1
ATOM 5452 N N . GLU B 1 69 ? -45.5 -8.523 6.605 1 54.5 69 GLU B N 1
ATOM 5453 C CA . GLU B 1 69 ? -45.281 -9.352 7.789 1 54.5 69 GLU B CA 1
ATOM 5454 C C . GLU B 1 69 ? -44.094 -10.266 7.633 1 54.5 69 GLU B C 1
ATOM 5456 O O . GLU B 1 69 ? -43.625 -10.5 6.512 1 54.5 69 GLU B O 1
ATOM 5461 N N . GLU B 1 70 ? -43.5 -10.477 8.914 1 60.91 70 GLU B N 1
ATOM 5462 C CA . GLU B 1 70 ? -42.406 -11.453 8.914 1 60.91 70 GLU B CA 1
ATOM 5463 C C . GLU B 1 70 ? -42.75 -12.664 8.055 1 60.91 70 GLU B C 1
ATOM 5465 O O . GLU B 1 70 ? -43.75 -13.359 8.312 1 60.91 70 GLU B O 1
ATOM 5470 N N . THR B 1 71 ? -42.062 -12.758 6.902 1 77.81 71 THR B N 1
ATOM 5471 C CA . THR B 1 71 ? -42.312 -13.828 5.941 1 77.81 71 THR B CA 1
ATOM 5472 C C . THR B 1 71 ? -41.344 -15 6.184 1 77.81 71 THR B C 1
ATOM 5474 O O . THR B 1 71 ? -40.188 -14.797 6.48 1 77.81 71 THR B O 1
ATOM 5477 N N . THR B 1 72 ? -41.938 -16.141 6.559 1 89.38 72 THR B N 1
ATOM 5478 C CA . THR B 1 72 ? -41.156 -17.359 6.625 1 89.38 72 THR B CA 1
ATOM 5479 C C . THR B 1 72 ? -40.938 -17.953 5.23 1 89.38 72 THR B C 1
ATOM 5481 O O . THR B 1 72 ? -41.906 -18.141 4.48 1 89.38 72 THR B O 1
ATOM 5484 N N . VAL B 1 73 ? -39.719 -18.078 4.809 1 91.06 73 VAL B N 1
ATOM 5485 C CA . VAL B 1 73 ? -39.375 -18.609 3.498 1 91.06 73 VAL B CA 1
ATOM 5486 C C . VAL B 1 73 ? -38.656 -19.969 3.656 1 91.06 73 VAL B C 1
ATOM 5488 O O . VAL B 1 73 ? -37.656 -20.062 4.336 1 91.06 73 VAL B O 1
ATOM 5491 N N . GLU B 1 74 ? -39.219 -21 3.092 1 91.94 74 GLU B N 1
ATOM 5492 C CA . GLU B 1 74 ? -38.594 -22.312 3.102 1 91.94 74 GLU B CA 1
ATOM 5493 C C . GLU B 1 74 ? -37.562 -22.438 1.984 1 91.94 74 GLU B C 1
ATOM 5495 O O . GLU B 1 74 ? -37.875 -22.281 0.807 1 91.94 74 GLU B O 1
ATOM 5500 N N . MET B 1 75 ? -36.406 -22.688 2.318 1 92.25 75 MET B N 1
ATOM 5501 C CA . MET B 1 75 ? -35.312 -22.828 1.357 1 92.25 75 MET B CA 1
ATOM 5502 C C . MET B 1 75 ? -35.156 -24.281 0.932 1 92.25 75 MET B C 1
ATOM 5504 O O . MET B 1 75 ? -34.344 -25.016 1.51 1 92.25 75 MET B O 1
ATOM 5508 N N . HIS B 1 76 ? -35.812 -24.531 -0.187 1 86.94 76 HIS B N 1
ATOM 5509 C CA . HIS B 1 76 ? -35.75 -25.891 -0.704 1 86.94 76 HIS B CA 1
ATOM 5510 C C . HIS B 1 76 ? -34.438 -26.141 -1.433 1 86.94 76 HIS B C 1
ATOM 5512 O O . HIS B 1 76 ? -33.938 -25.266 -2.117 1 86.94 76 HIS B O 1
ATOM 5518 N N . GLY B 1 77 ? -33.594 -27.141 -1.007 1 82.31 77 GLY B N 1
ATOM 5519 C CA . GLY B 1 77 ? -32.375 -27.5 -1.734 1 82.31 77 GLY B CA 1
ATOM 5520 C C . GLY B 1 77 ? -31.109 -27.125 -1.001 1 82.31 77 GLY B C 1
ATOM 5521 O O . GLY B 1 77 ? -30.016 -27.312 -1.522 1 82.31 77 GLY B O 1
ATOM 5522 N N . THR B 1 78 ? -31.422 -26.359 0.111 1 91.94 78 THR B N 1
ATOM 5523 C CA . THR B 1 78 ? -30.234 -25.984 0.866 1 91.94 78 THR B CA 1
ATOM 5524 C C . THR B 1 78 ? -30.156 -26.75 2.184 1 91.94 78 THR B C 1
ATOM 5526 O O . THR B 1 78 ? -31.188 -27.172 2.721 1 91.94 78 THR B O 1
ATOM 5529 N N . THR B 1 79 ? -29.016 -27.078 2.576 1 95.38 79 THR B N 1
ATOM 5530 C CA . THR B 1 79 ? -28.797 -27.656 3.896 1 95.38 79 THR B CA 1
ATOM 5531 C C . THR B 1 79 ? -28.719 -26.562 4.961 1 95.38 79 THR B C 1
ATOM 5533 O O . THR B 1 79 ? -28.438 -25.406 4.645 1 95.38 79 THR B O 1
ATOM 5536 N N . ALA B 1 80 ? -29.016 -26.922 6.23 1 96.75 80 ALA B N 1
ATOM 5537 C CA . ALA B 1 80 ? -28.922 -25.969 7.336 1 96.75 80 ALA B CA 1
ATOM 5538 C C . ALA B 1 80 ? -27.5 -25.484 7.527 1 96.75 80 ALA B C 1
ATOM 5540 O O . ALA B 1 80 ? -27.266 -24.312 7.781 1 96.75 80 ALA B O 1
ATOM 5541 N N . ARG B 1 81 ? -26.625 -26.406 7.328 1 96.19 81 ARG B N 1
ATOM 5542 C CA . ARG B 1 81 ? -25.219 -26.094 7.484 1 96.19 81 ARG B CA 1
ATOM 5543 C C . ARG B 1 81 ? -24.75 -25.125 6.402 1 96.19 81 ARG B C 1
ATOM 5545 O O . ARG B 1 81 ? -24.062 -24.141 6.695 1 96.19 81 ARG B O 1
ATOM 5552 N N . GLY B 1 82 ? -25.125 -25.406 5.188 1 97.12 82 GLY B N 1
ATOM 5553 C CA . GLY B 1 82 ? -24.766 -24.531 4.074 1 97.12 82 GLY B CA 1
ATOM 5554 C C . GLY B 1 82 ? -25.344 -23.141 4.184 1 97.12 82 GLY B C 1
ATOM 5555 O O . GLY B 1 82 ? -24.641 -22.141 3.986 1 97.12 82 GLY B O 1
ATOM 5556 N N . LEU B 1 83 ? -26.609 -23.094 4.594 1 97.44 83 LEU B N 1
ATOM 5557 C CA . LEU B 1 83 ? -27.281 -21.812 4.703 1 97.44 83 LEU B CA 1
ATOM 5558 C C . LEU B 1 83 ? -26.703 -20.984 5.832 1 97.44 83 LEU B C 1
ATOM 5560 O O . LEU B 1 83 ? -26.5 -19.766 5.684 1 97.44 83 LEU B O 1
ATOM 5564 N N . SER B 1 84 ? -26.438 -21.625 6.926 1 97.31 84 SER B N 1
ATOM 5565 C CA . SER B 1 84 ? -25.828 -20.938 8.062 1 97.31 84 SER B CA 1
ATOM 5566 C C . SER B 1 84 ? -24.5 -20.297 7.676 1 97.31 84 SER B C 1
ATOM 5568 O O . SER B 1 84 ? -24.25 -19.141 8.008 1 97.31 84 SER B O 1
ATOM 5570 N N . ALA B 1 85 ? -23.672 -21.031 6.941 1 97.31 85 ALA B N 1
ATOM 5571 C CA . ALA B 1 85 ? -22.359 -20.531 6.527 1 97.31 85 ALA B CA 1
ATOM 5572 C C . ALA B 1 85 ? -22.5 -19.359 5.562 1 97.31 85 ALA B C 1
ATOM 5574 O O . ALA B 1 85 ? -21.766 -18.375 5.652 1 97.31 85 ALA B O 1
ATOM 5575 N N . ILE B 1 86 ? -23.469 -19.469 4.68 1 97.81 86 ILE B N 1
ATOM 5576 C CA . ILE B 1 86 ? -23.672 -18.422 3.686 1 97.81 86 ILE B CA 1
ATOM 5577 C C . ILE B 1 86 ? -24.156 -17.141 4.375 1 97.81 86 ILE B C 1
ATOM 5579 O O . ILE B 1 86 ? -23.688 -16.047 4.066 1 97.81 86 ILE B O 1
ATOM 5583 N N . LEU B 1 87 ? -25.062 -17.25 5.324 1 97.5 87 LEU B N 1
ATOM 5584 C CA . LEU B 1 87 ? -25.562 -16.094 6.051 1 97.5 87 LEU B CA 1
ATOM 5585 C C . LEU B 1 87 ? -24.453 -15.43 6.855 1 97.5 87 LEU B C 1
ATOM 5587 O O . LEU B 1 87 ? -24.344 -14.203 6.871 1 97.5 87 LEU B O 1
ATOM 5591 N N . ASP B 1 88 ? -23.672 -16.25 7.465 1 96.81 88 ASP B N 1
ATOM 5592 C CA . ASP B 1 88 ? -22.531 -15.703 8.195 1 96.81 88 ASP B CA 1
ATOM 5593 C C . ASP B 1 88 ? -21.641 -14.875 7.277 1 96.81 88 ASP B C 1
ATOM 5595 O O . ASP B 1 88 ? -21.172 -13.797 7.664 1 96.81 88 ASP B O 1
ATOM 5599 N N . PHE B 1 89 ? -21.453 -15.352 6.105 1 97.5 89 PHE B N 1
ATOM 5600 C CA . PHE B 1 89 ? -20.641 -14.633 5.141 1 97.5 89 PHE B CA 1
ATOM 5601 C C . PHE B 1 89 ? -21.312 -13.328 4.723 1 97.5 89 PHE B C 1
ATOM 5603 O O . PHE B 1 89 ? -20.672 -12.281 4.664 1 97.5 89 PHE B O 1
ATOM 5610 N N . LEU B 1 90 ? -22.547 -13.406 4.43 1 97.44 90 LEU B N 1
ATOM 5611 C CA . LEU B 1 90 ? -23.266 -12.227 3.951 1 97.44 90 LEU B CA 1
ATOM 5612 C C . LEU B 1 90 ? -23.234 -11.109 4.992 1 97.44 90 LEU B C 1
ATOM 5614 O O . LEU B 1 90 ? -23.156 -9.93 4.645 1 97.44 90 LEU B O 1
ATOM 5618 N N . TYR B 1 91 ? -23.234 -11.461 6.289 1 97.69 91 TYR B N 1
ATOM 5619 C CA . TYR B 1 91 ? -23.297 -10.477 7.359 1 97.69 91 TYR B CA 1
ATOM 5620 C C . TYR B 1 91 ? -21.891 -10.062 7.805 1 97.69 91 TYR B C 1
ATOM 5622 O O . TYR B 1 91 ? -21.734 -9.125 8.594 1 97.69 91 TYR B O 1
ATOM 5630 N N . SER B 1 92 ? -20.828 -10.734 7.359 1 95.56 92 SER B N 1
ATOM 5631 C CA . SER B 1 92 ? -19.516 -10.43 7.926 1 95.56 92 SER B CA 1
ATOM 5632 C C . SER B 1 92 ? -18.453 -10.328 6.832 1 95.56 92 SER B C 1
ATOM 5634 O O . SER B 1 92 ? -17.422 -9.672 7.02 1 95.56 92 SER B O 1
ATOM 5636 N N . GLY B 1 93 ? -18.656 -11.078 5.77 1 95.44 93 GLY B N 1
ATOM 5637 C CA . GLY B 1 93 ? -17.625 -11.18 4.75 1 95.44 93 GLY B CA 1
ATOM 5638 C C . GLY B 1 93 ? -16.609 -12.273 5.031 1 95.44 93 GLY B C 1
ATOM 5639 O O . GLY B 1 93 ? -15.664 -12.461 4.262 1 95.44 93 GLY B O 1
ATOM 5640 N N . ASP B 1 94 ? -16.859 -13.031 6.109 1 95.75 94 ASP B N 1
ATOM 5641 C CA . ASP B 1 94 ? -15.953 -14.109 6.5 1 95.75 94 ASP B CA 1
ATOM 5642 C C . ASP B 1 94 ? -16.578 -15.477 6.25 1 95.75 94 ASP B C 1
ATOM 5644 O O . ASP B 1 94 ? -17.797 -15.641 6.395 1 95.75 94 ASP B O 1
ATOM 5648 N N . LEU B 1 95 ? -15.758 -16.422 5.828 1 96.31 95 LEU B N 1
ATOM 5649 C CA . LEU B 1 95 ? -16.203 -17.781 5.574 1 96.31 95 LEU B CA 1
ATOM 5650 C C . LEU B 1 95 ? -15.188 -18.797 6.102 1 96.31 95 LEU B C 1
ATOM 5652 O O . LEU B 1 95 ? -13.977 -18.641 5.895 1 96.31 95 LEU B O 1
ATOM 5656 N N . THR B 1 96 ? -15.656 -19.734 6.887 1 96 96 THR B N 1
ATOM 5657 C CA . THR B 1 96 ? -14.805 -20.812 7.363 1 96 96 THR B CA 1
ATOM 5658 C C . THR B 1 96 ? -15.18 -22.125 6.688 1 96 96 THR B C 1
ATOM 5660 O O . THR B 1 96 ? -16.344 -22.547 6.727 1 96 96 THR B O 1
ATOM 5663 N N . LEU B 1 97 ? -14.227 -22.734 6.066 1 95.31 97 LEU B N 1
ATOM 5664 C CA . LEU B 1 97 ? -14.461 -24 5.371 1 95.31 97 LEU B CA 1
ATOM 5665 C C . LEU B 1 97 ? -13.633 -25.125 5.988 1 95.31 97 LEU B C 1
ATOM 5667 O O . LEU B 1 97 ? -12.539 -24.875 6.5 1 95.31 97 LEU B O 1
ATOM 5671 N N . ASN B 1 98 ? -14.117 -26.266 6.062 1 93.94 98 ASN B N 1
ATOM 5672 C CA . ASN B 1 98 ? -13.453 -27.5 6.48 1 93.94 98 ASN B CA 1
ATOM 5673 C C . ASN B 1 98 ? -13.953 -28.703 5.688 1 93.94 98 ASN B C 1
ATOM 5675 O O . ASN B 1 98 ? -14.805 -28.562 4.816 1 93.94 98 ASN B O 1
ATOM 5679 N N . ASP B 1 99 ? -13.445 -29.906 5.922 1 90.44 99 ASP B N 1
ATOM 5680 C CA . ASP B 1 99 ? -13.758 -31.109 5.145 1 90.44 99 ASP B CA 1
ATOM 5681 C C . ASP B 1 99 ? -15.211 -31.531 5.355 1 90.44 99 ASP B C 1
ATOM 5683 O O . ASP B 1 99 ? -15.812 -32.156 4.473 1 90.44 99 ASP B O 1
ATOM 5687 N N . GLU B 1 100 ? -15.828 -31.062 6.383 1 91.88 100 GLU B N 1
ATOM 5688 C CA . GLU B 1 100 ? -17.188 -31.5 6.715 1 91.88 100 GLU B CA 1
ATOM 5689 C C . GLU B 1 100 ? -18.234 -30.609 6.047 1 91.88 100 GLU B C 1
ATOM 5691 O O . GLU B 1 100 ? -19.297 -31.078 5.668 1 91.88 100 GLU B O 1
ATOM 5696 N N . ASN B 1 101 ? -17.906 -29.344 5.887 1 94.88 101 ASN B N 1
ATOM 5697 C CA . ASN B 1 101 ? -18.969 -28.438 5.457 1 94.88 101 ASN B CA 1
ATOM 5698 C C . ASN B 1 101 ? -18.75 -27.953 4.027 1 94.88 101 ASN B C 1
ATOM 5700 O O . ASN B 1 101 ? -19.656 -27.375 3.418 1 94.88 101 ASN B O 1
ATOM 5704 N N . LYS B 1 102 ? -17.609 -28.188 3.385 1 94.25 102 LYS B N 1
ATOM 5705 C CA . LYS B 1 102 ? -17.234 -27.594 2.104 1 94.25 102 LYS B CA 1
ATOM 5706 C C . LYS B 1 102 ? -18.281 -27.906 1.027 1 94.25 102 LYS B C 1
ATOM 5708 O O . LYS B 1 102 ? -18.625 -27.047 0.224 1 94.25 102 LYS B O 1
ATOM 5713 N N . GLU B 1 103 ? -18.797 -29.141 0.995 1 93.75 103 GLU B N 1
ATOM 5714 C CA . GLU B 1 103 ? -19.719 -29.547 -0.053 1 93.75 103 GLU B CA 1
ATOM 5715 C C . GLU B 1 103 ? -21.094 -28.891 0.157 1 93.75 103 GLU B C 1
ATOM 5717 O O . GLU B 1 103 ? -21.734 -28.453 -0.801 1 93.75 103 GLU B O 1
ATOM 5722 N N . ASP B 1 104 ? -21.531 -28.812 1.42 1 95.81 104 ASP B N 1
ATOM 5723 C CA . ASP B 1 104 ? -22.812 -28.188 1.746 1 95.81 104 ASP B CA 1
ATOM 5724 C C . ASP B 1 104 ? -22.797 -26.703 1.39 1 95.81 104 ASP B C 1
ATOM 5726 O O . ASP B 1 104 ? -23.75 -26.188 0.816 1 95.81 104 ASP B O 1
ATOM 5730 N N . VAL B 1 105 ? -21.75 -26.047 1.751 1 97.56 105 VAL B N 1
ATOM 5731 C CA . VAL B 1 105 ? -21.609 -24.609 1.516 1 97.56 105 VAL B CA 1
ATOM 5732 C C . VAL B 1 105 ? -21.578 -24.344 0.014 1 97.56 105 VAL B C 1
ATOM 5734 O O . VAL B 1 105 ? -22.266 -23.453 -0.478 1 97.56 105 VAL B O 1
ATOM 5737 N N . LEU B 1 106 ? -20.75 -25.156 -0.686 1 96.94 106 LEU B N 1
ATOM 5738 C CA . LEU B 1 106 ? -20.625 -24.969 -2.127 1 96.94 106 LEU B CA 1
ATOM 5739 C C . LEU B 1 106 ? -21.969 -25.172 -2.824 1 96.94 106 LEU B C 1
ATOM 5741 O O . LEU B 1 106 ? -22.359 -24.344 -3.654 1 96.94 106 LEU B O 1
ATOM 5745 N N . ALA B 1 107 ? -22.656 -26.219 -2.473 1 95.12 107 ALA B N 1
ATOM 5746 C CA . ALA B 1 107 ? -23.953 -26.484 -3.076 1 95.12 107 ALA B CA 1
ATOM 5747 C C . ALA B 1 107 ? -24.938 -25.359 -2.801 1 95.12 107 ALA B C 1
ATOM 5749 O O . ALA B 1 107 ? -25.656 -24.922 -3.701 1 95.12 107 ALA B O 1
ATOM 5750 N N . THR B 1 108 ? -24.984 -24.891 -1.596 1 96.19 108 THR B N 1
ATOM 5751 C CA . THR B 1 108 ? -25.875 -23.797 -1.216 1 96.19 108 THR B CA 1
ATOM 5752 C C . THR B 1 108 ? -25.5 -22.516 -1.947 1 96.19 108 THR B C 1
ATOM 5754 O O . THR B 1 108 ? -26.391 -21.781 -2.412 1 96.19 108 THR B O 1
ATOM 5757 N N . ALA B 1 109 ? -24.188 -22.234 -2.006 1 96.75 109 ALA B N 1
ATOM 5758 C CA . ALA B 1 109 ? -23.719 -21.047 -2.697 1 96.75 109 ALA B CA 1
ATOM 5759 C C . ALA B 1 109 ? -24.125 -21.062 -4.168 1 96.75 109 ALA B C 1
ATOM 5761 O O . ALA B 1 109 ? -24.531 -20.031 -4.719 1 96.75 109 ALA B O 1
ATOM 5762 N N . CYS B 1 110 ? -23.969 -22.219 -4.789 1 94.94 110 CYS B N 1
ATOM 5763 C CA . CYS B 1 110 ? -24.391 -22.375 -6.184 1 94.94 110 CYS B CA 1
ATOM 5764 C C . CYS B 1 110 ? -25.891 -22.156 -6.328 1 94.94 110 CYS B C 1
ATOM 5766 O O . CYS B 1 110 ? -26.344 -21.484 -7.258 1 94.94 110 CYS B O 1
ATOM 5768 N N . TYR B 1 111 ? -26.641 -22.719 -5.336 1 93.94 111 TYR B N 1
ATOM 5769 C CA . TYR B 1 111 ? -28.094 -22.578 -5.344 1 93.94 111 TYR B CA 1
ATOM 5770 C C . TYR B 1 111 ? -28.5 -21.109 -5.223 1 93.94 111 TYR B C 1
ATOM 5772 O O . TYR B 1 111 ? -29.375 -20.641 -5.961 1 93.94 111 TYR B O 1
ATOM 5780 N N . LEU B 1 112 ? -27.891 -20.359 -4.359 1 94.94 112 LEU B N 1
ATOM 5781 C CA . LEU B 1 112 ? -28.234 -18.953 -4.086 1 94.94 112 LEU B CA 1
ATOM 5782 C C . LEU B 1 112 ? -27.469 -18.031 -5.016 1 94.94 112 LEU B C 1
ATOM 5784 O O . LEU B 1 112 ? -27.672 -16.812 -4.992 1 94.94 112 LEU B O 1
ATOM 5788 N N . GLN B 1 113 ? -26.516 -18.516 -5.754 1 92.69 113 GLN B N 1
ATOM 5789 C CA . GLN B 1 113 ? -25.719 -17.781 -6.73 1 92.69 113 GLN B CA 1
ATOM 5790 C C . GLN B 1 113 ? -24.875 -16.719 -6.047 1 92.69 113 GLN B C 1
ATOM 5792 O O . GLN B 1 113 ? -24.891 -15.547 -6.441 1 92.69 113 GLN B O 1
ATOM 5797 N N . VAL B 1 114 ? -24.156 -17.094 -5.043 1 95.88 114 VAL B N 1
ATOM 5798 C CA . VAL B 1 114 ? -23.203 -16.234 -4.363 1 95.88 114 VAL B CA 1
ATOM 5799 C C . VAL B 1 114 ? -21.797 -16.516 -4.895 1 95.88 114 VAL B C 1
ATOM 5801 O O . VAL B 1 114 ? -21.047 -17.312 -4.32 1 95.88 114 VAL B O 1
ATOM 5804 N N . ASP B 1 115 ? -21.344 -15.797 -5.867 1 94.5 115 ASP B N 1
ATOM 5805 C CA . ASP B 1 115 ? -20.141 -16.062 -6.645 1 94.5 115 ASP B CA 1
ATOM 5806 C C . ASP B 1 115 ? -18.891 -16.016 -5.762 1 94.5 115 ASP B C 1
ATOM 5808 O O . ASP B 1 115 ? -17.984 -16.844 -5.906 1 94.5 115 ASP B O 1
ATOM 5812 N N . ALA B 1 116 ? -18.891 -15.039 -4.824 1 94.81 116 ALA B N 1
ATOM 5813 C CA . ALA B 1 116 ? -17.719 -14.898 -3.971 1 94.81 116 ALA B CA 1
ATOM 5814 C C . ALA B 1 116 ? -17.484 -16.156 -3.143 1 94.81 116 ALA B C 1
ATOM 5816 O O . ALA B 1 116 ? -16.344 -16.609 -2.992 1 94.81 116 ALA B O 1
ATOM 5817 N N . VAL B 1 117 ? -18.516 -16.688 -2.65 1 96.75 117 VAL B N 1
ATOM 5818 C CA . VAL B 1 117 ? -18.406 -17.891 -1.824 1 96.75 117 VAL B CA 1
ATOM 5819 C C . VAL B 1 117 ? -18.047 -19.094 -2.699 1 96.75 117 VAL B C 1
ATOM 5821 O O . VAL B 1 117 ? -17.266 -19.953 -2.295 1 96.75 117 VAL B O 1
ATOM 5824 N N . ILE B 1 118 ? -18.641 -19.172 -3.9 1 96.12 118 ILE B N 1
ATOM 5825 C CA . ILE B 1 118 ? -18.297 -20.234 -4.848 1 96.12 118 ILE B CA 1
ATOM 5826 C C . ILE B 1 118 ? -16.797 -20.219 -5.121 1 96.12 118 ILE B C 1
ATOM 5828 O O . ILE B 1 118 ? -16.125 -21.25 -5.051 1 96.12 118 ILE B O 1
ATOM 5832 N N . ASP B 1 119 ? -16.297 -19.078 -5.348 1 93.94 119 ASP B N 1
ATOM 5833 C CA . ASP B 1 119 ? -14.867 -18.938 -5.629 1 93.94 119 ASP B CA 1
ATOM 5834 C C . ASP B 1 119 ? -14.023 -19.406 -4.445 1 93.94 119 ASP B C 1
ATOM 5836 O O . ASP B 1 119 ? -13 -20.062 -4.633 1 93.94 119 ASP B O 1
ATOM 5840 N N . MET B 1 120 ? -14.477 -19.047 -3.234 1 94.19 120 MET B N 1
ATOM 5841 C CA . MET B 1 120 ? -13.75 -19.453 -2.031 1 94.19 120 MET B CA 1
ATOM 5842 C C . MET B 1 120 ? -13.773 -20.969 -1.856 1 94.19 120 MET B C 1
ATOM 5844 O O . MET B 1 120 ? -12.758 -21.562 -1.506 1 94.19 120 MET B O 1
ATOM 5848 N N . CYS B 1 121 ? -14.859 -21.5 -2.109 1 95.25 121 CYS B N 1
ATOM 5849 C CA . CYS B 1 121 ? -14.984 -22.953 -2.006 1 95.25 121 CYS B CA 1
ATOM 5850 C C . CYS B 1 121 ? -14.102 -23.656 -3.035 1 95.25 121 CYS B C 1
ATOM 5852 O O . CYS B 1 121 ? -13.438 -24.641 -2.723 1 95.25 121 CYS B O 1
ATOM 5854 N N . CYS B 1 122 ? -14.125 -23.141 -4.238 1 93.06 122 CYS B N 1
ATOM 5855 C CA . CYS B 1 122 ? -13.273 -23.719 -5.281 1 93.06 122 CYS B CA 1
ATOM 5856 C C . CYS B 1 122 ? -11.805 -23.609 -4.91 1 93.06 122 CYS B C 1
ATOM 5858 O O . CYS B 1 122 ? -11.031 -24.547 -5.117 1 93.06 122 CYS B O 1
ATOM 5860 N N . SER B 1 123 ? -11.477 -22.516 -4.336 1 89.19 123 SER B N 1
ATOM 5861 C CA . SER B 1 123 ? -10.102 -22.344 -3.873 1 89.19 123 SER B CA 1
ATOM 5862 C C . SER B 1 123 ? -9.742 -23.359 -2.801 1 89.19 123 SER B C 1
ATOM 5864 O O . SER B 1 123 ? -8.641 -23.922 -2.812 1 89.19 123 SER B O 1
ATOM 5866 N N . TYR B 1 124 ? -10.609 -23.531 -1.9 1 92.38 124 TYR B N 1
ATOM 5867 C CA . TYR B 1 124 ? -10.406 -24.5 -0.833 1 92.38 124 TYR B CA 1
ATOM 5868 C C . TYR B 1 124 ? -10.195 -25.891 -1.4 1 92.38 124 TYR B C 1
ATOM 5870 O O . TYR B 1 124 ? -9.297 -26.625 -0.969 1 92.38 124 TYR B O 1
ATOM 5878 N N . LEU B 1 125 ? -11.008 -26.281 -2.346 1 92 125 LEU B N 1
ATOM 5879 C CA . LEU B 1 125 ? -10.93 -27.609 -2.951 1 92 125 LEU B CA 1
ATOM 5880 C C . LEU B 1 125 ? -9.633 -27.781 -3.729 1 92 125 LEU B C 1
ATOM 5882 O O . LEU B 1 125 ? -9 -28.828 -3.672 1 92 125 LEU B O 1
ATOM 5886 N N . ARG B 1 126 ? -9.211 -26.766 -4.438 1 87.56 126 ARG B N 1
ATOM 5887 C CA . ARG B 1 126 ? -7.949 -26.797 -5.176 1 87.56 126 ARG B CA 1
ATOM 5888 C C . ARG B 1 126 ? -6.766 -26.984 -4.23 1 87.56 126 ARG B C 1
ATOM 5890 O O . ARG B 1 126 ? -5.871 -27.797 -4.496 1 87.56 126 ARG B O 1
ATOM 5897 N N . GLU B 1 127 ? -6.867 -26.297 -3.131 1 82.31 127 GLU B N 1
ATOM 5898 C CA . GLU B 1 127 ? -5.781 -26.344 -2.152 1 82.31 127 GLU B CA 1
ATOM 5899 C C . GLU B 1 127 ? -5.684 -27.703 -1.486 1 82.31 127 GLU B C 1
ATOM 5901 O O . GLU B 1 127 ? -4.613 -28.094 -1.011 1 82.31 127 GLU B O 1
ATOM 5906 N N . ASN B 1 128 ? -6.762 -28.391 -1.457 1 86.62 128 ASN B N 1
ATOM 5907 C CA . ASN B 1 128 ? -6.793 -29.641 -0.703 1 86.62 128 ASN B CA 1
ATOM 5908 C C . ASN B 1 128 ? -6.984 -30.844 -1.62 1 86.62 128 ASN B C 1
ATOM 5910 O O . ASN B 1 128 ? -7.445 -31.891 -1.18 1 86.62 128 ASN B O 1
ATOM 5914 N N . ILE B 1 129 ? -6.57 -30.641 -2.873 1 87.12 129 ILE B N 1
ATOM 5915 C CA . ILE B 1 129 ? -6.734 -31.75 -3.814 1 87.12 129 ILE B CA 1
ATOM 5916 C C . ILE B 1 129 ? -5.621 -32.781 -3.613 1 87.12 129 ILE B C 1
ATOM 5918 O O . ILE B 1 129 ? -4.473 -32.406 -3.361 1 87.12 129 ILE B O 1
ATOM 5922 N N . HIS B 1 130 ? -5.922 -34 -3.531 1 84.94 130 HIS B N 1
ATOM 5923 C CA . HIS B 1 130 ? -4.973 -35.094 -3.479 1 84.94 130 HIS B CA 1
ATOM 5924 C C . HIS B 1 130 ? -5.516 -36.312 -4.211 1 84.94 130 HIS B C 1
ATOM 5926 O O . HIS B 1 130 ? -6.645 -36.312 -4.707 1 84.94 130 HIS B O 1
ATOM 5932 N N . MET B 1 131 ? -4.789 -37.344 -4.316 1 82.75 131 MET B N 1
ATOM 5933 C CA . MET B 1 131 ? -5.078 -38.469 -5.219 1 82.75 131 MET B CA 1
ATOM 5934 C C . MET B 1 131 ? -6.312 -39.219 -4.758 1 82.75 131 MET B C 1
ATOM 5936 O O . MET B 1 131 ? -7.031 -39.812 -5.578 1 82.75 131 MET B O 1
ATOM 5940 N N . ASN B 1 132 ? -6.641 -39.125 -3.506 1 85.62 132 ASN B N 1
ATOM 5941 C CA . ASN B 1 132 ? -7.773 -39.875 -2.986 1 85.62 132 ASN B CA 1
ATOM 5942 C C . ASN B 1 132 ? -9.086 -39.125 -3.152 1 85.62 132 ASN B C 1
ATOM 5944 O O . ASN B 1 132 ? -10.164 -39.688 -2.973 1 85.62 132 ASN B O 1
ATOM 5948 N N . ASN B 1 133 ? -8.977 -37.812 -3.49 1 89.5 133 ASN B N 1
ATOM 5949 C CA . ASN B 1 133 ? -10.219 -37.062 -3.584 1 89.5 133 ASN B CA 1
ATOM 5950 C C . ASN B 1 133 ? -10.352 -36.375 -4.934 1 89.5 133 ASN B C 1
ATOM 5952 O O . ASN B 1 133 ? -11.359 -35.719 -5.203 1 89.5 133 ASN B O 1
ATOM 5956 N N . CYS B 1 134 ? -9.398 -36.469 -5.824 1 91.5 134 CYS B N 1
ATOM 5957 C CA . CYS B 1 134 ? -9.359 -35.719 -7.078 1 91.5 134 CYS B CA 1
ATOM 5958 C C . CYS B 1 134 ? -10.539 -36.094 -7.969 1 91.5 134 CYS B C 1
ATOM 5960 O O . CYS B 1 134 ? -11.148 -35.219 -8.594 1 91.5 134 CYS B O 1
ATOM 5962 N N . ILE B 1 135 ? -10.867 -37.344 -8 1 93.06 135 ILE B N 1
ATOM 5963 C CA . ILE B 1 135 ? -11.992 -37.781 -8.828 1 93.06 135 ILE B CA 1
ATOM 5964 C C . ILE B 1 135 ? -13.297 -37.281 -8.227 1 93.06 135 ILE B C 1
ATOM 5966 O O . ILE B 1 135 ? -14.211 -36.844 -8.953 1 93.06 135 ILE B O 1
ATOM 5970 N N . GLY B 1 136 ? -13.406 -37.312 -6.875 1 92.5 136 GLY B N 1
ATOM 5971 C CA . GLY B 1 136 ? -14.562 -36.719 -6.207 1 92.5 136 GLY B CA 1
ATOM 5972 C C . GLY B 1 136 ? -14.75 -35.25 -6.527 1 92.5 136 GLY B C 1
ATOM 5973 O O . GLY B 1 136 ? -15.875 -34.812 -6.785 1 92.5 136 GLY B O 1
ATOM 5974 N N . ILE B 1 137 ? -13.719 -34.531 -6.488 1 93.69 137 ILE B N 1
ATOM 5975 C CA . ILE B 1 137 ? -13.758 -33.125 -6.801 1 93.69 137 ILE B CA 1
ATOM 5976 C C . ILE B 1 137 ? -14.172 -32.906 -8.258 1 93.69 137 ILE B C 1
ATOM 5978 O O . ILE B 1 137 ? -14.961 -32.031 -8.57 1 93.69 137 ILE B O 1
ATOM 5982 N N . TRP B 1 138 ? -13.602 -33.812 -9.133 1 94.75 138 TRP B N 1
ATOM 5983 C CA . TRP B 1 138 ? -13.977 -33.75 -10.547 1 94.75 138 TRP B CA 1
ATOM 5984 C C . TRP B 1 138 ? -15.477 -33.969 -10.719 1 94.75 138 TRP B C 1
ATOM 5986 O O . TRP B 1 138 ? -16.141 -33.219 -11.43 1 94.75 138 TRP B O 1
ATOM 5996 N N . ASN B 1 139 ? -16.016 -34.938 -10.055 1 94 139 ASN B N 1
ATOM 5997 C CA . ASN B 1 139 ? -17.453 -35.219 -10.133 1 94 139 ASN B CA 1
ATOM 5998 C C . ASN B 1 139 ? -18.297 -34.094 -9.578 1 94 139 ASN B C 1
ATOM 6000 O O . ASN B 1 139 ? -19.328 -33.719 -10.156 1 94 139 ASN B O 1
ATOM 6004 N N . LEU B 1 140 ? -17.844 -33.594 -8.484 1 93.75 140 LEU B N 1
ATOM 6005 C CA . LEU B 1 140 ? -18.531 -32.469 -7.867 1 93.75 140 LEU B CA 1
ATOM 6006 C C . LEU B 1 140 ? -18.578 -31.266 -8.812 1 93.75 140 LEU B C 1
ATOM 6008 O O . LEU B 1 140 ? -19.609 -30.625 -8.961 1 93.75 140 LEU B O 1
ATOM 6012 N N . ALA B 1 141 ? -17.453 -30.938 -9.438 1 94.94 141 ALA B N 1
ATOM 6013 C CA . ALA B 1 141 ? -17.359 -29.828 -10.367 1 94.94 141 ALA B CA 1
ATOM 6014 C C . ALA B 1 141 ? -18.297 -30 -11.555 1 94.94 141 ALA B C 1
ATOM 6016 O O . ALA B 1 141 ? -18.938 -29.047 -12 1 94.94 141 ALA B O 1
ATOM 6017 N N . CYS B 1 142 ? -18.391 -31.281 -12.008 1 93.69 142 CYS B N 1
ATOM 6018 C CA . CYS B 1 142 ? -19.297 -31.578 -13.109 1 93.69 142 CYS B CA 1
ATOM 6019 C C . CYS B 1 142 ? -20.75 -31.422 -12.68 1 93.69 142 CYS B C 1
ATOM 6021 O O . CYS B 1 142 ? -21.547 -30.828 -13.398 1 93.69 142 CYS B O 1
ATOM 6023 N N . ALA B 1 143 ? -21.109 -31.938 -11.508 1 93 143 ALA B N 1
ATOM 6024 C CA . ALA B 1 143 ? -22.484 -31.906 -11 1 93 143 ALA B CA 1
ATOM 6025 C C . ALA B 1 143 ? -22.953 -30.469 -10.812 1 93 143 ALA B C 1
ATOM 6027 O O . ALA B 1 143 ? -24.125 -30.156 -11.047 1 93 143 ALA B O 1
ATOM 6028 N N . LEU B 1 144 ? -22.094 -29.578 -10.438 1 94.75 144 LEU B N 1
ATOM 6029 C CA . LEU B 1 144 ? -22.453 -28.203 -10.117 1 94.75 144 LEU B CA 1
ATOM 6030 C C . LEU B 1 144 ? -22.078 -27.25 -11.25 1 94.75 144 LEU B C 1
ATOM 6032 O O . LEU B 1 144 ? -22.188 -26.031 -11.109 1 94.75 144 LEU B O 1
ATOM 6036 N N . ASN B 1 145 ? -21.547 -27.812 -12.406 1 93.12 145 ASN B N 1
ATOM 6037 C CA . ASN B 1 145 ? -21.203 -27.062 -13.609 1 93.12 145 ASN B CA 1
ATOM 6038 C C . ASN B 1 145 ? -20.156 -25.984 -13.328 1 93.12 145 ASN B C 1
ATOM 6040 O O . ASN B 1 145 ? -20.328 -24.844 -13.734 1 93.12 145 ASN B O 1
ATOM 6044 N N . LEU B 1 146 ? -19.203 -26.297 -12.477 1 94.69 146 LEU B N 1
ATOM 6045 C CA . LEU B 1 146 ? -18.062 -25.422 -12.211 1 94.69 146 LEU B CA 1
ATOM 6046 C C . LEU B 1 146 ? -16.938 -25.688 -13.195 1 94.69 146 LEU B C 1
ATOM 6048 O O . LEU B 1 146 ? -16.062 -26.516 -12.938 1 94.69 146 LEU B O 1
ATOM 6052 N N . HIS B 1 147 ? -16.734 -24.984 -14.219 1 91.88 147 HIS B N 1
ATOM 6053 C CA . HIS B 1 147 ? -15.898 -25.297 -15.375 1 91.88 147 HIS B CA 1
ATOM 6054 C C . HIS B 1 147 ? -14.414 -25.188 -15.023 1 91.88 147 HIS B C 1
ATOM 6056 O O . HIS B 1 147 ? -13.625 -26.062 -15.367 1 91.88 147 HIS B O 1
ATOM 6062 N N . GLU B 1 148 ? -14.141 -24.141 -14.297 1 86.88 148 GLU B N 1
ATOM 6063 C CA . GLU B 1 148 ? -12.734 -23.953 -13.961 1 86.88 148 GLU B CA 1
ATOM 6064 C C . GLU B 1 148 ? -12.227 -25.047 -13.031 1 86.88 148 GLU B C 1
ATOM 6066 O O . GLU B 1 148 ? -11.125 -25.562 -13.203 1 86.88 148 GLU B O 1
ATOM 6071 N N . LEU B 1 149 ? -13.055 -25.328 -12.039 1 91.06 149 LEU B N 1
ATOM 6072 C CA . LEU B 1 149 ? -12.68 -26.391 -11.102 1 91.06 149 LEU B CA 1
ATOM 6073 C C . LEU B 1 149 ? -12.641 -27.734 -11.797 1 91.06 149 LEU B C 1
ATOM 6075 O O . LEU B 1 149 ? -11.789 -28.578 -11.484 1 91.06 149 LEU B O 1
ATOM 6079 N N . LYS B 1 150 ? -13.539 -27.922 -12.695 1 93.5 150 LYS B N 1
ATOM 6080 C CA . LYS B 1 150 ? -13.57 -29.156 -13.5 1 93.5 150 LYS B CA 1
ATOM 6081 C C . LYS B 1 150 ? -12.273 -29.328 -14.289 1 93.5 150 LYS B C 1
ATOM 6083 O O . LYS B 1 150 ? -11.656 -30.391 -14.242 1 93.5 150 LYS B O 1
ATOM 6088 N N . ASP B 1 151 ? -11.891 -28.328 -15.008 1 87.5 151 ASP B N 1
ATOM 6089 C CA . ASP B 1 151 ? -10.664 -28.375 -15.797 1 87.5 151 ASP B CA 1
ATOM 6090 C C . ASP B 1 151 ? -9.453 -28.641 -14.914 1 87.5 151 ASP B C 1
ATOM 6092 O O . ASP B 1 151 ? -8.562 -29.406 -15.289 1 87.5 151 ASP B O 1
ATOM 6096 N N . PHE B 1 152 ? -9.461 -28.031 -13.781 1 86.88 152 PHE B N 1
ATOM 6097 C CA . PHE B 1 152 ? -8.367 -28.203 -12.836 1 86.88 152 PHE B CA 1
ATOM 6098 C C . PHE B 1 152 ? -8.273 -29.641 -12.367 1 86.88 152 PHE B C 1
ATOM 6100 O O . PHE B 1 152 ? -7.191 -30.234 -12.375 1 86.88 152 PHE B O 1
ATOM 6107 N N . ALA B 1 153 ? -9.367 -30.141 -11.922 1 90.56 153 ALA B N 1
ATOM 6108 C CA . ALA B 1 153 ? -9.406 -31.5 -11.43 1 90.56 153 ALA B CA 1
ATOM 6109 C C . ALA B 1 153 ? -9.07 -32.5 -12.531 1 90.56 153 ALA B C 1
ATOM 6111 O O . ALA B 1 153 ? -8.32 -33.469 -12.312 1 90.56 153 ALA B O 1
ATOM 6112 N N . GLU B 1 154 ? -9.617 -32.312 -13.688 1 89.88 154 GLU B N 1
ATOM 6113 C CA . GLU B 1 154 ? -9.32 -33.156 -14.836 1 89.88 154 GLU B CA 1
ATOM 6114 C C . GLU B 1 154 ? -7.824 -33.156 -15.148 1 89.88 154 GLU B C 1
ATOM 6116 O O . GLU B 1 154 ? -7.242 -34.219 -15.391 1 89.88 154 GLU B O 1
ATOM 6121 N N . ASN B 1 155 ? -7.246 -32.031 -15.18 1 85.06 155 ASN B N 1
ATOM 6122 C CA . ASN B 1 155 ? -5.812 -31.922 -15.43 1 85.06 155 ASN B CA 1
ATOM 6123 C C . ASN B 1 155 ? -5 -32.656 -14.359 1 85.06 155 ASN B C 1
ATOM 6125 O O . ASN B 1 155 ? -3.994 -33.281 -14.664 1 85.06 155 ASN B O 1
ATOM 6129 N N . HIS B 1 156 ? -5.43 -32.469 -13.172 1 87.06 156 HIS B N 1
ATOM 6130 C CA . HIS B 1 156 ? -4.734 -33.156 -12.078 1 87.06 156 HIS B CA 1
ATOM 6131 C C . HIS B 1 156 ? -4.793 -34.656 -12.227 1 87.06 156 HIS B C 1
ATOM 6133 O O . HIS B 1 156 ? -3.789 -35.344 -12.023 1 87.06 156 HIS B O 1
ATOM 6139 N N . VAL B 1 157 ? -5.898 -35.156 -12.57 1 89.44 157 VAL B N 1
ATOM 6140 C CA . VAL B 1 157 ? -6.07 -36.594 -12.773 1 89.44 157 VAL B CA 1
ATOM 6141 C C . VAL B 1 157 ? -5.242 -37.031 -13.977 1 89.44 157 VAL B C 1
ATOM 6143 O O . VAL B 1 157 ? -4.57 -38.062 -13.922 1 89.44 157 VAL B O 1
ATOM 6146 N N . THR B 1 158 ? -5.289 -36.25 -15 1 85.75 158 THR B N 1
ATOM 6147 C CA . THR B 1 158 ? -4.543 -36.562 -16.219 1 85.75 158 THR B CA 1
ATOM 6148 C C . THR B 1 158 ? -3.047 -36.656 -15.922 1 85.75 158 THR B C 1
ATOM 6150 O O . THR B 1 158 ? -2.371 -37.562 -16.375 1 85.75 158 THR B O 1
ATOM 6153 N N . ASN B 1 159 ? -2.555 -35.75 -15.156 1 81.44 159 ASN B N 1
ATOM 6154 C CA . ASN B 1 159 ? -1.131 -35.688 -14.852 1 81.44 159 ASN B CA 1
ATOM 6155 C C . ASN B 1 159 ? -0.707 -36.781 -13.898 1 81.44 159 ASN B C 1
ATOM 6157 O O . ASN B 1 159 ? 0.474 -37.125 -13.836 1 81.44 159 ASN B O 1
ATOM 6161 N N . ASN B 1 160 ? -1.696 -37.406 -13.219 1 85.94 160 ASN B N 1
ATOM 6162 C CA . ASN B 1 160 ? -1.41 -38.438 -12.258 1 85.94 160 ASN B CA 1
ATOM 6163 C C . ASN B 1 160 ? -2.299 -39.656 -12.477 1 85.94 160 ASN B C 1
ATOM 6165 O O . ASN B 1 160 ? -2.805 -40.25 -11.523 1 85.94 160 ASN B O 1
ATOM 6169 N N . LEU B 1 161 ? -2.439 -40.031 -13.688 1 88.75 161 LEU B N 1
ATOM 6170 C CA . LEU B 1 161 ? -3.449 -41 -14.07 1 88.75 161 LEU B CA 1
ATOM 6171 C C . LEU B 1 161 ? -3.129 -42.375 -13.477 1 88.75 161 LEU B C 1
ATOM 6173 O O . LEU B 1 161 ? -4.023 -43.062 -12.992 1 88.75 161 LEU B O 1
ATOM 6177 N N . ILE B 1 162 ? -1.839 -42.719 -13.469 1 87.38 162 ILE B N 1
ATOM 6178 C CA . ILE B 1 162 ? -1.458 -44.031 -12.969 1 87.38 162 ILE B CA 1
ATOM 6179 C C . ILE B 1 162 ? -1.81 -44.156 -11.492 1 87.38 162 ILE B C 1
ATOM 6181 O O . ILE B 1 162 ? -2.447 -45.125 -11.07 1 87.38 162 ILE B O 1
ATOM 6185 N N . GLU B 1 163 ? -1.434 -43.188 -10.805 1 89.44 163 GLU B N 1
ATOM 6186 C CA . GLU B 1 163 ? -1.737 -43.156 -9.375 1 89.44 163 GLU B CA 1
ATOM 6187 C C . GLU B 1 163 ? -3.24 -43.062 -9.133 1 89.44 163 GLU B C 1
ATOM 6189 O O . GLU B 1 163 ? -3.777 -43.75 -8.25 1 89.44 163 GLU B O 1
ATOM 6194 N N . ALA B 1 164 ? -3.902 -42.25 -9.867 1 90.44 164 ALA B N 1
ATOM 6195 C CA . ALA B 1 164 ? -5.348 -42.062 -9.734 1 90.44 164 ALA B CA 1
ATOM 6196 C C . ALA B 1 164 ? -6.094 -43.375 -10.047 1 90.44 164 ALA B C 1
ATOM 6198 O O . ALA B 1 164 ? -7.125 -43.656 -9.43 1 90.44 164 ALA B O 1
ATOM 6199 N N . SER B 1 165 ? -5.594 -44.188 -10.969 1 90.25 165 SER B N 1
ATOM 6200 C CA . SER B 1 165 ? -6.25 -45.406 -11.391 1 90.25 165 SER B CA 1
ATOM 6201 C C . SER B 1 165 ? -6.203 -46.469 -10.297 1 90.25 165 SER B C 1
ATOM 6203 O O . SER B 1 165 ? -6.953 -47.438 -10.336 1 90.25 165 SER B O 1
ATOM 6205 N N . GLN B 1 166 ? -5.27 -46.219 -9.344 1 87.88 166 GLN B N 1
ATOM 6206 C CA . GLN B 1 166 ? -5.133 -47.188 -8.25 1 87.88 166 GLN B CA 1
ATOM 6207 C C . GLN B 1 166 ? -6.164 -46.906 -7.156 1 87.88 166 GLN B C 1
ATOM 6209 O O . GLN B 1 166 ? -6.406 -47.781 -6.309 1 87.88 166 GLN B O 1
ATOM 6214 N N . SER B 1 167 ? -6.766 -45.781 -7.223 1 87.94 167 SER B N 1
ATOM 6215 C CA . SER B 1 167 ? -7.762 -45.438 -6.215 1 87.94 167 SER B CA 1
ATOM 6216 C C . SER B 1 167 ? -9.125 -46.031 -6.559 1 87.94 167 SER B C 1
ATOM 6218 O O . SER B 1 167 ? -9.438 -46.219 -7.73 1 87.94 167 SER B O 1
ATOM 6220 N N . ASP B 1 168 ? -9.969 -46.281 -5.516 1 87.88 168 ASP B N 1
ATOM 6221 C CA . ASP B 1 168 ? -11.32 -46.812 -5.715 1 87.88 168 ASP B CA 1
ATOM 6222 C C . ASP B 1 168 ? -12.211 -45.812 -6.422 1 87.88 168 ASP B C 1
ATOM 6224 O O . ASP B 1 168 ? -13.148 -46.188 -7.129 1 87.88 168 ASP B O 1
ATOM 6228 N N . ASP B 1 169 ? -11.852 -44.625 -6.289 1 90.38 169 ASP B N 1
ATOM 6229 C CA . ASP B 1 169 ? -12.641 -43.531 -6.895 1 90.38 169 ASP B CA 1
ATOM 6230 C C . ASP B 1 169 ? -12.57 -43.594 -8.422 1 90.38 169 ASP B C 1
ATOM 6232 O O . ASP B 1 169 ? -13.477 -43.125 -9.109 1 90.38 169 ASP B O 1
ATOM 6236 N N . PHE B 1 170 ? -11.508 -44.219 -8.898 1 92.75 170 PHE B N 1
ATOM 6237 C CA . PHE B 1 170 ? -11.328 -44.312 -10.336 1 92.75 170 PHE B CA 1
ATOM 6238 C C . PHE B 1 170 ? -12.461 -45.125 -10.969 1 92.75 170 PHE B C 1
ATOM 6240 O O . PHE B 1 170 ? -12.883 -44.844 -12.094 1 92.75 170 PHE B O 1
ATOM 6247 N N . LEU B 1 171 ? -12.969 -46.031 -10.195 1 91.19 171 LEU B N 1
ATOM 6248 C CA . LEU B 1 171 ? -14.016 -46.906 -10.688 1 91.19 171 LEU B CA 1
ATOM 6249 C C . LEU B 1 171 ? -15.352 -46.188 -10.758 1 91.19 171 LEU B C 1
ATOM 6251 O O . LEU B 1 171 ? -16.297 -46.688 -11.375 1 91.19 171 LEU B O 1
ATOM 6255 N N . GLU B 1 172 ? -15.398 -45 -10.156 1 89.75 172 GLU B N 1
ATOM 6256 C CA . GLU B 1 172 ? -16.641 -44.219 -10.148 1 89.75 172 GLU B CA 1
ATOM 6257 C C . GLU B 1 172 ? -16.672 -43.219 -11.305 1 89.75 172 GLU B C 1
ATOM 6259 O O . GLU B 1 172 ? -17.656 -42.5 -11.477 1 89.75 172 GLU B O 1
ATOM 6264 N N . LEU B 1 173 ? -15.672 -43.312 -12.18 1 93.25 173 LEU B N 1
ATOM 6265 C CA . LEU B 1 173 ? -15.633 -42.438 -13.344 1 93.25 173 LEU B CA 1
ATOM 6266 C C . LEU B 1 173 ? -16.766 -42.75 -14.305 1 93.25 173 LEU B C 1
ATOM 6268 O O . LEU B 1 173 ? -17.125 -43.938 -14.484 1 93.25 173 LEU B O 1
ATOM 6272 N N . SER B 1 174 ? -17.344 -41.719 -14.867 1 91.94 174 SER B N 1
ATOM 6273 C CA . SER B 1 174 ? -18.297 -41.938 -15.953 1 91.94 174 SER B CA 1
ATOM 6274 C C . SER B 1 174 ? -17.594 -42.375 -17.234 1 91.94 174 SER B C 1
ATOM 6276 O O . SER B 1 174 ? -16.375 -42.281 -17.344 1 91.94 174 SER B O 1
ATOM 6278 N N . CYS B 1 175 ? -18.312 -42.938 -18.125 1 90.5 175 CYS B N 1
ATOM 6279 C CA . CYS B 1 175 ? -17.75 -43.375 -19.406 1 90.5 175 CYS B CA 1
ATOM 6280 C C . CYS B 1 175 ? -17.141 -42.188 -20.156 1 90.5 175 CYS B C 1
ATOM 6282 O O . CYS B 1 175 ? -16.047 -42.312 -20.734 1 90.5 175 CYS B O 1
ATOM 6284 N N . ASP B 1 176 ? -17.844 -41.156 -20.062 1 92.06 176 ASP B N 1
ATOM 6285 C CA . ASP B 1 176 ? -17.359 -39.938 -20.75 1 92.06 176 ASP B CA 1
ATOM 6286 C C . ASP B 1 176 ? -16.016 -39.5 -20.172 1 92.06 176 ASP B C 1
ATOM 6288 O O . ASP B 1 176 ? -15.102 -39.125 -20.922 1 92.06 176 ASP B O 1
ATOM 6292 N N . GLN B 1 177 ? -15.93 -39.531 -18.859 1 93.5 177 GLN B N 1
ATOM 6293 C CA . GLN B 1 177 ? -14.695 -39.125 -18.188 1 93.5 177 GLN B CA 1
ATOM 6294 C C . GLN B 1 177 ? -13.547 -40.062 -18.547 1 93.5 177 GLN B C 1
ATOM 6296 O O . GLN B 1 177 ? -12.422 -39.625 -18.781 1 93.5 177 GLN B O 1
ATOM 6301 N N . LEU B 1 178 ? -13.836 -41.344 -18.547 1 93.38 178 LEU B N 1
ATOM 6302 C CA . LEU B 1 178 ? -12.812 -42.312 -18.906 1 93.38 178 LEU B CA 1
ATOM 6303 C C . LEU B 1 178 ? -12.336 -42.094 -20.344 1 93.38 178 LEU B C 1
ATOM 6305 O O . LEU B 1 178 ? -11.133 -42.156 -20.609 1 93.38 178 LEU B O 1
ATOM 6309 N N . ILE B 1 179 ? -13.258 -41.906 -21.25 1 90.38 179 ILE B N 1
ATOM 6310 C CA . ILE B 1 179 ? -12.922 -41.719 -22.656 1 90.38 179 ILE B CA 1
ATOM 6311 C C . ILE B 1 179 ? -12.062 -40.469 -22.812 1 90.38 179 ILE B C 1
ATOM 6313 O O . ILE B 1 179 ? -11.109 -40.438 -23.609 1 90.38 179 ILE B O 1
ATOM 6317 N N . VAL B 1 180 ? -12.383 -39.469 -22.047 1 90.31 180 VAL B N 1
ATOM 6318 C CA . VAL B 1 180 ? -11.609 -38.219 -22.094 1 90.31 180 VAL B CA 1
ATOM 6319 C C . VAL B 1 180 ? -10.172 -38.5 -21.672 1 90.31 180 VAL B C 1
ATOM 6321 O O . VAL B 1 180 ? -9.227 -38 -22.281 1 90.31 180 VAL B O 1
ATOM 6324 N N . LEU B 1 181 ? -10.023 -39.25 -20.656 1 90.19 181 LEU B N 1
ATOM 6325 C CA . LEU B 1 181 ? -8.688 -39.594 -20.156 1 90.19 181 LEU B CA 1
ATOM 6326 C C . LEU B 1 181 ? -7.934 -40.438 -21.156 1 90.19 181 LEU B C 1
ATOM 6328 O O . LEU B 1 181 ? -6.758 -40.188 -21.438 1 90.19 181 LEU B O 1
ATOM 6332 N N . LEU B 1 182 ? -8.641 -41.375 -21.766 1 87.62 182 LEU B N 1
ATOM 6333 C CA . LEU B 1 182 ? -8.008 -42.312 -22.688 1 87.62 182 LEU B CA 1
ATOM 6334 C C . LEU B 1 182 ? -7.656 -41.625 -24.016 1 87.62 182 LEU B C 1
ATOM 6336 O O . LEU B 1 182 ? -6.688 -42 -24.672 1 87.62 182 LEU B O 1
ATOM 6340 N N . SER B 1 183 ? -8.391 -40.688 -24.375 1 84.56 183 SER B N 1
ATOM 6341 C CA . SER B 1 183 ? -8.188 -40 -25.641 1 84.56 183 SER B CA 1
ATOM 6342 C C . SER B 1 183 ? -7.191 -38.844 -25.5 1 84.56 183 SER B C 1
ATOM 6344 O O . SER B 1 183 ? -6.855 -38.188 -26.484 1 84.56 183 SER B O 1
ATOM 6346 N N . ASN B 1 184 ? -6.801 -38.562 -24.312 1 85.19 184 ASN B N 1
ATOM 6347 C CA . ASN B 1 184 ? -5.883 -37.469 -24.062 1 85.19 184 ASN B CA 1
ATOM 6348 C C . ASN B 1 184 ? -4.434 -37.875 -24.312 1 85.19 184 ASN B C 1
ATOM 6350 O O . ASN B 1 184 ? -3.885 -38.688 -23.578 1 85.19 184 ASN B O 1
ATOM 6354 N N . ASP B 1 185 ? -3.738 -37.219 -25.25 1 79.81 185 ASP B N 1
ATOM 6355 C CA . ASP B 1 185 ? -2.381 -37.594 -25.656 1 79.81 185 ASP B CA 1
ATOM 6356 C C . ASP B 1 185 ? -1.364 -37.156 -24.609 1 79.81 185 ASP B C 1
ATOM 6358 O O . ASP B 1 185 ? -0.211 -37.594 -24.625 1 79.81 185 ASP B O 1
ATOM 6362 N N . TRP B 1 186 ? -1.82 -36.438 -23.641 1 80.62 186 TRP B N 1
ATOM 6363 C CA . TRP B 1 186 ? -0.887 -35.875 -22.672 1 80.62 186 TRP B CA 1
ATOM 6364 C C . TRP B 1 186 ? -0.792 -36.781 -21.438 1 80.62 186 TRP B C 1
ATOM 6366 O O . TRP B 1 186 ? -0.012 -36.531 -20.516 1 80.62 186 TRP B O 1
ATOM 6376 N N . VAL B 1 187 ? -1.563 -37.812 -21.453 1 83.19 187 VAL B N 1
ATOM 6377 C CA . VAL B 1 187 ? -1.541 -38.75 -20.312 1 83.19 187 VAL B CA 1
ATOM 6378 C C . VAL B 1 187 ? -0.193 -39.469 -20.25 1 83.19 187 VAL B C 1
ATOM 6380 O O . VAL B 1 187 ? 0.337 -39.875 -21.281 1 83.19 187 VAL B O 1
ATOM 6383 N N . LYS B 1 188 ? 0.343 -39.594 -19.062 1 77.69 188 LYS B N 1
ATOM 6384 C CA . LYS B 1 188 ? 1.626 -40.25 -18.859 1 77.69 188 LYS B CA 1
ATOM 6385 C C . LYS B 1 188 ? 1.432 -41.719 -18.516 1 77.69 188 LYS B C 1
ATOM 6387 O O . LYS B 1 188 ? 1.714 -42.156 -17.391 1 77.69 188 LYS B O 1
ATOM 6392 N N . ALA B 1 189 ? 0.906 -42.469 -19.453 1 80.69 189 ALA B N 1
ATOM 6393 C CA . ALA B 1 189 ? 0.662 -43.906 -19.281 1 80.69 189 ALA B CA 1
ATOM 6394 C C . ALA B 1 189 ? 0.859 -44.656 -20.609 1 80.69 189 ALA B C 1
ATOM 6396 O O . ALA B 1 189 ? 0.656 -44.094 -21.672 1 80.69 189 ALA B O 1
ATOM 6397 N N . THR B 1 190 ? 1.313 -45.812 -20.516 1 77.44 190 THR B N 1
ATOM 6398 C CA . THR B 1 190 ? 1.457 -46.688 -21.688 1 77.44 190 THR B CA 1
ATOM 6399 C C . THR B 1 190 ? 0.105 -47.25 -22.109 1 77.44 190 THR B C 1
ATOM 6401 O O . THR B 1 190 ? -0.848 -47.25 -21.328 1 77.44 190 THR B O 1
ATOM 6404 N N . ASP B 1 191 ? 0.079 -47.688 -23.375 1 76.25 191 ASP B N 1
ATOM 6405 C CA . ASP B 1 191 ? -1.155 -48.281 -23.859 1 76.25 191 ASP B CA 1
ATOM 6406 C C . ASP B 1 191 ? -1.544 -49.5 -23.016 1 76.25 191 ASP B C 1
ATOM 6408 O O . ASP B 1 191 ? -2.73 -49.75 -22.797 1 76.25 191 ASP B O 1
ATOM 6412 N N . ARG B 1 192 ? -0.503 -50.156 -22.547 1 77.88 192 ARG B N 1
ATOM 6413 C CA . ARG B 1 192 ? -0.76 -51.312 -21.688 1 77.88 192 ARG B CA 1
ATOM 6414 C C . ARG B 1 192 ? -1.442 -50.906 -20.391 1 77.88 192 ARG B C 1
ATOM 6416 O O . ARG B 1 192 ? -2.424 -51.531 -19.984 1 77.88 192 ARG B O 1
ATOM 6423 N N . GLU B 1 193 ? -0.875 -49.938 -19.828 1 83.75 193 GLU B N 1
ATOM 6424 C CA . GLU B 1 193 ? -1.434 -49.438 -18.578 1 83.75 193 GLU B CA 1
ATOM 6425 C C . GLU B 1 193 ? -2.857 -48.938 -18.766 1 83.75 193 GLU B C 1
ATOM 6427 O O . GLU B 1 193 ? -3.725 -49.156 -17.922 1 83.75 193 GLU B O 1
ATOM 6432 N N . LEU B 1 194 ? -3.076 -48.281 -19.859 1 87.5 194 LEU B N 1
ATOM 6433 C CA . LEU B 1 194 ? -4.402 -47.75 -20.156 1 87.5 194 LEU B CA 1
ATOM 6434 C C . LEU B 1 194 ? -5.406 -48.906 -20.359 1 87.5 194 LEU B C 1
ATOM 6436 O O . LEU B 1 194 ? -6.555 -48.781 -19.922 1 87.5 194 LEU B O 1
ATOM 6440 N N . CYS B 1 195 ? -4.941 -49.906 -20.984 1 83.38 195 CYS B N 1
ATOM 6441 C CA . CYS B 1 195 ? -5.797 -51.094 -21.188 1 83.38 195 CYS B CA 1
ATOM 6442 C C . CYS B 1 195 ? -6.145 -51.75 -19.844 1 83.38 195 CYS B C 1
ATOM 6444 O O . CYS B 1 195 ? -7.297 -52.094 -19.609 1 83.38 195 CYS B O 1
ATOM 6446 N N . GLU B 1 196 ? -5.141 -51.844 -19.031 1 85.38 196 GLU B N 1
ATOM 6447 C CA . GLU B 1 196 ? -5.34 -52.469 -17.734 1 85.38 196 GLU B CA 1
ATOM 6448 C C . GLU B 1 196 ? -6.34 -51.688 -16.891 1 85.38 196 GLU B C 1
ATOM 6450 O O . GLU B 1 196 ? -7.227 -52.281 -16.266 1 85.38 196 GLU B O 1
ATOM 6455 N N . MET B 1 197 ? -6.148 -50.438 -16.906 1 90 197 MET B N 1
ATOM 6456 C CA . MET B 1 197 ? -7.047 -49.625 -16.094 1 90 197 MET B CA 1
ATOM 6457 C C . MET B 1 197 ? -8.461 -49.625 -16.672 1 90 197 MET B C 1
ATOM 6459 O O . MET B 1 197 ? -9.438 -49.594 -15.922 1 90 197 MET B O 1
ATOM 6463 N N . SER B 1 198 ? -8.617 -49.688 -17.984 1 89.62 198 SER B N 1
ATOM 6464 C CA . SER B 1 198 ? -9.93 -49.781 -18.609 1 89.62 198 SER B CA 1
ATOM 6465 C C . SER B 1 198 ? -10.617 -51.094 -18.281 1 89.62 198 SER B C 1
ATOM 6467 O O . SER B 1 198 ? -11.82 -51.125 -18.031 1 89.62 198 SER B O 1
ATOM 6469 N N . ASP B 1 199 ? -9.797 -52.062 -18.234 1 86.94 199 ASP B N 1
ATOM 6470 C CA . ASP B 1 199 ? -10.344 -53.375 -17.891 1 86.94 199 ASP B CA 1
ATOM 6471 C C . ASP B 1 199 ? -10.883 -53.375 -16.453 1 86.94 199 ASP B C 1
ATOM 6473 O O . ASP B 1 199 ? -11.953 -53.938 -16.203 1 86.94 199 ASP B O 1
ATOM 6477 N N . LYS B 1 200 ? -10.094 -52.844 -15.633 1 90.06 200 LYS B N 1
ATOM 6478 C CA . LYS B 1 200 ? -10.508 -52.719 -14.242 1 90.06 200 LYS B CA 1
ATOM 6479 C C . LYS B 1 200 ? -11.805 -51.938 -14.109 1 90.06 200 LYS B C 1
ATOM 6481 O O . LYS B 1 200 ? -12.688 -52.312 -13.328 1 90.06 200 LYS B O 1
ATOM 6486 N N . TRP B 1 201 ? -11.922 -50.906 -14.867 1 93.12 201 TRP B N 1
ATOM 6487 C CA . TRP B 1 201 ? -13.102 -50.031 -14.859 1 93.12 201 TRP B CA 1
ATOM 6488 C C . TRP B 1 201 ? -14.32 -50.781 -15.391 1 93.12 201 TRP B C 1
ATOM 6490 O O . TRP B 1 201 ? -15.414 -50.688 -14.812 1 93.12 201 TRP B O 1
ATOM 6500 N N . VAL B 1 202 ? -14.203 -51.625 -16.375 1 89.62 202 VAL B N 1
ATOM 6501 C CA . VAL B 1 202 ? -15.305 -52.344 -16.969 1 89.62 202 VAL B CA 1
ATOM 6502 C C . VAL B 1 202 ? -15.727 -53.5 -16.047 1 89.62 202 VAL B C 1
ATOM 6504 O O . VAL B 1 202 ? -16.906 -53.812 -15.945 1 89.62 202 VAL B O 1
ATOM 6507 N N . ALA B 1 203 ? -14.758 -54.062 -15.336 1 88.75 203 ALA B N 1
ATOM 6508 C CA . ALA B 1 203 ? -15.008 -55.219 -14.453 1 88.75 203 ALA B CA 1
ATOM 6509 C C . ALA B 1 203 ? -15.906 -54.812 -13.281 1 88.75 203 ALA B C 1
ATOM 6511 O O . ALA B 1 203 ? -16.609 -55.656 -12.727 1 88.75 203 ALA B O 1
ATOM 6512 N N . ARG B 1 204 ? -15.922 -53.562 -12.883 1 90.19 204 ARG B N 1
ATOM 6513 C CA . ARG B 1 204 ? -16.688 -53.094 -11.742 1 90.19 204 ARG B CA 1
ATOM 6514 C C . ARG B 1 204 ? -18.188 -53.125 -12.031 1 90.19 204 ARG B C 1
ATOM 6516 O O . ARG B 1 204 ? -19 -53.406 -11.141 1 90.19 204 ARG B O 1
ATOM 6523 N N . ASP B 1 205 ? -18.562 -52.844 -13.281 1 90.38 205 ASP B N 1
ATOM 6524 C CA . ASP B 1 205 ? -19.953 -52.844 -13.711 1 90.38 205 ASP B CA 1
ATOM 6525 C C . ASP B 1 205 ? -20.109 -53.5 -15.078 1 90.38 205 ASP B C 1
ATOM 6527 O O . ASP B 1 205 ? -19.688 -52.938 -16.094 1 90.38 205 ASP B O 1
ATOM 6531 N N . PRO B 1 206 ? -20.781 -54.594 -15.125 1 84.75 206 PRO B N 1
ATOM 6532 C CA . PRO B 1 206 ? -20.922 -55.344 -16.375 1 84.75 206 PRO B CA 1
ATOM 6533 C C . PRO B 1 206 ? -21.641 -54.562 -17.469 1 84.75 206 PRO B C 1
ATOM 6535 O O . PRO B 1 206 ? -21.438 -54.812 -18.656 1 84.75 206 PRO B O 1
ATOM 6538 N N . LYS B 1 207 ? -22.406 -53.625 -17 1 90.88 207 LYS B N 1
ATOM 6539 C CA . LYS B 1 207 ? -23.125 -52.781 -17.969 1 90.88 207 LYS B CA 1
ATOM 6540 C C . LYS B 1 207 ? -22.156 -51.969 -18.812 1 90.88 207 LYS B C 1
ATOM 6542 O O . LYS B 1 207 ? -22.484 -51.531 -19.922 1 90.88 207 LYS B O 1
ATOM 6547 N N . ARG B 1 208 ? -20.984 -51.844 -18.359 1 91 208 ARG B N 1
ATOM 6548 C CA . ARG B 1 208 ? -20 -51 -19.031 1 91 208 ARG B CA 1
ATOM 6549 C C . ARG B 1 208 ? -19.359 -51.719 -20.203 1 91 208 ARG B C 1
ATOM 6551 O O . ARG B 1 208 ? -18.609 -51.125 -20.984 1 91 208 ARG B O 1
ATOM 6558 N N . SER B 1 209 ? -19.703 -52.938 -20.438 1 86.62 209 SER B N 1
ATOM 6559 C CA . SER B 1 209 ? -19.156 -53.688 -21.547 1 86.62 209 SER B CA 1
ATOM 6560 C C . SER B 1 209 ? -19.609 -53.125 -22.891 1 86.62 209 SER B C 1
ATOM 6562 O O . SER B 1 209 ? -18.953 -53.375 -23.922 1 86.62 209 SER B O 1
ATOM 6564 N N . GLU B 1 210 ? -20.641 -52.406 -22.766 1 87.5 210 GLU B N 1
ATOM 6565 C CA . GLU B 1 210 ? -21.172 -51.781 -23.984 1 87.5 210 GLU B CA 1
ATOM 6566 C C . GLU B 1 210 ? -20.188 -50.75 -24.547 1 87.5 210 GLU B C 1
ATOM 6568 O O . GLU B 1 210 ? -20.219 -50.469 -25.75 1 87.5 210 GLU B O 1
ATOM 6573 N N . TYR B 1 211 ? -19.312 -50.281 -23.719 1 87.5 211 TYR B N 1
ATOM 6574 C CA . TYR B 1 211 ? -18.406 -49.219 -24.141 1 87.5 211 TYR B CA 1
ATOM 6575 C C . TYR B 1 211 ? -17.062 -49.812 -24.594 1 87.5 211 TYR B C 1
ATOM 6577 O O . TYR B 1 211 ? -16.172 -49.062 -24.969 1 87.5 211 TYR B O 1
ATOM 6585 N N . LEU B 1 212 ? -16.906 -51.062 -24.594 1 83.75 212 LEU B N 1
ATOM 6586 C CA . LEU B 1 212 ? -15.633 -51.719 -24.875 1 83.75 212 LEU B CA 1
ATOM 6587 C C . LEU B 1 212 ? -15.188 -51.469 -26.312 1 83.75 212 LEU B C 1
ATOM 6589 O O . LEU B 1 212 ? -13.992 -51.281 -26.562 1 83.75 212 LEU B O 1
ATOM 6593 N N . ASP B 1 213 ? -16.141 -51.375 -27.188 1 82.38 213 ASP B N 1
ATOM 6594 C CA . ASP B 1 213 ? -15.805 -51.125 -28.578 1 82.38 213 ASP B CA 1
ATOM 6595 C C . ASP B 1 213 ? -15.211 -49.719 -28.734 1 82.38 213 ASP B C 1
ATOM 6597 O O . ASP B 1 213 ? -14.219 -49.531 -29.453 1 82.38 213 ASP B O 1
ATOM 6601 N N . GLU B 1 214 ? -15.781 -48.906 -28.062 1 85.69 214 GLU B N 1
ATOM 6602 C CA . GLU B 1 214 ? -15.305 -47.531 -28.125 1 85.69 214 GLU B CA 1
ATOM 6603 C C . GLU B 1 214 ? -13.93 -47.375 -27.484 1 85.69 214 GLU B C 1
ATOM 6605 O O . GLU B 1 214 ? -13.047 -46.719 -28.047 1 85.69 214 GLU B O 1
ATOM 6610 N N . ILE B 1 215 ? -13.781 -48 -26.375 1 86.56 215 ILE B N 1
ATOM 6611 C CA . ILE B 1 215 ? -12.516 -47.969 -25.656 1 86.56 215 ILE B CA 1
ATOM 6612 C C . ILE B 1 215 ? -11.406 -48.594 -26.5 1 86.56 215 ILE B C 1
ATOM 6614 O O . ILE B 1 215 ? -10.312 -48.031 -26.609 1 86.56 215 ILE B O 1
ATOM 6618 N N . SER B 1 216 ? -11.711 -49.625 -27.188 1 79.56 216 SER B N 1
ATOM 6619 C CA . SER B 1 216 ? -10.742 -50.344 -28.016 1 79.56 216 SER B CA 1
ATOM 6620 C C . SER B 1 216 ? -10.336 -49.531 -29.234 1 79.56 216 SER B C 1
ATOM 6622 O O . SER B 1 216 ? -9.203 -49.656 -29.719 1 79.56 216 SER B O 1
ATOM 6624 N N . SER B 1 217 ? -11.242 -48.781 -29.656 1 81.94 217 SER B N 1
ATOM 6625 C CA . SER B 1 217 ? -10.945 -47.969 -30.828 1 81.94 217 SER B CA 1
ATOM 6626 C C . SER B 1 217 ? -9.953 -46.844 -30.484 1 81.94 217 SER B C 1
ATOM 6628 O O . SER B 1 217 ? -9.227 -46.375 -31.344 1 81.94 217 SER B O 1
ATOM 6630 N N . ILE B 1 218 ? -9.961 -46.5 -29.234 1 82.69 218 ILE B N 1
ATOM 6631 C CA . ILE B 1 218 ? -9.086 -45.438 -28.781 1 82.69 218 ILE B CA 1
ATOM 6632 C C . ILE B 1 218 ? -7.703 -46 -28.469 1 82.69 218 ILE B C 1
ATOM 6634 O O . ILE B 1 218 ? -6.688 -45.344 -28.75 1 82.69 218 ILE B O 1
ATOM 6638 N N . LEU B 1 219 ? -7.723 -47.188 -27.922 1 79.56 219 LEU B N 1
ATOM 6639 C CA . LEU B 1 219 ? -6.477 -47.812 -27.469 1 79.56 219 LEU B CA 1
ATOM 6640 C C . LEU B 1 219 ? -5.852 -48.656 -28.562 1 79.56 219 LEU B C 1
ATOM 6642 O O . LEU B 1 219 ? -6.566 -49.312 -29.328 1 79.56 219 LEU B O 1
ATOM 6646 N N . ASN B 1 220 ? -4.719 -48.344 -29.094 1 67.38 220 ASN B N 1
ATOM 6647 C CA . ASN B 1 220 ? -4.02 -49.188 -30.047 1 67.38 220 ASN B CA 1
ATOM 6648 C C . ASN B 1 220 ? -3.654 -50.562 -29.438 1 67.38 220 ASN B C 1
ATOM 6650 O O . ASN B 1 220 ? -2.498 -50.781 -29.094 1 67.38 220 ASN B O 1
ATOM 6654 N N . ILE B 1 221 ? -4.617 -51.344 -29.266 1 61.97 221 ILE B N 1
ATOM 6655 C CA . ILE B 1 221 ? -4.457 -52.625 -28.594 1 61.97 221 ILE B CA 1
ATOM 6656 C C . ILE B 1 221 ? -3.555 -53.531 -29.438 1 61.97 221 ILE B C 1
ATOM 6658 O O . ILE B 1 221 ? -2.773 -54.312 -28.875 1 61.97 221 ILE B O 1
ATOM 6662 N N . ASP B 1 222 ? -3.703 -53.312 -30.734 1 58.12 222 ASP B N 1
ATOM 6663 C CA . ASP B 1 222 ? -2.953 -54.188 -31.641 1 58.12 222 ASP B CA 1
ATOM 6664 C C . ASP B 1 222 ? -1.452 -53.906 -31.531 1 58.12 222 ASP B C 1
ATOM 6666 O O . ASP B 1 222 ? -0.641 -54.781 -31.844 1 58.12 222 ASP B O 1
ATOM 6670 N N . SER B 1 223 ? -1.11 -52.75 -31.016 1 55.44 223 SER B N 1
ATOM 6671 C CA . SER B 1 223 ? 0.308 -52.406 -30.938 1 55.44 223 SER B CA 1
ATOM 6672 C C . SER B 1 223 ? 0.951 -53 -29.688 1 55.44 223 SER B C 1
ATOM 6674 O O . SER B 1 223 ? 2.168 -52.906 -29.516 1 55.44 223 SER B O 1
ATOM 6676 N N . ILE B 1 224 ? 0.175 -53.531 -28.828 1 55.31 224 ILE B N 1
ATOM 6677 C CA . ILE B 1 224 ? 0.732 -54.094 -27.609 1 55.31 224 ILE B CA 1
ATOM 6678 C C . ILE B 1 224 ? 1.302 -55.5 -27.906 1 55.31 224 ILE B C 1
ATOM 6680 O O . ILE B 1 224 ? 0.593 -56.375 -28.406 1 55.31 224 ILE B O 1
ATOM 6684 N N . PRO B 1 225 ? 2.664 -55.594 -27.859 1 48.97 225 PRO B N 1
ATOM 6685 C CA . PRO B 1 225 ? 3.271 -56.906 -28.172 1 48.97 225 PRO B CA 1
ATOM 6686 C C . PRO B 1 225 ? 2.623 -58.062 -27.422 1 48.97 225 PRO B C 1
ATOM 6688 O O . PRO B 1 225 ? 2.178 -57.875 -26.281 1 48.97 225 PRO B O 1
ATOM 6691 N N . ALA B 1 226 ? 2.275 -59.125 -28.078 1 47 226 ALA B N 1
ATOM 6692 C CA . ALA B 1 226 ? 1.646 -60.375 -27.609 1 47 226 ALA B CA 1
ATOM 6693 C C . ALA B 1 226 ? 2.355 -60.906 -26.375 1 47 226 ALA B C 1
ATOM 6695 O O . ALA B 1 226 ? 1.724 -61.5 -25.5 1 47 226 ALA B O 1
ATOM 6696 N N . GLU B 1 227 ? 3.674 -60.719 -26.266 1 43.19 227 GLU B N 1
ATOM 6697 C CA . GLU B 1 227 ? 4.445 -61.312 -25.172 1 43.19 227 GLU B CA 1
ATOM 6698 C C . GLU B 1 227 ? 4.035 -60.688 -23.828 1 43.19 227 GLU B C 1
ATOM 6700 O O . GLU B 1 227 ? 4.066 -61.375 -22.797 1 43.19 227 GLU B O 1
ATOM 6705 N N . ASP B 1 228 ? 3.85 -59.469 -23.75 1 42.56 228 ASP B N 1
ATOM 6706 C CA . ASP B 1 228 ? 3.502 -58.75 -22.531 1 42.56 228 ASP B CA 1
ATOM 6707 C C . ASP B 1 228 ? 2.027 -58.938 -22.188 1 42.56 228 ASP B C 1
ATOM 6709 O O . ASP B 1 228 ? 1.533 -58.375 -21.219 1 42.56 228 ASP B O 1
ATOM 6713 N N . ASN B 1 229 ? 1.311 -59.594 -23.016 1 37.47 229 ASN B N 1
ATOM 6714 C CA . ASN B 1 229 ? -0.081 -59.969 -22.812 1 37.47 229 ASN B CA 1
ATOM 6715 C C . ASN B 1 229 ? -0.2 -61.156 -21.859 1 37.47 229 ASN B C 1
ATOM 6717 O O . ASN B 1 229 ? -1.267 -61.781 -21.734 1 37.47 229 ASN B O 1
ATOM 6721 N N . PHE B 1 230 ? 0.891 -61.688 -21.359 1 34.56 230 PHE B N 1
ATOM 6722 C CA . PHE B 1 230 ? 0.785 -62.969 -20.656 1 34.56 230 PHE B CA 1
ATOM 6723 C C . PHE B 1 230 ? -0.215 -62.875 -19.5 1 34.56 230 PHE B C 1
ATOM 6725 O O . PHE B 1 230 ? -0.93 -63.844 -19.219 1 34.56 230 PHE B O 1
ATOM 6732 N N . GLY B 1 231 ? -0.026 -61.969 -18.531 1 35.84 231 GLY B N 1
ATOM 6733 C CA . GLY B 1 231 ? -0.776 -62.062 -17.297 1 35.84 231 GLY B CA 1
ATOM 6734 C C . GLY B 1 231 ? -2.229 -61.625 -17.438 1 35.84 231 GLY B C 1
ATOM 6735 O O . GLY B 1 231 ? -2.939 -61.469 -16.438 1 35.84 231 GLY B O 1
ATOM 6736 N N . ILE B 1 232 ? -2.582 -61 -18.562 1 37.28 232 ILE B N 1
ATOM 6737 C CA . ILE B 1 232 ? -4 -60.656 -18.594 1 37.28 232 ILE B CA 1
ATOM 6738 C C . ILE B 1 232 ? -4.828 -61.938 -18.766 1 37.28 232 ILE B C 1
ATOM 6740 O O . ILE B 1 232 ? -4.637 -62.688 -19.719 1 37.28 232 ILE B O 1
ATOM 6744 N N . PRO B 1 233 ? -5.402 -62.562 -17.766 1 36.81 233 PRO B N 1
ATOM 6745 C CA . PRO B 1 233 ? -6.195 -63.781 -17.922 1 36.81 233 PRO B CA 1
ATOM 6746 C C . PRO B 1 233 ? -6.988 -63.812 -19.219 1 36.81 233 PRO B C 1
ATOM 6748 O O . PRO B 1 233 ? -7.332 -62.75 -19.766 1 36.81 233 PRO B O 1
ATOM 6751 N N . ALA B 1 234 ? -6.926 -64.938 -20.047 1 37.12 234 ALA B N 1
ATOM 6752 C CA . ALA B 1 234 ? -7.691 -65.312 -21.203 1 37.12 234 ALA B CA 1
ATOM 6753 C C . ALA B 1 234 ? -9.117 -64.812 -21.156 1 37.12 234 ALA B C 1
ATOM 6755 O O . ALA B 1 234 ? -9.789 -64.688 -22.188 1 37.12 234 ALA B O 1
ATOM 6756 N N . THR B 1 235 ? -9.766 -64.875 -20.016 1 39.19 235 THR B N 1
ATOM 6757 C CA . THR B 1 235 ? -11.164 -64.5 -19.875 1 39.19 235 THR B CA 1
ATOM 6758 C C . THR B 1 235 ? -11.32 -62.969 -19.953 1 39.19 235 THR B C 1
ATOM 6760 O O . THR B 1 235 ? -12.211 -62.406 -19.328 1 39.19 235 THR B O 1
ATOM 6763 N N . ARG B 1 236 ? -10.32 -62.25 -20.359 1 43.03 236 ARG B N 1
ATOM 6764 C CA . ARG B 1 236 ? -10.422 -60.781 -20.422 1 43.03 236 ARG B CA 1
ATOM 6765 C C . ARG B 1 236 ? -11.617 -60.344 -21.266 1 43.03 236 ARG B C 1
ATOM 6767 O O . ARG B 1 236 ? -11.836 -60.906 -22.359 1 43.03 236 ARG B O 1
ATOM 6774 N N . PRO B 1 237 ? -12.602 -59.844 -20.672 1 44.19 237 PRO B N 1
ATOM 6775 C CA . PRO B 1 237 ? -13.688 -59.469 -21.578 1 44.19 237 PRO B CA 1
ATOM 6776 C C . PRO B 1 237 ? -13.18 -58.906 -22.906 1 44.19 237 PRO B C 1
ATOM 6778 O O . PRO B 1 237 ? -13.773 -59.156 -23.969 1 44.19 237 PRO B O 1
ATOM 6781 N N . LEU B 1 238 ? -12.078 -58.094 -22.906 1 40.53 238 LEU B N 1
ATOM 6782 C CA . LEU B 1 238 ? -11.602 -57.594 -24.203 1 40.53 238 LEU B CA 1
ATOM 6783 C C . LEU B 1 238 ? -10.703 -58.656 -24.875 1 40.53 238 LEU B C 1
ATOM 6785 O O . LEU B 1 238 ? -10.672 -58.75 -26.094 1 40.53 238 LEU B O 1
ATOM 6789 N N . GLY B 1 239 ? -9.445 -59.375 -24.25 1 35.72 239 GLY B N 1
ATOM 6790 C CA . GLY B 1 239 ? -8.43 -60.156 -24.938 1 35.72 239 GLY B CA 1
ATOM 6791 C C . GLY B 1 239 ? -8.828 -61.594 -25.141 1 35.72 239 GLY B C 1
ATOM 6792 O O . GLY B 1 239 ? -8.766 -62.406 -24.219 1 35.72 239 GLY B O 1
ATOM 6793 N N . GLY B 1 240 ? -9.836 -62.219 -25.672 1 31.69 240 GLY B N 1
ATOM 6794 C CA . GLY B 1 240 ? -9.906 -63.688 -25.766 1 31.69 240 GLY B CA 1
ATOM 6795 C C . GLY B 1 240 ? -8.578 -64.312 -26.141 1 31.69 240 GLY B C 1
ATOM 6796 O O . GLY B 1 240 ? -7.746 -64.562 -25.266 1 31.69 240 GLY B O 1
ATOM 6797 N N . GLU B 1 241 ? -8.359 -65.188 -27.25 1 30.33 241 GLU B N 1
ATOM 6798 C CA . GLU B 1 241 ? -7.621 -66.375 -27.562 1 30.33 241 GLU B CA 1
ATOM 6799 C C . GLU B 1 241 ? -6.117 -66.125 -27.594 1 30.33 241 GLU B C 1
ATOM 6801 O O . GLU B 1 241 ? -5.324 -67.062 -27.688 1 30.33 241 GLU B O 1
ATOM 6806 N N . HIS B 1 242 ? -5.441 -65.125 -28.062 1 26.72 242 HIS B N 1
ATOM 6807 C CA . HIS B 1 242 ? -4.133 -65.375 -28.641 1 26.72 242 HIS B CA 1
ATOM 6808 C C . HIS B 1 242 ? -3.074 -65.562 -27.562 1 26.72 242 HIS B C 1
ATOM 6810 O O . HIS B 1 242 ? -2.086 -66.25 -27.797 1 26.72 242 HIS B O 1
ATOM 6816 N N . VAL B 1 243 ? -2.752 -64.75 -26.5 1 28.62 243 VAL B N 1
ATOM 6817 C CA . VAL B 1 243 ? -1.365 -64.5 -26.141 1 28.62 243 VAL B CA 1
ATOM 6818 C C . VAL B 1 243 ? -0.868 -65.562 -25.156 1 28.62 243 VAL B C 1
ATOM 6820 O O . VAL B 1 243 ? -1.414 -65.688 -24.062 1 28.62 243 VAL B O 1
ATOM 6823 N N . ALA B 1 244 ? -0.26 -66.625 -25.578 1 25.23 244 ALA B N 1
ATOM 6824 C CA . ALA B 1 244 ? 0.507 -67.562 -24.734 1 25.23 244 ALA B CA 1
ATOM 6825 C C . ALA B 1 244 ? 1.53 -66.75 -23.891 1 25.23 244 ALA B C 1
ATOM 6827 O O . ALA B 1 244 ? 1.921 -65.688 -24.234 1 25.23 244 ALA B O 1
ATOM 6828 N N . ARG B 1 245 ? 2.506 -67.438 -22.969 1 25.61 245 ARG B N 1
ATOM 6829 C CA . ARG B 1 245 ? 3.123 -67.562 -21.656 1 25.61 245 ARG B CA 1
ATOM 6830 C C . ARG B 1 245 ? 4.492 -66.875 -21.625 1 25.61 245 ARG B C 1
ATOM 6832 O O . ARG B 1 245 ? 5.117 -66.812 -20.578 1 25.61 245 ARG B O 1
ATOM 6839 N N . ARG B 1 246 ? 5.488 -66.812 -22.531 1 24.98 246 ARG B N 1
ATOM 6840 C CA . ARG B 1 246 ? 6.809 -67.062 -21.969 1 24.98 246 ARG B CA 1
ATOM 6841 C C . ARG B 1 246 ? 7.309 -65.812 -21.188 1 24.98 246 ARG B C 1
ATOM 6843 O O . ARG B 1 246 ? 7.32 -64.688 -21.703 1 24.98 246 ARG B O 1
ATOM 6850 N N . HIS B 1 247 ? 7.508 -65.812 -19.75 1 24.78 247 HIS B N 1
ATOM 6851 C CA . HIS B 1 247 ? 7.98 -65 -18.625 1 24.78 247 HIS B CA 1
ATOM 6852 C C . HIS B 1 247 ? 9.461 -64.688 -18.75 1 24.78 247 HIS B C 1
ATOM 6854 O O . HIS B 1 247 ? 10.094 -64.25 -17.797 1 24.78 247 HIS B O 1
ATOM 6860 N N . ASP B 1 248 ? 10.328 -64.875 -19.594 1 22.67 248 ASP B N 1
ATOM 6861 C CA . ASP B 1 248 ? 11.688 -64.875 -19.078 1 22.67 248 ASP B CA 1
ATOM 6862 C C . ASP B 1 248 ? 11.969 -63.531 -18.344 1 22.67 248 ASP B C 1
ATOM 6864 O O . ASP B 1 248 ? 11.312 -62.531 -18.609 1 22.67 248 ASP B O 1
ATOM 6868 N N . SER B 1 249 ? 13.117 -63.281 -17.391 1 24.41 249 SER B N 1
ATOM 6869 C CA . SER B 1 249 ? 13.672 -62.719 -16.156 1 24.41 249 SER B CA 1
ATOM 6870 C C . SER B 1 249 ? 13.828 -61.219 -16.25 1 24.41 249 SER B C 1
ATOM 6872 O O . SER B 1 249 ? 13.375 -60.469 -15.367 1 24.41 249 SER B O 1
ATOM 6874 N N . ALA B 1 250 ? 15.117 -60.625 -16.578 1 25.08 250 ALA B N 1
ATOM 6875 C CA . ALA B 1 250 ? 16.125 -59.812 -15.906 1 25.08 250 ALA B CA 1
ATOM 6876 C C . ALA B 1 250 ? 15.719 -58.344 -15.82 1 25.08 250 ALA B C 1
ATOM 6878 O O . ALA B 1 250 ? 14.867 -57.906 -16.578 1 25.08 250 ALA B O 1
ATOM 6879 N N . GLU B 1 251 ? 16.562 -57.406 -14.961 1 27.69 251 GLU B N 1
ATOM 6880 C CA . GLU B 1 251 ? 16.844 -56.188 -14.219 1 27.69 251 GLU B CA 1
ATOM 6881 C C . GLU B 1 251 ? 16.766 -54.969 -15.125 1 27.69 251 GLU B C 1
ATOM 6883 O O . GLU B 1 251 ? 17.078 -53.844 -14.695 1 27.69 251 GLU B O 1
ATOM 6888 N N . THR B 1 252 ? 17.094 -55.031 -16.375 1 28.64 252 THR B N 1
ATOM 6889 C CA . THR B 1 252 ? 17.469 -53.781 -16.984 1 28.64 252 THR B CA 1
ATOM 6890 C C . THR B 1 252 ? 16.375 -52.75 -16.797 1 28.64 252 THR B C 1
ATOM 6892 O O . THR B 1 252 ? 15.234 -52.938 -17.234 1 28.64 252 THR B O 1
ATOM 6895 N N . ALA B 1 253 ? 16.391 -52 -15.664 1 30.95 253 ALA B N 1
ATOM 6896 C CA . ALA B 1 253 ? 15.711 -50.812 -15.227 1 30.95 253 ALA B CA 1
ATOM 6897 C C . ALA B 1 253 ? 15.266 -49.969 -16.422 1 30.95 253 ALA B C 1
ATOM 6899 O O . ALA B 1 253 ? 16.094 -49.5 -17.203 1 30.95 253 ALA B O 1
ATOM 6900 N N . ARG B 1 254 ? 14.18 -50.156 -16.781 1 31.56 254 ARG B N 1
ATOM 6901 C CA . ARG B 1 254 ? 13.273 -49.531 -17.75 1 31.56 254 ARG B CA 1
ATOM 6902 C C . ARG B 1 254 ? 13.273 -48 -17.609 1 31.56 254 ARG B C 1
ATOM 6904 O O . ARG B 1 254 ? 12.766 -47.469 -16.625 1 31.56 254 ARG B O 1
ATOM 6911 N N . GLU B 1 255 ? 14.422 -47.25 -17.844 1 30.88 255 GLU B N 1
ATOM 6912 C CA . GLU B 1 255 ? 14.516 -45.812 -18.141 1 30.88 255 GLU B CA 1
ATOM 6913 C C . GLU B 1 255 ? 13.195 -45.281 -18.656 1 30.88 255 GLU B C 1
ATOM 6915 O O . GLU B 1 255 ? 12.695 -44.25 -18.156 1 30.88 255 GLU B O 1
ATOM 6920 N N . SER B 1 256 ? 13.078 -45.156 -20.109 1 32.06 256 SER B N 1
ATOM 6921 C CA . SER B 1 256 ? 12.219 -44.188 -20.766 1 32.06 256 SER B CA 1
ATOM 6922 C C . SER B 1 256 ? 10.742 -44.5 -20.516 1 32.06 256 SER B C 1
ATOM 6924 O O . SER B 1 256 ? 10.211 -45.469 -21.062 1 32.06 256 SER B O 1
ATOM 6926 N N . THR B 1 257 ? 10.211 -44.875 -19.484 1 35.06 257 THR B N 1
ATOM 6927 C CA . THR B 1 257 ? 8.766 -45 -19.453 1 35.06 257 THR B CA 1
ATOM 6928 C C . THR B 1 257 ? 8.109 -44 -20.391 1 35.06 257 THR B C 1
ATOM 6930 O O . THR B 1 257 ? 8 -42.812 -20.062 1 35.06 257 THR B O 1
ATOM 6933 N N . ILE B 1 258 ? 8.398 -43.969 -21.641 1 40.19 258 ILE B N 1
ATOM 6934 C CA . ILE B 1 258 ? 7.844 -43.406 -22.859 1 40.19 258 ILE B CA 1
ATOM 6935 C C . ILE B 1 258 ? 6.32 -43.5 -22.828 1 40.19 258 ILE B C 1
ATOM 6937 O O . ILE B 1 258 ? 5.773 -44.625 -22.766 1 40.19 258 ILE B O 1
ATOM 6941 N N . CYS B 1 259 ? 5.492 -42.625 -22.172 1 47.84 259 CYS B N 1
ATOM 6942 C CA . CYS B 1 259 ? 4.098 -42.344 -22.5 1 47.84 259 CYS B CA 1
ATOM 6943 C C . CYS B 1 259 ? 3.768 -42.812 -23.922 1 47.84 259 CYS B C 1
ATOM 6945 O O . CYS B 1 259 ? 4.668 -43.094 -24.703 1 47.84 259 CYS B O 1
ATOM 6947 N N . ARG B 1 260 ? 2.432 -42.844 -24.281 1 53.66 260 ARG B N 1
ATOM 6948 C CA . ARG B 1 260 ? 2.061 -42.781 -25.703 1 53.66 260 ARG B CA 1
ATOM 6949 C C . ARG B 1 260 ? 3.078 -41.969 -26.5 1 53.66 260 ARG B C 1
ATOM 6951 O O . ARG B 1 260 ? 3.809 -41.156 -25.922 1 53.66 260 ARG B O 1
ATOM 6958 N N . ALA B 1 261 ? 3.338 -42.125 -27.781 1 58.28 261 ALA B N 1
ATOM 6959 C CA . ALA B 1 261 ? 4.227 -41.562 -28.797 1 58.28 261 ALA B CA 1
ATOM 6960 C C . ALA B 1 261 ? 4.789 -40.219 -28.359 1 58.28 261 ALA B C 1
ATOM 6962 O O . ALA B 1 261 ? 4.605 -39.219 -29.047 1 58.28 261 ALA B O 1
ATOM 6963 N N . SER B 1 262 ? 5.273 -40.219 -26.969 1 70.19 262 SER B N 1
ATOM 6964 C CA . SER B 1 262 ? 5.848 -38.969 -26.531 1 70.19 262 SER B CA 1
ATOM 6965 C C . SER B 1 262 ? 7.199 -38.688 -27.188 1 70.19 262 SER B C 1
ATOM 6967 O O . SER B 1 262 ? 7.934 -39.656 -27.5 1 70.19 262 SER B O 1
ATOM 6969 N N . ARG B 1 263 ? 7.406 -37.5 -27.531 1 75.06 263 ARG B N 1
ATOM 6970 C CA . ARG B 1 263 ? 8.633 -37 -28.156 1 75.06 263 ARG B CA 1
ATOM 6971 C C . ARG B 1 263 ? 9.352 -36 -27.25 1 75.06 263 ARG B C 1
ATOM 6973 O O . ARG B 1 263 ? 8.703 -35.219 -26.547 1 75.06 263 ARG B O 1
ATOM 6980 N N . GLU B 1 264 ? 10.602 -36.188 -27.25 1 78.94 264 GLU B N 1
ATOM 6981 C CA . GLU B 1 264 ? 11.422 -35.25 -26.484 1 78.94 264 GLU B CA 1
ATOM 6982 C C . GLU B 1 264 ? 11.648 -33.938 -27.266 1 78.94 264 GLU B C 1
ATOM 6984 O O . GLU B 1 264 ? 11.992 -34 -28.453 1 78.94 264 GLU B O 1
ATOM 6989 N N . VAL B 1 265 ? 11.344 -32.875 -26.547 1 82.94 265 VAL B N 1
ATOM 6990 C CA . VAL B 1 265 ? 11.602 -31.609 -27.188 1 82.94 265 VAL B CA 1
ATOM 6991 C C . VAL B 1 265 ? 12.422 -30.719 -26.266 1 82.94 265 VAL B C 1
ATOM 6993 O O . VAL B 1 265 ? 12.445 -30.922 -25.047 1 82.94 265 VAL B O 1
ATOM 6996 N N . VAL B 1 266 ? 13.172 -29.797 -26.859 1 84.5 266 VAL B N 1
ATOM 6997 C CA . VAL B 1 266 ? 13.875 -28.75 -26.109 1 84.5 266 VAL B CA 1
ATOM 6998 C C . VAL B 1 266 ? 13.141 -27.422 -26.266 1 84.5 266 VAL B C 1
ATOM 7000 O O . VAL B 1 266 ? 12.938 -26.938 -27.375 1 84.5 266 VAL B O 1
ATOM 7003 N N . LEU B 1 267 ? 12.727 -26.969 -25.141 1 84.75 267 LEU B N 1
ATOM 7004 C CA . LEU B 1 267 ? 12.039 -25.672 -25.125 1 84.75 267 LEU B CA 1
ATOM 7005 C C . LEU B 1 267 ? 13.023 -24.547 -24.875 1 84.75 267 LEU B C 1
ATOM 7007 O O . LEU B 1 267 ? 13.914 -24.656 -24.031 1 84.75 267 LEU B O 1
ATOM 7011 N N . ALA B 1 268 ? 12.93 -23.484 -25.609 1 80.19 268 ALA B N 1
ATOM 7012 C CA . ALA B 1 268 ? 13.664 -22.234 -25.406 1 80.19 268 ALA B CA 1
ATOM 7013 C C . ALA B 1 268 ? 12.719 -21.078 -25.094 1 80.19 268 ALA B C 1
ATOM 7015 O O . ALA B 1 268 ? 11.812 -20.797 -25.891 1 80.19 268 ALA B O 1
ATOM 7016 N N . VAL B 1 269 ? 12.875 -20.562 -23.906 1 81.19 269 VAL B N 1
ATOM 7017 C CA . VAL B 1 269 ? 11.992 -19.484 -23.5 1 81.19 269 VAL B CA 1
ATOM 7018 C C . VAL B 1 269 ? 12.719 -18.141 -23.625 1 81.19 269 VAL B C 1
ATOM 7020 O O . VAL B 1 269 ? 13.57 -17.812 -22.797 1 81.19 269 VAL B O 1
ATOM 7023 N N . GLY B 1 270 ? 12.344 -17.328 -24.406 1 72.06 270 GLY B N 1
ATOM 7024 C CA . GLY B 1 270 ? 12.969 -16.047 -24.656 1 72.06 270 GLY B CA 1
ATOM 7025 C C . GLY B 1 270 ? 13.836 -16.031 -25.906 1 72.06 270 GLY B C 1
ATOM 7026 O O . GLY B 1 270 ? 13.688 -16.891 -26.781 1 72.06 270 GLY B O 1
ATOM 7027 N N . GLY B 1 271 ? 14.898 -14.945 -26.344 1 55.25 271 GLY B N 1
ATOM 7028 C CA . GLY B 1 271 ? 15.844 -14.867 -27.438 1 55.25 271 GLY B CA 1
ATOM 7029 C C . GLY B 1 271 ? 15.586 -13.703 -28.375 1 55.25 271 GLY B C 1
ATOM 7030 O O . GLY B 1 271 ? 15.273 -12.602 -27.922 1 55.25 271 GLY B O 1
ATOM 7031 N N . ARG B 1 272 ? 14.672 -13.312 -29.062 1 50.09 272 ARG B N 1
ATOM 7032 C CA . ARG B 1 272 ? 14.953 -12.578 -30.297 1 50.09 272 ARG B CA 1
ATOM 7033 C C . ARG B 1 272 ? 15.57 -11.211 -30 1 50.09 272 ARG B C 1
ATOM 7035 O O . ARG B 1 272 ? 14.922 -10.352 -29.391 1 50.09 272 ARG B O 1
ATOM 7042 N N . LEU B 1 273 ? 16.734 -11.016 -29.797 1 44.44 273 LEU B N 1
ATOM 7043 C CA . LEU B 1 273 ? 17.656 -9.898 -29.594 1 44.44 273 LEU B CA 1
ATOM 7044 C C . LEU B 1 273 ? 17.594 -8.93 -30.781 1 44.44 273 LEU B C 1
ATOM 7046 O O . LEU B 1 273 ? 18.031 -7.785 -30.656 1 44.44 273 LEU B O 1
ATOM 7050 N N . MET B 1 274 ? 17.047 -8.758 -31.797 1 40.66 274 MET B N 1
ATOM 7051 C CA . MET B 1 274 ? 17.828 -7.98 -32.75 1 40.66 274 MET B CA 1
ATOM 7052 C C . MET B 1 274 ? 18.062 -6.562 -32.25 1 40.66 274 MET B C 1
ATOM 7054 O O . MET B 1 274 ? 17.125 -5.871 -31.859 1 40.66 274 MET B O 1
ATOM 7058 N N . TYR B 1 275 ? 19.25 -6.301 -31.812 1 36.38 275 TYR B N 1
ATOM 7059 C CA . TYR B 1 275 ? 19.953 -5.078 -31.438 1 36.38 275 TYR B CA 1
ATOM 7060 C C . TYR B 1 275 ? 19.453 -3.887 -32.25 1 36.38 275 TYR B C 1
ATOM 7062 O O . TYR B 1 275 ? 19.766 -2.738 -31.922 1 36.38 275 TYR B O 1
ATOM 7070 N N . ASN B 1 276 ? 19.547 -3.955 -33.5 1 37.12 276 ASN B N 1
ATOM 7071 C CA . ASN B 1 276 ? 20.031 -2.688 -34.031 1 37.12 276 ASN B CA 1
ATOM 7072 C C . ASN B 1 276 ? 19.375 -1.497 -33.344 1 37.12 276 ASN B C 1
ATOM 7074 O O . ASN B 1 276 ? 19.859 -0.369 -33.438 1 37.12 276 ASN B O 1
ATOM 7078 N N . GLU B 1 277 ? 18.203 -1.092 -33.562 1 36.22 277 GLU B N 1
ATOM 7079 C CA . GLU B 1 277 ? 17.812 0.282 -33.25 1 36.22 277 GLU B CA 1
ATOM 7080 C C . GLU B 1 277 ? 17.688 0.504 -31.75 1 36.22 277 GLU B C 1
ATOM 7082 O O . GLU B 1 277 ? 17.656 -0.455 -30.984 1 36.22 277 GLU B O 1
ATOM 7087 N N . ARG B 1 278 ? 17.109 1.706 -31.141 1 34.47 278 ARG B N 1
ATOM 7088 C CA . ARG B 1 278 ? 16.906 2.199 -29.781 1 34.47 278 ARG B CA 1
ATOM 7089 C C . ARG B 1 278 ? 16.453 1.073 -28.859 1 34.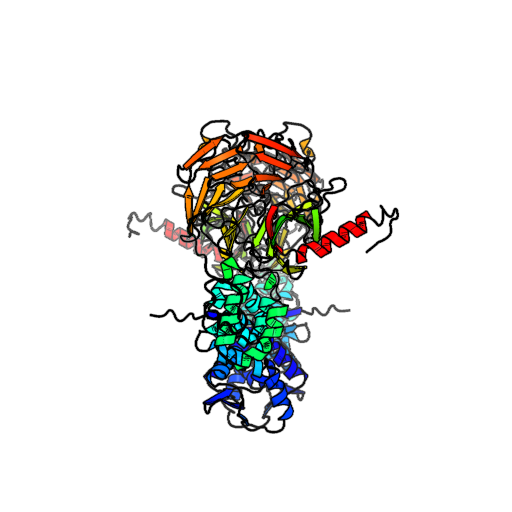47 278 ARG B C 1
ATOM 7091 O O . ARG B 1 278 ? 15.883 0.083 -29.312 1 34.47 278 ARG B O 1
ATOM 7098 N N . PRO B 1 279 ? 16.938 1.089 -27.484 1 40.66 279 PRO B N 1
ATOM 7099 C CA . PRO B 1 279 ? 16.766 0.123 -26.391 1 40.66 279 PRO B CA 1
ATOM 7100 C C . PRO B 1 279 ? 15.445 -0.641 -26.5 1 40.66 279 PRO B C 1
ATOM 7102 O O . PRO B 1 279 ? 14.422 -0.172 -26 1 40.66 279 PRO B O 1
ATOM 7105 N N . ALA B 1 280 ? 14.914 -1.02 -27.656 1 38.44 280 ALA B N 1
ATOM 7106 C CA . ALA B 1 280 ? 13.641 -1.644 -28 1 38.44 280 ALA B CA 1
ATOM 7107 C C . ALA B 1 280 ? 13.406 -2.904 -27.172 1 38.44 280 ALA 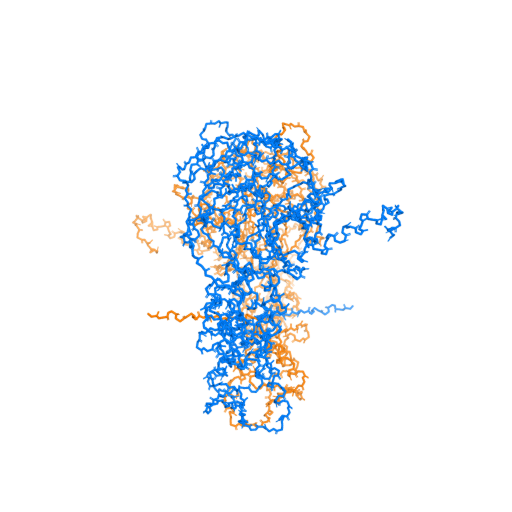B C 1
ATOM 7109 O O . ALA B 1 280 ? 14.328 -3.688 -26.953 1 38.44 280 ALA B O 1
ATOM 7110 N N . VAL B 1 281 ? 12.531 -2.865 -26.406 1 47.12 281 VAL B N 1
ATOM 7111 C CA . VAL B 1 281 ? 11.875 -3.893 -25.594 1 47.12 281 VAL B CA 1
ATOM 7112 C C . VAL B 1 281 ? 11.734 -5.176 -26.422 1 47.12 281 VAL B C 1
ATOM 7114 O O . VAL B 1 281 ? 11.188 -5.156 -27.516 1 47.12 281 VAL B O 1
ATOM 7117 N N . GLN B 1 282 ? 12.648 -6.141 -26.344 1 49.53 282 GLN B N 1
ATOM 7118 C CA . GLN B 1 282 ? 12.805 -7.488 -26.875 1 49.53 282 GLN B CA 1
ATOM 7119 C C . GLN B 1 282 ? 11.492 -8.266 -26.797 1 49.53 282 GLN B C 1
ATOM 7121 O O . GLN B 1 282 ? 10.867 -8.328 -25.734 1 49.53 282 GLN B O 1
ATOM 7126 N N . ARG B 1 283 ? 10.836 -8.312 -28.031 1 55.03 283 ARG B N 1
ATOM 7127 C CA . ARG B 1 283 ? 9.789 -9.336 -28.047 1 55.03 283 ARG B CA 1
ATOM 7128 C C . ARG B 1 283 ? 10.383 -10.734 -27.906 1 55.03 283 ARG B C 1
ATOM 7130 O O . ARG B 1 283 ? 11.336 -11.078 -28.609 1 55.03 283 ARG B O 1
ATOM 7137 N N . THR B 1 284 ? 10.211 -11.359 -26.797 1 66.5 284 THR B N 1
ATOM 7138 C CA . THR B 1 284 ? 10.695 -12.719 -26.578 1 66.5 284 THR B CA 1
ATOM 7139 C C . THR B 1 284 ? 9.594 -13.742 -26.844 1 66.5 284 THR B C 1
ATOM 7141 O O . THR B 1 284 ? 8.406 -13.398 -26.828 1 66.5 284 THR B O 1
ATOM 7144 N N . CYS B 1 285 ? 9.93 -14.891 -27.625 1 69.81 285 CYS B N 1
ATOM 7145 C CA . CYS B 1 285 ? 8.984 -15.969 -27.875 1 69.81 285 CYS B CA 1
ATOM 7146 C C . CYS B 1 285 ? 9.445 -17.266 -27.234 1 69.81 285 CYS B C 1
ATOM 7148 O O . CYS B 1 285 ? 10.594 -17.375 -26.797 1 69.81 285 CYS B O 1
ATOM 7150 N N . VAL B 1 286 ? 8.445 -18.141 -27.141 1 75.5 286 VAL B N 1
ATOM 7151 C CA . VAL B 1 286 ? 8.75 -19.531 -26.766 1 75.5 286 VAL B CA 1
ATOM 7152 C C . VAL B 1 286 ? 8.906 -20.375 -28.016 1 75.5 286 VAL B C 1
ATOM 7154 O O . VAL B 1 286 ? 8.117 -20.266 -28.953 1 75.5 286 VAL B O 1
ATOM 7157 N N . SER B 1 287 ? 10.031 -21.047 -28.125 1 75.94 287 SER B N 1
ATOM 7158 C CA . SER B 1 287 ? 10.281 -21.953 -29.234 1 75.94 287 SER B CA 1
ATOM 7159 C C . SER B 1 287 ? 10.711 -23.328 -28.75 1 75.94 287 SER B C 1
ATOM 7161 O O . SER B 1 287 ? 11.102 -23.484 -27.594 1 75.94 287 SER B O 1
ATOM 7163 N N . PHE B 1 288 ? 10.391 -24.312 -29.641 1 80.56 288 PHE B N 1
ATOM 7164 C CA . PHE B 1 288 ? 10.859 -25.641 -29.266 1 80.56 288 PHE B CA 1
ATOM 7165 C C . PHE B 1 288 ? 11.516 -26.344 -30.453 1 80.56 288 PHE B C 1
ATOM 7167 O O . PHE B 1 288 ? 11.266 -25.969 -31.609 1 80.56 288 PHE B O 1
ATOM 7174 N N . CYS B 1 289 ? 12.461 -27.156 -30.109 1 77.25 289 CYS B N 1
ATOM 7175 C CA . CYS B 1 289 ? 13.148 -27.984 -31.094 1 77.25 289 CYS B CA 1
ATOM 7176 C C . CYS B 1 289 ? 12.805 -29.453 -30.906 1 77.25 289 CYS B C 1
ATOM 7178 O O . CYS B 1 289 ? 12.836 -29.969 -29.781 1 77.25 289 CYS B O 1
ATOM 7180 N N . ASP B 1 290 ? 12.391 -30.078 -32 1 76.25 290 ASP B N 1
ATOM 7181 C CA . ASP B 1 290 ? 12.148 -31.516 -31.984 1 76.25 290 ASP B CA 1
ATOM 7182 C C . ASP B 1 290 ? 13.461 -32.281 -32.125 1 76.25 290 ASP B C 1
ATOM 7184 O O . ASP B 1 290 ? 14.055 -32.344 -33.188 1 76.25 290 ASP B O 1
ATOM 7188 N N . VAL B 1 291 ? 13.82 -32.875 -31.016 1 74.56 291 VAL B N 1
ATOM 7189 C CA . VAL B 1 291 ? 15.125 -33.5 -30.922 1 74.56 291 VAL B CA 1
ATOM 7190 C C . VAL B 1 291 ? 15.203 -34.688 -31.906 1 74.56 291 VAL B C 1
ATOM 7192 O O . VAL B 1 291 ? 16.266 -34.969 -32.438 1 74.56 291 VAL B O 1
ATOM 7195 N N . ARG B 1 292 ? 14.18 -35.406 -32.094 1 68.38 292 ARG B N 1
ATOM 7196 C CA . ARG B 1 292 ? 14.211 -36.562 -32.969 1 68.38 292 ARG B CA 1
ATOM 7197 C C . ARG B 1 292 ? 13.461 -36.281 -34.25 1 68.38 292 ARG B C 1
ATOM 7199 O O . ARG B 1 292 ? 12.633 -37.094 -34.688 1 68.38 292 ARG B O 1
ATOM 7206 N N . SER B 1 293 ? 13.766 -35.062 -34.75 1 62 293 SER B N 1
ATOM 7207 C CA . SER B 1 293 ? 13.102 -34.812 -36.031 1 62 293 SER B CA 1
ATOM 7208 C C . SER B 1 293 ? 13.555 -35.781 -37.094 1 62 293 SER B C 1
ATOM 7210 O O . SER B 1 293 ? 14.758 -36.031 -37.25 1 62 293 SER B O 1
ATOM 7212 N N . PRO B 1 294 ? 12.641 -36.656 -37.625 1 51.81 294 PRO B N 1
ATOM 7213 C CA . PRO B 1 294 ? 13.008 -37.594 -38.688 1 51.81 294 PRO B CA 1
ATOM 7214 C C . PRO B 1 294 ? 13.789 -36.938 -39.812 1 51.81 294 PRO B C 1
ATOM 7216 O O . PRO B 1 294 ? 14.477 -37.625 -40.562 1 51.81 294 PRO B O 1
ATOM 7219 N N . ASP B 1 295 ? 13.539 -35.656 -40.031 1 51.41 295 ASP B N 1
ATOM 7220 C CA . ASP B 1 295 ? 14.125 -35.031 -41.219 1 51.41 295 ASP B CA 1
ATOM 7221 C C . ASP B 1 295 ? 15.586 -34.656 -41 1 51.41 295 ASP B C 1
ATOM 7223 O O . ASP B 1 295 ? 16.219 -34.062 -41.844 1 51.41 295 ASP B O 1
ATOM 7227 N N . GLY B 1 296 ? 16.141 -35.219 -39.938 1 52.16 296 GLY B N 1
ATOM 7228 C CA . GLY B 1 296 ? 17.547 -35 -39.656 1 52.16 296 GLY B CA 1
ATOM 7229 C C . GLY B 1 296 ? 17.859 -33.625 -39.156 1 52.16 296 GLY B C 1
ATOM 7230 O O . GLY B 1 296 ? 18.875 -33.406 -38.5 1 52.16 296 GLY B O 1
ATOM 7231 N N . ASP B 1 297 ? 17.156 -32.531 -39.656 1 57.25 297 ASP B N 1
ATOM 7232 C CA . ASP B 1 297 ? 17.406 -31.141 -39.312 1 57.25 297 ASP B CA 1
ATOM 7233 C C . ASP B 1 297 ? 16.641 -30.734 -38.062 1 57.25 297 ASP B C 1
ATOM 7235 O O . ASP B 1 297 ? 15.484 -31.094 -37.875 1 57.25 297 ASP B O 1
ATOM 7239 N N . LYS B 1 298 ? 17.188 -30.797 -36.875 1 66.19 298 LYS B N 1
ATOM 7240 C CA . LYS B 1 298 ? 16.609 -30.375 -35.594 1 66.19 298 LYS B CA 1
ATOM 7241 C C . LYS B 1 298 ? 16.047 -28.953 -35.688 1 66.19 298 LYS B C 1
ATOM 7243 O O . LYS B 1 298 ? 16.609 -28.016 -35.125 1 66.19 298 LYS B O 1
ATOM 7248 N N . PRO B 1 299 ? 14.898 -28.953 -36.438 1 71.75 299 PRO B N 1
ATOM 7249 C CA . PRO B 1 299 ? 14.344 -27.609 -36.656 1 71.75 299 PRO B CA 1
ATOM 7250 C C . PRO B 1 299 ? 13.734 -27.016 -35.375 1 71.75 299 PRO B C 1
ATOM 7252 O O . PRO B 1 299 ? 13.227 -27.75 -34.531 1 71.75 299 PRO B O 1
ATOM 7255 N N . TRP B 1 300 ? 13.859 -25.703 -35.219 1 77.75 300 TRP B N 1
ATOM 7256 C CA . TRP B 1 300 ? 13.203 -24.953 -34.156 1 77.75 300 TRP B CA 1
ATOM 7257 C C . TRP B 1 300 ? 11.844 -24.438 -34.594 1 77.75 300 TRP B C 1
ATOM 7259 O O . TRP B 1 300 ? 11.703 -23.953 -35.719 1 77.75 300 TRP B O 1
ATOM 7269 N N . TYR B 1 301 ? 10.867 -24.641 -33.812 1 78.75 301 TYR B N 1
ATOM 7270 C CA . TYR B 1 301 ? 9.523 -24.141 -34.094 1 78.75 301 TYR B CA 1
ATOM 7271 C C . TYR B 1 301 ? 9.156 -23.016 -33.125 1 78.75 301 TYR B C 1
ATOM 7273 O O . TYR B 1 301 ? 9.383 -23.125 -31.922 1 78.75 301 TYR B O 1
ATOM 7281 N N . GLU B 1 302 ? 8.633 -21.953 -33.656 1 77.62 302 GLU B N 1
ATOM 7282 C CA . GLU B 1 302 ? 8.172 -20.844 -32.812 1 77.62 302 GLU B CA 1
ATOM 7283 C C . GLU B 1 302 ? 6.738 -21.078 -32.344 1 77.62 302 GLU B C 1
ATOM 7285 O O . GLU B 1 302 ? 5.871 -21.453 -33.125 1 77.62 302 GLU B O 1
ATOM 7290 N N . MET B 1 303 ? 6.555 -21 -31.156 1 79.56 303 MET B N 1
ATOM 7291 C CA . MET B 1 303 ? 5.215 -21.172 -30.594 1 79.56 303 MET B CA 1
ATOM 7292 C C . MET B 1 303 ? 4.512 -19.844 -30.422 1 79.56 303 MET B C 1
ATOM 7294 O O . MET B 1 303 ? 4.184 -19.172 -31.391 1 79.56 303 MET B O 1
ATOM 7298 N N . THR B 1 304 ? 4.305 -19.281 -29.219 1 76.88 304 THR B N 1
ATOM 7299 C CA . THR B 1 304 ? 3.578 -18.047 -28.953 1 76.88 304 THR B CA 1
ATOM 7300 C C . THR B 1 304 ? 4.516 -16.984 -28.391 1 76.88 304 THR B C 1
ATOM 7302 O O . THR B 1 304 ? 5.535 -17.312 -27.781 1 76.88 304 THR B O 1
ATOM 7305 N N . GLN B 1 305 ? 4.164 -15.836 -28.641 1 78.06 305 GLN B N 1
ATOM 7306 C CA . GLN B 1 305 ? 4.914 -14.703 -28.094 1 78.06 305 GLN B CA 1
ATOM 7307 C C . GLN B 1 305 ? 4.641 -14.523 -26.609 1 78.06 305 GLN B C 1
ATOM 7309 O O . GLN B 1 305 ? 3.508 -14.688 -26.156 1 78.06 305 GLN B O 1
ATOM 7314 N N . ILE B 1 306 ? 5.738 -14.219 -25.953 1 79.56 306 ILE B N 1
ATOM 7315 C CA . ILE B 1 306 ? 5.578 -13.914 -24.531 1 79.56 306 ILE B CA 1
ATOM 7316 C C . ILE B 1 306 ? 4.926 -12.539 -24.359 1 79.56 306 ILE B C 1
ATOM 7318 O O . ILE B 1 306 ? 5.32 -11.578 -25.016 1 79.56 306 ILE B O 1
ATOM 7322 N N . PRO B 1 307 ? 3.926 -12.383 -23.547 1 76 307 PRO B N 1
ATOM 7323 C CA . PRO B 1 307 ? 3.123 -11.164 -23.469 1 76 307 PRO B CA 1
ATOM 7324 C C . PRO B 1 307 ? 3.861 -10.016 -22.766 1 76 307 PRO B C 1
ATOM 7326 O O . PRO B 1 307 ? 3.281 -8.953 -22.547 1 76 307 PRO B O 1
ATOM 7329 N N . ILE B 1 308 ? 5.035 -10.219 -22.438 1 72.62 308 ILE B N 1
ATOM 7330 C CA . ILE B 1 308 ? 5.746 -9.156 -21.734 1 72.62 308 ILE B CA 1
ATOM 7331 C C . ILE B 1 308 ? 7.047 -8.828 -22.469 1 72.62 308 ILE B C 1
ATOM 7333 O O . ILE B 1 308 ? 7.652 -9.711 -23.094 1 72.62 308 ILE B O 1
ATOM 7337 N N . ARG B 1 309 ? 7.426 -7.527 -22.391 1 73.31 309 ARG B N 1
ATOM 7338 C CA . ARG B 1 309 ? 8.711 -7.074 -22.906 1 73.31 309 ARG B CA 1
ATOM 7339 C C . ARG B 1 309 ? 9.695 -6.82 -21.766 1 73.31 309 ARG B C 1
ATOM 7341 O O . ARG B 1 309 ? 9.883 -5.676 -21.344 1 73.31 309 ARG B O 1
ATOM 7348 N N . ARG B 1 310 ? 10.273 -7.938 -21.234 1 77.62 310 ARG B N 1
ATOM 7349 C CA . ARG B 1 310 ? 11.18 -7.84 -20.094 1 77.62 310 ARG B CA 1
ATOM 7350 C C . ARG B 1 310 ? 12.492 -8.57 -20.375 1 77.62 310 ARG B C 1
ATOM 7352 O O . ARG B 1 310 ? 12.539 -9.469 -21.219 1 77.62 310 ARG B O 1
ATOM 7359 N N . ARG B 1 311 ? 13.477 -8.055 -19.672 1 78.06 311 ARG B N 1
ATOM 7360 C CA . ARG B 1 311 ? 14.758 -8.75 -19.656 1 78.06 311 ARG B CA 1
ATOM 7361 C C . ARG B 1 311 ? 15.062 -9.32 -18.281 1 78.06 311 ARG B C 1
ATOM 7363 O O . ARG B 1 311 ? 14.492 -8.883 -17.281 1 78.06 311 ARG B O 1
ATOM 7370 N N . ASN B 1 312 ? 15.914 -10.383 -18.312 1 82.94 312 ASN B N 1
ATOM 7371 C CA . ASN B 1 312 ? 16.438 -10.992 -17.094 1 82.94 312 ASN B CA 1
ATOM 7372 C C . ASN B 1 312 ? 15.328 -11.609 -16.25 1 82.94 312 ASN B C 1
ATOM 7374 O O . ASN B 1 312 ? 15.375 -11.555 -15.023 1 82.94 312 ASN B O 1
ATOM 7378 N N . TYR B 1 313 ? 14.266 -12.023 -16.922 1 87.25 313 TYR B N 1
ATOM 7379 C CA . TYR B 1 313 ? 13.289 -12.867 -16.25 1 87.25 313 TYR B CA 1
ATOM 7380 C C . TYR B 1 313 ? 13.781 -14.305 -16.156 1 87.25 313 TYR B C 1
ATOM 7382 O O . TYR B 1 313 ? 14.805 -14.664 -16.75 1 87.25 313 TYR B O 1
ATOM 7390 N N . CYS B 1 314 ? 13.086 -15.055 -15.359 1 89.75 314 CYS B N 1
ATOM 7391 C CA . CYS B 1 314 ? 13.375 -16.484 -15.305 1 89.75 314 CYS B CA 1
ATOM 7392 C C . CYS B 1 314 ? 12.164 -17.297 -15.75 1 89.75 314 CYS B C 1
ATOM 7394 O O . CYS B 1 314 ? 11.023 -16.828 -15.672 1 89.75 314 CYS B O 1
ATOM 7396 N N . ALA B 1 315 ? 12.469 -18.453 -16.281 1 89.56 315 ALA B N 1
ATOM 7397 C CA . ALA B 1 315 ? 11.414 -19.375 -16.703 1 89.56 315 ALA B CA 1
ATOM 7398 C C . ALA B 1 315 ? 11.641 -20.766 -16.141 1 89.56 315 ALA B C 1
ATOM 7400 O O . ALA B 1 315 ? 12.773 -21.141 -15.82 1 89.56 315 ALA B O 1
ATOM 7401 N N . ALA B 1 316 ? 10.57 -21.438 -15.938 1 90.81 316 ALA B N 1
ATOM 7402 C CA . ALA B 1 316 ? 10.609 -22.828 -15.5 1 90.81 316 ALA B CA 1
ATOM 7403 C C . ALA B 1 316 ? 9.383 -23.594 -15.984 1 90.81 316 ALA B C 1
ATOM 7405 O O . ALA B 1 316 ? 8.359 -22.984 -16.297 1 90.81 316 ALA B O 1
ATOM 7406 N N . VAL B 1 317 ? 9.555 -24.828 -16.047 1 88.19 317 VAL B N 1
ATOM 7407 C CA . VAL B 1 317 ? 8.477 -25.672 -16.531 1 88.19 317 VAL B CA 1
ATOM 7408 C C . VAL B 1 317 ? 7.938 -26.531 -15.391 1 88.19 317 VAL B C 1
ATOM 7410 O O . VAL B 1 317 ? 8.711 -27.125 -14.641 1 88.19 317 VAL B O 1
ATOM 7413 N N . LEU B 1 318 ? 6.707 -26.5 -15.242 1 84.56 318 LEU B N 1
ATOM 7414 C CA . LEU B 1 318 ? 5.98 -27.391 -14.344 1 84.56 318 LEU B CA 1
ATOM 7415 C C . LEU B 1 318 ? 4.922 -28.188 -15.102 1 84.56 318 LEU B C 1
ATOM 7417 O O . LEU B 1 318 ? 3.926 -27.625 -15.562 1 84.56 318 LEU B O 1
ATOM 7421 N N . ASP B 1 319 ? 5.184 -29.469 -15.234 1 78.75 319 ASP B N 1
ATOM 7422 C CA . ASP B 1 319 ? 4.281 -30.312 -16.016 1 78.75 319 ASP B CA 1
ATOM 7423 C C . ASP B 1 319 ? 4.145 -29.812 -17.453 1 78.75 319 ASP B C 1
ATOM 7425 O O . ASP B 1 319 ? 5.145 -29.656 -18.156 1 78.75 319 ASP B O 1
ATOM 7429 N N . ASP B 1 320 ? 2.963 -29.422 -17.875 1 82.12 320 ASP B N 1
ATOM 7430 C CA . ASP B 1 320 ? 2.777 -28.969 -19.25 1 82.12 320 ASP B CA 1
ATOM 7431 C C . ASP B 1 320 ? 2.623 -27.453 -19.312 1 82.12 320 ASP B C 1
ATOM 7433 O O . ASP B 1 320 ? 2.051 -26.922 -20.266 1 82.12 320 ASP B O 1
ATOM 7437 N N . GLU B 1 321 ? 3.172 -26.859 -18.266 1 87.44 321 GLU B N 1
ATOM 7438 C CA . GLU B 1 321 ? 3.041 -25.406 -18.219 1 87.44 321 GLU B CA 1
ATOM 7439 C C . GLU B 1 321 ? 4.406 -24.734 -18.094 1 87.44 321 GLU B C 1
ATOM 7441 O O . GLU B 1 321 ? 5.301 -25.25 -17.422 1 87.44 321 GLU B O 1
ATOM 7446 N N . ILE B 1 322 ? 4.523 -23.578 -18.75 1 89.25 322 ILE B N 1
ATOM 7447 C CA . ILE B 1 322 ? 5.734 -22.766 -18.703 1 89.25 322 ILE B CA 1
ATOM 7448 C C . ILE B 1 322 ? 5.469 -21.5 -17.891 1 89.25 322 ILE B C 1
ATOM 7450 O O . ILE B 1 322 ? 4.52 -20.766 -18.172 1 89.25 322 ILE B O 1
ATOM 7454 N N . TYR B 1 323 ? 6.293 -21.312 -16.891 1 91.56 323 TYR B N 1
ATOM 7455 C CA . TYR B 1 323 ? 6.156 -20.109 -16.078 1 91.56 323 TYR B CA 1
ATOM 7456 C C . TYR B 1 323 ? 7.242 -19.094 -16.406 1 91.56 323 TYR B C 1
ATOM 7458 O O . TYR B 1 323 ? 8.422 -19.438 -16.469 1 91.56 323 TYR B O 1
ATOM 7466 N N . VAL B 1 324 ? 6.883 -17.844 -16.641 1 90.69 324 VAL B N 1
ATOM 7467 C CA . VAL B 1 324 ? 7.785 -16.719 -16.844 1 90.69 324 VAL B CA 1
ATOM 7468 C C . VAL B 1 324 ? 7.586 -15.688 -15.742 1 90.69 324 VAL B C 1
ATOM 7470 O O . VAL B 1 324 ? 6.488 -15.141 -15.586 1 90.69 324 VAL B O 1
ATOM 7473 N N . VAL B 1 325 ? 8.695 -15.438 -15.023 1 92.81 325 VAL B N 1
ATOM 7474 C CA . VAL B 1 325 ? 8.516 -14.688 -13.789 1 92.81 325 VAL B CA 1
ATOM 7475 C C . VAL B 1 325 ? 9.555 -13.57 -13.703 1 92.81 325 VAL B C 1
ATOM 7477 O O . VAL B 1 325 ? 10.727 -13.781 -14.039 1 92.81 325 VAL B O 1
ATOM 7480 N N . GLY B 1 326 ? 9.148 -12.328 -13.188 1 90.44 326 GLY B N 1
ATOM 7481 C CA . GLY B 1 326 ? 10.047 -11.234 -12.875 1 90.44 326 GLY B CA 1
ATOM 7482 C C . GLY B 1 326 ? 10.664 -10.594 -14.102 1 90.44 326 GLY B C 1
ATOM 7483 O O . GLY B 1 326 ? 10.047 -10.578 -15.172 1 90.44 326 GLY B O 1
ATOM 7484 N N . GLY B 1 327 ? 11.852 -9.961 -13.836 1 87.44 327 GLY B N 1
ATOM 7485 C CA . GLY B 1 327 ? 12.57 -9.289 -14.906 1 87.44 327 GLY B CA 1
ATOM 7486 C C . GLY B 1 327 ? 12.492 -7.777 -14.828 1 87.44 327 GLY B C 1
ATOM 7487 O O . GLY B 1 327 ? 12.031 -7.23 -13.828 1 87.44 327 GLY B O 1
ATOM 7488 N N . ARG B 1 328 ? 13.094 -7.141 -15.734 1 82.75 328 ARG B N 1
ATOM 7489 C CA . ARG B 1 328 ? 13.109 -5.684 -15.812 1 82.75 328 ARG B CA 1
ATOM 7490 C C . ARG B 1 328 ? 12.555 -5.195 -17.141 1 82.75 328 ARG B C 1
ATOM 7492 O O . ARG B 1 328 ? 12.773 -5.82 -18.188 1 82.75 328 ARG B O 1
ATOM 7499 N N . GLU B 1 329 ? 11.75 -4.133 -16.953 1 74.69 329 GLU B N 1
ATOM 7500 C CA . GLU B 1 329 ? 11.156 -3.523 -18.141 1 74.69 329 GLU B CA 1
ATOM 7501 C C . GLU B 1 329 ? 11.734 -2.135 -18.391 1 74.69 329 GLU B C 1
ATOM 7503 O O . GLU B 1 329 ? 11.977 -1.378 -17.453 1 74.69 329 GLU B O 1
ATOM 7508 N N . TRP B 1 330 ? 12.016 -2.053 -19.625 1 62.78 330 TRP B N 1
ATOM 7509 C CA . TRP B 1 330 ? 12.508 -0.729 -20 1 62.78 330 TRP B CA 1
ATOM 7510 C C . TRP B 1 330 ? 11.383 0.3 -19.953 1 62.78 330 TRP B C 1
ATOM 7512 O O . TRP B 1 330 ? 10.305 0.084 -20.516 1 62.78 330 TRP B O 1
ATOM 7522 N N . ASP B 1 331 ? 11.461 1.185 -19.047 1 54.56 331 ASP B N 1
ATOM 7523 C CA . ASP B 1 331 ? 10.453 2.232 -18.953 1 54.56 331 ASP B CA 1
ATOM 7524 C C . ASP B 1 331 ? 10.938 3.523 -19.609 1 54.56 331 ASP B C 1
ATOM 7526 O O . ASP B 1 331 ? 11.836 4.188 -19.094 1 54.56 331 ASP B O 1
ATOM 7530 N N . LYS B 1 332 ? 10.359 3.695 -20.875 1 52.34 332 LYS B N 1
ATOM 7531 C CA . LYS B 1 332 ? 10.68 4.945 -21.562 1 52.34 332 LYS B CA 1
ATOM 7532 C C . LYS B 1 332 ? 10.32 6.152 -20.703 1 52.34 332 LYS B C 1
ATOM 7534 O O . LYS B 1 332 ? 11 7.18 -20.75 1 52.34 332 LYS B O 1
ATOM 7539 N N . GLU B 1 333 ? 9.18 6.004 -20.141 1 45.22 333 GLU B N 1
ATOM 7540 C CA . GLU B 1 333 ? 8.68 7.184 -19.438 1 45.22 333 GLU B CA 1
ATOM 7541 C C . GLU B 1 333 ? 9.492 7.477 -18.188 1 45.22 333 GLU B C 1
ATOM 7543 O O . GLU B 1 333 ? 9.578 8.625 -17.75 1 45.22 333 GLU B O 1
ATOM 7548 N N . ALA B 1 334 ? 10.016 6.332 -17.781 1 41.12 334 ALA B N 1
ATOM 7549 C CA . ALA B 1 334 ? 10.789 6.543 -16.562 1 41.12 334 ALA B CA 1
ATOM 7550 C C . ALA B 1 334 ? 12.234 6.93 -16.891 1 41.12 334 ALA B C 1
ATOM 7552 O O . ALA B 1 334 ? 13.172 6.484 -16.219 1 41.12 334 ALA B O 1
ATOM 7553 N N . ARG B 1 335 ? 12.461 7.656 -17.938 1 42.12 335 ARG B N 1
ATOM 7554 C CA . ARG B 1 335 ? 13.672 8.336 -18.406 1 42.12 335 ARG B CA 1
ATOM 7555 C C . ARG B 1 335 ? 14.758 7.328 -18.766 1 42.12 335 ARG B C 1
ATOM 7557 O O . ARG B 1 335 ? 15.945 7.586 -18.531 1 42.12 335 ARG B O 1
ATOM 7564 N N . GLY B 1 336 ? 14.469 6.113 -19.094 1 49.81 336 GLY B N 1
ATOM 7565 C CA . GLY B 1 336 ? 15.406 5.152 -19.641 1 49.81 336 GLY B CA 1
ATOM 7566 C C . GLY B 1 336 ? 15.867 4.117 -18.641 1 49.81 336 GLY B C 1
ATOM 7567 O O . GLY B 1 336 ? 16.875 3.439 -18.844 1 49.81 336 GLY B O 1
ATOM 7568 N N . TYR B 1 337 ? 15.281 4.234 -17.438 1 53.41 337 TYR B N 1
ATOM 7569 C CA . TYR B 1 337 ? 15.711 3.254 -16.438 1 53.41 337 TYR B CA 1
ATOM 7570 C C . TYR B 1 337 ? 14.797 2.039 -16.438 1 53.41 337 TYR B C 1
ATOM 7572 O O . TYR B 1 337 ? 13.602 2.156 -16.75 1 53.41 337 TYR B O 1
ATOM 7580 N N . ASP B 1 338 ? 15.438 0.872 -16.266 1 67.38 338 ASP B N 1
ATOM 7581 C CA . ASP B 1 338 ? 14.695 -0.38 -16.141 1 67.38 338 ASP B CA 1
ATOM 7582 C C . ASP B 1 338 ? 13.781 -0.357 -14.914 1 67.38 338 ASP B C 1
ATOM 7584 O O . ASP B 1 338 ? 14.133 0.214 -13.875 1 67.38 338 ASP B O 1
ATOM 7588 N N . ARG B 1 339 ? 12.625 -0.604 -15.117 1 77.31 339 ARG B N 1
ATOM 7589 C CA . ARG B 1 339 ? 11.711 -0.853 -14.008 1 77.31 339 ARG B CA 1
ATOM 7590 C C . ARG B 1 339 ? 11.633 -2.342 -13.688 1 77.31 339 ARG B C 1
ATOM 7592 O O . ARG B 1 339 ? 11.328 -3.156 -14.555 1 77.31 339 ARG B O 1
ATOM 7599 N N . TRP B 1 340 ? 11.984 -2.73 -12.492 1 85.44 340 TRP B N 1
ATOM 7600 C CA . TRP B 1 340 ? 11.914 -4.113 -12.031 1 85.44 340 TRP B CA 1
ATOM 7601 C C . TRP B 1 340 ? 10.469 -4.562 -11.867 1 85.44 340 TRP B C 1
ATOM 7603 O O . TRP B 1 340 ? 9.602 -3.76 -11.516 1 85.44 340 TRP B O 1
ATOM 7613 N N . SER B 1 341 ? 10.203 -5.816 -12.188 1 87.56 341 SER B N 1
ATOM 7614 C CA . SER B 1 341 ? 8.844 -6.344 -12.117 1 87.56 341 SER B CA 1
ATOM 7615 C C . SER B 1 341 ? 8.773 -7.574 -11.219 1 87.56 341 SER B C 1
ATOM 7617 O O . SER B 1 341 ? 9.719 -8.359 -11.156 1 87.56 341 SER B O 1
ATOM 7619 N N . ALA B 1 342 ? 7.633 -7.715 -10.547 1 92.06 342 ALA B N 1
ATOM 7620 C CA . ALA B 1 342 ? 7.32 -8.922 -9.781 1 92.06 342 ALA B CA 1
ATOM 7621 C C . ALA B 1 342 ? 6.312 -9.797 -10.523 1 92.06 342 ALA B C 1
ATOM 7623 O O . ALA B 1 342 ? 5.961 -10.883 -10.047 1 92.06 342 ALA B O 1
ATOM 7624 N N . ALA B 1 343 ? 5.883 -9.469 -11.68 1 90.38 343 ALA B N 1
ATOM 7625 C CA . ALA B 1 343 ? 4.777 -10.125 -12.375 1 90.38 343 ALA B CA 1
ATOM 7626 C C . ALA B 1 343 ? 5.184 -11.508 -12.867 1 90.38 343 ALA B C 1
ATOM 7628 O O . ALA B 1 343 ? 6.344 -11.734 -13.219 1 90.38 343 ALA B O 1
ATOM 7629 N N . ALA B 1 344 ? 4.219 -12.422 -12.875 1 92.44 344 ALA B N 1
ATOM 7630 C CA . ALA B 1 344 ? 4.43 -13.797 -13.32 1 92.44 344 ALA B CA 1
ATOM 7631 C C . ALA B 1 344 ? 3.324 -14.242 -14.273 1 92.44 344 ALA B C 1
ATOM 7633 O O . ALA B 1 344 ? 2.152 -13.906 -14.078 1 92.44 344 ALA B O 1
ATOM 7634 N N . PHE B 1 345 ? 3.734 -15.016 -15.32 1 91.19 345 PHE B N 1
ATOM 7635 C CA . PHE B 1 345 ? 2.811 -15.539 -16.312 1 91.19 345 PHE B CA 1
ATOM 7636 C C . PHE B 1 345 ? 3.021 -17.031 -16.516 1 91.19 345 PHE B C 1
ATOM 7638 O O . PHE B 1 345 ? 4.133 -17.547 -16.344 1 91.19 345 PHE B O 1
ATOM 7645 N N . CYS B 1 346 ? 1.938 -17.672 -16.844 1 90.69 346 CYS B N 1
ATOM 7646 C CA . CYS B 1 346 ? 1.97 -19.109 -17.109 1 90.69 346 CYS B CA 1
ATOM 7647 C C . CYS B 1 346 ? 1.396 -19.422 -18.484 1 90.69 346 CYS B C 1
ATOM 7649 O O . CYS B 1 346 ? 0.367 -18.875 -18.875 1 90.69 346 CYS B O 1
ATOM 7651 N N . TYR B 1 347 ? 2.111 -20.25 -19.25 1 87.94 347 TYR B N 1
ATOM 7652 C CA . TYR B 1 347 ? 1.67 -20.719 -20.547 1 87.94 347 TYR B CA 1
ATOM 7653 C C . TYR B 1 347 ? 1.311 -22.188 -20.516 1 87.94 347 TYR B C 1
ATOM 7655 O O . TYR B 1 347 ? 2.15 -23.031 -20.172 1 87.94 347 TYR B O 1
ATOM 7663 N N . ASN B 1 348 ? 0.07 -22.484 -20.844 1 84.94 348 ASN B N 1
ATOM 7664 C CA . ASN B 1 348 ? -0.372 -23.859 -20.938 1 84.94 348 ASN B CA 1
ATOM 7665 C C . ASN B 1 348 ? -0.139 -24.438 -22.328 1 84.94 348 ASN B C 1
ATOM 7667 O O . ASN B 1 348 ? -0.688 -23.938 -23.312 1 84.94 348 ASN B O 1
ATOM 7671 N N . LEU B 1 349 ? 0.655 -25.438 -22.438 1 82 349 LEU B N 1
ATOM 7672 C CA . LEU B 1 349 ? 1.021 -26.016 -23.719 1 82 349 LEU B CA 1
ATOM 7673 C C . LEU B 1 349 ? -0.178 -26.703 -24.375 1 82 349 LEU B C 1
ATOM 7675 O O . LEU B 1 349 ? -0.261 -26.781 -25.609 1 82 349 LEU B O 1
ATOM 7679 N N . ARG B 1 350 ? -1.048 -27.188 -23.578 1 75.06 350 ARG B N 1
ATOM 7680 C CA . ARG B 1 350 ? -2.203 -27.906 -24.109 1 75.06 350 ARG B CA 1
ATOM 7681 C C . ARG B 1 350 ? -3.201 -26.938 -24.75 1 75.06 350 ARG B C 1
ATOM 7683 O O . ARG B 1 350 ? -3.738 -27.219 -25.812 1 75.06 350 ARG B O 1
ATOM 7690 N N . THR B 1 351 ? -3.35 -25.844 -24.062 1 75.62 351 THR B N 1
ATOM 7691 C CA . THR B 1 351 ? -4.352 -24.891 -24.531 1 75.62 351 THR B CA 1
ATOM 7692 C C . THR B 1 351 ? -3.701 -23.766 -25.312 1 75.62 351 THR B C 1
ATOM 7694 O O . THR B 1 351 ? -4.391 -22.984 -25.984 1 75.62 351 THR B O 1
ATOM 7697 N N . ALA B 1 352 ? -2.418 -23.688 -25.328 1 79.19 352 ALA B N 1
ATOM 7698 C CA . ALA B 1 352 ? -1.662 -22.641 -26.016 1 79.19 352 ALA B CA 1
ATOM 7699 C C . ALA B 1 352 ? -2.121 -21.266 -25.578 1 79.19 352 ALA B C 1
ATOM 7701 O O . ALA B 1 352 ? -2.316 -20.375 -26.406 1 79.19 352 ALA B O 1
ATOM 7702 N N . LYS B 1 353 ? -2.342 -21.094 -24.312 1 82.88 353 LYS B N 1
ATOM 7703 C CA . LYS B 1 353 ? -2.818 -19.812 -23.797 1 82.88 353 LYS B CA 1
ATOM 7704 C C . LYS B 1 353 ? -1.964 -19.344 -22.625 1 82.88 353 LYS B C 1
ATOM 7706 O O . LYS B 1 353 ? -1.499 -20.172 -21.828 1 82.88 353 LYS B O 1
ATOM 7711 N N . TRP B 1 354 ? -1.774 -17.953 -22.609 1 87 354 TRP B N 1
ATOM 7712 C CA . TRP B 1 354 ? -1.116 -17.312 -21.469 1 87 354 TRP B CA 1
ATOM 7713 C C . TRP B 1 354 ? -2.133 -16.906 -20.406 1 87 354 TRP B C 1
ATOM 7715 O O . TRP B 1 354 ? -3.238 -16.469 -20.734 1 87 354 TRP B O 1
ATOM 7725 N N . ARG B 1 355 ? -1.76 -17.078 -19.203 1 86.94 355 ARG B N 1
ATOM 7726 C CA . ARG B 1 355 ? -2.557 -16.531 -18.109 1 86.94 355 ARG B CA 1
ATOM 7727 C C . ARG B 1 355 ? -1.67 -15.859 -17.062 1 86.94 355 ARG B C 1
ATOM 7729 O O . ARG B 1 355 ? -0.549 -16.312 -16.812 1 86.94 355 ARG B O 1
ATOM 7736 N N . GLU B 1 356 ? -2.201 -14.828 -16.469 1 89.25 356 GLU B N 1
ATOM 7737 C CA . GLU B 1 356 ? -1.49 -14.172 -15.367 1 89.25 356 GLU B CA 1
ATOM 7738 C C . GLU B 1 356 ? -1.695 -14.922 -14.055 1 89.25 356 GLU B C 1
ATOM 7740 O O . GLU B 1 356 ? -2.797 -15.398 -13.773 1 89.25 356 GLU B O 1
ATOM 7745 N N . VAL B 1 357 ? -0.615 -15.133 -13.359 1 89.38 357 VAL B N 1
ATOM 7746 C CA . VAL B 1 357 ? -0.686 -15.758 -12.039 1 89.38 357 VAL B CA 1
ATOM 7747 C C . VAL B 1 357 ? -0.231 -14.766 -10.977 1 89.38 357 VAL B C 1
ATOM 7749 O O . VAL B 1 357 ? 0.105 -13.625 -11.281 1 89.38 357 VAL B O 1
ATOM 7752 N N . SER B 1 358 ? -0.294 -15.195 -9.719 1 89.75 358 SER B N 1
ATOM 7753 C CA . SER B 1 358 ? 0.082 -14.32 -8.617 1 89.75 358 SER B CA 1
ATOM 7754 C C . SER B 1 358 ? 1.513 -13.812 -8.781 1 89.75 358 SER B C 1
ATOM 7756 O O . SER B 1 358 ? 2.402 -14.57 -9.172 1 89.75 358 SER B O 1
ATOM 7758 N N . SER B 1 359 ? 1.763 -12.578 -8.414 1 92.12 359 SER B N 1
ATOM 7759 C CA . SER B 1 359 ? 3.076 -11.953 -8.523 1 92.12 359 SER B CA 1
ATOM 7760 C C . SER B 1 359 ? 3.955 -12.305 -7.328 1 92.12 359 SER B C 1
ATOM 7762 O O . SER B 1 359 ? 3.449 -12.656 -6.262 1 92.12 359 SER B O 1
ATOM 7764 N N . LEU B 1 360 ? 5.277 -12.188 -7.641 1 92.69 360 LEU B N 1
ATOM 7765 C CA . LEU B 1 360 ? 6.242 -12.297 -6.555 1 92.69 360 LEU B CA 1
ATOM 7766 C C . LEU B 1 360 ? 5.992 -11.234 -5.492 1 92.69 360 LEU B C 1
ATOM 7768 O O . LEU B 1 360 ? 5.375 -10.203 -5.773 1 92.69 360 LEU B O 1
ATOM 7772 N N . SER B 1 361 ? 6.445 -11.562 -4.289 1 86.81 361 SER B N 1
ATOM 7773 C CA . SER B 1 361 ? 6.359 -10.57 -3.223 1 86.81 361 SER B CA 1
ATOM 7774 C C . SER B 1 361 ? 7.355 -9.438 -3.439 1 86.81 361 SER B C 1
ATOM 7776 O O . SER B 1 361 ? 7.113 -8.305 -3.023 1 86.81 361 SER B O 1
ATOM 7778 N N . THR B 1 362 ? 8.484 -9.758 -4.004 1 88.75 362 THR B N 1
ATOM 7779 C CA . THR B 1 362 ? 9.547 -8.789 -4.277 1 88.75 362 THR B CA 1
ATOM 7780 C C . THR B 1 362 ? 9.883 -8.766 -5.766 1 88.75 362 THR B C 1
ATOM 7782 O O . THR B 1 362 ? 10.031 -9.812 -6.395 1 88.75 362 THR B O 1
ATOM 7785 N N . LYS B 1 363 ? 10 -7.516 -6.207 1 90.06 363 LYS B N 1
ATOM 7786 C CA . LYS B 1 363 ? 10.492 -7.406 -7.574 1 90.06 363 LYS B CA 1
ATOM 7787 C C . LYS B 1 363 ? 11.922 -7.945 -7.688 1 90.06 363 LYS B C 1
ATOM 7789 O O . LYS B 1 363 ? 12.734 -7.746 -6.789 1 90.06 363 LYS B O 1
ATOM 7794 N N . ARG B 1 364 ? 12.148 -8.75 -8.742 1 91.94 364 ARG B N 1
ATOM 7795 C CA . ARG B 1 364 ? 13.484 -9.312 -8.867 1 91.94 364 ARG B CA 1
ATOM 7796 C C . ARG B 1 364 ? 13.883 -9.461 -10.336 1 91.94 364 ARG B C 1
ATOM 7798 O O . ARG B 1 364 ? 13.047 -9.781 -11.18 1 91.94 364 ARG B O 1
ATOM 7805 N N . SER B 1 365 ? 15.125 -9.203 -10.516 1 89.5 365 SER B N 1
ATOM 7806 C CA . SER B 1 365 ? 15.797 -9.531 -11.773 1 89.5 365 SER B CA 1
ATOM 7807 C C . SER B 1 365 ? 17.109 -10.258 -11.516 1 89.5 365 SER B C 1
ATOM 7809 O O . SER B 1 365 ? 17.609 -10.289 -10.383 1 89.5 365 SER B O 1
ATOM 7811 N N . CYS B 1 366 ? 17.578 -11.031 -12.523 1 90.12 366 CYS B N 1
ATOM 7812 C CA . CYS B 1 366 ? 18.844 -11.742 -12.43 1 90.12 366 CYS B CA 1
ATOM 7813 C C . CYS B 1 366 ? 18.828 -12.742 -11.281 1 90.12 366 CYS B C 1
ATOM 7815 O O . CYS B 1 366 ? 19.797 -12.828 -10.516 1 90.12 366 CYS B O 1
ATOM 7817 N N . PHE B 1 367 ? 17.766 -13.391 -11.086 1 94.12 367 PHE B N 1
ATOM 7818 C CA . PHE B 1 367 ? 17.609 -14.453 -10.102 1 94.12 367 PHE B CA 1
ATOM 7819 C C . PHE B 1 367 ? 17.578 -15.812 -10.781 1 94.12 367 PHE B C 1
ATOM 7821 O O . PHE B 1 367 ? 17.781 -15.914 -11.992 1 94.12 367 PHE B O 1
ATOM 7828 N N . SER B 1 368 ? 17.547 -16.859 -10.07 1 95 368 SER B N 1
ATOM 7829 C CA . SER B 1 368 ? 17.375 -18.203 -10.617 1 95 368 SER B CA 1
ATOM 7830 C C . SER B 1 368 ? 16.078 -18.828 -10.148 1 95 368 SER B C 1
ATOM 7832 O O . SER B 1 368 ? 15.539 -18.469 -9.102 1 95 368 SER B O 1
ATOM 7834 N N . MET B 1 369 ? 15.586 -19.719 -10.938 1 94.38 369 MET B N 1
ATOM 7835 C CA . MET B 1 369 ? 14.32 -20.359 -10.609 1 94.38 369 MET B CA 1
ATOM 7836 C C . MET B 1 369 ? 14.297 -21.797 -11.109 1 94.38 369 MET B C 1
ATOM 7838 O O . MET B 1 369 ? 14.68 -22.078 -12.242 1 94.38 369 MET B O 1
ATOM 7842 N N . ASP B 1 370 ? 13.844 -22.672 -10.258 1 94.5 370 ASP B N 1
ATOM 7843 C CA . ASP B 1 370 ? 13.781 -24.094 -10.586 1 94.5 370 ASP B CA 1
ATOM 7844 C C . ASP B 1 370 ? 12.523 -24.75 -10.008 1 94.5 370 ASP B C 1
ATOM 7846 O O . ASP B 1 370 ? 11.961 -24.25 -9.031 1 94.5 370 ASP B O 1
ATOM 7850 N N . ALA B 1 371 ? 12.094 -25.781 -10.648 1 92.38 371 ALA B N 1
ATOM 7851 C CA . ALA B 1 371 ? 10.938 -26.547 -10.195 1 92.38 371 ALA B CA 1
ATOM 7852 C C . ALA B 1 371 ? 11.367 -27.734 -9.328 1 92.38 371 ALA B C 1
ATOM 7854 O O . ALA B 1 371 ? 12.281 -28.469 -9.688 1 92.38 371 ALA B O 1
ATOM 7855 N N . ILE B 1 372 ? 10.781 -27.781 -8.156 1 90.94 372 ILE B N 1
ATOM 7856 C CA . ILE B 1 372 ? 11 -28.922 -7.277 1 90.94 372 ILE B CA 1
ATOM 7857 C C . ILE B 1 372 ? 9.656 -29.484 -6.812 1 90.94 372 ILE B C 1
ATOM 7859 O O . ILE B 1 372 ? 8.906 -28.812 -6.098 1 90.94 372 ILE B O 1
ATOM 7863 N N . GLU B 1 373 ? 9.414 -30.672 -7.109 1 81.44 373 GLU B N 1
ATOM 7864 C CA . GLU B 1 373 ? 8.234 -31.391 -6.641 1 81.44 373 GLU B CA 1
ATOM 7865 C C . GLU B 1 373 ? 6.969 -30.547 -6.797 1 81.44 373 GLU B C 1
ATOM 7867 O O . GLU B 1 373 ? 6.219 -30.359 -5.84 1 81.44 373 GLU B O 1
ATOM 7872 N N . GLY B 1 374 ? 6.855 -30.031 -7.977 1 84.12 374 GLY B N 1
ATOM 7873 C CA . GLY B 1 374 ? 5.609 -29.375 -8.328 1 84.12 374 GLY B CA 1
ATOM 7874 C C . GLY B 1 374 ? 5.578 -27.906 -7.926 1 84.12 374 GLY B C 1
ATOM 7875 O O . GLY B 1 374 ? 4.578 -27.219 -8.141 1 84.12 374 GLY B O 1
ATOM 7876 N N . ASN B 1 375 ? 6.586 -27.438 -7.289 1 91.19 375 ASN B N 1
ATOM 7877 C CA . ASN B 1 375 ? 6.68 -26.031 -6.922 1 91.19 375 ASN B CA 1
ATOM 7878 C C . ASN B 1 375 ? 7.824 -25.328 -7.648 1 91.19 375 ASN B C 1
ATOM 7880 O O . ASN B 1 375 ? 8.719 -26 -8.18 1 91.19 375 ASN B O 1
ATOM 7884 N N . LEU B 1 376 ? 7.758 -24.016 -7.719 1 94.19 376 LEU B N 1
ATOM 7885 C CA . LEU B 1 376 ? 8.852 -23.219 -8.258 1 94.19 376 LEU B CA 1
ATOM 7886 C C . LEU B 1 376 ? 9.578 -22.469 -7.141 1 94.19 376 LEU B C 1
ATOM 7888 O O . LEU B 1 376 ? 8.945 -21.969 -6.207 1 94.19 376 LEU B O 1
ATOM 7892 N N . PHE B 1 377 ? 10.844 -22.438 -7.203 1 95.69 377 PHE B N 1
ATOM 7893 C CA . PHE B 1 377 ? 11.656 -21.719 -6.234 1 95.69 377 PHE B CA 1
ATOM 7894 C C . PHE B 1 377 ? 12.438 -20.594 -6.914 1 95.69 377 PHE B C 1
ATOM 7896 O O . PHE B 1 377 ? 13.297 -20.859 -7.762 1 95.69 377 PHE B O 1
ATOM 7903 N N . ALA B 1 378 ? 12.164 -19.406 -6.582 1 96.19 378 ALA B N 1
ATOM 7904 C CA . ALA B 1 378 ? 12.906 -18.234 -7.043 1 96.19 378 ALA B CA 1
ATOM 7905 C C . ALA B 1 378 ? 13.93 -17.797 -6.004 1 96.19 378 ALA B C 1
ATOM 7907 O O . ALA B 1 378 ? 13.586 -17.516 -4.852 1 96.19 378 ALA B O 1
ATOM 7908 N N . VAL B 1 379 ? 15.195 -17.656 -6.434 1 96.25 379 VAL B N 1
ATOM 7909 C CA . VAL B 1 379 ? 16.266 -17.422 -5.469 1 96.25 379 VAL B CA 1
ATOM 7910 C C . VAL B 1 379 ? 17 -16.141 -5.836 1 96.25 379 VAL B C 1
ATOM 7912 O O . VAL B 1 379 ? 17.484 -15.984 -6.965 1 96.25 379 VAL B O 1
ATOM 7915 N N . GLY B 1 380 ? 17.125 -15.25 -4.871 1 94.88 380 GLY B N 1
ATOM 7916 C CA . GLY B 1 380 ? 17.984 -14.078 -4.984 1 94.88 380 GLY B CA 1
ATOM 7917 C C . GLY B 1 380 ? 17.562 -13.125 -6.082 1 94.88 380 GLY B C 1
ATOM 7918 O O . GLY B 1 380 ? 16.359 -12.906 -6.285 1 94.88 380 GLY B O 1
ATOM 7919 N N . GLY B 1 381 ? 18.578 -12.5 -6.785 1 93.06 381 GLY B N 1
ATOM 7920 C CA . GLY B 1 381 ? 18.359 -11.477 -7.789 1 93.06 381 GLY B CA 1
ATOM 7921 C C . GLY B 1 381 ? 18.562 -10.07 -7.266 1 93.06 381 GLY B C 1
ATOM 7922 O O . GLY B 1 381 ? 19.266 -9.867 -6.27 1 93.06 381 GLY B O 1
ATOM 7923 N N . ASP B 1 382 ? 18.125 -9.156 -8.07 1 88.31 382 ASP B N 1
ATOM 7924 C CA . ASP B 1 382 ? 18.219 -7.758 -7.668 1 88.31 382 ASP B CA 1
ATOM 7925 C C . ASP B 1 382 ? 16.891 -7.043 -7.867 1 88.31 382 ASP B C 1
ATOM 7927 O O . ASP B 1 382 ? 16.078 -7.453 -8.695 1 88.31 382 ASP B O 1
ATOM 7931 N N . GLU B 1 383 ? 16.656 -6.059 -7.039 1 83.31 383 GLU B N 1
ATOM 7932 C CA . GLU B 1 383 ? 15.375 -5.363 -7.094 1 83.31 383 GLU B CA 1
ATOM 7933 C C . GLU B 1 383 ? 15.531 -3.955 -7.656 1 83.31 383 GLU B C 1
ATOM 7935 O O . GLU B 1 383 ? 14.539 -3.268 -7.906 1 83.31 383 GLU B O 1
ATOM 7940 N N . ASP B 1 384 ? 16.656 -3.613 -7.785 1 71.12 384 ASP B N 1
ATOM 7941 C CA . ASP B 1 384 ? 16.938 -2.287 -8.328 1 71.12 384 ASP B CA 1
ATOM 7942 C C . ASP B 1 384 ? 18.344 -2.221 -8.898 1 71.12 384 ASP B C 1
ATOM 7944 O O . ASP B 1 384 ? 19.078 -3.211 -8.867 1 71.12 384 ASP B O 1
ATOM 7948 N N . HIS B 1 385 ? 18.719 -1.186 -9.57 1 60.59 385 HIS B N 1
ATOM 7949 C CA . HIS B 1 385 ? 20.016 -1.014 -10.227 1 60.59 385 HIS B CA 1
ATOM 7950 C C . HIS B 1 385 ? 21.141 -0.866 -9.203 1 60.59 385 HIS B C 1
ATOM 7952 O O . HIS B 1 385 ? 22.312 -1.064 -9.523 1 60.59 385 HIS B O 1
ATOM 7958 N N . GLU B 1 386 ? 20.703 -0.624 -7.945 1 54.59 386 GLU B N 1
ATOM 7959 C CA . GLU B 1 386 ? 21.719 -0.343 -6.934 1 54.59 386 GLU B CA 1
ATOM 7960 C C . GLU B 1 386 ? 22.406 -1.624 -6.473 1 54.59 386 GLU B C 1
ATOM 7962 O O . GLU B 1 386 ? 21.766 -2.678 -6.379 1 54.59 386 GLU B O 1
ATOM 7967 N N . ASP B 1 387 ? 23.781 -1.724 -6.504 1 54.59 387 ASP B N 1
ATOM 7968 C CA . ASP B 1 387 ? 24.562 -2.877 -6.055 1 54.59 387 ASP B CA 1
ATOM 7969 C C . ASP B 1 387 ? 24.031 -3.408 -4.723 1 54.59 387 ASP B C 1
ATOM 7971 O O . ASP B 1 387 ? 24.188 -4.59 -4.414 1 54.59 387 ASP B O 1
ATOM 7975 N N . THR B 1 388 ? 23.453 -2.422 -3.943 1 51.62 388 THR B N 1
ATOM 7976 C CA . THR B 1 388 ? 22.922 -2.834 -2.646 1 51.62 388 THR B CA 1
ATOM 7977 C C . THR B 1 388 ? 21.578 -3.529 -2.809 1 51.62 388 THR B C 1
ATOM 7979 O O . THR B 1 388 ? 21.031 -4.094 -1.851 1 51.62 388 THR B O 1
ATOM 7982 N N . SER B 1 389 ? 21.203 -3.689 -4.027 1 69.94 389 SER B N 1
ATOM 7983 C CA . SER B 1 389 ? 19.859 -4.211 -4.246 1 69.94 389 SER B CA 1
ATOM 7984 C C . SER B 1 389 ? 19.891 -5.715 -4.496 1 69.94 389 SER B C 1
ATOM 7986 O O . SER B 1 389 ? 18.922 -6.273 -5.023 1 69.94 389 SER B O 1
ATOM 7988 N N . ILE B 1 390 ? 21 -6.289 -4.039 1 85.69 390 ILE B N 1
ATOM 7989 C CA . ILE B 1 390 ? 21.078 -7.738 -4.184 1 85.69 390 ILE B CA 1
ATOM 7990 C C . ILE B 1 390 ? 20.219 -8.414 -3.131 1 85.69 390 ILE B C 1
ATOM 7992 O O . ILE B 1 390 ? 20.266 -8.062 -1.949 1 85.69 390 ILE B O 1
ATOM 7996 N N . LEU B 1 391 ? 19.438 -9.328 -3.51 1 89.31 391 LEU B N 1
ATOM 7997 C CA . LEU B 1 391 ? 18.422 -9.969 -2.668 1 89.31 391 LEU B CA 1
ATOM 7998 C C . LEU B 1 391 ? 18.953 -11.281 -2.104 1 89.31 391 LEU B C 1
ATOM 8000 O O . LEU B 1 391 ? 19.641 -12.031 -2.801 1 89.31 391 LEU B O 1
ATOM 8004 N N . SER B 1 392 ? 18.641 -11.484 -0.867 1 91.94 392 SER B N 1
ATOM 8005 C CA . SER B 1 392 ? 18.859 -12.797 -0.272 1 91.94 392 SER B CA 1
ATOM 8006 C C . SER B 1 392 ? 17.562 -13.594 -0.192 1 91.94 392 SER B C 1
ATOM 8008 O O . SER B 1 392 ? 17.578 -14.789 0.095 1 91.94 392 SER B O 1
ATOM 8010 N N . SER B 1 393 ? 16.516 -13.016 -0.521 1 93.12 393 SER B N 1
ATOM 8011 C CA . SER B 1 393 ? 15.203 -13.625 -0.327 1 93.12 393 SER B CA 1
ATOM 8012 C C . SER B 1 393 ? 14.977 -14.773 -1.301 1 93.12 393 SER B C 1
ATOM 8014 O O . SER B 1 393 ? 15.5 -14.758 -2.418 1 93.12 393 SER B O 1
ATOM 8016 N N . VAL B 1 394 ? 14.273 -15.766 -0.862 1 95.38 394 VAL B N 1
ATOM 8017 C CA . VAL B 1 394 ? 13.828 -16.922 -1.629 1 95.38 394 VAL B CA 1
ATOM 8018 C C . VAL B 1 394 ? 12.312 -17.078 -1.511 1 95.38 394 VAL B C 1
ATOM 8020 O O . VAL B 1 394 ? 11.758 -16.953 -0.417 1 95.38 394 VAL B O 1
ATOM 8023 N N . GLU B 1 395 ? 11.688 -17.281 -2.627 1 95.06 395 GLU B N 1
ATOM 8024 C CA . GLU B 1 395 ? 10.234 -17.453 -2.629 1 95.06 395 GLU B CA 1
ATOM 8025 C C . GLU B 1 395 ? 9.844 -18.75 -3.342 1 95.06 395 GLU B C 1
ATOM 8027 O O . GLU B 1 395 ? 10.438 -19.109 -4.359 1 95.06 395 GLU B O 1
ATOM 8032 N N . ARG B 1 396 ? 8.875 -19.422 -2.852 1 94.12 396 ARG B N 1
ATOM 8033 C CA . ARG B 1 396 ? 8.328 -20.641 -3.428 1 94.12 396 ARG B CA 1
ATOM 8034 C C . ARG B 1 396 ? 6.918 -20.406 -3.971 1 94.12 396 ARG B C 1
ATOM 8036 O O . ARG B 1 396 ? 6.047 -19.906 -3.256 1 94.12 396 ARG B O 1
ATOM 8043 N N . PHE B 1 397 ? 6.723 -20.781 -5.164 1 93.31 397 PHE B N 1
ATOM 8044 C CA . PHE B 1 397 ? 5.406 -20.672 -5.777 1 93.31 397 PHE B CA 1
ATOM 8045 C C . PHE B 1 397 ? 4.668 -22.016 -5.707 1 93.31 397 PHE B C 1
ATOM 8047 O O . PHE B 1 397 ? 5.176 -23.031 -6.168 1 93.31 397 PHE B O 1
ATOM 8054 N N . ASP B 1 398 ? 3.535 -21.891 -5.168 1 84.38 398 ASP B N 1
ATOM 8055 C CA . ASP B 1 398 ? 2.609 -23.016 -5.168 1 84.38 398 ASP B CA 1
ATOM 8056 C C . ASP B 1 398 ? 1.521 -22.844 -6.223 1 84.38 398 ASP B C 1
ATOM 8058 O O . ASP B 1 398 ? 0.604 -22.031 -6.043 1 84.38 398 ASP B O 1
ATOM 8062 N N . PRO B 1 399 ? 1.654 -23.531 -7.281 1 84.75 399 PRO B N 1
ATOM 8063 C CA . PRO B 1 399 ? 0.693 -23.328 -8.367 1 84.75 399 PRO B CA 1
ATOM 8064 C C . PRO B 1 399 ? -0.735 -23.703 -7.969 1 84.75 399 PRO B C 1
ATOM 8066 O O . PRO B 1 399 ? -1.692 -23.234 -8.594 1 84.75 399 PRO B O 1
ATOM 8069 N N . ILE B 1 400 ? -0.841 -24.547 -7.008 1 73.06 400 ILE B N 1
ATOM 8070 C CA . ILE B 1 400 ? -2.166 -24.953 -6.555 1 73.06 400 ILE B CA 1
ATOM 8071 C C . ILE B 1 400 ? -2.846 -23.797 -5.832 1 73.06 400 ILE B C 1
ATOM 8073 O O . ILE B 1 400 ? -3.998 -23.469 -6.125 1 73.06 400 ILE B O 1
ATOM 8077 N N . GLN B 1 401 ? -2.09 -23.156 -5.031 1 72 401 GLN B N 1
ATOM 8078 C CA . GLN B 1 401 ? -2.639 -22.016 -4.289 1 72 401 GLN B CA 1
ATOM 8079 C C . GLN B 1 401 ? -2.453 -20.719 -5.059 1 72 401 GLN B C 1
ATOM 8081 O O . GLN B 1 401 ? -3.043 -19.688 -4.707 1 72 401 GLN B O 1
ATOM 8086 N N . ASN B 1 402 ? -1.706 -20.859 -6.145 1 82.62 402 ASN B N 1
ATOM 8087 C CA . ASN B 1 402 ? -1.341 -19.656 -6.895 1 82.62 402 ASN B CA 1
ATOM 8088 C C . ASN B 1 402 ? -0.798 -18.562 -5.977 1 82.62 402 ASN B C 1
ATOM 8090 O O . ASN B 1 402 ? -1.281 -17.438 -5.996 1 82.62 402 ASN B O 1
ATOM 8094 N N . LEU B 1 403 ? 0.092 -18.906 -5.102 1 84.31 403 LEU B N 1
ATOM 8095 C CA . LEU B 1 403 ? 0.688 -17.984 -4.145 1 84.31 403 LEU B CA 1
ATOM 8096 C C . LEU B 1 403 ? 2.191 -18.219 -4.023 1 84.31 403 LEU B C 1
ATOM 8098 O O . LEU B 1 403 ? 2.656 -19.359 -4.141 1 84.31 403 LEU B O 1
ATOM 8102 N N . TRP B 1 404 ? 2.895 -17.125 -3.84 1 90.38 404 TRP B N 1
ATOM 8103 C CA . TRP B 1 404 ? 4.316 -17.188 -3.512 1 90.38 404 TRP B CA 1
ATOM 8104 C C . TRP B 1 404 ? 4.527 -17.141 -2.002 1 90.38 404 TRP B C 1
ATOM 8106 O O . TRP B 1 404 ? 4.012 -16.25 -1.324 1 90.38 404 TRP B O 1
ATOM 8116 N N . TRP B 1 405 ? 5.281 -18.125 -1.519 1 87.81 405 TRP B N 1
ATOM 8117 C CA . TRP B 1 405 ? 5.574 -18.203 -0.092 1 87.81 405 TRP B CA 1
ATOM 8118 C C . TRP B 1 405 ? 7.039 -17.875 0.179 1 87.81 405 TRP B C 1
ATOM 8120 O O . TRP B 1 405 ? 7.926 -18.297 -0.567 1 87.81 405 TRP B O 1
ATOM 8130 N N . PRO B 1 406 ? 7.324 -17.109 1.332 1 90.31 406 PRO B N 1
ATOM 8131 C CA . PRO B 1 406 ? 8.727 -16.875 1.676 1 90.31 406 PRO B CA 1
ATOM 8132 C C . PRO B 1 406 ? 9.422 -18.125 2.209 1 90.31 406 PRO B C 1
ATOM 8134 O O . PRO B 1 406 ? 8.805 -18.906 2.938 1 90.31 406 PRO B O 1
ATOM 8137 N N . CYS B 1 407 ? 10.602 -18.328 1.763 1 90.88 407 CYS B N 1
ATOM 8138 C CA . CYS B 1 407 ? 11.461 -19.406 2.258 1 90.88 407 CYS B CA 1
ATOM 8139 C C . CYS B 1 407 ? 12.695 -18.844 2.949 1 90.88 407 CYS B C 1
ATOM 8141 O O . CYS B 1 407 ? 12.883 -17.625 3.004 1 90.88 407 CYS B O 1
ATOM 8143 N N . SER B 1 408 ? 13.453 -19.797 3.545 1 91.38 408 SER B N 1
ATOM 8144 C CA . SER B 1 408 ? 14.711 -19.375 4.164 1 91.38 408 SER B CA 1
ATOM 8145 C C . SER B 1 408 ? 15.602 -18.641 3.168 1 91.38 408 SER B C 1
ATOM 8147 O O . SER B 1 408 ? 15.766 -19.078 2.029 1 91.38 408 SER B O 1
ATOM 8149 N N . GLU B 1 409 ? 16.172 -17.562 3.631 1 93.81 409 GLU B N 1
ATOM 8150 C CA . GLU B 1 409 ? 17.031 -16.75 2.77 1 93.81 409 GLU B CA 1
ATOM 8151 C C . GLU B 1 409 ? 18.344 -17.469 2.475 1 93.81 409 GLU B C 1
ATOM 8153 O O . GLU B 1 409 ? 18.844 -18.219 3.309 1 93.81 409 GLU B O 1
ATOM 8158 N N . ILE B 1 410 ? 18.828 -17.25 1.304 1 94 410 ILE B N 1
ATOM 8159 C CA . ILE B 1 410 ? 20.156 -17.75 0.996 1 94 410 ILE B CA 1
ATOM 8160 C C . ILE B 1 410 ? 21.203 -16.969 1.786 1 94 410 ILE B C 1
ATOM 8162 O O . ILE B 1 410 ? 21.094 -15.758 1.943 1 94 410 ILE B O 1
ATOM 8166 N N . PRO B 1 411 ? 22.172 -17.609 2.387 1 87.62 411 PRO B N 1
ATOM 8167 C CA . PRO B 1 411 ? 23.109 -16.984 3.318 1 87.62 411 PRO B CA 1
ATOM 8168 C C . PRO B 1 411 ? 23.781 -15.734 2.734 1 87.62 411 PRO B C 1
ATOM 8170 O O . PRO B 1 411 ? 23.969 -14.742 3.439 1 87.62 411 PRO B O 1
ATOM 8173 N N . ASP B 1 412 ? 24.234 -15.695 1.496 1 86.12 412 ASP B N 1
ATOM 8174 C CA . ASP B 1 412 ? 24.797 -14.516 0.84 1 86.12 412 ASP B CA 1
ATOM 8175 C C . ASP B 1 412 ? 23.922 -14.07 -0.331 1 86.12 412 ASP B C 1
ATOM 8177 O O . ASP B 1 412 ? 23.875 -14.734 -1.371 1 86.12 412 ASP B O 1
ATOM 8181 N N . GLY B 1 413 ? 23.203 -12.953 -0.066 1 88.12 413 GLY B N 1
ATOM 8182 C CA . GLY B 1 413 ? 22.469 -12.438 -1.213 1 88.12 413 GLY B CA 1
ATOM 8183 C C . GLY B 1 413 ? 23.297 -12.43 -2.488 1 88.12 413 GLY B C 1
ATOM 8184 O O . GLY B 1 413 ? 24.484 -12.117 -2.463 1 88.12 413 GLY B O 1
ATOM 8185 N N . ARG B 1 414 ? 22.594 -12.789 -3.598 1 90.94 414 ARG B N 1
ATOM 8186 C CA . ARG B 1 414 ? 23.359 -12.906 -4.84 1 90.94 414 ARG B CA 1
ATOM 8187 C C . ARG B 1 414 ? 22.469 -12.633 -6.051 1 90.94 414 ARG B C 1
ATOM 8189 O O . ARG B 1 414 ? 21.234 -12.758 -5.969 1 90.94 414 ARG B O 1
ATOM 8196 N N . ARG B 1 415 ? 23.141 -12.242 -7.035 1 91.25 415 ARG B N 1
ATOM 8197 C CA . ARG B 1 415 ? 22.484 -12.07 -8.328 1 91.25 415 ARG B CA 1
ATOM 8198 C C . ARG B 1 415 ? 23.312 -12.68 -9.453 1 91.25 415 ARG B C 1
ATOM 8200 O O . ARG B 1 415 ? 24.531 -12.883 -9.297 1 91.25 415 ARG B O 1
ATOM 8207 N N . CYS B 1 416 ? 22.641 -13.078 -10.578 1 91.69 416 CYS B N 1
ATOM 8208 C CA . CYS B 1 416 ? 23.25 -13.68 -11.75 1 91.69 416 CYS B CA 1
ATOM 8209 C C . CYS B 1 416 ? 23.938 -15 -11.398 1 91.69 416 CYS B C 1
ATOM 8211 O O . CYS B 1 416 ? 24.984 -15.328 -11.938 1 91.69 416 CYS B O 1
ATOM 8213 N N . GLN B 1 417 ? 23.375 -15.695 -10.445 1 94.5 417 GLN B N 1
ATOM 8214 C CA . GLN B 1 417 ? 23.812 -17.047 -10.094 1 94.5 417 GLN B CA 1
ATOM 8215 C C . GLN B 1 417 ? 23.156 -18.078 -11 1 94.5 417 GLN B C 1
ATOM 8217 O O . GLN B 1 417 ? 22.281 -17.75 -11.797 1 94.5 417 GLN B O 1
ATOM 8222 N N . ALA B 1 418 ? 23.609 -19.312 -10.906 1 95.62 418 ALA B N 1
ATOM 8223 C CA . ALA B 1 418 ? 22.969 -20.453 -11.57 1 95.62 418 ALA B CA 1
ATOM 8224 C C . ALA B 1 418 ? 22.453 -21.469 -10.555 1 95.62 418 ALA B C 1
ATOM 8226 O O . ALA B 1 418 ? 22.969 -21.547 -9.438 1 95.62 418 ALA B O 1
ATOM 8227 N N . SER B 1 419 ? 21.469 -22.156 -10.953 1 96.31 419 SER B N 1
ATOM 8228 C CA . SER B 1 419 ? 20.906 -23.156 -10.055 1 96.31 419 SER B CA 1
ATOM 8229 C C . SER B 1 419 ? 20.422 -24.375 -10.828 1 96.31 419 SER B C 1
ATOM 8231 O O . SER B 1 419 ? 20.188 -24.297 -12.039 1 96.31 419 SER B O 1
ATOM 8233 N N . CYS B 1 420 ? 20.344 -25.531 -10.188 1 95.31 420 CYS B N 1
ATOM 8234 C CA . CYS B 1 420 ? 19.75 -26.75 -10.719 1 95.31 420 CYS B CA 1
ATOM 8235 C C . CYS B 1 420 ? 19.234 -27.641 -9.586 1 95.31 420 CYS B C 1
ATOM 8237 O O . CYS B 1 420 ? 19.547 -27.406 -8.414 1 95.31 420 CYS B O 1
ATOM 8239 N N . VAL B 1 421 ? 18.484 -28.578 -9.961 1 95.38 421 VAL B N 1
ATOM 8240 C CA . VAL B 1 421 ? 17.875 -29.469 -8.977 1 95.38 421 VAL B CA 1
ATOM 8241 C C . VAL B 1 421 ? 18.484 -30.859 -9.094 1 95.38 421 VAL B C 1
ATOM 8243 O O . VAL B 1 421 ? 18.547 -31.422 -10.188 1 95.38 421 VAL B O 1
ATOM 8246 N N . TYR B 1 422 ? 19.016 -31.375 -8.008 1 94.81 422 TYR B N 1
ATOM 8247 C CA . TYR B 1 422 ? 19.531 -32.75 -7.918 1 94.81 422 TYR B CA 1
ATOM 8248 C C . TYR B 1 422 ? 18.969 -33.469 -6.688 1 94.81 422 TYR B C 1
ATOM 8250 O O . TYR B 1 422 ? 19.141 -33 -5.559 1 94.81 422 TYR B O 1
ATOM 8258 N N . ASN B 1 423 ? 18.266 -34.562 -6.934 1 91.88 423 ASN B N 1
ATOM 8259 C CA . ASN B 1 423 ? 17.656 -35.344 -5.867 1 91.88 423 ASN B CA 1
ATOM 8260 C C . ASN B 1 423 ? 16.75 -34.5 -4.988 1 91.88 423 ASN B C 1
ATOM 8262 O O . ASN B 1 423 ? 16.875 -34.5 -3.764 1 91.88 423 ASN B O 1
ATOM 8266 N N . ASN B 1 424 ? 15.953 -33.688 -5.613 1 91.5 424 ASN B N 1
ATOM 8267 C CA . ASN B 1 424 ? 14.922 -32.875 -5 1 91.5 424 ASN B CA 1
ATOM 8268 C C . ASN B 1 424 ? 15.531 -31.797 -4.098 1 91.5 424 ASN B C 1
ATOM 8270 O O . ASN B 1 424 ? 14.891 -31.344 -3.148 1 91.5 424 ASN B O 1
ATOM 8274 N N . ARG B 1 425 ? 16.766 -31.516 -4.352 1 95.12 425 ARG B N 1
ATOM 8275 C CA . ARG B 1 425 ? 17.422 -30.406 -3.678 1 95.12 425 ARG B CA 1
ATOM 8276 C C . ARG B 1 425 ? 17.891 -29.359 -4.68 1 95.12 425 ARG B C 1
ATOM 8278 O O . ARG B 1 425 ? 18.172 -29.672 -5.836 1 95.12 425 ARG B O 1
ATOM 8285 N N . LEU B 1 426 ? 17.906 -28.188 -4.211 1 96.75 426 LEU B N 1
ATOM 8286 C CA . LEU B 1 426 ? 18.281 -27.062 -5.074 1 96.75 426 LEU B CA 1
ATOM 8287 C C . LEU B 1 426 ? 19.734 -26.656 -4.84 1 96.75 426 LEU B C 1
ATOM 8289 O O . LEU B 1 426 ? 20.125 -26.359 -3.707 1 96.75 426 LEU B O 1
ATOM 8293 N N . TYR B 1 427 ? 20.562 -26.719 -5.828 1 97.44 427 TYR B N 1
ATOM 8294 C CA . TYR B 1 427 ? 21.938 -26.266 -5.766 1 97.44 427 TYR B CA 1
ATOM 8295 C C . TYR B 1 427 ? 22.094 -24.906 -6.449 1 97.44 427 TYR B C 1
ATOM 8297 O O . TYR B 1 427 ? 21.641 -24.719 -7.582 1 97.44 427 TYR B O 1
ATOM 8305 N N . VAL B 1 428 ? 22.656 -23.969 -5.758 1 97.56 428 VAL B N 1
ATOM 8306 C CA . VAL B 1 428 ? 22.891 -22.625 -6.281 1 97.56 428 VAL B CA 1
ATOM 8307 C C . VAL B 1 428 ? 24.391 -22.312 -6.234 1 97.56 428 VAL B C 1
ATOM 8309 O O . VAL B 1 428 ? 25.047 -22.531 -5.211 1 97.56 428 VAL B O 1
ATOM 8312 N N . SER B 1 429 ? 24.953 -21.797 -7.316 1 96.38 429 SER B N 1
ATOM 8313 C CA . SER B 1 429 ? 26.375 -21.531 -7.352 1 96.38 429 SER B CA 1
ATOM 8314 C C . SER B 1 429 ? 26.688 -20.156 -7.961 1 96.38 429 SER B C 1
ATOM 8316 O O . SER B 1 429 ? 25.938 -19.688 -8.82 1 96.38 429 SER B O 1
ATOM 8318 N N . GLY B 1 430 ? 27.734 -19.562 -7.492 1 95.12 430 GLY B N 1
ATOM 8319 C CA . GLY B 1 430 ? 28.297 -18.375 -8.109 1 95.12 430 GLY B CA 1
ATOM 8320 C C . GLY B 1 430 ? 27.406 -17.156 -7.973 1 95.12 430 GLY B C 1
ATOM 8321 O O . GLY B 1 430 ? 26.641 -17.047 -7.016 1 95.12 430 GLY B O 1
ATOM 8322 N N . GLY B 1 431 ? 27.656 -16.156 -8.938 1 91.88 431 GLY B N 1
ATOM 8323 C CA . GLY B 1 431 ? 26.922 -14.906 -8.938 1 91.88 431 GLY B CA 1
ATOM 8324 C C . GLY B 1 431 ? 27.688 -13.773 -8.273 1 91.88 431 GLY B C 1
ATOM 8325 O O . GLY B 1 431 ? 28.844 -13.93 -7.891 1 91.88 431 GLY B O 1
ATOM 8326 N N . TRP B 1 432 ? 26.969 -12.648 -8.203 1 87.56 432 TRP B N 1
ATOM 8327 C CA . TRP B 1 432 ? 27.484 -11.469 -7.508 1 87.56 432 TRP B CA 1
ATOM 8328 C C . TRP B 1 432 ? 26.938 -11.391 -6.086 1 87.56 432 TRP B C 1
ATOM 8330 O O . TRP B 1 432 ? 25.734 -11.531 -5.859 1 87.56 432 TRP B O 1
ATOM 8340 N N . ILE B 1 433 ? 27.828 -11.297 -5.168 1 85.81 433 ILE B N 1
ATOM 8341 C CA . ILE B 1 433 ? 27.391 -11.211 -3.777 1 85.81 433 ILE B CA 1
ATOM 8342 C C . ILE B 1 433 ? 27.797 -9.859 -3.195 1 85.81 433 ILE B C 1
ATOM 8344 O O . ILE B 1 433 ? 28.719 -9.211 -3.688 1 85.81 433 ILE B O 1
ATOM 8348 N N . LYS B 1 434 ? 26.969 -9.516 -2.152 1 68.38 434 LYS B N 1
ATOM 8349 C CA . LYS B 1 434 ? 27.312 -8.281 -1.46 1 68.38 434 LYS B CA 1
ATOM 8350 C C . LYS B 1 434 ? 28.609 -8.43 -0.674 1 68.38 434 LYS B C 1
ATOM 8352 O O . LYS B 1 434 ? 28.859 -9.484 -0.081 1 68.38 434 LYS B O 1
ATOM 8357 N N . ARG B 1 435 ? 29.562 -7.656 -0.884 1 54.19 435 ARG B N 1
ATOM 8358 C CA . ARG B 1 435 ? 30.844 -7.773 -0.195 1 54.19 435 ARG B CA 1
ATOM 8359 C C . ARG B 1 435 ? 30.688 -7.562 1.306 1 54.19 435 ARG B C 1
ATOM 8361 O O . ARG B 1 435 ? 30.031 -6.609 1.736 1 54.19 435 ARG B O 1
ATOM 8368 N N . THR B 1 436 ? 30.719 -8.594 2.158 1 46.88 436 THR B N 1
ATOM 8369 C CA . THR B 1 436 ? 30.812 -8.438 3.604 1 46.88 436 THR B CA 1
ATOM 8370 C C . THR B 1 436 ? 32.062 -7.641 3.979 1 46.88 436 THR B C 1
ATOM 8372 O O . THR B 1 436 ? 33.031 -7.629 3.232 1 46.88 436 THR B O 1
ATOM 8375 N N . GLU B 1 437 ? 32.094 -6.863 5.078 1 41.06 437 GLU B N 1
ATOM 8376 C CA . GLU B 1 437 ? 33.125 -6.055 5.695 1 41.06 437 GLU B CA 1
ATOM 8377 C C . GLU B 1 437 ? 34.469 -6.781 5.676 1 41.06 437 GLU B C 1
ATOM 8379 O O . GLU B 1 437 ? 35.531 -6.152 5.543 1 41.06 437 GLU B O 1
ATOM 8384 N N . ALA B 1 438 ? 34.594 -8.148 6.141 1 35.62 438 ALA B N 1
ATOM 8385 C CA . ALA B 1 438 ? 35.938 -8.625 6.539 1 35.62 438 ALA B CA 1
ATOM 8386 C C . ALA B 1 438 ? 36.906 -8.57 5.367 1 35.62 438 ALA B C 1
ATOM 8388 O O . ALA B 1 438 ? 38.125 -8.711 5.555 1 35.62 438 ALA B O 1
ATOM 8389 N N . ALA B 1 439 ? 36.5 -9.055 4.324 1 33.09 439 ALA B N 1
ATOM 8390 C CA . ALA B 1 439 ? 37.531 -9.273 3.318 1 33.09 439 ALA B CA 1
ATOM 8391 C C . ALA B 1 439 ? 38.188 -7.961 2.936 1 33.09 439 ALA B C 1
ATOM 8393 O O . ALA B 1 439 ? 39 -7.918 1.998 1 33.09 439 ALA B O 1
ATOM 8394 N N . PHE B 1 440 ? 37.781 -6.949 3.482 1 31.88 440 PHE B N 1
ATOM 8395 C CA . PHE B 1 440 ? 38.406 -5.676 3.164 1 31.88 440 PHE B CA 1
ATOM 8396 C C . PHE B 1 440 ? 39.844 -5.629 3.684 1 31.88 440 PHE B C 1
ATOM 8398 O O . PHE B 1 440 ? 40.438 -4.559 3.775 1 31.88 440 PHE B O 1
ATOM 8405 N N . SER B 1 441 ? 40.312 -6.621 4.41 1 29.36 441 SER B N 1
ATOM 8406 C CA . SER B 1 441 ? 41.656 -6.285 4.875 1 29.36 441 SER B CA 1
ATOM 8407 C C . SER B 1 441 ? 42.5 -5.703 3.75 1 29.36 441 SER B C 1
ATOM 8409 O O . SER B 1 441 ? 43.375 -4.852 3.988 1 29.36 441 SER B O 1
ATOM 8411 N N . LEU B 1 442 ? 42.906 -6.562 2.748 1 27.53 442 LEU B N 1
ATOM 8412 C CA . LEU B 1 442 ? 44.188 -6.25 2.111 1 27.53 442 LEU B CA 1
ATOM 8413 C C . LEU B 1 442 ? 44.094 -4.938 1.337 1 27.53 442 LEU B C 1
ATOM 8415 O O . LEU B 1 442 ? 45 -4.105 1.411 1 27.53 442 LEU B O 1
ATOM 8419 N N . THR B 1 443 ? 43.75 -4.961 0.01 1 26.89 443 THR B N 1
ATOM 8420 C CA . THR B 1 443 ? 44.25 -3.912 -0.872 1 26.89 443 THR B CA 1
ATOM 8421 C C . THR B 1 443 ? 43.594 -2.568 -0.528 1 26.89 443 THR B C 1
ATOM 8423 O O . THR B 1 443 ? 42.594 -2.518 0.197 1 26.89 443 THR B O 1
ATOM 8426 N N . LEU B 1 444 ? 43.656 -1.567 -1.569 1 27.81 444 LEU B N 1
ATOM 8427 C CA . LEU B 1 444 ? 43.562 -0.111 -1.534 1 27.81 444 LEU B CA 1
ATOM 8428 C C . LEU B 1 444 ? 42.25 0.342 -0.875 1 27.81 444 LEU B C 1
ATOM 8430 O O . LEU B 1 444 ? 41.281 -0.397 -0.865 1 27.81 444 LEU B O 1
ATOM 8434 N N . ASN B 1 445 ? 42.25 1.414 -0.01 1 28.27 445 ASN B N 1
ATOM 8435 C CA . ASN B 1 445 ? 41.531 2.295 0.889 1 28.27 445 ASN B CA 1
ATOM 8436 C C . ASN B 1 445 ? 40.125 2.623 0.338 1 28.27 445 ASN B C 1
ATOM 8438 O O . ASN B 1 445 ? 39.562 3.641 0.703 1 28.27 445 ASN B O 1
ATOM 8442 N N . VAL B 1 446 ? 39.969 2.27 -0.979 1 29.88 446 VAL B N 1
ATOM 8443 C CA . VAL B 1 446 ? 38.688 2.598 -1.613 1 29.88 446 VAL B CA 1
ATOM 8444 C C . VAL B 1 446 ? 37.562 1.906 -0.872 1 29.88 446 VAL B C 1
ATOM 8446 O O . VAL B 1 446 ? 37.594 0.698 -0.629 1 29.88 446 VAL B O 1
ATOM 8449 N N . ASN B 1 447 ? 37.094 2.447 0.195 1 31.23 447 ASN B N 1
ATOM 8450 C CA . ASN B 1 447 ? 35.906 1.947 0.858 1 31.23 447 ASN B CA 1
ATOM 8451 C C . ASN B 1 447 ? 34.969 1.224 -0.12 1 31.23 447 ASN B C 1
ATOM 8453 O O . ASN B 1 447 ? 34.125 1.843 -0.736 1 31.23 447 ASN B O 1
ATOM 8457 N N . MET B 1 448 ? 35.406 0.341 -1.019 1 34.81 448 MET B N 1
ATOM 8458 C CA . MET B 1 448 ? 35 -0.728 -1.921 1 34.81 448 MET B CA 1
ATOM 8459 C C . MET B 1 448 ? 33.938 -1.604 -1.271 1 34.81 448 MET B C 1
ATOM 8461 O O . MET B 1 448 ? 33.656 -2.697 -1.757 1 34.81 448 MET B O 1
ATOM 8465 N N . SER B 1 449 ? 33.625 -1.376 -0.149 1 39.03 449 SER B N 1
ATOM 8466 C CA . SER B 1 449 ? 32.781 -2.299 0.606 1 39.03 449 SER B CA 1
ATOM 8467 C C . SER B 1 449 ? 31.453 -2.541 -0.103 1 39.03 449 SER B C 1
ATOM 8469 O O . SER B 1 449 ? 30.781 -3.541 0.155 1 39.03 449 SER B O 1
ATOM 8471 N N . CYS B 1 450 ? 31.016 -1.663 -1.021 1 43.16 450 CYS B N 1
ATOM 8472 C CA . CYS B 1 450 ? 29.656 -1.861 -1.52 1 43.16 450 CYS B CA 1
ATOM 8473 C C . CYS B 1 450 ? 29.672 -2.494 -2.906 1 43.16 450 CYS B C 1
ATOM 8475 O O . CYS B 1 450 ? 28.656 -2.533 -3.588 1 43.16 450 CYS B O 1
ATOM 8477 N N . ILE B 1 451 ? 30.891 -2.881 -3.439 1 51.84 451 ILE B N 1
ATOM 8478 C CA . ILE B 1 451 ? 30.906 -3.449 -4.785 1 51.84 451 ILE B CA 1
ATOM 8479 C C . ILE B 1 451 ? 30.625 -4.945 -4.719 1 51.84 451 ILE B C 1
ATOM 8481 O O . ILE B 1 451 ? 31.312 -5.684 -4.004 1 51.84 451 ILE B O 1
ATOM 8485 N N . PRO B 1 452 ? 29.656 -5.352 -5.371 1 66.56 452 PRO B N 1
ATOM 8486 C CA . PRO B 1 452 ? 29.406 -6.793 -5.43 1 66.56 452 PRO B CA 1
ATOM 8487 C C . PRO B 1 452 ? 30.625 -7.574 -5.926 1 66.56 452 PRO B C 1
ATOM 8489 O O . PRO B 1 452 ? 31.422 -7.055 -6.723 1 66.56 452 PRO B O 1
ATOM 8492 N N . THR B 1 453 ? 30.969 -8.57 -5.176 1 75.69 453 THR B N 1
ATOM 8493 C CA . THR B 1 453 ? 32.062 -9.453 -5.562 1 75.69 453 THR B CA 1
ATOM 8494 C C . THR B 1 453 ? 31.547 -10.75 -6.168 1 75.69 453 THR B C 1
ATOM 8496 O O . THR B 1 453 ? 30.516 -11.273 -5.723 1 75.69 453 THR B O 1
ATOM 8499 N N . MET B 1 454 ? 32.312 -11.227 -7.18 1 85.25 454 MET B N 1
ATOM 8500 C CA . MET B 1 454 ? 31.984 -12.508 -7.789 1 85.25 454 MET B CA 1
ATOM 8501 C C . MET B 1 454 ? 32.281 -13.664 -6.84 1 85.25 454 MET B C 1
ATOM 8503 O O . MET B 1 454 ? 33.344 -13.68 -6.188 1 85.25 454 MET B O 1
ATOM 8507 N N . SER B 1 455 ? 31.453 -14.602 -6.855 1 89.94 455 SER B N 1
ATOM 8508 C CA . SER B 1 455 ? 31.578 -15.672 -5.871 1 89.94 455 SER B CA 1
ATOM 8509 C C . SER B 1 455 ? 31.719 -17.031 -6.543 1 89.94 455 SER B C 1
ATOM 8511 O O . SER B 1 455 ? 31.234 -17.234 -7.66 1 89.94 455 SER B O 1
ATOM 8513 N N . ALA B 1 456 ? 32.406 -17.938 -5.84 1 93.5 456 ALA B N 1
ATOM 8514 C CA . ALA B 1 456 ? 32.5 -19.328 -6.234 1 93.5 456 ALA B CA 1
ATOM 8515 C C . ALA B 1 456 ? 31.703 -20.219 -5.277 1 93.5 456 ALA B C 1
ATOM 8517 O O . ALA B 1 456 ? 31.672 -21.438 -5.449 1 93.5 456 ALA B O 1
ATOM 8518 N N . THR B 1 457 ? 31.078 -19.609 -4.402 1 93.88 457 THR B N 1
ATOM 8519 C CA . THR B 1 457 ? 30.422 -20.375 -3.35 1 93.88 457 THR B CA 1
ATOM 8520 C C . THR B 1 457 ? 29.234 -21.141 -3.902 1 93.88 457 THR B C 1
ATOM 8522 O O . THR B 1 457 ? 28.625 -20.734 -4.895 1 93.88 457 THR B O 1
ATOM 8525 N N . VAL B 1 458 ? 28.938 -22.297 -3.254 1 96.62 458 VAL B N 1
ATOM 8526 C CA . VAL B 1 458 ? 27.828 -23.172 -3.623 1 96.62 458 VAL B CA 1
ATOM 8527 C C . VAL B 1 458 ? 26.984 -23.484 -2.387 1 96.62 458 VAL B C 1
ATOM 8529 O O . VAL B 1 458 ? 27.531 -23.828 -1.331 1 96.62 458 VAL B O 1
ATOM 8532 N N . TYR B 1 459 ? 25.734 -23.312 -2.545 1 97.06 459 TYR B N 1
ATOM 8533 C CA . TYR B 1 459 ? 24.812 -23.672 -1.476 1 97.06 459 TYR B CA 1
ATOM 8534 C C . TYR B 1 459 ? 23.812 -24.719 -1.947 1 97.06 459 TYR B C 1
ATOM 8536 O O . TYR B 1 459 ? 23.469 -24.766 -3.129 1 97.06 459 TYR B O 1
ATOM 8544 N N . CYS B 1 460 ? 23.453 -25.562 -1.061 1 97.06 460 CYS B N 1
ATOM 8545 C CA . CYS B 1 460 ? 22.406 -26.562 -1.272 1 97.06 460 CYS B CA 1
ATOM 8546 C C . CYS B 1 460 ? 21.203 -26.297 -0.38 1 97.06 460 CYS B C 1
ATOM 8548 O O . CYS B 1 460 ? 21.344 -26.109 0.831 1 97.06 460 CYS B O 1
ATOM 855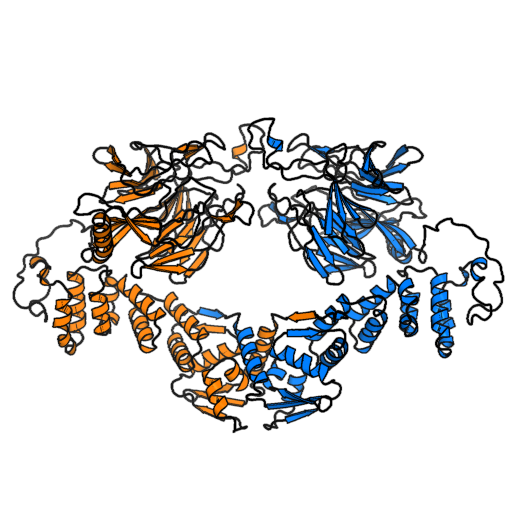0 N N . TYR B 1 461 ? 20.062 -26.219 -0.99 1 96.44 461 TYR B N 1
ATOM 8551 C CA . TYR B 1 461 ? 18.812 -25.969 -0.274 1 96.44 461 TYR B CA 1
ATOM 8552 C C . TYR B 1 461 ? 17.953 -27.219 -0.211 1 96.44 461 TYR B C 1
ATOM 8554 O O . TYR B 1 461 ? 17.719 -27.875 -1.233 1 96.44 461 TYR B O 1
ATOM 8562 N N . ASP B 1 462 ? 17.516 -27.516 0.947 1 91.56 462 ASP B N 1
ATOM 8563 C CA . ASP B 1 462 ? 16.578 -28.625 1.159 1 91.56 462 ASP B CA 1
ATOM 8564 C C . ASP B 1 462 ? 15.164 -28.094 1.409 1 91.56 462 ASP B C 1
ATOM 8566 O O . ASP B 1 462 ? 14.867 -27.594 2.494 1 91.56 462 ASP B O 1
ATOM 8570 N N . PRO B 1 463 ? 14.328 -28.25 0.412 1 89.56 463 PRO B N 1
ATOM 8571 C CA . PRO B 1 463 ? 12.977 -27.703 0.557 1 89.56 463 PRO B CA 1
ATOM 8572 C C . PRO B 1 463 ? 12.195 -28.359 1.692 1 89.56 463 PRO B C 1
ATOM 8574 O O . PRO B 1 463 ? 11.25 -27.766 2.221 1 89.56 463 PRO B O 1
ATOM 8577 N N . LEU B 1 464 ? 12.484 -29.562 2.031 1 79.81 464 LEU B N 1
ATOM 8578 C CA . LEU B 1 464 ? 11.766 -30.266 3.098 1 79.81 464 LEU B CA 1
ATOM 8579 C C . LEU B 1 464 ? 12.07 -29.625 4.453 1 79.81 464 LEU B C 1
ATOM 8581 O O . LEU B 1 464 ? 11.164 -29.453 5.277 1 79.81 464 LEU B O 1
ATOM 8585 N N . THR B 1 465 ? 13.328 -29.25 4.648 1 84.12 465 THR B N 1
ATOM 8586 C CA . THR B 1 465 ? 13.727 -28.672 5.93 1 84.12 465 THR B CA 1
ATOM 8587 C C . THR B 1 465 ? 13.797 -27.156 5.844 1 84.12 465 THR B C 1
ATOM 8589 O O . THR B 1 465 ? 13.898 -26.469 6.863 1 84.12 465 THR B O 1
ATOM 8592 N N . ASP B 1 466 ? 13.688 -26.641 4.68 1 92 466 ASP B N 1
ATOM 8593 C CA . ASP B 1 466 ? 13.82 -25.219 4.434 1 92 466 ASP B CA 1
ATOM 8594 C C . ASP B 1 466 ? 15.156 -24.688 4.965 1 92 466 ASP B C 1
ATOM 8596 O O . ASP B 1 466 ? 15.188 -23.703 5.699 1 92 466 ASP B O 1
ATOM 8600 N N . MET B 1 467 ? 16.188 -25.375 4.637 1 91.25 467 MET B N 1
ATOM 8601 C CA . MET B 1 467 ? 17.5 -25 5.137 1 91.25 467 MET B CA 1
ATOM 8602 C C . MET B 1 467 ? 18.531 -24.984 4.008 1 91.25 467 MET B C 1
ATOM 8604 O O . MET B 1 467 ? 18.438 -25.797 3.076 1 91.25 467 MET B O 1
ATOM 8608 N N . TRP B 1 468 ? 19.5 -24.109 4.227 1 94.69 468 TRP B N 1
ATOM 8609 C CA . TRP B 1 468 ? 20.625 -24.031 3.307 1 94.69 468 TRP B CA 1
ATOM 8610 C C . TRP B 1 468 ? 21.875 -24.656 3.918 1 94.69 468 TRP B C 1
ATOM 8612 O O . TRP B 1 468 ? 22.125 -24.5 5.113 1 94.69 468 TRP B O 1
ATOM 8622 N N . SER B 1 469 ? 22.609 -25.312 3.15 1 94.38 469 SER B N 1
ATOM 8623 C CA . SER B 1 469 ? 23.922 -25.828 3.545 1 94.38 469 SER B CA 1
ATOM 8624 C C . SER B 1 469 ? 25 -25.438 2.547 1 94.38 469 SER B C 1
ATOM 8626 O O . SER B 1 469 ? 24.766 -25.438 1.337 1 94.38 469 SER B O 1
ATOM 8628 N N . GLU B 1 470 ? 26.141 -25.062 3.084 1 95.19 470 GLU B N 1
ATOM 8629 C CA . GLU B 1 470 ? 27.266 -24.703 2.215 1 95.19 470 GLU B CA 1
ATOM 8630 C C . GLU B 1 470 ? 28 -25.938 1.729 1 95.19 470 GLU B C 1
ATOM 8632 O O . GLU B 1 470 ? 28.234 -26.875 2.498 1 95.19 470 GLU B O 1
ATOM 8637 N N . ARG B 1 471 ? 28.281 -25.984 0.462 1 96.12 471 ARG B N 1
ATOM 8638 C CA . ARG B 1 471 ? 29.047 -27.062 -0.156 1 96.12 471 ARG B CA 1
ATOM 8639 C C . ARG B 1 471 ? 30.406 -26.562 -0.66 1 96.12 471 ARG B C 1
ATOM 8641 O O . ARG B 1 471 ? 30.703 -25.375 -0.544 1 96.12 471 ARG B O 1
ATOM 8648 N N . SER B 1 472 ? 31.219 -27.5 -1.125 1 95.88 472 SER B N 1
ATOM 8649 C CA . SER B 1 472 ? 32.531 -27.109 -1.652 1 95.88 472 SER B CA 1
ATOM 8650 C C . SER B 1 472 ? 32.375 -26.062 -2.766 1 95.88 472 SER B C 1
ATOM 8652 O O . SER B 1 472 ? 31.5 -26.203 -3.627 1 95.88 472 SER B O 1
ATOM 8654 N N . ALA B 1 473 ? 33.219 -25.094 -2.725 1 95.38 473 ALA B N 1
ATOM 8655 C CA . ALA B 1 473 ? 33.156 -24.016 -3.705 1 95.38 473 ALA B CA 1
ATOM 8656 C C . ALA B 1 473 ? 33.688 -24.469 -5.059 1 95.38 473 ALA B C 1
ATOM 8658 O O . ALA B 1 473 ? 34.531 -25.391 -5.129 1 95.38 473 ALA B O 1
ATOM 8659 N N . MET B 1 474 ? 33.188 -23.812 -6.043 1 95.31 474 MET B N 1
ATOM 8660 C CA . MET B 1 474 ? 33.781 -24.031 -7.367 1 95.31 474 MET B CA 1
ATOM 8661 C C . MET B 1 474 ? 35.25 -23.609 -7.398 1 95.31 474 MET B C 1
ATOM 8663 O O . MET B 1 474 ? 35.688 -22.828 -6.555 1 95.31 474 MET B O 1
ATOM 8667 N N . HIS B 1 475 ? 35.938 -24.109 -8.375 1 92.19 475 HIS B N 1
ATOM 8668 C CA . HIS B 1 475 ? 37.344 -23.703 -8.547 1 92.19 475 HIS B CA 1
ATOM 8669 C C . HIS B 1 475 ? 37.438 -22.281 -9.109 1 92.19 475 HIS B C 1
ATOM 8671 O O . HIS B 1 475 ? 38.375 -21.562 -8.836 1 92.19 475 HIS B O 1
ATOM 8677 N N . VAL B 1 476 ? 36.438 -21.922 -9.922 1 92.06 476 VAL B N 1
ATOM 8678 C CA . VAL B 1 476 ? 36.438 -20.625 -10.586 1 92.06 476 VAL B CA 1
ATOM 8679 C C . VAL B 1 476 ? 35.188 -19.828 -10.203 1 92.06 476 VAL B C 1
ATOM 8681 O O . VAL B 1 476 ? 34.062 -20.312 -10.367 1 92.06 476 VAL B O 1
ATOM 8684 N N . ALA B 1 477 ? 35.469 -18.641 -9.672 1 92.38 477 ALA B N 1
ATOM 8685 C CA . ALA B 1 477 ? 34.344 -17.719 -9.445 1 92.38 477 ALA B CA 1
ATOM 8686 C C . ALA B 1 477 ? 33.781 -17.203 -10.766 1 92.38 477 ALA B C 1
ATOM 8688 O O . ALA B 1 477 ? 34.531 -16.891 -11.688 1 92.38 477 ALA B O 1
ATOM 8689 N N . ARG B 1 478 ? 32.469 -17.156 -10.859 1 92.69 478 ARG B N 1
ATOM 8690 C CA . ARG B 1 478 ? 31.828 -16.812 -12.125 1 92.69 478 ARG B CA 1
ATOM 8691 C C . ARG B 1 478 ? 30.406 -16.328 -11.914 1 92.69 478 ARG B C 1
ATOM 8693 O O . ARG B 1 478 ? 29.828 -16.516 -10.836 1 92.69 478 ARG B O 1
ATOM 8700 N N . PHE B 1 479 ? 29.859 -15.734 -12.922 1 90.75 479 PHE B N 1
ATOM 8701 C CA . PHE B 1 479 ? 28.453 -15.344 -12.938 1 90.75 479 PHE B CA 1
ATOM 8702 C C . PHE B 1 479 ? 27.844 -15.578 -14.312 1 90.75 479 PHE B C 1
ATOM 8704 O O . PHE B 1 479 ? 28.562 -15.781 -15.289 1 90.75 479 PHE B O 1
ATOM 8711 N N . SER B 1 480 ? 26.484 -15.734 -14.359 1 91.44 480 SER B N 1
ATOM 8712 C CA . SER B 1 480 ? 25.734 -15.969 -15.586 1 91.44 480 SER B CA 1
ATOM 8713 C C . SER B 1 480 ? 26.203 -17.234 -16.297 1 91.44 480 SER B C 1
ATOM 8715 O O . SER B 1 480 ? 26.328 -17.25 -17.516 1 91.44 480 SER B O 1
ATOM 8717 N N . HIS B 1 481 ? 26.625 -18.234 -15.523 1 93.88 481 HIS B N 1
ATOM 8718 C CA . HIS B 1 481 ? 26.953 -19.562 -16.031 1 93.88 481 HIS B CA 1
ATOM 8719 C C . HIS B 1 481 ? 25.719 -20.453 -16.031 1 93.88 481 HIS B C 1
ATOM 8721 O O . HIS B 1 481 ? 24.641 -20.047 -15.578 1 93.88 481 HIS B O 1
ATOM 8727 N N . ALA B 1 482 ? 25.797 -21.656 -16.609 1 94.56 482 ALA B N 1
ATOM 8728 C CA . ALA B 1 482 ? 24.703 -22.625 -16.609 1 94.56 482 ALA B CA 1
ATOM 8729 C C . ALA B 1 482 ? 25.016 -23.797 -15.672 1 94.56 482 ALA B C 1
ATOM 8731 O O . ALA B 1 482 ? 26.172 -24.141 -15.453 1 94.56 482 ALA B O 1
ATOM 8732 N N . MET B 1 483 ? 24.031 -24.297 -15.148 1 95.75 483 MET B N 1
ATOM 8733 C CA . MET B 1 483 ? 24.141 -25.5 -14.336 1 95.75 483 MET B CA 1
ATOM 8734 C C . MET B 1 483 ? 23.156 -26.578 -14.812 1 95.75 483 MET B C 1
ATOM 8736 O O . MET B 1 483 ? 22.016 -26.266 -15.156 1 95.75 483 MET B O 1
ATOM 8740 N N . GLU B 1 484 ? 23.609 -27.781 -14.883 1 95 484 GLU B N 1
ATOM 8741 C CA . GLU B 1 484 ? 22.766 -28.906 -15.273 1 95 484 GLU B CA 1
ATOM 8742 C C . GLU B 1 484 ? 23.266 -30.219 -14.656 1 95 484 GLU B C 1
ATOM 8744 O O . GLU B 1 484 ? 24.453 -30.359 -14.367 1 95 484 GLU B O 1
ATOM 8749 N N . VAL B 1 485 ? 22.359 -31.078 -14.461 1 94.5 485 VAL B N 1
ATOM 8750 C CA . VAL B 1 485 ? 22.703 -32.375 -13.914 1 94.5 485 VAL B CA 1
ATOM 8751 C C . VAL B 1 485 ? 22.891 -33.375 -15.047 1 94.5 485 VAL B C 1
ATOM 8753 O O . VAL B 1 485 ? 22.094 -33.438 -15.977 1 94.5 485 VAL B O 1
ATOM 8756 N N . TYR B 1 486 ? 23.984 -34.062 -14.992 1 92.06 486 TYR B N 1
ATOM 8757 C CA . TYR B 1 486 ? 24.297 -35.094 -15.984 1 92.06 486 TYR B CA 1
ATOM 8758 C C . TYR B 1 486 ? 25.031 -36.25 -15.352 1 92.06 486 TYR B C 1
ATOM 8760 O O . TYR B 1 486 ? 26.062 -36.094 -14.703 1 92.06 486 TYR B O 1
ATOM 8768 N N . SER B 1 487 ? 24.453 -37.438 -15.5 1 88.75 487 SER B N 1
ATOM 8769 C CA . SER B 1 487 ? 25.047 -38.688 -15.047 1 88.75 487 SER B CA 1
ATOM 8770 C C . SER B 1 487 ? 25.359 -38.656 -13.547 1 88.75 487 SER B C 1
ATOM 8772 O O . SER B 1 487 ? 26.484 -38.938 -13.133 1 88.75 487 SER B O 1
ATOM 8774 N N . GLY B 1 488 ? 24.5 -38.094 -12.812 1 90.81 488 GLY B N 1
ATOM 8775 C CA . GLY B 1 488 ? 24.578 -38.094 -11.359 1 90.81 488 GLY B CA 1
ATOM 8776 C C . GLY B 1 488 ? 25.5 -37 -10.82 1 90.81 488 GLY B C 1
ATOM 8777 O O . GLY B 1 488 ? 25.797 -37 -9.625 1 90.81 488 GLY B O 1
ATOM 8778 N N . ARG B 1 489 ? 25.938 -36.219 -11.656 1 94.88 489 ARG B N 1
ATOM 8779 C CA . ARG B 1 489 ? 26.781 -35.094 -11.258 1 94.88 489 ARG B CA 1
ATOM 8780 C C . ARG B 1 489 ? 26.172 -33.75 -11.688 1 94.88 489 ARG B C 1
ATOM 8782 O O . ARG B 1 489 ? 25.281 -33.719 -12.539 1 94.88 489 ARG B O 1
ATOM 8789 N N . ILE B 1 490 ? 26.688 -32.688 -11.031 1 97.06 490 ILE B N 1
ATOM 8790 C CA . ILE B 1 490 ? 26.234 -31.359 -11.367 1 97.06 490 ILE B CA 1
ATOM 8791 C C . ILE B 1 490 ? 27.312 -30.609 -12.125 1 97.06 490 ILE B C 1
ATOM 8793 O O . ILE B 1 490 ? 28.469 -30.547 -11.68 1 97.06 490 ILE B O 1
ATOM 8797 N N . PHE B 1 491 ? 27 -30.016 -13.203 1 96.44 491 PHE B N 1
ATOM 8798 C CA . PHE B 1 491 ? 27.969 -29.328 -14.047 1 96.44 491 PHE B CA 1
ATOM 8799 C C . PHE B 1 491 ? 27.75 -27.812 -13.977 1 96.44 491 PHE B C 1
ATOM 8801 O O . PHE B 1 491 ? 26.625 -27.344 -14.047 1 96.44 491 PHE B O 1
ATOM 8808 N N . ALA B 1 492 ? 28.781 -27.062 -13.758 1 97.06 492 ALA B N 1
ATOM 8809 C CA . ALA B 1 492 ? 28.828 -25.625 -13.977 1 97.06 492 ALA B CA 1
ATOM 8810 C C . ALA B 1 492 ? 29.531 -25.281 -15.281 1 97.06 492 ALA B C 1
ATOM 8812 O O . ALA B 1 492 ? 30.688 -25.672 -15.484 1 97.06 492 ALA B O 1
ATOM 8813 N N . ILE B 1 493 ? 28.891 -24.516 -16.094 1 95.75 493 ILE B N 1
ATOM 8814 C CA . ILE B 1 493 ? 29.359 -24.406 -17.469 1 95.75 493 ILE B CA 1
ATOM 8815 C C . ILE B 1 493 ? 29.469 -22.922 -17.859 1 95.75 493 ILE B C 1
ATOM 8817 O O . ILE B 1 493 ? 28.469 -22.203 -17.812 1 95.75 493 ILE B O 1
ATOM 8821 N N . GLY B 1 494 ? 30.641 -22.547 -18.297 1 94.69 494 GLY B N 1
ATOM 8822 C CA . GLY B 1 494 ? 30.859 -21.219 -18.828 1 94.69 494 GLY B CA 1
ATOM 8823 C C . GLY B 1 494 ? 30.641 -20.109 -17.812 1 94.69 494 GLY B C 1
ATOM 8824 O O . GLY B 1 494 ? 31.109 -20.203 -16.672 1 94.69 494 GLY B O 1
ATOM 8825 N N . GLY B 1 495 ? 30 -18.969 -18.297 1 92.19 495 GLY B N 1
ATOM 8826 C CA . GLY B 1 495 ? 29.812 -17.766 -17.5 1 92.19 495 GLY B CA 1
ATOM 8827 C C . GLY B 1 495 ? 30.828 -16.688 -17.812 1 92.19 495 GLY B C 1
ATOM 8828 O O . GLY B 1 495 ? 31.438 -16.672 -18.891 1 92.19 495 GLY B O 1
ATOM 8829 N N . TYR B 1 496 ? 30.812 -15.711 -16.828 1 88.69 496 TYR B N 1
ATOM 8830 C CA . TYR B 1 496 ? 31.75 -14.609 -16.969 1 88.69 496 TYR B CA 1
ATOM 8831 C C . TYR B 1 496 ? 32.656 -14.531 -15.75 1 88.69 496 TYR B C 1
ATOM 8833 O O . TYR B 1 496 ? 32.312 -14.961 -14.656 1 88.69 496 TYR B O 1
ATOM 8841 N N . THR B 1 497 ? 33.781 -14.039 -16.078 1 84.62 497 THR B N 1
ATOM 8842 C CA . THR B 1 497 ? 34.625 -13.523 -15.008 1 84.62 497 THR B CA 1
ATOM 8843 C C . THR B 1 497 ? 34.812 -12.023 -15.148 1 84.62 497 THR B C 1
ATOM 8845 O O . THR B 1 497 ? 34.656 -11.469 -16.25 1 84.62 497 THR B O 1
ATOM 8848 N N . SER B 1 498 ? 34.938 -11.406 -14.023 1 73.12 498 SER B N 1
ATOM 8849 C CA . SER B 1 498 ? 35.094 -9.961 -14.094 1 73.12 498 SER B CA 1
ATOM 8850 C C . SER B 1 498 ? 36.531 -9.531 -13.891 1 73.12 498 SER B C 1
ATOM 8852 O O . SER B 1 498 ? 37.156 -9.891 -12.891 1 73.12 498 SER B O 1
ATOM 8854 N N . LEU B 1 499 ? 37.125 -8.922 -14.891 1 55.16 499 LEU B N 1
ATOM 8855 C CA . LEU B 1 499 ? 38.469 -8.375 -14.789 1 55.16 499 LEU B CA 1
ATOM 8856 C C . LEU B 1 499 ? 38.438 -6.945 -14.273 1 55.16 499 LEU B C 1
ATOM 8858 O O . LEU B 1 499 ? 39.406 -6.5 -13.609 1 55.16 499 LEU B O 1
ATOM 8862 N N . SER B 1 500 ? 37.375 -6.336 -14.648 1 50.62 500 SER B N 1
ATOM 8863 C CA . SER B 1 500 ? 37.125 -4.969 -14.203 1 50.62 500 SER B CA 1
ATOM 8864 C C . SER B 1 500 ? 35.625 -4.668 -14.141 1 50.62 500 SER B C 1
ATOM 8866 O O . SER B 1 500 ? 34.812 -5.523 -14.469 1 50.62 500 SER B O 1
ATOM 8868 N N . ARG B 1 501 ? 35.25 -3.594 -13.664 1 50.22 501 ARG B N 1
ATOM 8869 C CA . ARG B 1 501 ? 33.844 -3.219 -13.523 1 50.22 501 ARG B CA 1
ATOM 8870 C C . ARG B 1 501 ? 33.156 -3.197 -14.875 1 50.22 501 ARG B C 1
ATOM 8872 O O . ARG B 1 501 ? 31.922 -3.381 -14.961 1 50.22 501 ARG B O 1
ATOM 8879 N N . THR B 1 502 ? 33.906 -3.029 -15.859 1 53.72 502 THR B N 1
ATOM 8880 C CA . THR B 1 502 ? 33.281 -2.883 -17.172 1 53.72 502 THR B CA 1
ATOM 8881 C C . THR B 1 502 ? 33.719 -4.012 -18.094 1 53.72 502 THR B C 1
ATOM 8883 O O . THR B 1 502 ? 33.219 -4.105 -19.234 1 53.72 502 THR B O 1
ATOM 8886 N N . HIS B 1 503 ? 34.625 -4.738 -17.578 1 61.78 503 HIS B N 1
ATOM 8887 C CA . HIS B 1 503 ? 35.125 -5.781 -18.469 1 61.78 503 HIS B CA 1
ATOM 8888 C C . HIS B 1 503 ? 34.844 -7.168 -17.906 1 61.78 503 HIS B C 1
ATOM 8890 O O . HIS B 1 503 ? 35.281 -7.508 -16.812 1 61.78 503 HIS B O 1
ATOM 8896 N N . ASN B 1 504 ? 34.031 -7.816 -18.719 1 75.75 504 ASN B N 1
ATOM 8897 C CA . ASN B 1 504 ? 33.75 -9.219 -18.438 1 75.75 504 ASN B CA 1
ATOM 8898 C C . ASN B 1 504 ? 34.312 -10.133 -19.531 1 75.75 504 ASN B C 1
ATOM 8900 O O . ASN B 1 504 ? 34.344 -9.75 -20.703 1 75.75 504 ASN B O 1
ATOM 8904 N N . GLU B 1 505 ? 34.844 -11.148 -19.094 1 80.88 505 GLU B N 1
ATOM 8905 C CA . GLU B 1 505 ? 35.344 -12.133 -20.047 1 80.88 505 GLU B CA 1
ATOM 8906 C C . GLU B 1 505 ? 34.562 -13.43 -19.969 1 80.88 505 GLU B C 1
ATOM 8908 O O . GLU B 1 505 ? 34.438 -14.031 -18.891 1 80.88 505 GLU B O 1
ATOM 8913 N N . PRO B 1 506 ? 34 -13.852 -21.172 1 88.75 506 PRO B N 1
ATOM 8914 C CA . PRO B 1 506 ? 33.312 -15.148 -21.172 1 88.75 506 PRO B CA 1
ATOM 8915 C C . PRO B 1 506 ? 34.281 -16.312 -20.875 1 88.75 506 PRO B C 1
ATOM 8917 O O . PRO B 1 506 ? 35.438 -16.297 -21.328 1 88.75 506 PRO B O 1
ATOM 8920 N N . LEU B 1 507 ? 33.75 -17.203 -20.188 1 90.88 507 LEU B N 1
ATOM 8921 C CA . LEU B 1 507 ? 34.562 -18.344 -19.766 1 90.88 507 LEU B CA 1
ATOM 8922 C C . LEU B 1 507 ? 34.281 -19.578 -20.625 1 90.88 507 LEU B C 1
ATOM 8924 O O . LEU B 1 507 ? 33.156 -19.75 -21.094 1 90.88 507 LEU B O 1
ATOM 8928 N N . ASP B 1 508 ? 35.344 -20.375 -20.828 1 92.69 508 ASP B N 1
ATOM 8929 C CA . ASP B 1 508 ? 35.156 -21.672 -21.484 1 92.69 508 ASP B CA 1
ATOM 8930 C C . ASP B 1 508 ? 35.312 -22.828 -20.484 1 92.69 508 ASP B C 1
ATOM 8932 O O . ASP B 1 508 ? 35.25 -24 -20.859 1 92.69 508 ASP B O 1
ATOM 8936 N N . VAL B 1 509 ? 35.344 -22.469 -19.266 1 93.44 509 VAL B N 1
ATOM 8937 C CA . VAL B 1 509 ? 35.625 -23.453 -18.234 1 93.44 509 VAL B CA 1
ATOM 8938 C C . VAL B 1 509 ? 34.375 -24.25 -17.906 1 93.44 509 VAL B C 1
ATOM 8940 O O . VAL B 1 509 ? 33.281 -23.688 -17.844 1 93.44 509 VAL B O 1
ATOM 8943 N N . VAL B 1 510 ? 34.531 -25.578 -17.734 1 96.06 510 VAL B N 1
ATOM 8944 C CA . VAL B 1 510 ? 33.469 -26.469 -17.281 1 96.06 510 VAL B CA 1
ATOM 8945 C C . VAL B 1 510 ? 34 -27.297 -16.109 1 96.06 510 VAL B C 1
ATOM 8947 O O . VAL B 1 510 ? 35.062 -27.891 -16.172 1 96.06 510 VAL B O 1
ATOM 8950 N N . GLU B 1 511 ? 33.281 -27.281 -15.047 1 95.5 511 GLU B N 1
ATOM 8951 C CA . GLU B 1 511 ? 33.625 -28.125 -13.898 1 95.5 511 GLU B CA 1
ATOM 8952 C C . GLU B 1 511 ? 32.406 -28.938 -13.438 1 95.5 511 GLU B C 1
ATOM 8954 O O . GLU B 1 511 ? 31.266 -28.531 -13.672 1 95.5 511 GLU B O 1
ATOM 8959 N N . CYS B 1 512 ? 32.625 -30.047 -12.938 1 95.69 512 CYS B N 1
ATOM 8960 C CA . CYS B 1 512 ? 31.562 -30.938 -12.477 1 95.69 512 CYS B CA 1
ATOM 8961 C C . CYS B 1 512 ? 31.703 -31.219 -10.984 1 95.69 512 CYS B C 1
ATOM 8963 O O . CYS B 1 512 ? 32.812 -31.391 -10.477 1 95.69 512 CYS B O 1
ATOM 8965 N N . TYR B 1 513 ? 30.641 -31.25 -10.352 1 96.81 513 TYR B N 1
ATOM 8966 C CA . TYR B 1 513 ? 30.531 -31.438 -8.906 1 96.81 513 TYR B CA 1
ATOM 8967 C C . TYR B 1 513 ? 29.922 -32.812 -8.586 1 96.81 513 TYR B C 1
ATOM 8969 O O . TYR B 1 513 ? 28.875 -33.156 -9.109 1 96.81 513 TYR B O 1
ATOM 8977 N N . SER B 1 514 ? 30.594 -33.531 -7.703 1 94.94 514 SER B N 1
ATOM 8978 C CA . SER B 1 514 ? 30.047 -34.781 -7.152 1 94.94 514 SER B CA 1
ATOM 8979 C C . SER B 1 514 ? 29.391 -34.531 -5.797 1 94.94 514 SER B C 1
ATOM 8981 O O . SER B 1 514 ? 30.094 -34.344 -4.797 1 94.94 514 SER B O 1
ATOM 8983 N N . PRO B 1 515 ? 28.172 -34.594 -5.824 1 93 515 PRO B N 1
ATOM 8984 C CA . PRO B 1 515 ? 27.516 -34.375 -4.539 1 93 515 PRO B CA 1
ATOM 8985 C C . PRO B 1 515 ? 27.891 -35.406 -3.48 1 93 515 PRO B C 1
ATOM 8987 O O . PRO B 1 515 ? 27.922 -35.094 -2.287 1 93 515 PRO B O 1
ATOM 8990 N N . GLU B 1 516 ? 28.156 -36.562 -3.855 1 91.31 516 GLU B N 1
ATOM 8991 C CA . GLU B 1 516 ? 28.547 -37.594 -2.924 1 91.31 516 GLU B CA 1
ATOM 8992 C C . GLU B 1 516 ? 29.906 -37.312 -2.297 1 91.31 516 GLU B C 1
ATOM 8994 O O . GLU B 1 516 ? 30.094 -37.5 -1.092 1 91.31 516 GLU B O 1
ATOM 8999 N N . ARG B 1 517 ? 30.781 -36.781 -3.064 1 93.56 517 ARG B N 1
ATOM 9000 C CA . ARG B 1 517 ? 32.125 -36.531 -2.592 1 93.56 517 ARG B CA 1
ATOM 9001 C C . ARG B 1 517 ? 32.312 -35.094 -2.182 1 93.56 517 ARG B C 1
ATOM 9003 O O . ARG B 1 517 ? 33.312 -34.719 -1.549 1 93.56 517 ARG B O 1
ATOM 9010 N N . ASP B 1 518 ? 31.406 -34.312 -2.52 1 95.81 518 ASP B N 1
ATOM 9011 C CA . ASP B 1 518 ? 31.469 -32.844 -2.283 1 95.81 518 ASP B CA 1
ATOM 9012 C C . ASP B 1 518 ? 32.75 -32.25 -2.852 1 95.81 518 ASP B C 1
ATOM 9014 O O . ASP B 1 518 ? 33.5 -31.578 -2.139 1 95.81 518 ASP B O 1
ATOM 9018 N N . GLN B 1 519 ? 32.938 -32.562 -4.066 1 94.19 519 GLN B N 1
ATOM 9019 C CA . GLN B 1 519 ? 34.156 -32.094 -4.727 1 94.19 519 GLN B CA 1
ATOM 9020 C C . GLN B 1 519 ? 33.875 -31.703 -6.172 1 94.19 519 GLN B C 1
ATOM 9022 O O . GLN B 1 519 ? 33.031 -32.281 -6.832 1 94.19 519 GLN B O 1
ATOM 9027 N N . TRP B 1 520 ? 34.688 -30.734 -6.594 1 95.56 520 TRP B N 1
ATOM 9028 C CA . TRP B 1 520 ? 34.625 -30.266 -7.977 1 95.56 520 TRP B CA 1
ATOM 9029 C C . TRP B 1 520 ? 35.812 -30.781 -8.773 1 95.56 520 TRP B C 1
ATOM 9031 O O . TRP B 1 520 ? 36.906 -30.922 -8.234 1 95.56 520 TRP B O 1
ATOM 9041 N N . SER B 1 521 ? 35.562 -31.016 -9.969 1 93.62 521 SER B N 1
ATOM 9042 C CA . SER B 1 521 ? 36.625 -31.391 -10.898 1 93.62 521 SER B CA 1
ATOM 9043 C C . SER B 1 521 ? 36.438 -30.703 -12.25 1 93.62 521 SER B C 1
ATOM 9045 O O . SER B 1 521 ? 35.312 -30.484 -12.688 1 93.62 521 SER B O 1
ATOM 9047 N N . PHE B 1 522 ? 37.562 -30.406 -12.906 1 93.75 522 PHE B N 1
ATOM 9048 C CA . PHE B 1 522 ? 37.5 -29.812 -14.242 1 93.75 522 PHE B CA 1
ATOM 9049 C C . PHE B 1 522 ? 37.25 -30.891 -15.297 1 93.75 522 PHE B C 1
ATOM 9051 O O . PHE B 1 522 ? 37.719 -32.031 -15.164 1 93.75 522 PHE B O 1
ATOM 9058 N N . ILE B 1 523 ? 36.562 -30.531 -16.25 1 92.69 523 ILE B N 1
ATOM 9059 C CA . ILE B 1 523 ? 36.469 -31.359 -17.469 1 92.69 523 ILE B CA 1
ATOM 9060 C C . ILE B 1 523 ? 36.875 -30.516 -18.672 1 92.69 523 ILE B C 1
ATOM 9062 O O . ILE B 1 523 ? 37.406 -29.422 -18.531 1 92.69 523 ILE B O 1
ATOM 9066 N N . GLU B 1 524 ? 36.75 -31.094 -19.859 1 92.56 524 GLU B N 1
ATOM 9067 C CA . GLU B 1 524 ? 37.156 -30.406 -21.078 1 92.56 524 GLU B CA 1
ATOM 9068 C C . GLU B 1 524 ? 36.438 -29.062 -21.234 1 92.56 524 GLU B C 1
ATOM 9070 O O . GLU B 1 524 ? 35.219 -28.969 -20.984 1 92.56 524 GLU B O 1
ATOM 9075 N N . PRO B 1 525 ? 37.188 -28.078 -21.562 1 93.88 525 PRO B N 1
ATOM 9076 C CA . PRO B 1 525 ? 36.562 -26.75 -21.734 1 93.88 525 PRO B CA 1
ATOM 9077 C C . PRO B 1 525 ? 35.688 -26.688 -22.969 1 93.88 525 PRO B C 1
ATOM 9079 O O . PRO B 1 525 ? 35.812 -27.5 -23.891 1 93.88 525 PRO B O 1
ATOM 9082 N N . LEU B 1 526 ? 34.844 -25.781 -22.906 1 93.94 526 LEU B N 1
ATOM 9083 C CA . LEU B 1 526 ? 34.031 -25.5 -24.078 1 93.94 526 LEU B CA 1
ATOM 9084 C C . LEU B 1 526 ? 34.875 -25.109 -25.266 1 93.94 526 LEU B C 1
ATOM 9086 O O . LEU B 1 526 ? 35.969 -24.562 -25.094 1 93.94 526 LEU B O 1
ATOM 9090 N N . ARG B 1 527 ? 34.406 -25.391 -26.391 1 92.38 527 ARG B N 1
ATOM 9091 C CA . ARG B 1 527 ? 35.094 -24.969 -27.609 1 92.38 527 ARG B CA 1
ATOM 9092 C C . ARG B 1 527 ? 34.969 -23.469 -27.828 1 92.38 527 ARG B C 1
ATOM 9094 O O . ARG B 1 527 ? 35.875 -22.828 -28.375 1 92.38 527 ARG B O 1
ATOM 9101 N N . VAL B 1 528 ? 33.844 -23 -27.5 1 89.44 528 VAL B N 1
ATOM 9102 C CA . VAL B 1 528 ? 33.562 -21.562 -27.578 1 89.44 528 VAL B CA 1
ATOM 9103 C C . VAL B 1 528 ? 33.125 -21.062 -26.203 1 89.44 528 VAL B C 1
ATOM 9105 O O . VAL B 1 528 ? 32.125 -21.547 -25.641 1 89.44 528 VAL B O 1
ATOM 9108 N N . PRO B 1 529 ? 33.906 -20.078 -25.703 1 89.94 529 PRO B N 1
ATOM 9109 C CA . PRO B 1 529 ? 33.438 -19.516 -24.438 1 89.94 529 PRO B CA 1
ATOM 9110 C C . PRO B 1 529 ? 32.031 -18.938 -24.516 1 89.94 529 PRO B C 1
ATOM 9112 O O . PRO B 1 529 ? 31.625 -18.453 -25.578 1 89.94 529 PRO B O 1
ATOM 9115 N N . ALA B 1 530 ? 31.359 -19.016 -23.422 1 87.44 530 ALA B N 1
ATOM 9116 C CA . ALA B 1 530 ? 29.969 -18.594 -23.484 1 87.44 530 ALA B CA 1
ATOM 9117 C C . ALA B 1 530 ? 29.484 -18.078 -22.125 1 87.44 530 ALA B C 1
ATOM 9119 O O . ALA B 1 530 ? 29.438 -18.828 -21.156 1 87.44 530 ALA B O 1
ATOM 9120 N N . GLY B 1 531 ? 29.172 -16.875 -22.047 1 87.69 531 GLY B N 1
ATOM 9121 C CA . GLY B 1 531 ? 28.375 -16.328 -20.953 1 87.69 531 GLY B CA 1
ATOM 9122 C C . GLY B 1 531 ? 26.891 -16.297 -21.266 1 87.69 531 GLY B C 1
ATOM 9123 O O . GLY B 1 531 ? 26.484 -16.328 -22.422 1 87.69 531 GLY B O 1
ATOM 9124 N N . LEU B 1 532 ? 26 -16.484 -20.25 1 86.88 532 LEU B N 1
ATOM 9125 C CA . LEU B 1 532 ? 24.547 -16.422 -20.406 1 86.88 532 LEU B CA 1
ATOM 9126 C C . LEU B 1 532 ? 24.047 -17.594 -21.266 1 86.88 532 LEU B C 1
ATOM 9128 O O . LEU B 1 532 ? 23.078 -17.438 -22.016 1 86.88 532 LEU B O 1
ATOM 9132 N N . CYS B 1 533 ? 24.703 -18.672 -21.219 1 87.56 533 CYS B N 1
ATOM 9133 C CA . CYS B 1 533 ? 24.281 -19.859 -21.953 1 87.56 533 CYS B CA 1
ATOM 9134 C C . CYS B 1 533 ? 23.328 -20.703 -21.125 1 87.56 533 CYS B C 1
ATOM 9136 O O . CYS B 1 533 ? 23.141 -20.453 -19.938 1 87.56 533 CYS B O 1
ATOM 9138 N N . SER B 1 534 ? 22.688 -21.641 -21.812 1 89.69 534 SER B N 1
ATOM 9139 C CA . SER B 1 534 ? 21.828 -22.625 -21.172 1 89.69 534 SER B CA 1
ATOM 9140 C C . SER B 1 534 ? 22.344 -24.047 -21.391 1 89.69 534 SER B C 1
ATOM 9142 O O . SER B 1 534 ? 23.047 -24.312 -22.359 1 89.69 534 SER B O 1
ATOM 9144 N N . ALA B 1 535 ? 22.047 -24.875 -20.453 1 92 535 ALA B N 1
ATOM 9145 C CA . ALA B 1 535 ? 22.469 -26.266 -20.562 1 92 535 ALA B CA 1
ATOM 9146 C C . ALA B 1 535 ? 21.297 -27.219 -20.328 1 92 535 ALA B C 1
ATOM 9148 O O . ALA B 1 535 ? 20.469 -26.969 -19.453 1 92 535 ALA B O 1
ATOM 9149 N N . VAL B 1 536 ? 21.203 -28.234 -21.203 1 90.31 536 VAL B N 1
ATOM 9150 C CA . VAL B 1 536 ? 20.156 -29.25 -21.094 1 90.31 536 VAL B CA 1
ATOM 9151 C C . VAL B 1 536 ? 20.703 -30.609 -21.562 1 90.31 536 VAL B C 1
ATOM 9153 O O . VAL B 1 536 ? 21.609 -30.656 -22.406 1 90.31 536 VAL B O 1
ATOM 9156 N N . VAL B 1 537 ? 20.219 -31.609 -20.969 1 89 537 VAL B N 1
ATOM 9157 C CA . VAL B 1 537 ? 20.609 -32.938 -21.422 1 89 537 VAL B CA 1
ATOM 9158 C C . VAL B 1 537 ? 19.594 -33.438 -22.453 1 89 537 VAL B C 1
ATOM 9160 O O . VAL B 1 537 ? 18.406 -33.594 -22.141 1 89 537 VAL B O 1
ATOM 9163 N N . VAL B 1 538 ? 20.094 -33.656 -23.641 1 83.12 538 VAL B N 1
ATOM 9164 C CA . VAL B 1 538 ? 19.266 -34.125 -24.734 1 83.12 538 VAL B CA 1
ATOM 9165 C C . VAL B 1 538 ? 19.766 -35.469 -25.234 1 83.12 538 VAL B C 1
ATOM 9167 O O . VAL B 1 538 ? 20.938 -35.594 -25.594 1 83.12 538 VAL B O 1
ATOM 9170 N N . GLU B 1 539 ? 18.875 -36.406 -25.297 1 78.19 539 GLU B N 1
ATOM 9171 C CA . GLU B 1 539 ? 19.188 -37.75 -25.766 1 78.19 539 GLU B CA 1
ATOM 9172 C C . GLU B 1 539 ? 20.438 -38.312 -25.078 1 78.19 539 GLU B C 1
ATOM 9174 O O . GLU B 1 539 ? 21.328 -38.844 -25.734 1 78.19 539 GLU B O 1
ATOM 9179 N N . GLY B 1 540 ? 20.578 -37.906 -23.906 1 82.12 540 GLY B N 1
ATOM 9180 C CA . GLY B 1 540 ? 21.656 -38.438 -23.094 1 82.12 540 GLY B CA 1
ATOM 9181 C C . GLY B 1 540 ? 22.953 -37.656 -23.219 1 82.12 540 GLY B C 1
ATOM 9182 O O . GLY B 1 540 ? 23.969 -38.031 -22.641 1 82.12 540 GLY B O 1
ATOM 9183 N N . TYR B 1 541 ? 22.969 -36.562 -23.953 1 88.38 541 TYR B N 1
ATOM 9184 C CA . TYR B 1 541 ? 24.156 -35.75 -24.094 1 88.38 541 TYR B CA 1
ATOM 9185 C C . TYR B 1 541 ? 23.953 -34.375 -23.484 1 88.38 541 TYR B C 1
ATOM 9187 O O . TYR B 1 541 ? 22.875 -33.781 -23.641 1 88.38 541 TYR B O 1
ATOM 9195 N N . MET B 1 542 ? 25 -33.969 -22.797 1 91.69 542 MET B N 1
ATOM 9196 C CA . MET B 1 542 ? 24.984 -32.594 -22.328 1 91.69 542 MET B CA 1
ATOM 9197 C C . MET B 1 542 ? 25.078 -31.609 -23.5 1 91.69 542 MET B C 1
ATOM 9199 O O . MET B 1 542 ? 26 -31.688 -24.312 1 91.69 542 MET B O 1
ATOM 9203 N N . THR B 1 543 ? 24.109 -30.734 -23.609 1 88.94 543 THR B N 1
ATOM 9204 C CA . THR B 1 543 ? 24.031 -29.797 -24.703 1 88.94 543 THR B CA 1
ATOM 9205 C C . THR B 1 543 ? 23.984 -28.359 -24.188 1 88.94 543 THR B C 1
ATOM 9207 O O . THR B 1 543 ? 23.141 -28.016 -23.375 1 88.94 543 THR B O 1
ATOM 9210 N N . VAL B 1 544 ? 24.891 -27.547 -24.594 1 91 544 VAL B N 1
ATOM 9211 C CA . VAL B 1 544 ? 24.938 -26.141 -24.234 1 91 544 VAL B CA 1
ATOM 9212 C C . VAL B 1 544 ? 24.406 -25.297 -25.375 1 91 544 VAL B C 1
ATOM 9214 O O . VAL B 1 544 ? 24.812 -25.453 -26.531 1 91 544 VAL B O 1
ATOM 9217 N N . LEU B 1 545 ? 23.484 -24.438 -25.047 1 86.38 545 LEU B N 1
ATOM 9218 C CA . LEU B 1 545 ? 22.812 -23.641 -26.078 1 86.38 545 LEU B CA 1
ATOM 9219 C C . LEU B 1 545 ? 23.141 -22.172 -25.922 1 86.38 545 LEU B C 1
ATOM 9221 O O . LEU B 1 545 ? 22.969 -21.609 -24.828 1 86.38 545 LEU B O 1
ATOM 9225 N N . GLY B 1 546 ? 23.578 -21.562 -27.047 1 82.94 546 GLY B N 1
ATOM 9226 C CA . GLY B 1 546 ? 23.734 -20.125 -27.141 1 82.94 546 GLY B CA 1
ATOM 9227 C C . GLY B 1 546 ? 24.828 -19.578 -26.234 1 82.94 546 GLY B C 1
ATOM 9228 O O . GLY B 1 546 ? 25.859 -20.219 -26.062 1 82.94 546 GLY B O 1
ATOM 9229 N N . GLY B 1 547 ? 24.531 -18.219 -25.75 1 81.5 547 GLY B N 1
ATOM 9230 C CA . GLY B 1 547 ? 25.469 -17.516 -24.906 1 81.5 547 GLY B CA 1
ATOM 9231 C C . GLY B 1 547 ? 25.891 -16.172 -25.469 1 81.5 547 GLY B C 1
ATOM 9232 O O . GLY B 1 547 ? 25.312 -15.688 -26.438 1 81.5 547 GLY B O 1
ATOM 9233 N N . ASP B 1 548 ? 26.672 -15.586 -24.719 1 81.81 548 ASP B N 1
ATOM 9234 C CA . ASP B 1 548 ? 27.203 -14.266 -25.047 1 81.81 548 ASP B CA 1
ATOM 9235 C C . ASP B 1 548 ? 28.719 -14.242 -24.969 1 81.81 548 ASP B C 1
ATOM 9237 O O . ASP B 1 548 ? 29.312 -14.766 -24.016 1 81.81 548 ASP B O 1
ATOM 9241 N N . GLN B 1 549 ? 29.312 -13.609 -26.031 1 77.75 549 GLN B N 1
ATOM 9242 C CA . GLN B 1 549 ? 30.781 -13.547 -26.062 1 77.75 549 GLN B CA 1
ATOM 9243 C C . GLN B 1 549 ? 31.266 -12.117 -25.875 1 77.75 549 GLN B C 1
ATOM 9245 O O . GLN B 1 549 ? 32.406 -11.789 -26.25 1 77.75 549 GLN B O 1
ATOM 9250 N N . SER B 1 550 ? 30.406 -11.375 -25.359 1 76.44 550 SER B N 1
ATOM 9251 C CA . SER B 1 550 ? 30.781 -9.977 -25.172 1 76.44 550 SER B CA 1
ATOM 9252 C C . SER B 1 550 ? 31.859 -9.844 -24.094 1 76.44 550 SER B C 1
ATOM 9254 O O . SER B 1 550 ? 31.859 -10.586 -23.125 1 76.44 550 SER B O 1
ATOM 9256 N N . THR B 1 551 ? 32.844 -8.844 -24.297 1 65.88 551 THR B N 1
ATOM 9257 C CA . THR B 1 551 ? 33.906 -8.602 -23.328 1 65.88 551 THR B CA 1
ATOM 9258 C C . THR B 1 551 ? 33.688 -7.266 -22.625 1 65.88 551 THR B C 1
ATOM 9260 O O . THR B 1 551 ? 34.406 -6.945 -21.656 1 65.88 551 THR B O 1
ATOM 9263 N N . PHE B 1 552 ? 32.844 -6.496 -23.188 1 59.09 552 PHE B N 1
ATOM 9264 C CA . PHE B 1 552 ? 32.594 -5.195 -22.578 1 59.09 552 PHE B CA 1
ATOM 9265 C C . PHE B 1 552 ? 31.141 -5.074 -22.109 1 59.09 552 PHE B C 1
ATOM 9267 O O . PHE B 1 552 ? 30.234 -5.562 -22.781 1 59.09 552 PHE B O 1
ATOM 9274 N N . SER B 1 553 ? 31.047 -4.383 -20.938 1 54.81 553 SER B N 1
ATOM 9275 C CA . SER B 1 553 ? 29.703 -4.152 -20.422 1 54.81 553 SER B CA 1
ATOM 9276 C C . SER B 1 553 ? 28.875 -3.299 -21.375 1 54.81 553 SER B C 1
ATOM 9278 O O . SER B 1 553 ? 29.359 -2.301 -21.906 1 54.81 553 SER B O 1
ATOM 9280 N N . GLY B 1 554 ? 27.766 -3.645 -21.859 1 54.44 554 GLY B N 1
ATOM 9281 C CA . GLY B 1 554 ? 26.891 -2.91 -22.766 1 54.44 554 GLY B CA 1
ATOM 9282 C C . GLY B 1 554 ? 26.844 -3.5 -24.156 1 54.44 554 GLY B C 1
ATOM 9283 O O . GLY B 1 554 ? 25.938 -3.205 -24.922 1 54.44 554 GLY B O 1
ATOM 9284 N N . GLU B 1 555 ? 27.938 -4.219 -24.5 1 57.38 555 GLU B N 1
ATOM 9285 C CA . GLU B 1 555 ? 27.906 -4.875 -25.797 1 57.38 555 GLU B CA 1
ATOM 9286 C C . GLU B 1 555 ? 27.266 -6.254 -25.703 1 57.38 555 GLU B C 1
ATOM 9288 O O . GLU B 1 555 ? 27.359 -6.926 -24.672 1 57.38 555 GLU B O 1
ATOM 9293 N N . MET B 1 556 ? 26.406 -6.461 -26.688 1 63.66 556 MET B N 1
ATOM 9294 C CA . MET B 1 556 ? 25.797 -7.789 -26.766 1 63.66 556 MET B CA 1
ATOM 9295 C C . MET B 1 556 ? 26.281 -8.539 -28 1 63.66 556 MET B C 1
ATOM 9297 O O . MET B 1 556 ? 26.125 -8.062 -29.125 1 63.66 556 MET B O 1
ATOM 9301 N N . ASN B 1 557 ? 27.125 -9.641 -27.75 1 74.38 557 ASN B N 1
ATOM 9302 C CA . ASN B 1 557 ? 27.578 -10.562 -28.797 1 74.38 557 ASN B CA 1
ATOM 9303 C C . ASN B 1 557 ? 27 -11.961 -28.594 1 74.38 557 ASN B C 1
ATOM 9305 O O . ASN B 1 557 ? 27.734 -12.906 -28.328 1 74.38 557 ASN B O 1
ATOM 9309 N N . TYR B 1 558 ? 25.734 -12.039 -28.891 1 75.94 558 TYR B N 1
ATOM 9310 C CA . TYR B 1 558 ? 25.031 -13.312 -28.688 1 75.94 558 TYR B CA 1
ATOM 9311 C C . TYR B 1 558 ? 25.391 -14.297 -29.797 1 75.94 558 TYR B C 1
ATOM 9313 O O . TYR B 1 558 ? 25.547 -13.914 -30.953 1 75.94 558 TYR B O 1
ATOM 9321 N N . VAL B 1 559 ? 25.516 -15.539 -29.375 1 73.62 559 VAL B N 1
ATOM 9322 C CA . VAL B 1 559 ? 25.891 -16.562 -30.344 1 73.62 559 VAL B CA 1
ATOM 9323 C C . VAL B 1 559 ? 24.781 -17.609 -30.438 1 73.62 559 VAL B C 1
ATOM 9325 O O . VAL B 1 559 ? 24.047 -17.844 -29.469 1 73.62 559 VAL B O 1
ATOM 9328 N N . SER B 1 560 ? 24.641 -18.234 -31.641 1 77.19 560 SER B N 1
ATOM 9329 C CA . SER B 1 560 ? 23.672 -19.297 -31.891 1 77.19 560 SER B CA 1
ATOM 9330 C C . SER B 1 560 ? 24.344 -20.672 -31.891 1 77.19 560 SER B C 1
ATOM 9332 O O . SER B 1 560 ? 23.953 -21.562 -32.656 1 77.19 560 SER B O 1
ATOM 9334 N N . LYS B 1 561 ? 25.344 -20.812 -31.125 1 80.94 561 LYS B N 1
ATOM 9335 C CA . LYS B 1 561 ? 26.125 -22.047 -31.109 1 80.94 561 LYS B CA 1
ATOM 9336 C C . LYS B 1 561 ? 25.5 -23.078 -30.172 1 80.94 561 LYS B C 1
ATOM 9338 O O . LYS B 1 561 ? 24.969 -22.734 -29.125 1 80.94 561 LYS B O 1
ATOM 9343 N N . VAL B 1 562 ? 25.547 -24.312 -30.672 1 85.12 562 VAL B N 1
ATOM 9344 C CA . VAL B 1 562 ? 25.172 -25.469 -29.859 1 85.12 562 VAL B CA 1
ATOM 9345 C C . VAL B 1 562 ? 26.391 -26.359 -29.641 1 85.12 562 VAL B C 1
ATOM 9347 O O . VAL B 1 562 ? 27.062 -26.766 -30.609 1 85.12 562 VAL B O 1
ATOM 9350 N N . GLN B 1 563 ? 26.719 -26.547 -28.422 1 89.56 563 GLN B N 1
ATOM 9351 C CA . GLN B 1 563 ? 27.875 -27.391 -28.094 1 89.56 563 GLN B CA 1
ATOM 9352 C C . GLN B 1 563 ? 27.438 -28.641 -27.344 1 89.56 563 GLN B C 1
ATOM 9354 O O . GLN B 1 563 ? 26.75 -28.562 -26.312 1 89.56 563 GLN B O 1
ATOM 9359 N N . VAL B 1 564 ? 27.766 -29.766 -27.844 1 91.25 564 VAL B N 1
ATOM 9360 C CA . VAL B 1 564 ? 27.359 -31.047 -27.297 1 91.25 564 VAL B CA 1
ATOM 9361 C C . VAL B 1 564 ? 28.578 -31.797 -26.766 1 91.25 564 VAL B C 1
ATOM 9363 O O . VAL B 1 564 ? 29.594 -31.906 -27.453 1 91.25 564 VAL B O 1
ATOM 9366 N N . TYR B 1 565 ? 28.453 -32.25 -25.578 1 92.75 565 TYR B N 1
ATOM 9367 C CA . TYR B 1 565 ? 29.547 -32.938 -24.938 1 92.75 565 TYR B CA 1
ATOM 9368 C C . TYR B 1 565 ? 29.406 -34.469 -25.078 1 92.75 565 TYR B C 1
ATOM 9370 O O . TYR B 1 565 ? 28.375 -35.031 -24.688 1 92.75 565 TYR B O 1
ATOM 9378 N N . ASP B 1 566 ? 30.391 -35.062 -25.625 1 88.69 566 ASP B N 1
ATOM 9379 C CA . ASP B 1 566 ? 30.5 -36.531 -25.641 1 88.69 566 ASP B CA 1
ATOM 9380 C C . ASP B 1 566 ? 31.422 -37 -24.516 1 88.69 566 ASP B C 1
ATOM 9382 O O . ASP B 1 566 ? 32.656 -36.938 -24.641 1 88.69 566 ASP B O 1
ATOM 9386 N N . GLU B 1 567 ? 30.875 -37.562 -23.578 1 86.31 567 GLU B N 1
ATOM 9387 C CA . GLU B 1 567 ? 31.641 -37.938 -22.391 1 86.31 567 GLU B CA 1
ATOM 9388 C C . GLU B 1 567 ? 32.625 -39.062 -22.719 1 86.31 567 GLU B C 1
ATOM 9390 O O . GLU B 1 567 ? 33.719 -39.125 -22.172 1 86.31 567 GLU B O 1
ATOM 9395 N N . SER B 1 568 ? 32.188 -40 -23.547 1 87.62 568 SER B N 1
ATOM 9396 C CA . SER B 1 568 ? 33.031 -41.094 -23.922 1 87.62 568 SER B CA 1
ATOM 9397 C C . SER B 1 568 ? 34.281 -40.625 -24.688 1 87.62 568 SER B C 1
ATOM 9399 O O . SER B 1 568 ? 35.375 -41.094 -24.438 1 87.62 568 SER B O 1
ATOM 9401 N N . ALA B 1 569 ? 34.062 -39.656 -25.516 1 88.56 569 ALA B N 1
ATOM 9402 C CA . ALA B 1 569 ? 35.156 -39.125 -26.312 1 88.56 569 ALA B CA 1
ATOM 9403 C C . ALA B 1 569 ? 35.812 -37.938 -25.609 1 88.56 569 ALA B C 1
ATOM 9405 O O . ALA B 1 569 ? 36.906 -37.531 -26 1 88.56 569 ALA B O 1
ATOM 9406 N N . ARG B 1 570 ? 35.25 -37.469 -24.562 1 88.12 570 ARG B N 1
ATOM 9407 C CA . ARG B 1 570 ? 35.719 -36.281 -23.828 1 88.12 570 ARG B CA 1
ATOM 9408 C C . ARG B 1 570 ? 35.969 -35.125 -24.766 1 88.12 570 ARG B C 1
ATOM 9410 O O . ARG B 1 570 ? 37.031 -34.531 -24.75 1 88.12 570 ARG B O 1
ATOM 9417 N N . GLU B 1 571 ? 35.031 -34.906 -25.562 1 91.06 571 GLU B N 1
ATOM 9418 C CA . GLU B 1 571 ? 35.125 -33.812 -26.531 1 91.06 571 GLU B CA 1
ATOM 9419 C C . GLU B 1 571 ? 33.781 -33.094 -26.703 1 91.06 571 GLU B C 1
ATOM 9421 O O . GLU B 1 571 ? 32.719 -33.688 -26.516 1 91.06 571 GLU B O 1
ATOM 9426 N N . TRP B 1 572 ? 33.969 -31.781 -27 1 92.75 572 TRP B N 1
ATOM 9427 C CA . TRP B 1 572 ? 32.812 -30.969 -27.359 1 92.75 572 TRP B CA 1
ATOM 9428 C C . TRP B 1 572 ? 32.688 -30.828 -28.875 1 92.75 572 TRP B C 1
ATOM 9430 O O . TRP B 1 572 ? 33.656 -30.609 -29.562 1 92.75 572 TRP B O 1
ATOM 9440 N N . THR B 1 573 ? 31.484 -31 -29.312 1 91.06 573 THR B N 1
ATOM 9441 C CA . THR B 1 573 ? 31.188 -30.719 -30.703 1 91.06 573 THR B CA 1
ATOM 9442 C C . THR B 1 573 ? 30.328 -29.453 -30.828 1 91.06 573 THR B C 1
ATOM 9444 O O . THR B 1 573 ? 29.422 -29.234 -30.031 1 91.06 573 THR B O 1
ATOM 9447 N N . VAL B 1 574 ? 30.625 -28.625 -31.828 1 88.94 574 VAL B N 1
ATOM 9448 C CA . VAL B 1 574 ? 29.938 -27.344 -31.969 1 88.94 574 VAL B CA 1
ATOM 9449 C C . VAL B 1 574 ? 29.141 -27.344 -33.281 1 88.94 574 VAL B C 1
ATOM 9451 O O . VAL B 1 574 ? 29.594 -27.828 -34.312 1 88.94 574 VAL B O 1
ATOM 9454 N N . SER B 1 575 ? 27.922 -26.875 -33.125 1 80.06 575 SER B N 1
ATOM 9455 C CA . SER B 1 575 ? 27.094 -26.625 -34.312 1 80.06 575 SER B CA 1
ATOM 9456 C C . SER B 1 575 ? 26.391 -25.266 -34.188 1 80.06 575 SER B C 1
ATOM 9458 O O . SER B 1 575 ? 26.391 -24.656 -33.125 1 80.06 575 SER B O 1
ATOM 9460 N N . ASN B 1 576 ? 25.938 -24.672 -35.281 1 72 576 ASN B N 1
ATOM 9461 C CA . ASN B 1 576 ? 25.203 -23.406 -35.312 1 72 576 ASN B CA 1
ATOM 9462 C C . ASN B 1 576 ? 23.734 -23.609 -35.625 1 72 576 ASN B C 1
ATOM 9464 O O . ASN B 1 576 ? 23.25 -23.125 -36.656 1 72 576 ASN B O 1
ATOM 9468 N N . THR B 1 577 ? 23.094 -24.219 -34.781 1 66.56 577 THR B N 1
ATOM 9469 C CA . THR B 1 577 ? 21.75 -24.641 -35.125 1 66.56 577 THR B CA 1
ATOM 9470 C C . THR B 1 577 ? 20.703 -23.859 -34.344 1 66.56 577 THR B C 1
ATOM 9472 O O . THR B 1 577 ? 19.5 -24 -34.594 1 66.56 577 THR B O 1
ATOM 9475 N N . LEU B 1 578 ? 21.188 -23.125 -33.438 1 70.81 578 LEU B N 1
ATOM 9476 C CA . LEU B 1 578 ? 20.203 -22.359 -32.688 1 70.81 578 LEU B CA 1
ATOM 9477 C C . LEU B 1 578 ? 19.609 -21.234 -33.531 1 70.81 578 LEU B C 1
ATOM 9479 O O . LEU B 1 578 ? 20.359 -20.484 -34.156 1 70.81 578 LEU B O 1
ATOM 9483 N N . ARG B 1 579 ? 18.375 -21.219 -33.688 1 64.31 579 ARG B N 1
ATOM 9484 C CA . ARG B 1 579 ? 17.719 -20.266 -34.562 1 64.31 579 ARG B CA 1
ATOM 9485 C C . ARG B 1 579 ? 17.891 -18.844 -34.031 1 64.31 579 ARG B C 1
ATOM 9487 O O . ARG B 1 579 ? 18.125 -17.922 -34.844 1 64.31 579 ARG B O 1
ATOM 9494 N N . TYR B 1 580 ? 17.719 -18.641 -32.75 1 64.44 580 TYR B N 1
ATOM 9495 C CA . TYR B 1 580 ? 17.812 -17.281 -32.25 1 64.44 580 TYR B CA 1
ATOM 9496 C C . TYR B 1 580 ? 18.938 -17.156 -31.219 1 64.44 580 TYR B C 1
ATOM 9498 O O . TYR B 1 580 ? 18.984 -17.875 -30.234 1 64.44 580 TYR B O 1
ATOM 9506 N N . PRO B 1 581 ? 19.859 -16.203 -31.594 1 62.69 581 PRO B N 1
ATOM 9507 C CA . PRO B 1 581 ? 20.922 -15.961 -30.625 1 62.69 581 PRO B CA 1
ATOM 9508 C C . PRO B 1 581 ? 20.422 -15.25 -29.359 1 62.69 581 PRO B C 1
ATOM 9510 O O . PRO B 1 581 ? 19.359 -14.633 -29.375 1 62.69 581 PRO B O 1
ATOM 9513 N N . GLY B 1 582 ? 21.016 -15.461 -28.234 1 61 582 GLY B N 1
ATOM 9514 C CA . GLY B 1 582 ? 20.734 -14.75 -27 1 61 582 GLY B CA 1
ATOM 9515 C C . GLY B 1 582 ? 20.516 -15.68 -25.812 1 61 582 GLY B C 1
ATOM 9516 O O . GLY B 1 582 ? 20.625 -16.891 -25.938 1 61 582 GLY B O 1
ATOM 9517 N N . PRO B 1 583 ? 20.312 -14.914 -24.625 1 58.91 583 PRO B N 1
ATOM 9518 C CA . PRO B 1 583 ? 20.047 -15.719 -23.438 1 58.91 583 PRO B CA 1
ATOM 9519 C C . PRO B 1 583 ? 18.703 -16.453 -23.516 1 58.91 583 PRO B C 1
ATOM 9521 O O . PRO B 1 583 ? 17.656 -15.812 -23.656 1 58.91 583 PRO B O 1
ATOM 9524 N N . VAL B 1 584 ? 18.766 -17.781 -23.656 1 65.81 584 VAL B N 1
ATOM 9525 C CA . VAL B 1 584 ? 17.578 -18.594 -23.891 1 65.81 584 VAL B CA 1
ATOM 9526 C C . VAL B 1 584 ? 17.469 -19.672 -22.812 1 65.81 584 VAL B C 1
ATOM 9528 O O . VAL B 1 584 ? 18.062 -20.75 -22.953 1 65.81 584 VAL B O 1
ATOM 9531 N N . PRO B 1 585 ? 16.75 -19.281 -21.719 1 72.69 585 PRO B N 1
ATOM 9532 C CA . PRO B 1 585 ? 16.469 -20.422 -20.844 1 72.69 585 PRO B CA 1
ATOM 9533 C C . PRO B 1 585 ? 15.883 -21.609 -21.594 1 72.69 585 PRO B C 1
ATOM 9535 O O . PRO B 1 585 ? 15 -21.438 -22.438 1 72.69 585 PRO B O 1
ATOM 9538 N N . ALA B 1 586 ? 16.562 -22.75 -21.469 1 76.38 586 ALA B N 1
ATOM 9539 C CA . ALA B 1 586 ? 16.125 -23.938 -22.203 1 76.38 586 ALA B CA 1
ATOM 9540 C C . ALA B 1 586 ? 15.727 -25.047 -21.234 1 76.38 586 ALA B C 1
ATOM 9542 O O . ALA B 1 586 ? 16.328 -25.203 -20.172 1 76.38 586 ALA B O 1
ATOM 9543 N N . TYR B 1 587 ? 14.75 -25.766 -21.703 1 78.81 587 TYR B N 1
ATOM 9544 C CA . TYR B 1 587 ? 14.227 -26.844 -20.875 1 78.81 587 TYR B CA 1
ATOM 9545 C C . TYR B 1 587 ? 13.875 -28.062 -21.734 1 78.81 587 TYR B C 1
ATOM 9547 O O . TYR B 1 587 ? 13.422 -27.922 -22.875 1 78.81 587 TYR B O 1
ATOM 9555 N N . LYS B 1 588 ? 14.188 -29.156 -21.156 1 77.31 588 LYS B N 1
ATOM 9556 C CA . LYS B 1 588 ? 13.75 -30.406 -21.766 1 77.31 588 LYS B CA 1
ATOM 9557 C C . LYS B 1 588 ? 12.32 -30.75 -21.359 1 77.31 588 LYS B C 1
ATOM 9559 O O . LYS B 1 588 ? 11.945 -30.562 -20.203 1 77.31 588 LYS B O 1
ATOM 9564 N N . MET B 1 589 ? 11.594 -31.172 -22.453 1 77.5 589 MET B N 1
ATOM 9565 C CA . MET B 1 589 ? 10.219 -31.547 -22.141 1 77.5 589 MET B CA 1
ATOM 9566 C C . MET B 1 589 ? 9.75 -32.688 -23.031 1 77.5 589 MET B C 1
ATOM 9568 O O . MET B 1 589 ? 10.234 -32.844 -24.141 1 77.5 589 MET B O 1
ATOM 9572 N N . MET B 1 590 ? 8.898 -33.5 -22.469 1 73.81 590 MET B N 1
ATOM 9573 C CA . MET B 1 590 ? 8.242 -34.531 -23.25 1 73.81 590 MET B CA 1
ATOM 9574 C C . MET B 1 590 ? 6.859 -34.094 -23.703 1 73.81 590 MET B C 1
ATOM 9576 O O . MET B 1 590 ? 6.066 -33.594 -22.906 1 73.81 590 MET B O 1
ATOM 9580 N N . VAL B 1 591 ? 6.645 -34.188 -25.031 1 79.31 591 VAL B N 1
ATOM 9581 C CA . VAL B 1 591 ? 5.352 -33.781 -25.578 1 79.31 591 VAL B CA 1
ATOM 9582 C C . VAL B 1 591 ? 4.82 -34.875 -26.484 1 79.31 591 VAL B C 1
ATOM 9584 O O . VAL B 1 591 ? 5.594 -35.656 -27.047 1 79.31 591 VAL B O 1
ATOM 9587 N N . PRO B 1 592 ? 3.473 -34.938 -26.516 1 76.25 592 PRO B N 1
ATOM 9588 C CA . PRO B 1 592 ? 2.939 -35.906 -27.469 1 76.25 592 PRO B CA 1
ATOM 9589 C C . PRO B 1 592 ? 3.242 -35.531 -28.922 1 76.25 592 PRO B C 1
ATOM 9591 O O . PRO B 1 592 ? 3.443 -34.344 -29.219 1 76.25 592 PRO B O 1
ATOM 9594 N N . GLY B 1 593 ? 3.318 -36.469 -29.719 1 75 593 GLY B N 1
ATOM 9595 C CA . GLY B 1 593 ? 3.545 -36.219 -31.141 1 75 593 GLY B CA 1
ATOM 9596 C C . GLY B 1 593 ? 2.504 -35.312 -31.766 1 75 593 GLY B C 1
ATOM 9597 O O . GLY B 1 593 ? 2.812 -34.562 -32.688 1 75 593 GLY B O 1
ATOM 9598 N N . SER B 1 594 ? 1.345 -35.5 -31.281 1 76.56 594 SER B N 1
ATOM 9599 C CA . SER B 1 594 ? 0.245 -34.688 -31.812 1 76.56 594 SER B CA 1
ATOM 9600 C C . SER B 1 594 ? 0.468 -33.188 -31.562 1 76.56 594 SER B C 1
ATOM 9602 O O . SER B 1 594 ? -0.087 -32.344 -32.281 1 76.56 594 SER B O 1
ATOM 9604 N N . PHE B 1 595 ? 1.253 -32.938 -30.625 1 80.75 595 PHE B N 1
ATOM 9605 C CA . PHE B 1 595 ? 1.585 -31.547 -30.328 1 80.75 595 PHE B CA 1
ATOM 9606 C C . PHE B 1 595 ? 2.484 -30.969 -31.422 1 80.75 595 PHE B C 1
ATOM 9608 O O . PHE B 1 595 ? 2.355 -29.781 -31.766 1 80.75 595 PHE B O 1
ATOM 9615 N N . ILE B 1 596 ? 3.334 -31.672 -31.938 1 77.44 596 ILE B N 1
ATOM 9616 C CA . ILE B 1 596 ? 4.391 -31.234 -32.844 1 77.44 596 ILE B CA 1
ATOM 9617 C C . ILE B 1 596 ? 3.838 -31.109 -34.25 1 77.44 596 ILE B C 1
ATOM 9619 O O . ILE B 1 596 ? 4.246 -30.219 -35.031 1 77.44 596 ILE B O 1
ATOM 9623 N N . GLU B 1 597 ? 2.879 -31.859 -34.531 1 77.06 597 GLU B N 1
ATOM 9624 C CA . GLU B 1 597 ? 2.436 -32.062 -35.906 1 77.06 597 GLU B CA 1
ATOM 9625 C C . GLU B 1 597 ? 1.926 -30.75 -36.5 1 77.06 597 GLU B C 1
ATOM 9627 O O . GLU B 1 597 ? 2.262 -30.406 -37.656 1 77.06 597 GLU B O 1
ATOM 9632 N N . PRO B 1 598 ? 1.233 -30.062 -35.75 1 77.19 598 PRO B N 1
ATOM 9633 C CA . PRO B 1 598 ? 0.761 -28.797 -36.344 1 77.19 598 PRO B CA 1
ATOM 9634 C C . PRO B 1 598 ? 1.901 -27.844 -36.688 1 77.19 598 PRO B C 1
ATOM 9636 O O . PRO B 1 598 ? 1.822 -27.125 -37.688 1 77.19 598 PRO B O 1
ATOM 9639 N N . PHE B 1 599 ? 2.846 -27.828 -35.969 1 78.19 599 PHE B N 1
ATOM 9640 C CA . PHE B 1 599 ? 3.975 -26.938 -36.219 1 78.19 599 PHE B CA 1
ATOM 9641 C C . PHE B 1 599 ? 4.809 -27.422 -37.406 1 78.19 599 PHE B C 1
ATOM 9643 O O . PHE B 1 599 ? 5.305 -26.625 -38.188 1 78.19 599 PHE B O 1
ATOM 9650 N N . ARG B 1 600 ? 4.941 -28.672 -37.469 1 73.19 600 ARG B N 1
ATOM 9651 C CA . ARG B 1 600 ? 5.664 -29.25 -38.594 1 73.19 600 ARG B CA 1
ATOM 9652 C C . ARG B 1 600 ? 4.969 -28.953 -39.906 1 73.19 600 ARG B C 1
ATOM 9654 O O . ARG B 1 600 ? 5.621 -28.609 -40.875 1 73.19 600 ARG B O 1
ATOM 9661 N N . THR B 1 601 ? 3.734 -29.078 -39.844 1 69.88 601 THR B N 1
ATOM 9662 C CA . THR B 1 601 ? 2.951 -28.812 -41.062 1 69.88 601 THR B CA 1
ATOM 9663 C C . THR B 1 601 ? 3.041 -27.344 -41.438 1 69.88 601 THR B C 1
ATOM 9665 O O . THR B 1 601 ? 3.18 -27.016 -42.625 1 69.88 601 THR B O 1
ATOM 9668 N N . GLU B 1 602 ? 2.969 -26.531 -40.469 1 69.81 602 GLU B N 1
ATOM 9669 C CA . GLU B 1 602 ? 3.057 -25.109 -40.75 1 69.81 602 GLU B CA 1
ATOM 9670 C C . GLU B 1 602 ? 4.418 -24.734 -41.344 1 69.81 602 GLU B C 1
ATOM 9672 O O . GLU B 1 602 ? 4.504 -23.922 -42.25 1 69.81 602 GLU B O 1
ATOM 9677 N N . LYS B 1 603 ? 5.379 -25.312 -40.75 1 66.62 603 LYS B N 1
ATOM 9678 C CA . LYS B 1 603 ? 6.723 -25.047 -41.25 1 66.62 603 LYS B CA 1
ATOM 9679 C C . LYS B 1 603 ? 6.898 -25.578 -42.656 1 66.62 603 LYS B C 1
ATOM 9681 O O . LYS B 1 603 ? 7.492 -24.906 -43.5 1 66.62 603 LYS B O 1
ATOM 9686 N N . ARG B 1 604 ? 6.41 -26.703 -42.875 1 61.06 604 ARG B N 1
ATOM 9687 C CA . ARG B 1 604 ? 6.48 -27.281 -44.219 1 61.06 604 ARG B CA 1
ATOM 9688 C C . ARG B 1 604 ? 5.746 -26.406 -45.25 1 61.06 604 ARG B C 1
ATOM 9690 O O . ARG B 1 604 ? 6.238 -26.188 -46.344 1 61.06 604 ARG B O 1
ATOM 9697 N N . LEU B 1 605 ? 4.672 -25.875 -44.844 1 53.25 605 LEU B N 1
ATOM 9698 C CA . LEU B 1 605 ? 3.891 -25 -45.719 1 53.25 605 LEU B CA 1
ATOM 9699 C C . LEU B 1 605 ? 4.617 -23.688 -45.938 1 53.25 605 LEU B C 1
ATOM 9701 O O . LEU B 1 605 ? 4.625 -23.172 -47.062 1 53.25 605 LEU B O 1
ATOM 9705 N N . ALA B 1 606 ? 5.227 -23.188 -44.812 1 56.56 606 ALA B N 1
ATOM 9706 C CA . ALA B 1 606 ? 5.977 -21.953 -44.938 1 56.56 606 ALA B CA 1
ATOM 9707 C C . ALA B 1 606 ? 7.199 -22.125 -45.844 1 56.56 606 ALA B C 1
ATOM 9709 O O . ALA B 1 606 ? 7.547 -21.234 -46.625 1 56.56 606 ALA B O 1
ATOM 9710 N N . ASP B 1 607 ? 7.844 -23.234 -45.688 1 56.75 607 ASP B N 1
ATOM 9711 C CA . ASP B 1 607 ? 9.008 -23.516 -46.531 1 56.75 607 ASP B CA 1
ATOM 9712 C C . ASP B 1 607 ? 8.609 -23.688 -48 1 56.75 607 ASP B C 1
ATOM 9714 O O . ASP B 1 607 ? 9.406 -23.406 -48.875 1 56.75 607 ASP B O 1
ATOM 9718 N N . GLN B 1 608 ? 7.477 -24.188 -48.219 1 49.34 608 GLN B N 1
ATOM 9719 C CA . GLN B 1 608 ? 7.004 -24.375 -49.594 1 49.34 608 GLN B CA 1
ATOM 9720 C C . GLN B 1 608 ? 6.586 -23.047 -50.219 1 49.34 608 GLN B C 1
ATOM 9722 O O . GLN B 1 608 ? 6.734 -22.859 -51.438 1 49.34 608 GLN B O 1
ATOM 9727 N N . VAL B 1 609 ? 5.793 -22.203 -49.438 1 45.94 609 VAL B N 1
ATOM 9728 C CA . VAL B 1 609 ? 5.297 -20.969 -50.031 1 45.94 609 VAL B CA 1
ATOM 9729 C C . VAL B 1 609 ? 6.461 -20.016 -50.281 1 45.94 609 VAL B C 1
ATOM 9731 O O . VAL B 1 609 ? 6.367 -19.125 -51.125 1 45.94 609 VAL B O 1
ATOM 9734 N N . GLY B 1 610 ? 7.641 -20.156 -50.594 1 36.47 610 GLY B N 1
ATOM 9735 C CA . GLY B 1 610 ? 8.742 -19.25 -50.875 1 36.47 610 GLY B CA 1
ATOM 9736 C C . GLY B 1 610 ? 8.648 -17.953 -50.125 1 36.47 610 GLY B C 1
ATOM 9737 O O . GLY B 1 610 ? 7.617 -17.656 -49.5 1 36.47 610 GLY B O 1
ATOM 9738 N N . PRO B 1 611 ? 9.906 -17.125 -49.906 1 34.62 611 PRO B N 1
ATOM 9739 C CA . PRO B 1 611 ? 9.836 -15.797 -49.281 1 34.62 611 PRO B CA 1
ATOM 9740 C C . PRO B 1 611 ? 8.734 -14.93 -49.906 1 34.62 611 PRO B C 1
ATOM 9742 O O . PRO B 1 611 ? 8.758 -14.656 -51.094 1 34.62 611 PRO B O 1
ATOM 9745 N N . ILE B 1 612 ? 7.605 -15.055 -49.781 1 30.08 612 ILE B N 1
ATOM 9746 C CA . ILE B 1 612 ? 6.844 -13.938 -50.312 1 30.08 612 ILE B CA 1
ATOM 9747 C C . ILE B 1 612 ? 7.516 -12.617 -49.969 1 30.08 612 ILE B C 1
ATOM 9749 O O . ILE B 1 612 ? 7.887 -12.406 -48.781 1 30.08 612 ILE B O 1
ATOM 9753 N N . GLY B 1 613 ? 8.023 -11.812 -50.969 1 27.55 613 GLY B N 1
ATOM 9754 C CA . GLY B 1 613 ? 8.555 -10.453 -50.906 1 27.55 613 GLY B CA 1
ATOM 9755 C C . GLY B 1 613 ? 7.918 -9.609 -49.812 1 27.55 613 GLY B C 1
ATOM 9756 O O . GLY B 1 613 ? 8.609 -8.867 -49.125 1 27.55 613 GLY B O 1
ATOM 9757 N N . GLY B 1 614 ? 6.664 -8.992 -50.219 1 24.27 614 GLY B N 1
ATOM 9758 C CA . GLY B 1 614 ? 6.191 -7.668 -49.844 1 24.27 614 GLY B CA 1
ATOM 9759 C C . GLY B 1 614 ? 5.992 -7.508 -48.344 1 24.27 614 GLY B C 1
ATOM 9760 O O . GLY B 1 614 ? 5.992 -8.492 -47.625 1 24.27 614 GLY B O 1
ATOM 9761 N N . ALA B 1 615 ? 5.66 -6.09 -47.875 1 24.11 615 ALA B N 1
ATOM 9762 C CA . ALA B 1 615 ? 5.391 -5.184 -46.75 1 24.11 615 ALA B CA 1
ATOM 9763 C C . ALA B 1 615 ? 4.332 -5.766 -45.812 1 24.11 615 ALA B C 1
ATOM 9765 O O . ALA B 1 615 ? 4.434 -5.641 -44.594 1 24.11 615 ALA B O 1
ATOM 9766 N N . SER B 1 616 ? 3.025 -6.078 -46.344 1 21.7 616 SER B N 1
ATOM 9767 C CA . SER B 1 616 ? 1.874 -5.441 -45.719 1 21.7 616 SER B CA 1
ATOM 9768 C C . SER B 1 616 ? 1.485 -6.16 -44.438 1 21.7 616 SER B C 1
ATOM 9770 O O . SER B 1 616 ? 0.506 -5.789 -43.781 1 21.7 616 SER B O 1
ATOM 9772 N N . ARG B 1 617 ? 1.641 -7.391 -44.188 1 20.41 617 ARG B N 1
ATOM 9773 C CA . ARG B 1 617 ? 0.688 -7.676 -43.125 1 20.41 617 ARG B CA 1
ATOM 9774 C C . ARG B 1 617 ? 1.046 -6.91 -41.844 1 20.41 617 ARG B C 1
ATOM 9776 O O . ARG B 1 617 ? 2.09 -7.16 -41.25 1 20.41 617 ARG B O 1
ATOM 9783 N N . THR B 1 618 ? 0.712 -5.496 -41.781 1 18.73 618 THR B N 1
ATOM 9784 C CA . THR B 1 618 ? 0.165 -4.551 -40.812 1 18.73 618 THR B CA 1
ATOM 9785 C C . THR B 1 618 ? -0.749 -5.262 -39.812 1 18.73 618 THR B C 1
ATOM 9787 O O . THR B 1 618 ? -1.814 -5.754 -40.188 1 18.73 618 THR B O 1
ATOM 9790 N N . PHE B 1 619 ? -0.689 -6.348 -39.219 1 16.95 619 PHE B N 1
ATOM 9791 C CA . PHE B 1 619 ? -1.47 -6.016 -38.031 1 16.95 619 PHE B CA 1
ATOM 9792 C C . PHE B 1 619 ? -0.864 -4.824 -37.281 1 16.95 619 PHE B C 1
ATOM 9794 O O . PHE B 1 619 ? 0.359 -4.688 -37.219 1 16.95 619 PHE B O 1
#

InterPro domains:
  IPR000210 BTB/POZ domain [PF00651] (22-128)
  IPR000210 BTB/POZ domain [PS50097] (32-99)
  IPR000210 BTB/POZ domain [SM00225] (32-129)
  IPR006652 Kelch repeat type 1 [PF01344] (309-360)
  IPR006652 Kelch repeat type 1 [PF01344] (364-404)
  IPR006652 Kelch repeat type 1 [PF01344] (478-526)
  IPR006652 Kelch repeat type 1 [SM00612] (321-374)
  IPR006652 Kelch repeat type 1 [SM00612] (375-424)
  IPR006652 Kelch repeat type 1 [SM00612] (425-488)
  IPR006652 Kelch repeat type 1 [SM00612] (489-540)
  IPR011333 SKP1/BTB/POZ domain superfamily [G3DSA:3.30.710.10] (1-130)
  IPR011333 SKP1/BTB/POZ domain superfamily [SSF54695] (9-127)
  IPR011705 BTB/Kelch-associated [PF07707] (134-224)
  IPR011705 BTB/Kelch-associated [SM00875] (134-233)
  IPR015915 Kelch-type beta-propeller [G3DSA:2.120.10.80] (240-445)
  IPR015915 Kelch-type beta-propeller [G3DSA:2.120.10.80] (446-593)
  IPR015915 Kelch-type beta-propeller [SSF117281] (291-578)
  IPR017096 BTB-kelch protein [PIRSF037037] (6-579)

Organism: Branchiostoma floridae (NCBI:txid7739)

Solvent-accessible surface area (backbone atoms only — not comparable to full-atom values): 66185 Å² total; per-residue (Å²): 130,81,75,73,66,69,46,82,44,75,45,85,60,41,24,50,46,37,35,52,24,42,36,51,31,52,75,68,53,55,82,47,45,28,33,39,31,18,86,91,39,80,42,67,35,44,59,65,61,43,32,25,66,26,63,51,46,29,56,54,52,62,70,52,63,80,61,72,58,76,42,76,45,77,44,84,89,35,44,46,67,10,48,52,50,50,49,48,20,76,39,67,29,39,44,78,40,34,89,84,47,42,65,42,33,37,50,26,23,62,72,46,57,36,63,70,57,37,51,49,44,50,50,52,51,50,61,64,58,43,72,88,44,33,58,57,50,26,50,50,18,57,76,68,69,36,62,68,56,23,52,50,28,47,50,52,41,38,75,36,41,67,66,32,59,72,32,75,58,46,62,70,53,49,70,67,56,49,49,51,54,65,68,38,66,74,31,71,45,36,67,66,55,50,48,52,51,48,49,55,43,31,69,76,38,73,77,46,56,77,48,47,65,61,53,50,70,64,41,67,63,83,71,52,60,55,68,80,37,31,81,57,61,56,80,34,89,86,54,53,87,75,48,60,73,91,73,92,87,87,79,81,77,78,75,76,78,61,30,46,72,49,38,57,30,39,36,29,51,38,25,44,56,83,63,81,71,74,98,61,68,34,63,23,32,35,30,35,25,40,69,76,37,87,79,72,56,58,52,72,43,80,71,50,72,47,94,53,53,54,45,55,49,37,59,39,63,55,90,67,29,41,34,44,38,37,3,29,26,75,27,71,86,61,77,70,40,67,40,58,27,27,52,26,34,36,34,33,65,86,74,70,42,79,42,80,51,57,47,48,94,57,44,23,23,36,39,33,50,44,60,50,95,79,25,38,40,39,41,31,2,26,49,50,92,51,61,82,27,45,25,29,52,22,35,35,35,35,70,68,70,48,41,61,40,83,49,60,54,50,94,68,24,21,25,32,32,25,47,40,68,58,95,77,23,43,37,37,36,35,5,35,23,65,41,64,76,75,77,62,68,75,75,77,88,62,87,57,52,67,48,55,35,72,25,27,49,25,38,37,34,36,73,89,75,51,44,77,43,82,50,60,49,50,95,62,50,26,27,32,29,20,33,35,68,56,96,85,26,40,33,44,39,35,2,28,35,74,84,46,98,51,30,31,41,41,25,31,52,27,36,38,32,34,74,89,72,53,44,68,43,77,55,73,50,50,88,63,48,17,14,39,28,21,41,40,65,54,97,86,26,48,32,34,41,34,6,25,58,33,47,42,70,89,55,83,41,52,32,26,38,30,37,36,43,37,75,92,75,63,43,66,45,79,43,77,66,46,86,55,34,22,58,28,55,49,42,75,41,79,38,34,48,77,67,49,47,61,54,53,51,50,48,52,49,56,66,65,63,52,83,75,79,79,72,65,88,72,134,128,79,75,73,66,68,46,83,46,72,45,85,60,41,25,50,47,36,34,52,24,42,35,52,30,53,77,69,52,55,85,47,46,28,34,39,31,19,84,91,39,79,44,66,36,46,61,65,63,43,32,26,65,26,64,52,46,30,55,55,53,62,70,51,64,81,63,73,58,74,43,74,45,76,45,82,88,34,44,46,68,10,49,51,50,50,50,48,22,76,40,68,29,39,43,79,40,33,89,84,46,42,65,43,32,36,51,25,24,61,73,48,58,38,63,71,56,37,51,51,43,49,49,51,50,51,61,66,57,43,74,89,43,32,56,57,50,26,49,50,19,58,76,68,68,35,61,69,56,24,54,50,28,48,49,53,41,37,74,37,41,68,67,29,58,72,34,77,57,46,59,70,53,50,70,69,56,49,50,52,55,65,68,38,68,75,32,72,46,36,66,63,53,51,50,52,51,49,48,56,43,31,68,77,38,74,78,44,55,74,47,47,66,59,54,50,70,64,42,69,62,84,72,53,63,51,60,79,39,38,82,59,60,56,81,34,90,84,56,52,86,76,52,62,65,82,70,89,86,88,77,82,76,80,72,77,80,60,31,47,73,50,37,57,29,40,34,29,50,40,26,48,53,88,64,81,68,73,98,62,64,40,63,23,33,32,29,37,25,40,69,75,36,85,80,73,58,58,53,72,42,77,69,54,70,47,96,53,49,53,44,55,49,36,61,40,64,56,91,67,28,41,36,42,37,36,4,30,26,74,26,70,86,61,76,69,38,68,40,57,28,27,52,26,36,36,35,33,65,86,74,70,43,79,44,81,51,57,45,49,92,58,43,23,23,35,39,32,52,45,57,49,94,82,24,37,39,41,42,32,2,26,50,50,92,50,61,82,27,44,26,29,52,22,36,34,33,35,71,67,69,47,42,62,40,85,49,62,56,50,94,67,24,22,24,32,32,24,48,40,67,59,94,79,23,41,38,38,36,34,4,35,23,66,41,64,74,74,78,59,68,74,75,78,89,61,86,56,53,66,49,56,37,72,26,26,50,25,37,38,34,34,71,89,75,49,43,77,42,82,50,62,49,49,96,62,52,23,28,32,28,20,33,36,69,56,94,86,26,39,33,43,39,34,1,28,35,74,84,44,98,50,30,33,42,42,23,31,52,28,34,36,31,34,74,90,72,51,42,68,42,79,54,73,50,49,89,62,47,18,14,40,28,20,41,41,64,53,98,87,27,48,32,36,40,34,6,26,58,32,49,42,71,89,55,83,42,53,33,28,38,30,38,37,42,38,75,91,74,63,43,66,45,79,43,74,65,45,85,56,32,22,58,30,54,49,41,74,42,78,38,33,47,76,67,49,46,62,55,52,50,49,48,53,50,54,67,65,61,50,85,72,83,82,85,66,90,70,123

pLDDT: mean 78.78, std 20.42, range [16.95, 97.81]

Sequence (1238 aa):
MEKINERKFSLASHGSSVLAGFRELYQTELLSDVCLVAEKREFRSHKTLLAACCPYFRSMFSIDLREKEETTVEMHGTTARGLSAILDFLYSGDLTLNDENKEDVLATACYLQVDAVIDMCCSYLRENIHMNNCIGIWNLACALNLHELKDFAENHVTNNLIEASQSDDFLELSCDQLIVLLSNDWVKATDRELCEMSDKWVARDPKRSEYLDEISSILNIDSIPAEDNFGIPATRPLGGEHVARRHDSAETARESTICRASREVVLAVGGRLMYNERPAVQRTCVSFCDVRSPDGDKPWYEMTQIPIRRRNYCAAVLDDEIYVVGGREWDKEARGYDRWSAAAFCYNLRTAKWREVSSLSTKRSCFSMDAIEGNLFAVGGDEDHEDTSILSSVERFDPIQNLWWPCSEIPDGRRCQASCVYNNRLYVSGGWIKRTEAAFSLTLNVNMSCIPTMSATVYCYDPLTDMWSERSAMHVARFSHAMEVYSGRIFAIGGYTSLSRTHNEPLDVVECYSPERDQWSFIEPLRVPAGLCSAVVVEGYMTVLGGDQSTFSGEMNYVSKVQVYDESAREWTVSNTLRYPGPVPAYKMMVPGSFIEPFRTEKRLADQVGPIGGASRTFMEKINERKFSLASHGSSVLAGFRELYQTELLSDVCLVAEKREFRSHKTLLAACCPYFRSMFSIDLREKEETTVEMHGTTARGLSAILDFLYSGDLTLNDENKEDVLATACYLQVDAVIDMCCSYLRENIHMNNCIGIWNLACALNLHELKDFAENHVTNNLIEASQSDDFLELSCDQLIVLLSNDWVKATDRELCEMSDKWVARDPKRSEYLDEISSILNIDSIPAEDNFGIPATRPLGGEHVARRHDSAETARESTICRASREVVLAVGGRLMYNERPAVQRTCVSFCDVRSPDGDKPWYEMTQIPIRRRNYCAAVLDDEIYVVGGREWDKEARGYDRWSAAAFCYNLRTAKWREVSSLSTKRSCFSMDAIEGNLFAVGGDEDHEDTSILSSVERFDPIQNLWWPCSEIPDGRRCQASCVYNNRLYVSGGWIKRTEAAFSLTLNVNMSCIPTMSATVYCYDPLTDMWSERSAMHVARFSHAMEVYSGRIFAIGGYTSLSRTHNEPLDVVECYSPERDQWSFIEPLRVPAGLCSAVVVEGYMTVLGGDQSTFSGEMNYVSKVQVYDESAREWTVSNTLRYPGPVPAYKMMVPGSFIEPFRTEKRLADQVGPIGGASRTF

Secondary structure (DSSP, 8-state):
------EEEE-TTHHHHHHHHHHHHHHHTTT--EEEEETTEEEEE-HHHHHHH-HHHHHHHHHSTT--S-EEEE-TT--HHHHHHHHHHHHHSEEEE-TTTHHHHHHHHHHHT-HHHHHHHHHHHHHT--TTTHHHHHHHHHHTT-HHHHHHHHHHHHHTHHHHHTSGGGGG--HHHHHHHHT-TT----HHHHHHHHHHHHHH-GGGGGGHHHHHHHTTGGGS-GGGGTTS-TT-SS--S------------------TTEEEEEEEE-------SSS-----EEEEEETT-TTSS--EEEEEE-S--EES-EEEEETTEEEEE--EEEETTTTTEEEE---EEEEETTTTEEEEEPPPSS--BS-EEEEETTEEEEE--BSSSSGGGB---EEEEETTTTEEEEEPPPSS-EES-EEEEETTEEEEE--EE---GGGGGSS-SS--TTSPEE---EEEEETTTTEEEEEPPPSS--BS-EEEEETTEEEEE--EEESSSSBEEE---EEEEETTTTEEEE-PPPSS--BS-EEEEETTEEEEE--B---BTT---B---EEEEETTTTEEEEE---SS-S---EEEEEEEHHHHHHHHHHHHHHHHS-------S--/------EEEE-TTHHHHHHHHHHHHHHHTTT--EEEEETTEEEEE-HHHHHHH-HHHHHHHHHSTT--S-EEEE-TT--HHHHHHHHHHHHHSEEEE-TTTHHHHHHHHHHHT-HHHHHHHHHHHHHT--TTTHHHHHHHHHHTT-HHHHHHHHHHHHHTHHHHHTSGGGGG--HHHHHHHHT-TT----HHHHHHHHHHHHHH-GGGGGGHHHHHHHTTGGGS-GGGGTTS-TT-SS--S------------------TTEEEEEEEE------SSTT-----EEEEEETT-TTSS--EEEEEE-S--EES-EEEEETTEEEEE--EEEETTTTTEEEE---EEEEETTTTEEEEEPPPSS--BS-EEEEETTEEEEE--BSSSSGGGB---EEEEETTTTEEEEEPPPSS-EES-EEEEETTEEEEE--EE---GGGGGSS-SS--TTSPEE---EEEEETTTTEEEEEPPPSS--BS-EEEEETTEEEEE--EEESSSSBEEE---EEEEETTTTEEEE-PPPSS--BS-EEEEETTEEEEE--B---BTT---B---EEEEETTTTEEEEE---SS-S---EEEEEEEHHHHHHHHHHHHHHHHH----------

Radius of gyration: 40.49 Å; Cα contacts (8 Å, |Δi|>4): 2567; chains: 2; bounding box: 91×135×97 Å

Foldseek 3Di:
DPPPPDDDDDDPCVVQVVLVVQLVCQVVVPPFQEWEDAPNDIGGHHLVLCLVQFVLSVVVCVVVVPDRHHYYDYDPFAHPLLVVQVRVCSSHVDGDDDPVCLLRVCRVCLVRVVVVSVVVSLLVCLVPDDLQCLLVQLVSCVVSVPVVSNVSSLVVCQAVVLSNLVYPSLLVDDPVSLLVSLQDQLRLAALVSNVVSVLVSCVVDVVCLVCLVVSCVSRPPVPPDLAVVAPPPCVRSNRHDDRHDDDDDDDPPPPCSPRAQKFKKKKWWFFFPPPDDPPDLGFTFIKIWGQPDVVPFRAIFTQDTDPDSFPQWEWEDFRQKIKTAKGWDQDVVVVGFTQTFQWMWMAGLVVRDIDTFDGDPAGFGQWYWYDFPRKIKTAWGARGPFLQRTDQWMWIAHVSSSDIHTFDGHPWRFGQWEWDDDPRKIKIFKGWTQQDPPVPPDDDPPVCNGHTDIFQWMWIADPVVRDIDTFDGDPDGFGQWEWDDAPQKIKTAWHWDDPDPWFIAIFQWMWIAHPVVRDIDTADGHPDGFGLWYWDQDPRWIKIAWHFGDTGHPDGRIAGKIWTADPVVSDIDIDRSRPGTDNIHMDMDIDRPVSCVVRVVVVVVVVPVPPPDDDVVDD/DPPPPDDDDDDPCVVQVVLVVQLVCQVVVPPFQEWEDAPNDIGGHHLVLCLVQFVLSVVVCVVVVPDRHHYYDYDPFAHPLLVVQVRVCSSHVDGDDDPVCLLRVCRVCLVRVVVVSVVVSLLVCLVPDDLQCLLVQLVSCVVSVPVVSNVSSLVVCQAVVLSSLPYPSLLVDDPVSLLCSLQDQLRLAALVSNVVSVLVSCVVDVVCLVCVVVSCVSRPPVPPDLAVCDPPPCVRSNRHDDRDDDDDDDDPPDPPSPRAQKFKKKKWWFFFDPPDDPVDQGFTFIKIWGQPDVVPFRAIFTADIDPDRFPQWEWEDFRQKIKTAKGWDQDVVVVGFTQTFQWMWMAGLVVRDIDTFDGDPAGFGQWYWYDFPRKIKTAWGARGPFLQRTFQWMWIAHVSSSDIHTFDGHPWRFGQWEWDDDPRKIKIFKGWTQQDPPVPPDDDPPVCNGHTDIFQWMWIADPVVRDIDTFDGDPDGFGQWYWDDAPQKIKTAWHWDDPDPWFIAIFQWMWIAHPVVRDIDTADGHPDGFGLWYWDQDPRWIKIAWHFGDTGHPDGRIAGKIWTADPVVSDIDIDNSRPGTDNIHMDMDIDRPVSCVVRVVVVVVVVVVPPPDDDDPPD

Nearest PDB structures (foldseek):
  8h37-assembly1_N  TM=7.289E-01  e=3.610E-38  Homo sapiens
  8h37-assembly1_P  TM=7.358E-01  e=1.283E-37  Homo sapiens
  8h3r-assembly1_B  TM=7.428E-01  e=3.709E-36  Homo sapiens
  8h33-assembly1_B  TM=7.458E-01  e=1.861E-34  Homo sapiens
  8h37-assembly1_A  TM=7.310E-01  e=1.117E-31  Homo sapiens